Protein AF-A0A2N1NFI2-F1 (afdb_monomer)

Secondary structure (DSSP, 8-state):
-----------------------------PPPPP-S---SPPPHHHHHHHHHHHHHHHHHHHHHHHHHHHHHHHHTTHHHHHHHHHHHHHHHHHHHHHHHHHHHHHHHHHHHHHHHHHHHHHHH-----S--TTHHHHHHHHHHHHHHHHHHHHHHHHHHHHHHHHHHHHHHHHHHHHHHHHHHHHHHHHHHHHHHHHHHHHHHHHHHHHHHHHHHHHHHHHHHHHHHHHHHHHHHHHHHHHHHHHHHHHHHHHHHHHHHHHHTT--------------SSSHHHHHHHHHHHHHHHHHHHHHHHHHHHHHHHHHHHHHHHHHHHHHHHHHHHHHHHHHHHHHHHHHHHHHHHHHHHHHHHHHHHHHHHHHHHHHHHHHHHHHHHHHHHHHHHHHHHHHHHHHHHHHHHHHHHHHHHHHHHHHHHHHHHHHHHHHHHHHHHHHHHHHHHHHHHHHHHHHHHHHHHHHHHHHHHHHHHHHHHHHHHHHHHHHHHHHHHHHHHHHHHHHHHHHHHHHHHHHHTTS-TT--------------------SSTTS--S---SSSHHHHHHHHHHHHHHHHHHHHHHHHHHHHHHHHHHHHHHHHHHHHHHHHHHHHHHHHHHHHHHHHHHHHHHHHHHHHHHHHHHHHHHHHHHHHHHHHHHHHHHHHHHHHHHHHHHHHHHHHHHHHHHHHHHHHHHHHHHHHHHHH--TT-----PPPTTT-HHHHHHHHHHHHHHHHHHHHHHHHHHHHHHHHHHHHHHHHHHHHHHHHHHHHHHHHHHHHHHHHHHHHHHHT--

Foldseek 3Di:
DDDDDDDDDDDDDDDDDDDDDDDDDDDDDDDDDDDDDPPDDDDPVNVVVVVVVVVVVVVVVVVVVVVVVVVCVVPPPPVVVVVVVVVVVVVVVVVVVVVVVVVVVVVVVVVVVVVVVVVVVVVPPPDDDDDCPVVCVVVVVVVVVVVVVVVVVVVVVVVVVVVVVVVVVVVVVVVVVVVVVVVVVVVVVVVVVVVVVVVVVVVVVVVVVVVVVVVVVVVVVVVVVVVVVVVVVVVVVVVVVVVVVVVVVVVVVVVVVVVVVVVVPDDDDDDDDDDDDDDDDPVPVVVVVVVVVVVVVVVVVVVVVVVVVVVVVVVVVVVVVVVVVVVVVVVVVVVVVVVVVVVVVVVVVVVVVVVVVVVVVVVVVVVVVVVVVVVVVVVVVVVVVVVVVVVVVVVVVVVVVVVVVVVVVVVVVVVVVVVVVVVVVVVVVVVVVVVVVVVVVVVVVVVVVVVVVVVVVVVVVVVVVVVVVVVVVVVVVVVVVVVVVVVVVVVVVVVVVVVVVVVVVVVVVVVVCVVCVVVPPPPPPPDDDDDDDDDDDDDDDDDDPDDPPPPPPPDPDDPDPVVVVVVVVVVVVVVVVVVVVVVVVVVVVVVVVVVVVVVVVVVVVVVVVVVVVVVVVVVVVVVVVVVVVVVVVVVVVVVVVVVVVVVVVVVVVVVVVVVVVVVVVVVVVVVVVVVVVVVVVVVVVQVVVQVVLVVVQVVLCVVPDDPPDDDPDQDGCVPPVVVNVVVSVVSVVVVVVVVVVVVVVVVVVVVVVVVVVVVVVVVVVVVVVVVVVVVVVVVVVVVVVVVVVVVVVD

Mean predicted aligned error: 25.41 Å

Structure (mmCIF, N/CA/C/O backbone):
data_AF-A0A2N1NFI2-F1
#
_entry.id   AF-A0A2N1NFI2-F1
#
loop_
_atom_site.group_PDB
_atom_site.id
_atom_site.type_symbol
_atom_site.label_atom_id
_atom_site.label_alt_id
_atom_site.label_comp_id
_atom_site.label_asym_id
_atom_site.label_entity_id
_atom_site.label_seq_id
_atom_site.pdbx_PDB_ins_code
_atom_site.Cartn_x
_atom_site.Cartn_y
_atom_site.Cartn_z
_atom_site.occupancy
_atom_site.B_iso_or_equiv
_atom_site.auth_seq_id
_atom_site.auth_comp_id
_atom_site.auth_asym_id
_atom_site.auth_atom_id
_atom_site.pdbx_PDB_model_num
ATOM 1 N N . MET A 1 1 ? 14.177 63.000 65.836 1.00 32.94 1 MET A N 1
ATOM 2 C CA . MET A 1 1 ? 15.028 64.079 65.284 1.00 32.94 1 MET A CA 1
ATOM 3 C C . MET A 1 1 ? 16.013 63.431 64.316 1.00 32.94 1 MET A C 1
ATOM 5 O O . MET A 1 1 ? 16.664 62.486 64.728 1.00 32.94 1 MET A O 1
ATOM 9 N N . GLN A 1 2 ? 15.844 63.632 63.002 1.00 33.41 2 GLN A N 1
ATOM 10 C CA . GLN A 1 2 ? 16.704 64.488 62.145 1.00 33.41 2 GLN A CA 1
ATOM 11 C C . GLN A 1 2 ? 18.176 64.030 62.136 1.00 33.41 2 GLN A C 1
ATOM 13 O O . GLN A 1 2 ? 18.855 64.172 63.141 1.00 33.41 2 GLN A O 1
ATOM 18 N N . ILE A 1 3 ? 18.617 63.248 61.138 1.00 37.38 3 ILE A N 1
ATOM 19 C CA . ILE A 1 3 ? 19.106 63.641 59.787 1.00 37.38 3 ILE A CA 1
ATOM 20 C C . ILE A 1 3 ? 20.327 64.577 59.853 1.00 37.38 3 ILE A C 1
ATOM 22 O O . ILE A 1 3 ? 20.183 65.707 60.306 1.00 37.38 3 ILE A O 1
ATOM 26 N N . LEU A 1 4 ? 21.468 64.111 59.310 1.00 33.28 4 LEU A N 1
ATOM 27 C CA . LEU A 1 4 ? 22.310 64.727 58.249 1.00 33.28 4 LEU A CA 1
ATOM 28 C C . LEU A 1 4 ? 23.719 64.072 58.258 1.00 33.28 4 LEU A C 1
ATOM 30 O O . LEU A 1 4 ? 24.373 64.059 59.290 1.00 33.28 4 LEU A O 1
ATOM 34 N N . GLN A 1 5 ? 24.095 63.334 57.194 1.00 35.12 5 GLN A N 1
ATOM 35 C CA . GLN A 1 5 ? 24.986 63.756 56.074 1.00 35.12 5 GLN A CA 1
ATOM 36 C C . GLN A 1 5 ? 26.492 63.708 56.466 1.00 35.12 5 GLN A C 1
ATOM 38 O O . GLN A 1 5 ? 26.860 64.296 57.469 1.00 35.12 5 GLN A O 1
ATOM 43 N N . LYS A 1 6 ? 27.431 63.023 55.786 1.00 32.69 6 LYS A N 1
ATOM 44 C CA . LYS A 1 6 ? 27.827 63.078 54.362 1.00 32.69 6 LYS A CA 1
ATOM 45 C C . LYS A 1 6 ? 28.864 61.984 54.003 1.00 32.69 6 LYS A C 1
ATOM 47 O O . LYS A 1 6 ? 29.675 61.630 54.849 1.00 32.69 6 LYS A O 1
ATOM 52 N N . ASP A 1 7 ? 28.834 61.578 52.727 1.00 33.03 7 ASP A N 1
ATOM 53 C CA . ASP A 1 7 ? 29.927 61.367 51.742 1.00 33.03 7 ASP A CA 1
ATOM 54 C C . ASP A 1 7 ? 31.222 60.626 52.173 1.00 33.03 7 ASP A C 1
ATOM 56 O O . ASP A 1 7 ? 31.940 61.053 53.065 1.00 33.03 7 ASP A O 1
ATOM 60 N N . THR A 1 8 ? 31.695 59.570 51.495 1.00 33.97 8 THR A N 1
ATOM 61 C CA . THR A 1 8 ? 32.269 59.628 50.133 1.00 33.97 8 THR A CA 1
ATOM 62 C C . THR A 1 8 ? 32.640 58.229 49.584 1.00 33.97 8 THR A C 1
ATOM 64 O O . THR A 1 8 ? 33.104 57.363 50.315 1.00 33.97 8 THR A O 1
ATOM 67 N N . ALA A 1 9 ? 32.529 58.105 48.253 1.00 31.80 9 ALA A N 1
ATOM 68 C CA . ALA A 1 9 ? 33.357 57.312 47.324 1.00 31.80 9 ALA A CA 1
ATOM 69 C C . ALA A 1 9 ? 33.269 55.763 47.289 1.00 31.80 9 ALA A C 1
ATOM 71 O O . ALA A 1 9 ? 34.028 55.065 47.947 1.00 31.80 9 ALA A O 1
ATOM 72 N N . ASN A 1 10 ? 32.509 55.212 46.329 1.00 34.06 10 ASN A N 1
ATOM 73 C CA . ASN A 1 10 ? 33.098 54.824 45.033 1.00 34.06 10 ASN A CA 1
ATOM 74 C C . ASN A 1 10 ? 32.038 54.367 44.015 1.00 34.06 10 ASN A C 1
ATOM 76 O O . ASN A 1 10 ? 31.433 53.307 44.135 1.00 34.06 10 ASN A O 1
ATOM 80 N N . GLY A 1 11 ? 31.882 55.166 42.960 1.00 32.34 11 GLY A N 1
ATOM 81 C CA . GLY A 1 11 ? 31.229 54.794 41.713 1.00 32.34 11 GLY A CA 1
ATOM 82 C C . GLY A 1 11 ? 31.978 55.429 40.540 1.00 32.34 11 GLY A C 1
ATOM 83 O O . GLY A 1 11 ? 32.064 56.650 40.453 1.00 32.34 11 GLY A O 1
ATOM 84 N N . ARG A 1 12 ? 32.509 54.595 39.640 1.00 31.61 12 ARG A N 1
ATOM 85 C CA . ARG A 1 12 ? 32.831 54.874 38.224 1.00 31.61 12 ARG A CA 1
ATOM 86 C C . ARG A 1 12 ? 32.647 53.539 37.492 1.00 31.61 12 ARG A C 1
ATOM 88 O O . ARG A 1 12 ? 33.274 52.562 37.874 1.00 31.61 12 ARG A O 1
ATOM 95 N N . ARG A 1 13 ? 31.611 53.380 36.661 1.00 32.41 13 ARG A N 1
ATOM 96 C CA . ARG A 1 13 ? 31.524 53.774 35.237 1.00 32.41 13 ARG A CA 1
ATOM 97 C C . ARG A 1 13 ? 32.659 53.198 34.395 1.00 32.41 13 ARG A C 1
ATOM 99 O O . ARG A 1 13 ? 33.747 53.756 34.456 1.00 32.41 13 ARG A O 1
ATOM 106 N N . ILE A 1 14 ? 32.333 52.243 33.520 1.00 30.78 14 ILE A N 1
ATOM 107 C CA . ILE A 1 14 ? 32.749 52.267 32.110 1.00 30.78 14 ILE A CA 1
ATOM 108 C C . ILE A 1 14 ? 31.560 51.798 31.259 1.00 30.78 14 ILE A C 1
ATOM 110 O O . ILE A 1 14 ? 30.976 50.745 31.497 1.00 30.78 14 ILE A O 1
ATOM 114 N N . SER A 1 15 ? 31.187 52.669 30.330 1.00 32.16 15 SER A N 1
ATOM 115 C CA . SER A 1 15 ? 30.228 52.520 29.244 1.00 32.16 15 SER A CA 1
ATOM 116 C C . SER A 1 15 ? 30.927 52.067 27.958 1.00 32.16 15 SER A C 1
ATOM 118 O O . SER A 1 15 ? 32.119 52.314 27.800 1.00 32.16 15 SER A O 1
ATOM 120 N N . ASP A 1 16 ? 30.115 51.529 27.047 1.00 29.55 16 ASP A N 1
ATOM 121 C CA . ASP A 1 16 ? 30.275 51.457 25.588 1.00 29.55 16 ASP A CA 1
ATOM 122 C C . ASP A 1 16 ? 31.430 50.645 24.988 1.00 29.55 16 ASP A C 1
ATOM 124 O O . ASP A 1 16 ? 32.587 51.047 25.021 1.00 29.55 16 ASP A O 1
ATOM 128 N N . ALA A 1 17 ? 31.062 49.561 24.294 1.00 30.41 17 ALA A N 1
ATOM 129 C CA . ALA A 1 17 ? 31.205 49.461 22.834 1.00 30.41 17 ALA A CA 1
ATOM 130 C C . ALA A 1 17 ? 30.603 48.134 22.312 1.00 30.41 17 ALA A C 1
ATOM 132 O O . ALA A 1 17 ? 30.941 47.063 22.808 1.00 30.41 17 ALA A O 1
ATOM 133 N N . SER A 1 18 ? 29.685 48.252 21.339 1.00 32.91 18 SER A N 1
ATOM 134 C CA . SER A 1 18 ? 29.512 47.415 20.125 1.00 32.91 18 SER A CA 1
ATOM 135 C C . SER A 1 18 ? 30.068 45.975 20.155 1.00 32.91 18 SER A C 1
ATOM 137 O O . SER A 1 18 ? 31.264 45.770 20.296 1.00 32.91 18 SER A O 1
ATOM 139 N N . ASP A 1 19 ? 29.287 44.919 19.935 1.00 33.00 19 ASP A N 1
ATOM 140 C CA . ASP A 1 19 ? 28.671 44.659 18.635 1.00 33.00 19 ASP A CA 1
ATOM 141 C C . ASP A 1 19 ? 27.489 43.688 18.730 1.00 33.00 19 ASP A C 1
ATOM 143 O O . ASP A 1 19 ? 27.567 42.569 19.240 1.00 33.00 19 ASP A O 1
ATOM 147 N N . THR A 1 20 ? 26.382 44.110 18.134 1.00 38.56 20 THR A N 1
ATOM 148 C CA . THR A 1 20 ? 25.233 43.278 17.801 1.00 38.56 20 THR A CA 1
ATOM 149 C C . THR A 1 20 ? 25.582 42.308 16.670 1.00 38.56 20 THR A C 1
ATOM 151 O O . THR A 1 20 ? 25.786 42.740 15.534 1.00 38.56 20 THR A O 1
ATOM 154 N N . ARG A 1 21 ? 25.525 40.993 16.913 1.00 31.02 21 ARG A N 1
ATOM 155 C CA . ARG A 1 21 ? 25.327 40.003 15.838 1.00 31.02 21 ARG A CA 1
ATOM 156 C C . ARG A 1 21 ? 24.181 39.041 16.139 1.00 31.02 21 ARG A C 1
ATOM 158 O O . ARG A 1 21 ? 24.307 38.035 16.819 1.00 31.02 21 ARG A O 1
ATOM 165 N N . SER A 1 22 ? 23.049 39.452 15.574 1.00 32.28 22 SER A N 1
ATOM 166 C CA . SER A 1 22 ? 21.916 38.698 15.037 1.00 32.28 22 SER A CA 1
ATOM 167 C C . SER A 1 22 ? 22.084 37.172 14.917 1.00 32.28 22 SER A C 1
ATOM 169 O O . SER A 1 22 ? 22.885 36.698 14.116 1.00 32.28 22 SER A O 1
ATOM 171 N N . ILE A 1 23 ? 21.211 36.414 15.590 1.00 32.41 23 ILE A N 1
ATOM 172 C CA . ILE A 1 23 ? 20.766 35.093 15.125 1.00 32.41 23 ILE A CA 1
ATOM 173 C C . ILE A 1 23 ? 19.315 35.269 14.684 1.00 32.41 23 ILE A C 1
ATOM 175 O O . ILE A 1 23 ? 18.399 35.388 15.496 1.00 32.41 23 ILE A O 1
ATOM 179 N N . ARG A 1 24 ? 19.122 35.374 13.368 1.00 31.12 24 ARG A N 1
ATOM 180 C CA . ARG A 1 24 ? 17.812 35.418 12.717 1.00 31.12 24 ARG A CA 1
ATOM 181 C C . ARG A 1 24 ? 17.670 34.174 11.854 1.00 31.12 24 ARG A C 1
ATOM 183 O O . ARG A 1 24 ? 18.492 33.946 10.970 1.00 31.12 24 ARG A O 1
ATOM 190 N N . ASN A 1 25 ? 16.581 33.446 12.095 1.00 44.41 25 ASN A N 1
ATOM 191 C CA . ASN A 1 25 ? 15.942 32.511 11.173 1.00 44.41 25 ASN A CA 1
ATOM 192 C C . ASN A 1 25 ? 16.154 32.907 9.709 1.00 44.41 25 ASN A C 1
ATOM 194 O O . ASN A 1 25 ? 15.733 33.997 9.304 1.00 44.41 25 ASN A O 1
ATOM 198 N N . ARG A 1 26 ? 16.704 32.000 8.896 1.00 30.55 26 ARG A N 1
ATOM 199 C CA . ARG A 1 26 ? 16.586 32.081 7.439 1.00 30.55 26 ARG A CA 1
ATOM 200 C C . ARG A 1 26 ? 16.308 30.714 6.825 1.00 30.55 26 ARG A C 1
ATOM 202 O O . ARG A 1 26 ? 17.079 29.775 6.951 1.00 30.55 26 ARG A O 1
ATOM 209 N N . ARG A 1 27 ? 15.147 30.690 6.173 1.00 32.50 27 ARG A N 1
ATOM 210 C CA . ARG A 1 27 ? 14.624 29.714 5.222 1.00 32.50 27 ARG A CA 1
ATOM 211 C C . ARG A 1 27 ? 15.654 29.396 4.135 1.00 32.50 27 ARG A C 1
ATOM 213 O O . ARG A 1 27 ? 16.275 30.318 3.608 1.00 32.50 27 ARG A O 1
ATOM 220 N N . ASN A 1 28 ? 15.725 28.128 3.739 1.00 32.88 28 ASN A N 1
ATOM 221 C CA . ASN A 1 28 ? 16.248 27.740 2.434 1.00 32.88 28 ASN A CA 1
ATOM 222 C C . ASN A 1 28 ? 15.227 28.122 1.355 1.00 32.88 28 ASN A C 1
ATOM 224 O O . ASN A 1 28 ? 14.114 27.604 1.346 1.00 32.88 28 ASN A O 1
ATOM 228 N N . ASN A 1 29 ? 15.634 29.009 0.446 1.00 32.66 29 ASN A N 1
ATOM 229 C CA . ASN A 1 29 ? 15.068 29.125 -0.893 1.00 32.66 29 ASN A CA 1
ATOM 230 C C . ASN A 1 29 ? 16.093 28.535 -1.867 1.00 32.66 29 ASN A C 1
ATOM 232 O O . ASN A 1 29 ? 17.163 29.113 -2.053 1.00 32.66 29 ASN A O 1
ATOM 236 N N . ASN A 1 30 ? 15.745 27.417 -2.502 1.00 37.22 30 ASN A N 1
ATOM 237 C CA . ASN A 1 30 ? 16.348 27.014 -3.772 1.00 37.22 30 ASN A CA 1
ATOM 238 C C . ASN A 1 30 ? 15.872 27.960 -4.886 1.00 37.22 30 ASN A C 1
ATOM 240 O O . ASN A 1 30 ? 14.674 28.247 -4.954 1.00 37.22 30 ASN A O 1
ATOM 244 N N . PRO A 1 31 ? 16.734 28.328 -5.844 1.00 32.50 31 PRO A N 1
ATOM 245 C CA . PRO A 1 31 ? 16.338 28.535 -7.226 1.00 32.50 31 PRO A CA 1
ATOM 246 C C . PRO A 1 31 ? 16.470 27.216 -8.002 1.00 32.50 31 PRO A C 1
ATOM 248 O O . PRO A 1 31 ? 17.509 26.559 -7.985 1.00 32.50 31 PRO A O 1
ATOM 251 N N . ARG A 1 32 ? 15.385 26.846 -8.687 1.00 39.28 32 ARG A N 1
ATOM 252 C CA . ARG A 1 32 ? 15.327 25.824 -9.743 1.00 39.28 32 ARG A CA 1
ATOM 253 C C . ARG A 1 32 ? 15.964 26.339 -11.058 1.00 39.28 32 ARG A C 1
ATOM 255 O O . ARG A 1 32 ? 16.200 27.540 -11.181 1.00 39.28 32 ARG A O 1
ATOM 262 N N . PRO A 1 33 ? 16.205 25.452 -12.044 1.00 37.03 33 PRO A N 1
ATOM 263 C CA . PRO A 1 33 ? 16.858 25.765 -13.315 1.00 37.03 33 PRO A CA 1
ATOM 264 C C . PRO A 1 33 ? 15.979 26.586 -14.280 1.00 37.03 33 PRO A C 1
ATOM 266 O O . PRO A 1 33 ? 14.780 26.339 -14.400 1.00 37.03 33 PRO A O 1
ATOM 269 N N . ASN A 1 34 ? 16.623 27.504 -15.011 1.00 36.47 34 ASN A N 1
ATOM 270 C CA . ASN A 1 34 ? 16.188 28.091 -16.293 1.00 36.47 34 ASN A CA 1
ATOM 271 C C . ASN A 1 34 ? 15.862 26.948 -17.283 1.00 36.47 34 ASN A C 1
ATOM 273 O O . ASN A 1 34 ? 16.688 26.055 -17.434 1.00 36.47 34 ASN A O 1
ATOM 277 N N . ALA A 1 35 ? 14.699 26.804 -17.928 1.00 35.31 35 ALA A N 1
ATOM 278 C CA . ALA A 1 35 ? 13.851 27.733 -18.687 1.00 35.31 35 ALA A CA 1
ATOM 279 C C . ALA A 1 35 ? 14.609 28.473 -19.817 1.00 35.31 35 ALA A C 1
ATOM 281 O O . ALA A 1 35 ? 15.580 29.176 -19.539 1.00 35.31 35 ALA A O 1
ATOM 282 N N . PRO A 1 36 ? 14.192 28.332 -21.090 1.00 40.03 36 PRO A N 1
ATOM 283 C CA . PRO A 1 36 ? 14.896 28.902 -22.233 1.00 40.03 36 PRO A CA 1
ATOM 284 C C . PRO A 1 36 ? 14.882 30.437 -22.195 1.00 40.03 36 PRO A C 1
ATOM 286 O O . PRO A 1 36 ? 13.888 31.066 -21.840 1.00 40.03 36 PRO A O 1
ATOM 289 N N . SER A 1 37 ? 16.031 31.005 -22.562 1.00 40.25 37 SER A N 1
ATOM 290 C CA . SER A 1 37 ? 16.347 32.418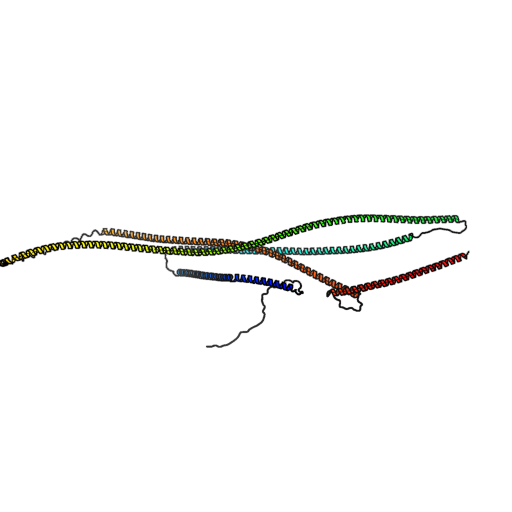 -22.803 1.00 40.25 37 SER A CA 1
ATOM 291 C C . SER A 1 37 ? 15.138 33.358 -22.986 1.00 40.25 37 SER A C 1
ATOM 293 O O . SER A 1 37 ? 14.540 33.437 -24.060 1.00 40.25 37 SER A O 1
ATOM 295 N N . ARG A 1 38 ? 14.811 34.143 -21.948 1.00 42.75 38 ARG A N 1
ATOM 296 C CA . ARG A 1 38 ? 13.924 35.311 -22.057 1.00 42.75 38 ARG A CA 1
ATOM 297 C C . ARG A 1 38 ? 14.715 36.520 -22.546 1.00 42.75 38 ARG A C 1
ATOM 299 O O . ARG A 1 38 ? 15.215 37.302 -21.750 1.00 42.75 38 ARG A O 1
ATOM 306 N N . ASN A 1 39 ? 14.743 36.682 -23.862 1.00 41.47 39 ASN A N 1
ATOM 307 C CA . ASN A 1 39 ? 14.804 37.989 -24.521 1.00 41.47 39 ASN A CA 1
ATOM 308 C C . ASN A 1 39 ? 13.695 38.118 -25.585 1.00 41.47 39 ASN A C 1
ATOM 310 O O . ASN A 1 39 ? 13.848 38.818 -26.579 1.00 41.47 39 ASN A O 1
ATOM 314 N N . ALA A 1 40 ? 12.555 37.454 -25.367 1.00 45.50 40 ALA A N 1
ATOM 315 C CA . ALA A 1 40 ? 11.342 37.642 -26.154 1.00 45.50 40 ALA A CA 1
ATOM 316 C C . ALA A 1 40 ? 10.233 38.160 -25.230 1.00 45.50 40 ALA A C 1
ATOM 318 O O . ALA A 1 40 ? 9.949 37.566 -24.188 1.00 45.50 40 ALA A O 1
ATOM 319 N N . GLN A 1 41 ? 9.649 39.305 -25.579 1.00 47.97 41 GLN A N 1
ATOM 320 C CA . GLN A 1 41 ? 8.458 39.840 -24.924 1.00 47.97 41 GLN A CA 1
ATOM 321 C C . GLN A 1 41 ? 7.356 38.769 -24.960 1.00 47.97 41 GLN A C 1
ATOM 323 O O . GLN A 1 41 ? 6.948 38.350 -26.040 1.00 47.97 41 GLN A O 1
ATOM 328 N N . MET A 1 42 ? 6.910 38.311 -23.783 1.00 51.34 42 MET A N 1
ATOM 329 C CA . MET A 1 42 ? 5.797 37.361 -23.638 1.00 51.34 42 MET A CA 1
ATOM 330 C C . MET A 1 42 ? 4.581 37.876 -24.406 1.00 51.34 42 MET A C 1
ATOM 332 O O . MET A 1 42 ? 4.171 39.026 -24.220 1.00 51.34 42 MET A O 1
ATOM 336 N N . THR A 1 43 ? 3.990 37.023 -25.234 1.00 73.38 43 THR A N 1
ATOM 337 C CA . THR A 1 43 ? 2.789 37.377 -25.996 1.00 73.38 43 THR A CA 1
ATOM 338 C C . THR A 1 43 ? 1.585 37.523 -25.053 1.00 73.38 43 THR A C 1
ATOM 340 O O . THR A 1 43 ? 1.524 36.871 -24.010 1.00 73.38 43 THR A O 1
ATOM 343 N N . LEU A 1 44 ? 0.599 38.365 -25.397 1.00 64.00 44 LEU A N 1
ATOM 344 C CA . LEU A 1 44 ? -0.613 38.582 -24.576 1.00 64.00 44 LEU A CA 1
ATOM 345 C C . LEU A 1 44 ? -1.323 37.268 -24.206 1.00 64.00 44 LEU A C 1
ATOM 347 O O . LEU A 1 44 ? -1.848 37.132 -23.106 1.00 64.00 44 LEU A O 1
ATOM 351 N N . LYS A 1 45 ? -1.253 36.271 -25.091 1.00 66.56 45 LYS A N 1
ATOM 352 C CA . LYS A 1 45 ? -1.835 34.941 -24.897 1.00 66.56 45 LYS A CA 1
ATOM 353 C C . LYS A 1 45 ? -1.103 34.114 -23.830 1.00 66.56 45 LYS A C 1
ATOM 355 O O . LYS A 1 45 ? -1.728 33.359 -23.093 1.00 66.56 45 LYS A O 1
ATOM 360 N N . GLU A 1 46 ? 0.214 34.273 -23.711 1.00 67.94 46 GLU A N 1
ATOM 361 C CA . GLU A 1 46 ? 1.001 33.647 -22.639 1.00 67.94 46 GLU A CA 1
ATOM 362 C C . GLU A 1 46 ? 0.796 34.364 -21.302 1.00 67.94 46 GLU A C 1
ATOM 364 O O . GLU A 1 46 ? 0.790 33.717 -20.259 1.00 67.94 46 GLU A O 1
ATOM 369 N N . GLN A 1 47 ? 0.572 35.682 -21.314 1.00 68.38 47 GLN A N 1
ATOM 370 C CA . GLN A 1 47 ? 0.195 36.427 -20.108 1.00 68.38 47 GLN A CA 1
ATOM 371 C C . GLN A 1 47 ? -1.192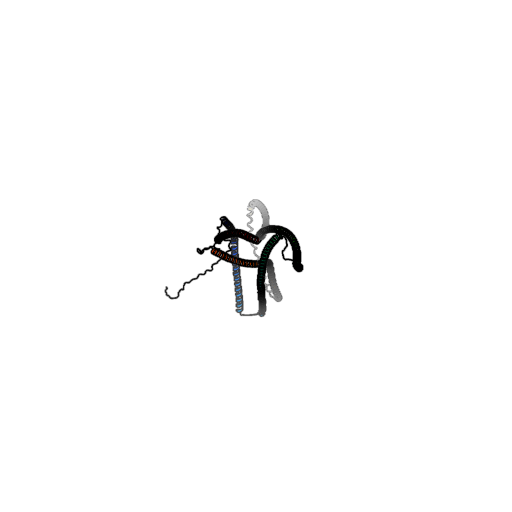 36.006 -19.599 1.00 68.38 47 GLN A C 1
ATOM 373 O O . GLN A 1 47 ? -1.366 35.803 -18.400 1.00 68.38 47 GLN A O 1
ATOM 378 N N . GLU A 1 48 ? -2.156 35.807 -20.498 1.00 78.44 48 GLU A N 1
ATOM 379 C CA . GLU A 1 48 ? -3.508 35.345 -20.165 1.00 78.44 48 GLU A CA 1
ATOM 380 C C . GLU A 1 48 ? -3.503 33.921 -19.587 1.00 78.44 48 GLU A C 1
ATOM 382 O O . GLU A 1 48 ? -4.121 33.665 -18.555 1.00 78.44 48 GLU A O 1
ATOM 387 N N . LYS A 1 49 ? -2.692 33.022 -20.159 1.00 83.19 49 LYS A N 1
ATOM 388 C CA . LYS A 1 49 ? -2.508 31.663 -19.631 1.00 83.19 49 LYS A CA 1
ATOM 389 C C . LYS A 1 49 ? -1.907 31.653 -18.220 1.00 83.19 49 LYS A C 1
ATOM 391 O O . LYS A 1 49 ? -2.376 30.909 -17.363 1.00 83.19 49 LYS A O 1
ATOM 396 N N . VAL A 1 50 ? -0.915 32.506 -17.955 1.00 76.62 50 VAL A N 1
ATOM 397 C CA . VAL A 1 50 ? -0.330 32.658 -16.609 1.00 76.62 50 VAL A CA 1
ATOM 398 C C . VAL A 1 50 ? -1.358 33.223 -15.623 1.00 76.62 50 VAL A C 1
ATOM 400 O O . VAL A 1 50 ? -1.405 32.797 -14.472 1.00 76.62 50 VAL A O 1
ATOM 403 N N . ILE A 1 51 ? -2.220 34.145 -16.058 1.00 80.88 51 ILE A N 1
ATOM 404 C CA . ILE A 1 51 ? -3.307 34.674 -15.224 1.00 80.88 51 ILE A CA 1
ATOM 405 C C . ILE A 1 51 ? -4.314 33.574 -14.867 1.00 80.88 51 ILE A C 1
ATOM 407 O O . ILE A 1 51 ? -4.750 33.507 -13.718 1.00 80.88 51 ILE A O 1
ATOM 411 N N . ASP A 1 52 ? -4.671 32.700 -15.804 1.00 83.19 52 ASP A N 1
ATOM 412 C CA . ASP A 1 52 ? -5.603 31.602 -15.534 1.00 83.19 52 ASP A CA 1
ATOM 413 C C . ASP A 1 52 ? -4.989 30.509 -14.649 1.00 83.19 52 ASP A C 1
ATOM 415 O O . ASP A 1 52 ? -5.669 29.988 -13.760 1.00 83.19 52 ASP A O 1
ATOM 419 N N . GLU A 1 53 ? -3.691 30.231 -14.793 1.00 84.88 53 GLU A N 1
ATOM 420 C CA . GLU A 1 53 ? -2.947 29.379 -13.857 1.00 84.88 53 GLU A CA 1
ATOM 421 C C . GLU A 1 53 ? -2.942 29.979 -12.439 1.00 84.88 53 GLU A C 1
ATOM 423 O O . GLU A 1 53 ? -3.293 29.286 -11.482 1.00 84.88 53 GLU A O 1
ATOM 428 N N . ILE A 1 54 ? -2.689 31.286 -12.297 1.00 81.62 54 ILE A N 1
ATOM 429 C CA . ILE A 1 54 ? -2.733 31.996 -11.004 1.00 81.62 54 ILE A CA 1
ATOM 430 C C . ILE A 1 54 ? -4.152 32.031 -10.412 1.00 81.62 54 ILE A C 1
ATOM 432 O O . ILE A 1 54 ? -4.319 31.958 -9.191 1.00 81.62 54 ILE A O 1
ATOM 436 N N . LYS A 1 55 ? -5.202 32.144 -11.234 1.00 83.75 55 LYS A N 1
ATOM 437 C CA . LYS A 1 55 ? -6.599 32.076 -10.764 1.00 83.75 55 LYS A CA 1
ATOM 438 C C . LYS A 1 55 ? -6.950 30.680 -10.262 1.00 83.75 55 LYS A C 1
ATOM 440 O O . LYS A 1 55 ? -7.611 30.560 -9.230 1.00 83.75 55 LYS A O 1
ATOM 445 N N . LYS A 1 56 ? -6.498 29.636 -10.960 1.00 89.38 56 LYS A N 1
ATOM 446 C CA . LYS A 1 56 ? -6.701 28.240 -10.557 1.00 89.38 56 LYS A CA 1
ATOM 447 C C . LYS A 1 56 ? -5.950 27.925 -9.263 1.00 89.38 56 LYS A C 1
ATOM 449 O O . LYS A 1 56 ? -6.519 27.302 -8.369 1.00 89.38 56 LYS A O 1
ATOM 454 N N . GLU A 1 57 ? -4.722 28.420 -9.124 1.00 85.50 57 GLU A N 1
ATOM 455 C CA . GLU A 1 57 ? -3.941 28.315 -7.889 1.00 85.50 57 GLU A CA 1
ATOM 456 C C . GLU A 1 57 ? -4.606 29.079 -6.732 1.00 85.50 57 GLU A C 1
ATOM 458 O O . GLU A 1 57 ? -4.744 28.535 -5.640 1.00 85.50 57 GLU A O 1
ATOM 463 N N . ASN A 1 58 ? -5.141 30.282 -6.976 1.00 84.56 58 ASN A N 1
ATOM 464 C CA . ASN A 1 58 ? -5.914 31.035 -5.979 1.00 84.56 58 ASN A CA 1
ATOM 465 C C . ASN A 1 58 ? -7.194 30.318 -5.536 1.00 84.56 58 ASN A C 1
ATOM 467 O O . ASN A 1 58 ? -7.544 30.365 -4.357 1.00 84.56 58 ASN A O 1
ATOM 471 N N . LEU A 1 59 ? -7.915 29.676 -6.458 1.00 87.69 59 LEU A N 1
ATOM 472 C CA . LEU A 1 59 ? -9.097 28.888 -6.115 1.00 87.69 59 LEU A CA 1
ATOM 473 C C . LEU A 1 59 ? -8.711 27.692 -5.235 1.00 87.69 59 LEU A C 1
ATOM 475 O O . LEU A 1 59 ? -9.358 27.443 -4.221 1.00 87.69 59 LEU A O 1
ATOM 479 N N . ASN A 1 60 ? -7.624 27.002 -5.584 1.00 86.06 60 ASN A N 1
ATOM 480 C CA . ASN A 1 60 ? -7.130 25.855 -4.829 1.00 86.06 60 ASN A CA 1
ATOM 481 C C . ASN A 1 60 ? -6.651 26.259 -3.421 1.00 86.06 60 ASN A C 1
ATOM 483 O O . ASN A 1 60 ? -7.017 25.625 -2.434 1.00 86.06 60 ASN A O 1
ATOM 487 N N . LEU A 1 61 ? -5.925 27.377 -3.309 1.00 85.12 61 LEU A N 1
ATOM 488 C CA . LEU A 1 61 ? -5.520 27.952 -2.024 1.00 85.12 61 LEU A CA 1
ATOM 489 C C . LEU A 1 61 ? -6.726 28.369 -1.176 1.00 85.12 61 LEU A C 1
ATOM 491 O O . LEU A 1 61 ? -6.738 28.106 0.021 1.00 85.12 61 LEU A O 1
ATOM 495 N N . LYS A 1 62 ? -7.767 28.963 -1.774 1.00 86.00 62 LYS A N 1
ATOM 496 C CA . LYS A 1 62 ? -9.008 29.290 -1.052 1.00 86.00 62 LYS A CA 1
ATOM 497 C C . LYS A 1 62 ? -9.719 28.047 -0.525 1.00 86.00 62 LYS A C 1
ATOM 499 O O . LYS A 1 62 ? -10.184 28.074 0.609 1.00 86.00 62 LYS A O 1
ATOM 504 N N . MET A 1 63 ? -9.780 26.963 -1.301 1.00 83.50 63 MET A N 1
ATOM 505 C CA . MET A 1 63 ? -10.360 25.704 -0.819 1.00 83.50 63 MET A CA 1
ATOM 506 C C . MET A 1 63 ? -9.514 25.068 0.287 1.00 83.50 63 MET A C 1
ATOM 508 O O . MET A 1 63 ? -10.066 24.589 1.270 1.00 83.50 63 MET A O 1
ATOM 512 N N . GLN A 1 64 ? -8.182 25.105 0.179 1.00 83.06 64 GLN A N 1
ATOM 513 C CA . GLN A 1 64 ? -7.305 24.644 1.259 1.00 83.06 64 GLN A CA 1
ATOM 514 C C . GLN A 1 64 ? -7.476 25.468 2.532 1.00 83.06 64 GLN A C 1
ATOM 516 O O . GLN A 1 64 ? -7.562 24.885 3.607 1.00 83.06 64 GLN A O 1
ATOM 521 N N . ILE A 1 65 ? -7.551 26.798 2.426 1.00 80.50 65 ILE A N 1
ATOM 522 C CA . ILE A 1 65 ? -7.824 27.671 3.572 1.00 80.50 65 ILE A CA 1
ATOM 523 C C . ILE A 1 65 ? -9.182 27.321 4.175 1.00 80.50 65 ILE A C 1
ATOM 525 O O . ILE A 1 65 ? -9.245 27.119 5.377 1.00 80.50 65 ILE A O 1
ATOM 529 N N . TYR A 1 66 ? -10.226 27.141 3.363 1.00 85.06 66 TYR A N 1
ATOM 530 C CA . TYR A 1 66 ? -11.548 26.739 3.844 1.00 85.06 66 TYR A CA 1
ATOM 531 C C . TYR A 1 66 ? -11.520 25.399 4.595 1.00 85.06 66 TYR A C 1
ATOM 533 O O . TYR A 1 66 ? -12.036 25.312 5.703 1.00 85.06 66 TYR A O 1
ATOM 541 N N . PHE A 1 67 ? -10.865 24.366 4.055 1.00 77.69 67 PHE A N 1
ATOM 542 C CA . PHE A 1 67 ? -10.767 23.067 4.731 1.00 77.69 67 PHE A CA 1
ATOM 543 C C . PHE A 1 67 ? -9.866 23.100 5.967 1.00 77.69 67 PHE A C 1
ATOM 545 O O . PHE A 1 67 ? -10.108 22.370 6.927 1.00 77.69 67 PHE A O 1
ATOM 552 N N . LEU A 1 68 ? -8.833 23.943 5.973 1.00 76.12 68 LEU A N 1
ATOM 553 C CA . LEU A 1 68 ? -8.008 24.173 7.155 1.00 76.12 68 LEU A CA 1
ATOM 554 C C . LEU A 1 68 ? -8.778 24.956 8.221 1.00 76.12 68 LEU A C 1
ATOM 556 O O . LEU A 1 68 ? -8.692 24.591 9.385 1.00 76.12 68 LEU A O 1
ATOM 560 N N . GLU A 1 69 ? -9.570 25.959 7.849 1.00 74.19 69 GLU A N 1
ATOM 561 C CA . GLU A 1 69 ? -10.470 26.692 8.745 1.00 74.19 69 GLU A CA 1
ATOM 562 C C . GLU A 1 69 ? -11.571 25.777 9.293 1.00 74.19 69 GLU A C 1
ATOM 564 O O . GLU A 1 69 ? -11.836 25.791 10.491 1.00 74.19 69 GLU A O 1
ATOM 569 N N . GLU A 1 70 ? -12.161 24.912 8.467 1.00 76.62 70 GLU A N 1
ATOM 570 C CA . GLU A 1 70 ? -13.153 23.919 8.886 1.00 76.62 70 GLU A CA 1
ATOM 571 C C . GLU A 1 70 ? -12.541 22.875 9.831 1.00 76.62 70 GLU A C 1
ATOM 573 O O . GLU A 1 70 ? -13.142 22.515 10.844 1.00 76.62 70 GLU A O 1
ATOM 578 N N . ARG A 1 71 ? -11.310 22.427 9.555 1.00 71.25 71 ARG A N 1
ATOM 579 C CA . ARG A 1 71 ? -10.567 21.506 10.421 1.00 71.25 71 ARG A CA 1
ATOM 580 C C . ARG A 1 71 ? -10.129 22.175 11.720 1.00 71.25 71 ARG A C 1
ATOM 582 O O . ARG A 1 71 ? -10.225 21.545 12.763 1.00 71.25 71 ARG A O 1
ATOM 589 N N . ILE A 1 72 ? -9.703 23.435 11.692 1.00 65.19 72 ILE A N 1
ATOM 590 C CA . ILE A 1 72 ? -9.377 24.214 12.894 1.00 65.19 72 ILE A CA 1
ATOM 591 C C . ILE A 1 72 ? -10.642 24.426 13.735 1.00 65.19 72 ILE A C 1
ATOM 593 O O . ILE A 1 72 ? -10.616 24.168 14.936 1.00 65.19 72 ILE A O 1
ATOM 597 N N . ASN A 1 73 ? -11.773 24.775 13.119 1.00 64.12 73 ASN A N 1
ATOM 598 C CA . ASN A 1 73 ? -13.053 24.925 13.815 1.00 64.12 73 ASN A CA 1
ATOM 599 C C . ASN A 1 73 ? -13.561 23.598 14.407 1.00 64.12 73 ASN A C 1
ATOM 601 O O . ASN A 1 73 ? -14.110 23.599 15.504 1.00 64.12 73 ASN A O 1
ATOM 605 N N . LYS A 1 74 ? -13.319 22.461 13.738 1.00 64.44 74 LYS A N 1
ATOM 606 C CA . LYS A 1 74 ? -13.637 21.114 14.252 1.00 64.44 74 LYS A CA 1
ATOM 607 C C . LYS A 1 74 ? -12.651 20.595 15.309 1.00 64.44 74 LYS A C 1
ATOM 609 O O . LYS A 1 74 ? -12.988 19.667 16.033 1.00 64.44 74 LYS A O 1
ATOM 614 N N . MET A 1 75 ? -11.440 21.148 15.403 1.00 55.91 75 MET A N 1
ATOM 615 C CA . MET A 1 75 ? -10.358 20.604 16.241 1.00 55.91 75 MET A CA 1
ATOM 616 C C . MET A 1 75 ? -9.989 21.510 17.434 1.00 55.91 75 MET A C 1
ATOM 618 O O . MET A 1 75 ? -9.250 21.071 18.314 1.00 55.91 75 MET A O 1
ATOM 622 N N . SER A 1 76 ? -10.508 22.745 17.506 1.00 58.84 76 SER A N 1
ATOM 623 C CA . SER A 1 76 ? -10.063 23.756 18.483 1.00 58.84 76 SER A CA 1
ATOM 624 C C . SER A 1 76 ? -10.876 23.921 19.788 1.00 58.84 76 SER A C 1
ATOM 626 O O . SER A 1 76 ? -10.295 24.482 20.717 1.00 58.84 76 SER A O 1
ATOM 628 N N . PRO A 1 77 ? -12.132 23.460 19.957 1.00 57.09 77 PRO A N 1
ATOM 629 C CA . PRO A 1 77 ? -12.774 23.454 21.286 1.00 57.09 77 PRO A CA 1
ATOM 630 C C . PRO A 1 77 ? -12.502 22.161 22.077 1.00 57.09 77 PRO A C 1
ATOM 632 O O . PRO A 1 77 ? -11.985 22.204 23.192 1.00 57.09 77 PRO A O 1
ATOM 635 N N . ASP A 1 78 ? -12.724 20.997 21.462 1.00 60.28 78 ASP A N 1
ATOM 636 C CA . ASP A 1 78 ? -12.767 19.712 22.180 1.00 60.28 78 ASP A CA 1
ATOM 637 C C . ASP A 1 78 ? -11.406 19.191 22.648 1.00 60.28 78 ASP A C 1
ATOM 639 O O . ASP A 1 78 ? -11.329 18.421 23.606 1.00 60.28 78 ASP A O 1
ATOM 643 N N . GLY A 1 79 ? -10.323 19.537 21.948 1.00 64.50 79 GLY A N 1
ATOM 644 C CA . GLY A 1 79 ? -8.967 19.120 22.320 1.00 64.50 79 GLY A CA 1
ATOM 645 C C . GLY A 1 79 ? -8.418 19.928 23.495 1.00 64.50 79 GLY A C 1
ATOM 646 O O . GLY A 1 79 ? -7.801 19.371 24.401 1.00 64.50 79 GLY A O 1
ATOM 647 N N . MET A 1 80 ? -8.695 21.236 23.508 1.00 57.25 80 MET A N 1
ATOM 648 C CA . MET A 1 80 ? -8.287 22.136 24.586 1.00 57.25 80 MET A CA 1
ATOM 649 C C . MET A 1 80 ? -9.132 21.907 25.842 1.00 57.25 80 MET A C 1
ATOM 651 O O . MET A 1 80 ? -8.589 21.880 26.943 1.00 57.25 80 MET A O 1
ATOM 655 N N . GLU A 1 81 ? -10.439 21.674 25.689 1.00 66.12 81 GLU A N 1
ATOM 656 C CA . GLU A 1 81 ? -11.327 21.346 26.806 1.00 66.12 81 GLU A CA 1
ATOM 657 C C . GLU A 1 81 ? -10.997 19.976 27.413 1.00 66.12 81 GLU A C 1
ATOM 659 O O . GLU A 1 81 ? -10.925 19.861 28.635 1.00 66.12 81 GLU A O 1
ATOM 664 N N . ARG A 1 82 ? -10.668 18.961 26.596 1.00 72.19 82 ARG A N 1
ATOM 665 C CA . ARG A 1 82 ? -10.164 17.671 27.102 1.00 72.19 82 ARG A CA 1
ATOM 666 C C . ARG A 1 82 ? -8.831 17.804 27.826 1.00 72.19 82 ARG A C 1
ATOM 668 O O . ARG A 1 82 ? -8.708 17.271 28.920 1.00 72.19 82 ARG A O 1
ATOM 675 N N . ALA A 1 83 ? -7.872 18.547 27.278 1.00 64.94 83 ALA A N 1
ATOM 676 C CA . ALA A 1 83 ? -6.578 18.751 27.930 1.00 64.94 83 ALA A CA 1
ATOM 677 C C . ALA A 1 83 ? -6.692 19.576 29.226 1.00 64.94 83 ALA A C 1
ATOM 679 O O . ALA A 1 83 ? -5.936 19.355 30.175 1.00 64.94 83 ALA A O 1
ATOM 680 N N . LEU A 1 84 ? -7.633 20.525 29.296 1.00 69.38 84 LEU A N 1
ATOM 681 C CA . LEU A 1 84 ? -7.937 21.270 30.520 1.00 69.38 84 LEU A CA 1
ATOM 682 C C . LEU A 1 84 ? -8.640 20.388 31.552 1.00 69.38 84 LEU A C 1
ATOM 684 O O . LEU A 1 84 ? -8.262 20.428 32.720 1.00 69.38 84 LEU A O 1
ATOM 688 N N . LYS A 1 85 ? -9.606 19.568 31.131 1.00 80.25 85 LYS A N 1
ATOM 689 C CA . LYS A 1 85 ? -10.315 18.624 32.001 1.00 80.25 85 LYS A CA 1
ATOM 690 C C . LYS A 1 85 ? -9.366 17.562 32.556 1.00 80.25 85 LYS A C 1
ATOM 692 O O . LYS A 1 85 ? -9.327 17.366 33.762 1.00 80.25 85 LYS A O 1
ATOM 697 N N . GLU A 1 86 ? -8.500 17.006 31.714 1.00 77.81 86 GLU A N 1
ATOM 698 C CA . GLU A 1 86 ? -7.447 16.072 32.120 1.00 77.81 86 GLU A CA 1
ATOM 699 C C . GLU A 1 86 ? -6.450 16.725 33.091 1.00 77.81 86 GLU A C 1
ATOM 701 O O . GLU A 1 86 ? -6.098 16.132 34.105 1.00 77.81 86 GLU A O 1
ATOM 706 N N . ASN A 1 87 ? -6.047 17.982 32.868 1.00 72.25 87 ASN A N 1
ATOM 707 C CA . ASN A 1 87 ? -5.193 18.704 33.820 1.00 72.25 87 ASN A CA 1
ATOM 708 C C . ASN A 1 87 ? -5.886 19.003 35.158 1.00 72.25 87 ASN A C 1
ATOM 710 O O . ASN A 1 87 ? -5.221 19.042 36.196 1.00 72.25 87 ASN A O 1
ATOM 714 N N . VAL A 1 88 ? -7.196 19.254 35.151 1.00 82.00 88 VAL A N 1
ATOM 715 C CA . VAL A 1 88 ? -7.986 19.452 36.373 1.00 82.00 88 VAL A CA 1
ATOM 716 C C . VAL A 1 88 ? -8.129 18.133 37.129 1.00 82.00 88 VAL A C 1
ATOM 718 O O . VAL A 1 88 ? -7.879 18.116 38.333 1.00 82.00 88 VAL A O 1
ATOM 721 N N . ASP A 1 89 ? -8.418 17.033 36.437 1.00 79.00 89 ASP A N 1
ATOM 722 C CA . ASP A 1 89 ? -8.536 15.696 37.026 1.00 79.00 89 ASP A CA 1
ATOM 723 C C . ASP A 1 89 ? -7.197 15.215 37.595 1.00 79.00 89 ASP A C 1
ATOM 725 O O . ASP A 1 89 ? -7.135 14.770 38.742 1.00 79.00 89 ASP A O 1
ATOM 729 N N . LEU A 1 90 ? -6.095 15.403 36.862 1.00 82.62 90 LEU A N 1
ATOM 730 C CA . LEU A 1 90 ? -4.747 15.106 37.350 1.00 82.62 90 LEU A CA 1
ATOM 731 C C . LEU A 1 90 ? -4.381 15.960 38.568 1.00 82.62 90 LEU A C 1
ATOM 733 O O . LEU A 1 90 ? -3.779 15.450 39.511 1.00 82.62 90 LEU A O 1
ATOM 737 N N . LYS A 1 91 ? -4.763 17.244 38.602 1.00 84.69 91 LYS A N 1
ATOM 738 C CA . LYS A 1 91 ? -4.575 18.083 39.798 1.00 84.69 91 LYS A CA 1
ATOM 739 C C . LYS A 1 91 ? -5.397 17.584 40.980 1.00 84.69 91 LYS A C 1
ATOM 741 O O . LYS A 1 91 ? -4.878 17.574 42.093 1.00 84.69 91 LYS A O 1
ATOM 746 N N . MET A 1 92 ? -6.636 17.155 40.750 1.00 84.75 92 MET A N 1
ATOM 747 C CA . MET A 1 92 ? -7.515 16.624 41.791 1.00 84.75 92 MET A CA 1
ATOM 748 C C . MET A 1 92 ? -6.950 15.328 42.379 1.00 84.75 92 MET A C 1
ATOM 750 O O . MET A 1 92 ? -6.797 15.233 43.593 1.00 84.75 92 MET A O 1
ATOM 754 N N . GLN A 1 93 ? -6.529 14.390 41.524 1.00 82.56 93 GLN A N 1
ATOM 755 C CA . GLN A 1 93 ? -5.889 13.135 41.931 1.00 82.56 93 GLN A CA 1
ATOM 756 C C . GLN A 1 93 ? -4.580 13.380 42.685 1.00 82.56 93 GLN A C 1
ATOM 758 O O . GLN A 1 93 ? -4.321 12.755 43.710 1.00 82.56 93 GLN A O 1
ATOM 763 N N . ASN A 1 94 ? -3.756 14.319 42.219 1.00 84.00 94 ASN A N 1
ATOM 764 C CA . ASN A 1 94 ? -2.504 14.658 42.890 1.00 84.00 94 ASN A CA 1
ATOM 765 C C . ASN A 1 94 ? -2.771 15.301 44.264 1.00 84.00 94 ASN A C 1
ATOM 767 O O . ASN A 1 94 ? -2.106 14.990 45.249 1.00 84.00 94 ASN A O 1
ATOM 771 N N . GLN A 1 95 ? -3.804 16.138 44.377 1.00 83.50 95 GLN A N 1
ATOM 772 C CA . GLN A 1 95 ? -4.212 16.735 45.646 1.00 83.50 95 GLN A CA 1
ATOM 773 C C . GLN A 1 95 ? -4.817 15.699 46.608 1.00 83.50 95 GLN A C 1
ATOM 775 O O . GLN A 1 95 ? -4.518 15.728 47.803 1.00 83.50 95 GLN A O 1
ATOM 780 N N . GLU A 1 96 ? -5.580 14.733 46.101 1.00 84.06 96 GLU A N 1
ATOM 781 C CA . GLU A 1 96 ? -6.090 13.594 46.866 1.00 84.06 96 GLU A CA 1
ATOM 782 C C . GLU A 1 96 ? -4.943 12.705 47.377 1.00 84.06 96 GLU A C 1
ATOM 784 O O . GLU A 1 96 ? -4.866 12.422 48.576 1.00 84.06 96 GLU A O 1
ATOM 789 N N . LEU A 1 97 ? -3.969 12.375 46.524 1.00 82.62 97 LEU A N 1
ATOM 790 C CA . LEU A 1 97 ? -2.745 11.661 46.906 1.00 82.62 97 LEU A CA 1
ATOM 791 C C . LEU A 1 97 ? -1.932 12.422 47.964 1.00 82.62 97 LEU A C 1
ATOM 793 O O . LEU A 1 97 ? -1.504 11.835 48.955 1.00 82.62 97 LEU A O 1
ATOM 797 N N . ILE A 1 98 ? -1.785 13.742 47.836 1.00 85.06 98 ILE A N 1
ATOM 798 C CA . ILE A 1 98 ? -1.119 14.571 48.852 1.00 85.06 98 ILE A CA 1
ATOM 799 C C . ILE A 1 98 ? -1.881 14.534 50.186 1.00 85.06 98 ILE A C 1
ATOM 801 O O . ILE A 1 98 ? -1.263 14.478 51.251 1.00 85.06 98 ILE A O 1
ATOM 805 N N . THR A 1 99 ? -3.218 14.556 50.175 1.00 82.62 99 THR A N 1
ATOM 806 C CA . THR A 1 99 ? -4.001 14.482 51.423 1.00 82.62 99 THR A CA 1
ATOM 807 C C . THR A 1 99 ? -3.966 13.099 52.067 1.00 82.62 99 THR A C 1
ATOM 809 O O . THR A 1 99 ? -3.906 13.008 53.293 1.00 82.62 99 THR A O 1
ATOM 812 N N . THR A 1 100 ? -3.972 12.026 51.275 1.00 81.06 100 THR A N 1
ATOM 813 C CA . THR A 1 100 ? -3.858 10.653 51.785 1.00 81.06 100 THR A CA 1
ATOM 814 C C . THR A 1 100 ? -2.463 10.381 52.340 1.00 81.06 100 THR A C 1
ATOM 816 O O . THR A 1 100 ? -2.368 9.815 53.429 1.00 81.06 100 THR A O 1
ATOM 819 N N . LEU A 1 101 ? -1.402 10.873 51.689 1.00 82.25 101 LEU A N 1
ATOM 820 C CA . LEU A 1 101 ? -0.037 10.847 52.225 1.00 82.25 101 LEU A CA 1
ATOM 821 C C . LEU A 1 101 ? 0.060 11.602 53.553 1.00 82.25 101 LEU A C 1
ATOM 823 O O . LEU A 1 101 ? 0.492 11.025 54.541 1.00 82.25 101 LEU A O 1
ATOM 827 N N . LYS A 1 102 ? -0.472 12.827 53.645 1.00 84.81 102 LYS A N 1
ATOM 828 C CA . LYS A 1 102 ? -0.492 13.578 54.916 1.00 84.81 102 LYS A CA 1
ATOM 829 C C . LYS A 1 102 ? -1.250 12.858 56.037 1.00 84.81 102 LYS A C 1
ATOM 831 O O . LYS A 1 102 ? -0.854 12.945 57.196 1.00 84.81 102 LYS A O 1
ATOM 836 N N . LYS A 1 103 ? -2.346 12.158 55.720 1.00 84.25 103 LYS A N 1
ATOM 837 C CA . LYS A 1 103 ? -3.083 11.338 56.699 1.00 84.25 103 LYS A CA 1
ATOM 838 C C . LYS A 1 103 ? -2.266 10.122 57.141 1.00 84.25 103 LYS A C 1
ATOM 840 O O . LYS A 1 103 ? -2.260 9.810 58.326 1.00 84.25 103 LYS A O 1
ATOM 845 N N . ARG A 1 104 ? -1.577 9.455 56.209 1.00 79.50 104 ARG A N 1
ATOM 846 C CA . ARG A 1 104 ? -0.686 8.319 56.493 1.00 79.50 104 ARG A CA 1
ATOM 847 C C . ARG A 1 104 ? 0.502 8.747 57.355 1.00 79.50 104 ARG A C 1
ATOM 849 O O . ARG A 1 104 ? 0.756 8.091 58.354 1.00 79.50 104 ARG A O 1
ATOM 856 N N . ASP A 1 105 ? 1.135 9.873 57.038 1.00 83.19 105 ASP A N 1
ATOM 857 C CA . ASP A 1 105 ? 2.240 10.438 57.823 1.00 83.19 105 ASP A CA 1
ATOM 858 C C . ASP A 1 105 ? 1.791 10.821 59.237 1.00 83.19 105 ASP A C 1
ATOM 860 O O . ASP A 1 105 ? 2.502 10.576 60.207 1.00 83.19 105 ASP A O 1
ATOM 864 N N . LYS A 1 106 ? 0.576 11.368 59.383 1.00 84.50 106 LYS A N 1
ATOM 865 C CA . LYS A 1 106 ? 0.007 11.674 60.700 1.00 84.50 106 LYS A CA 1
ATOM 866 C C . LYS A 1 106 ? -0.245 10.408 61.526 1.00 84.50 106 LYS A C 1
ATOM 868 O O . LYS A 1 106 ? 0.108 10.385 62.698 1.00 84.50 106 LYS A O 1
ATOM 873 N N . LEU A 1 107 ? -0.812 9.362 60.921 1.00 82.12 107 LEU A N 1
ATOM 874 C CA . LEU A 1 107 ? -1.033 8.073 61.590 1.00 82.12 107 LEU A CA 1
ATOM 875 C C . LEU A 1 107 ? 0.284 7.376 61.954 1.00 82.12 107 LEU A C 1
ATOM 877 O O . LEU A 1 107 ? 0.375 6.778 63.021 1.00 82.12 107 LEU A O 1
ATOM 881 N N . LEU A 1 108 ? 1.305 7.476 61.098 1.00 78.12 108 LEU A N 1
ATOM 882 C CA . LEU A 1 108 ? 2.652 6.991 61.399 1.00 78.12 108 LEU A CA 1
ATOM 883 C C . LEU A 1 108 ? 3.256 7.752 62.580 1.00 78.12 108 LEU A C 1
ATOM 885 O O . LEU A 1 108 ? 3.719 7.115 63.516 1.00 78.12 108 LEU A O 1
ATOM 889 N N . GLY A 1 109 ? 3.162 9.084 62.601 1.00 82.00 109 GLY A N 1
ATOM 890 C CA . GLY A 1 109 ? 3.629 9.888 63.732 1.00 82.00 109 GLY A CA 1
ATOM 891 C C . GLY A 1 109 ? 2.858 9.620 65.032 1.00 82.00 109 GLY A C 1
ATOM 892 O O . GLY A 1 109 ? 3.442 9.614 66.110 1.00 82.00 109 GLY A O 1
ATOM 893 N N . GLU A 1 110 ? 1.550 9.362 64.962 1.00 80.75 110 GLU A N 1
ATOM 894 C CA . GLU A 1 110 ? 0.742 8.954 66.121 1.00 80.75 110 GLU A CA 1
ATOM 895 C C . GLU A 1 110 ? 1.142 7.560 66.631 1.00 80.75 110 GLU A C 1
ATOM 897 O O . GLU A 1 110 ? 1.265 7.371 67.840 1.00 80.75 110 GLU A O 1
ATOM 902 N N . ALA A 1 111 ? 1.415 6.610 65.731 1.00 73.38 111 ALA A N 1
ATOM 903 C CA . ALA A 1 111 ? 1.917 5.284 66.085 1.00 73.38 111 ALA A CA 1
ATOM 904 C C . ALA A 1 111 ? 3.337 5.341 66.673 1.00 73.38 111 ALA A C 1
ATOM 906 O O . ALA A 1 111 ? 3.607 4.693 67.682 1.00 73.38 111 ALA A O 1
ATOM 907 N N . GLU A 1 112 ? 4.227 6.153 66.100 1.00 79.19 112 GLU A N 1
ATOM 908 C CA . GLU A 1 112 ? 5.575 6.398 66.622 1.00 79.19 112 GLU A CA 1
ATOM 909 C C . GLU A 1 112 ? 5.516 7.023 68.019 1.00 79.19 112 GLU A C 1
ATOM 911 O O . GLU A 1 112 ? 6.163 6.516 68.932 1.00 79.19 112 GLU A O 1
ATOM 916 N N . ASN A 1 113 ? 4.676 8.043 68.226 1.00 79.50 113 ASN A N 1
ATOM 917 C CA . ASN A 1 113 ? 4.471 8.662 69.538 1.00 79.50 113 ASN A CA 1
ATOM 918 C C . ASN A 1 113 ? 3.854 7.690 70.557 1.00 79.50 113 ASN A C 1
ATOM 920 O O . ASN A 1 113 ? 4.231 7.720 71.727 1.00 79.50 113 ASN A O 1
ATOM 924 N N . ALA A 1 114 ? 2.936 6.810 70.142 1.00 78.81 114 ALA A N 1
ATOM 925 C CA . ALA A 1 114 ? 2.351 5.789 71.013 1.00 78.81 114 ALA A CA 1
ATOM 926 C C . ALA A 1 114 ? 3.378 4.719 71.418 1.00 78.81 114 ALA A C 1
ATOM 928 O O . ALA A 1 114 ? 3.431 4.326 72.582 1.00 78.81 114 ALA A O 1
ATOM 929 N N . ILE A 1 115 ? 4.237 4.291 70.487 1.00 75.25 115 ILE A N 1
ATOM 930 C CA . ILE A 1 115 ? 5.358 3.384 70.772 1.00 75.25 115 ILE A CA 1
ATOM 931 C C . ILE A 1 115 ? 6.362 4.061 71.709 1.00 75.25 115 ILE A C 1
ATOM 933 O O . ILE A 1 115 ? 6.833 3.430 72.653 1.00 75.25 115 ILE A O 1
ATOM 937 N N . GLN A 1 116 ? 6.652 5.346 71.497 1.00 77.31 116 GLN A N 1
ATOM 938 C CA . GLN A 1 116 ? 7.556 6.113 72.352 1.00 77.31 116 GLN A CA 1
ATOM 939 C C . GLN A 1 116 ? 6.984 6.290 73.765 1.00 77.31 116 GLN A C 1
ATOM 941 O O . GLN A 1 116 ? 7.709 6.102 74.737 1.00 77.31 116 GLN A O 1
ATOM 946 N N . ALA A 1 117 ? 5.680 6.560 73.890 1.00 73.19 117 ALA A N 1
ATOM 947 C CA . ALA A 1 117 ? 4.979 6.645 75.170 1.00 73.19 117 ALA A CA 1
ATOM 948 C C . ALA A 1 117 ? 4.946 5.294 75.904 1.00 73.19 117 ALA A C 1
ATOM 950 O O . ALA A 1 117 ? 5.186 5.259 77.109 1.00 73.19 117 ALA A O 1
ATOM 951 N N . LEU A 1 118 ? 4.733 4.186 75.184 1.00 67.50 118 LEU A N 1
ATOM 952 C CA . LEU A 1 118 ? 4.813 2.829 75.736 1.00 67.50 118 LEU A CA 1
ATOM 953 C C . LEU A 1 118 ? 6.242 2.468 76.172 1.00 67.50 118 LEU A C 1
ATOM 955 O O . LEU A 1 118 ? 6.436 1.868 77.226 1.00 67.50 118 LEU A O 1
ATOM 959 N N . GLN A 1 119 ? 7.264 2.880 75.418 1.00 63.91 119 GLN A N 1
ATOM 960 C CA . GLN A 1 119 ? 8.664 2.741 75.835 1.00 63.91 119 GLN A CA 1
ATOM 961 C C . GLN A 1 119 ? 8.974 3.559 77.093 1.00 63.91 119 GLN A C 1
ATOM 963 O O . GLN A 1 119 ? 9.716 3.097 77.959 1.00 63.91 119 GLN A O 1
ATOM 968 N N . GLN A 1 120 ? 8.399 4.757 77.216 1.00 61.31 120 GLN A 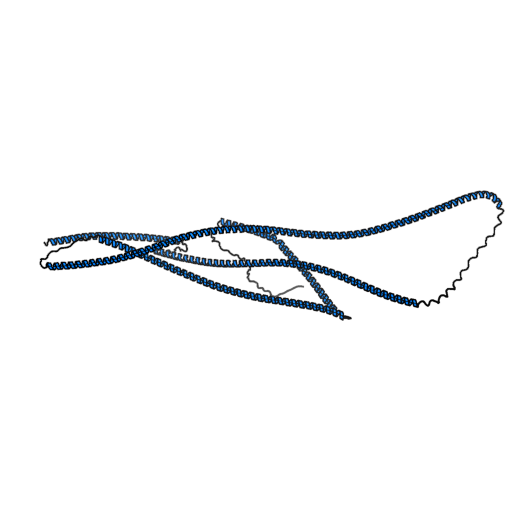N 1
ATOM 969 C CA . GLN A 1 120 ? 8.610 5.636 78.364 1.00 61.31 120 GLN A CA 1
ATOM 970 C C . GLN A 1 120 ? 7.853 5.158 79.612 1.00 61.31 120 GLN A C 1
ATOM 972 O O . GLN A 1 120 ? 8.397 5.256 80.710 1.00 61.31 120 GLN A O 1
ATOM 977 N N . SER A 1 121 ? 6.660 4.568 79.459 1.00 56.50 121 SER A N 1
ATOM 978 C CA . SER A 1 121 ? 5.912 3.960 80.567 1.00 56.50 121 SER A CA 1
ATOM 979 C C . SER A 1 121 ? 6.576 2.681 81.084 1.00 56.50 121 SER A C 1
ATOM 981 O O . SER A 1 121 ? 6.610 2.460 82.290 1.00 56.50 121 SER A O 1
ATOM 983 N N . VAL A 1 122 ? 7.190 1.881 80.202 1.00 57.53 122 VAL A N 1
ATOM 984 C CA . VAL A 1 122 ? 7.971 0.686 80.587 1.00 57.53 122 VAL A CA 1
ATOM 985 C C . VAL A 1 122 ? 9.262 1.051 81.342 1.00 57.53 122 VAL A C 1
ATOM 987 O O . VAL A 1 122 ? 9.783 0.239 82.101 1.00 57.53 122 VAL A O 1
ATOM 990 N N . LEU A 1 123 ? 9.766 2.282 81.194 1.00 50.62 123 LEU A N 1
ATOM 991 C CA . LEU A 1 123 ? 10.953 2.775 81.905 1.00 50.62 123 LEU A CA 1
ATOM 992 C C . LEU A 1 123 ? 10.639 3.513 83.221 1.00 50.62 123 LEU A C 1
ATOM 994 O O . LEU A 1 123 ? 11.561 3.728 84.008 1.00 50.62 123 LEU A O 1
ATOM 998 N N . GLN A 1 124 ? 9.384 3.912 83.470 1.00 46.06 124 GLN A N 1
ATOM 999 C CA . GLN A 1 124 ? 9.003 4.673 84.671 1.00 46.06 124 GLN A CA 1
ATOM 1000 C C . GLN A 1 124 ? 8.357 3.842 85.782 1.00 46.06 124 GLN A C 1
ATOM 1002 O O . GLN A 1 124 ? 8.471 4.244 86.939 1.00 46.06 124 GLN A O 1
ATOM 1007 N N . ASP A 1 125 ? 7.754 2.688 85.485 1.00 39.41 125 ASP A N 1
ATOM 1008 C CA . ASP A 1 125 ? 7.095 1.868 86.510 1.00 39.41 125 ASP A CA 1
ATOM 1009 C C . ASP A 1 125 ? 8.007 0.736 87.007 1.00 39.41 125 ASP A C 1
ATOM 1011 O O . ASP A 1 125 ? 7.838 -0.454 86.744 1.00 39.41 125 ASP A O 1
ATOM 1015 N N . GLY A 1 126 ? 9.054 1.143 87.723 1.00 44.66 126 GLY A N 1
ATOM 1016 C CA . GLY A 1 126 ? 9.852 0.245 88.541 1.00 44.66 126 GLY A CA 1
ATOM 1017 C C . GLY A 1 126 ? 9.188 0.032 89.898 1.00 44.66 126 GLY A C 1
ATOM 1018 O O . GLY A 1 126 ? 9.370 0.852 90.796 1.00 44.66 126 GLY A O 1
ATOM 1019 N N . GLY A 1 127 ? 8.490 -1.092 90.087 1.00 40.88 127 GLY A N 1
ATOM 1020 C CA . GLY A 1 127 ? 8.127 -1.532 91.435 1.00 40.88 127 GLY A CA 1
ATOM 1021 C C . GLY A 1 127 ? 7.062 -2.622 91.554 1.00 40.88 127 GLY A C 1
ATOM 1022 O O . GLY A 1 127 ? 5.877 -2.326 91.534 1.00 40.88 127 GLY A O 1
ATOM 1023 N N . ILE A 1 128 ? 7.533 -3.824 91.915 1.00 37.81 128 ILE A N 1
ATOM 1024 C CA . ILE A 1 128 ? 6.833 -4.916 92.628 1.00 37.81 128 ILE A CA 1
ATOM 1025 C C . ILE A 1 128 ? 6.184 -6.005 91.744 1.00 37.81 128 ILE A C 1
ATOM 1027 O O . ILE A 1 128 ? 5.072 -5.891 91.244 1.00 37.81 128 ILE A O 1
ATOM 1031 N N . SER A 1 129 ? 6.907 -7.129 91.656 1.00 44.62 129 SER A N 1
ATOM 1032 C CA . SER A 1 129 ? 6.443 -8.458 91.218 1.00 44.62 129 SER A CA 1
ATOM 1033 C C . SER A 1 129 ? 5.496 -9.081 92.269 1.00 44.62 129 SER A C 1
ATOM 1035 O O . SER A 1 129 ? 5.641 -8.767 93.455 1.00 44.62 129 SER A O 1
ATOM 1037 N N . PRO A 1 130 ? 4.569 -9.993 91.901 1.00 47.53 130 PRO A N 1
ATOM 1038 C CA . PRO A 1 130 ? 4.980 -11.395 91.753 1.00 47.53 130 PRO A CA 1
ATOM 1039 C C . PRO A 1 130 ? 4.319 -12.155 90.580 1.00 47.53 130 PRO A C 1
ATOM 1041 O O . PRO A 1 130 ? 3.152 -11.959 90.258 1.00 47.53 130 PRO A O 1
ATOM 1044 N N . SER A 1 131 ? 5.062 -13.136 90.050 1.00 40.88 131 SER A N 1
ATOM 1045 C CA . SER A 1 131 ? 4.663 -14.154 89.052 1.00 40.88 131 SER A CA 1
ATOM 1046 C C . SER A 1 131 ? 4.782 -13.738 87.581 1.00 40.88 131 SER A C 1
ATOM 1048 O O . SER A 1 131 ? 3.813 -13.686 86.831 1.00 40.88 131 SER A O 1
ATOM 1050 N N . VAL A 1 132 ? 6.019 -13.462 87.166 1.00 46.47 132 VAL A N 1
ATOM 1051 C CA . VAL A 1 132 ? 6.363 -13.028 85.804 1.00 46.47 132 VAL A CA 1
ATOM 1052 C C . VAL A 1 132 ? 7.001 -14.152 84.965 1.00 46.47 132 VAL A C 1
ATOM 1054 O O . VAL A 1 132 ? 6.944 -14.097 83.743 1.00 46.47 132 VAL A O 1
ATOM 1057 N N . ASP A 1 133 ? 7.469 -15.256 85.557 1.00 47.44 133 ASP A N 1
ATOM 1058 C CA . ASP A 1 133 ? 8.220 -16.284 84.807 1.00 47.44 133 ASP A CA 1
ATOM 1059 C C . ASP A 1 133 ? 7.412 -17.028 83.721 1.00 47.44 133 ASP A C 1
ATOM 1061 O O . ASP A 1 133 ? 7.992 -17.554 82.773 1.00 47.44 133 ASP A O 1
ATOM 1065 N N . THR A 1 134 ? 6.074 -17.055 83.791 1.00 48.75 134 THR A N 1
ATOM 1066 C CA . THR A 1 134 ? 5.238 -17.691 82.746 1.00 48.75 134 THR A CA 1
ATOM 1067 C C . THR A 1 134 ? 4.707 -16.713 81.698 1.00 48.75 134 THR A C 1
ATOM 1069 O O . THR A 1 134 ? 4.485 -17.118 80.554 1.00 48.75 134 THR A O 1
ATOM 1072 N N . PHE A 1 135 ? 4.544 -15.434 82.049 1.00 46.47 135 PHE A N 1
ATOM 1073 C CA . PHE A 1 135 ? 4.107 -14.394 81.118 1.00 46.47 135 PHE A CA 1
ATOM 1074 C C . PHE A 1 135 ? 5.291 -13.815 80.338 1.00 46.47 135 PHE A C 1
ATOM 1076 O O . PHE A 1 135 ? 5.199 -13.721 79.119 1.00 46.47 135 PHE A O 1
ATOM 1083 N N . ASP A 1 136 ? 6.440 -13.580 80.982 1.00 52.97 136 ASP A N 1
ATOM 1084 C CA . ASP A 1 136 ? 7.669 -13.166 80.292 1.00 52.97 136 ASP A CA 1
ATOM 1085 C C . ASP A 1 136 ? 8.222 -14.270 79.396 1.00 52.97 136 ASP A C 1
ATOM 1087 O O . ASP A 1 136 ? 8.797 -13.966 78.360 1.00 52.97 136 ASP A O 1
ATOM 1091 N N . SER A 1 137 ? 8.025 -15.552 79.724 1.00 53.94 137 SER A N 1
ATOM 1092 C CA . SER A 1 137 ? 8.437 -16.647 78.836 1.00 53.94 137 SER A CA 1
ATOM 1093 C C . SER A 1 137 ? 7.578 -16.715 77.568 1.00 53.94 137 SER A C 1
ATOM 1095 O O . SER A 1 137 ? 8.121 -16.920 76.483 1.00 53.94 137 SER A O 1
ATOM 1097 N N . LYS A 1 138 ? 6.261 -16.481 77.672 1.00 58.06 138 LYS A N 1
ATOM 1098 C CA . LYS A 1 138 ? 5.361 -16.423 76.508 1.00 58.06 138 LYS A CA 1
ATOM 1099 C C . LYS A 1 138 ? 5.533 -15.139 75.709 1.00 58.06 138 LYS A C 1
ATOM 1101 O O . LYS A 1 138 ? 5.634 -15.213 74.493 1.00 58.06 138 LYS A O 1
ATOM 1106 N N . LEU A 1 139 ? 5.658 -13.994 76.373 1.00 60.06 139 LEU A N 1
ATOM 1107 C CA . LEU A 1 139 ? 5.901 -12.719 75.713 1.00 60.06 139 LEU A CA 1
ATOM 1108 C C . LEU A 1 139 ? 7.295 -12.687 75.077 1.00 60.06 139 LEU A C 1
ATOM 1110 O O . LEU A 1 139 ? 7.398 -12.261 73.939 1.00 60.06 139 LEU A O 1
ATOM 1114 N N . ASN A 1 140 ? 8.350 -13.216 75.713 1.00 61.97 140 ASN A N 1
ATOM 1115 C CA . ASN A 1 140 ? 9.653 -13.383 75.050 1.00 61.97 140 ASN A CA 1
ATOM 1116 C C . ASN A 1 140 ? 9.616 -14.441 73.947 1.00 61.97 140 ASN A C 1
ATOM 1118 O O . ASN A 1 140 ? 10.335 -14.281 72.969 1.00 61.97 140 ASN A O 1
ATOM 1122 N N . SER A 1 141 ? 8.813 -15.501 74.068 1.00 66.44 141 SER A N 1
ATOM 1123 C CA . SER A 1 141 ? 8.622 -16.479 72.990 1.00 66.44 141 SER A CA 1
ATOM 1124 C C . SER A 1 141 ? 7.930 -15.848 71.786 1.00 66.44 141 SER A C 1
ATOM 1126 O O . SER A 1 141 ? 8.352 -16.083 70.660 1.00 66.44 141 SER A O 1
ATOM 1128 N N . GLU A 1 142 ? 6.896 -15.040 71.999 1.00 72.38 142 GLU A N 1
ATOM 1129 C CA . GLU A 1 142 ? 6.188 -14.334 70.934 1.00 72.38 142 GLU A CA 1
ATOM 1130 C C . GLU A 1 142 ? 7.046 -13.207 70.359 1.00 72.38 142 GLU A C 1
ATOM 1132 O O . GLU A 1 142 ? 7.154 -13.084 69.143 1.00 72.38 142 GLU A O 1
ATOM 1137 N N . LEU A 1 143 ? 7.747 -12.442 71.200 1.00 72.81 143 LEU A N 1
ATOM 1138 C CA . LEU A 1 143 ? 8.685 -11.405 70.772 1.00 72.81 143 LEU A CA 1
ATOM 1139 C C . LEU A 1 143 ? 9.879 -12.004 70.015 1.00 72.81 143 LEU A C 1
ATOM 1141 O O . LEU A 1 143 ? 10.371 -11.371 69.082 1.00 72.81 143 LEU A O 1
ATOM 1145 N N . GLN A 1 144 ? 10.327 -13.215 70.371 1.00 71.50 144 GLN A N 1
ATOM 1146 C CA . GLN A 1 144 ? 11.327 -13.937 69.587 1.00 71.50 144 GLN A CA 1
ATOM 1147 C C . GLN A 1 144 ? 10.768 -14.511 68.300 1.00 71.50 144 GLN A C 1
ATOM 1149 O O . GLN A 1 144 ? 11.422 -14.376 67.278 1.00 71.50 144 GLN A O 1
ATOM 1154 N N . ASN A 1 145 ? 9.540 -15.023 68.287 1.00 73.00 145 ASN A N 1
ATOM 1155 C CA . ASN A 1 145 ? 8.896 -15.433 67.041 1.00 73.00 145 ASN A CA 1
ATOM 1156 C C . ASN A 1 145 ? 8.722 -14.243 66.081 1.00 73.00 145 ASN A C 1
ATOM 1158 O O . ASN A 1 145 ? 8.966 -14.384 64.886 1.00 73.00 145 ASN A O 1
ATOM 1162 N N . TYR A 1 146 ? 8.364 -13.057 66.586 1.00 73.62 146 TYR A N 1
ATOM 1163 C CA . TYR A 1 146 ? 8.285 -11.836 65.779 1.00 73.62 146 TYR A CA 1
ATOM 1164 C C . TYR A 1 146 ? 9.659 -11.351 65.310 1.00 73.62 146 TYR A C 1
ATOM 1166 O O . TYR A 1 146 ? 9.784 -10.906 64.171 1.00 73.62 146 TYR A O 1
ATOM 1174 N N . LYS A 1 147 ? 10.700 -11.450 66.146 1.00 75.12 147 LYS A N 1
ATOM 1175 C CA . LYS A 1 147 ? 12.078 -11.133 65.739 1.00 75.12 147 LYS A CA 1
ATOM 1176 C C . LYS A 1 147 ? 12.607 -12.114 64.701 1.00 75.12 147 LYS A C 1
ATOM 1178 O O . LYS A 1 147 ? 13.198 -11.662 63.730 1.00 75.12 147 LYS A O 1
ATOM 1183 N N . ASP A 1 148 ? 12.346 -13.405 64.856 1.00 78.62 148 ASP A N 1
ATOM 1184 C CA . ASP A 1 148 ? 12.732 -14.447 63.905 1.00 78.62 148 ASP A CA 1
ATOM 1185 C C . ASP A 1 148 ? 11.967 -14.309 62.586 1.00 78.62 148 ASP A C 1
ATOM 1187 O O . ASP A 1 148 ? 12.540 -14.527 61.522 1.00 78.62 148 ASP A O 1
ATOM 1191 N N . LEU A 1 149 ? 10.697 -13.890 62.625 1.00 78.44 149 LEU A N 1
ATOM 1192 C CA . LEU A 1 149 ? 9.914 -13.616 61.422 1.00 78.44 149 LEU A CA 1
ATOM 1193 C C . LEU A 1 149 ? 10.412 -12.357 60.699 1.00 78.44 149 LEU A C 1
ATOM 1195 O O . LEU A 1 149 ? 10.625 -12.396 59.493 1.00 78.44 149 LEU A O 1
ATOM 1199 N N . LEU A 1 150 ? 10.683 -11.271 61.430 1.00 77.56 150 LEU A N 1
ATOM 1200 C CA . LEU A 1 150 ? 11.292 -10.057 60.872 1.00 77.56 150 LEU A CA 1
ATOM 1201 C C . LEU A 1 150 ? 12.707 -10.310 60.340 1.00 77.56 150 LEU A C 1
ATOM 1203 O O . LEU A 1 150 ? 13.118 -9.685 59.362 1.00 77.56 150 LEU A O 1
ATOM 1207 N N . GLN A 1 151 ? 13.462 -11.204 60.978 1.00 80.00 151 GLN A N 1
ATOM 1208 C CA . GLN A 1 151 ? 14.784 -11.607 60.521 1.00 80.00 151 GLN A CA 1
ATOM 1209 C C . GLN A 1 151 ? 14.679 -12.472 59.264 1.00 80.00 151 GLN A C 1
ATOM 1211 O O . GLN A 1 151 ? 15.385 -12.191 58.305 1.00 80.00 151 GLN A O 1
ATOM 1216 N N . LYS A 1 152 ? 13.733 -13.419 59.202 1.00 78.75 152 LYS A N 1
ATOM 1217 C CA . LYS A 1 152 ? 13.431 -14.179 57.981 1.00 78.75 152 LYS A CA 1
ATOM 1218 C C . LYS A 1 152 ? 13.000 -13.283 56.830 1.00 78.75 152 LYS A C 1
ATOM 1220 O O . LYS A 1 152 ? 13.539 -13.432 55.745 1.00 78.75 152 LYS A O 1
ATOM 1225 N N . GLU A 1 153 ? 12.106 -12.323 57.053 1.00 78.56 153 GLU A N 1
ATOM 1226 C CA . GLU A 1 153 ? 11.714 -11.379 56.000 1.00 78.56 153 GLU A CA 1
ATOM 1227 C C . GLU A 1 153 ? 12.887 -10.492 55.557 1.00 78.56 153 GLU A C 1
ATOM 1229 O O . GLU A 1 153 ? 13.005 -10.157 54.378 1.00 78.56 153 GLU A O 1
ATOM 1234 N N . ARG A 1 154 ? 13.788 -10.113 56.475 1.00 77.69 154 ARG A N 1
ATOM 1235 C CA . ARG A 1 154 ? 15.024 -9.396 56.124 1.00 77.69 154 ARG A CA 1
ATOM 1236 C C . ARG A 1 154 ? 15.985 -10.261 55.324 1.00 77.69 154 ARG A C 1
ATOM 1238 O O . ARG A 1 154 ? 16.540 -9.759 54.350 1.00 77.69 154 ARG A O 1
ATOM 1245 N N . ASP A 1 155 ? 16.164 -11.515 55.710 1.00 82.75 155 ASP A N 1
ATOM 1246 C CA . ASP A 1 155 ? 17.048 -12.461 55.038 1.00 82.75 155 ASP A CA 1
ATOM 1247 C C . ASP A 1 155 ? 16.482 -12.827 53.653 1.00 82.75 155 ASP A C 1
ATOM 1249 O O . ASP A 1 155 ? 17.216 -12.805 52.671 1.00 82.75 155 ASP A O 1
ATOM 1253 N N . GLU A 1 156 ? 15.168 -13.033 53.523 1.00 82.19 156 GLU A N 1
ATOM 1254 C CA . GLU A 1 156 ? 14.475 -13.223 52.240 1.00 82.19 156 GLU A CA 1
ATOM 1255 C C . GLU A 1 156 ? 14.588 -11.985 51.349 1.00 82.19 156 GLU A C 1
ATOM 1257 O O . GLU A 1 156 ? 14.930 -12.089 50.171 1.00 82.19 156 GLU A O 1
ATOM 1262 N N . LYS A 1 157 ? 14.383 -10.787 51.904 1.00 78.69 157 LYS A N 1
ATOM 1263 C CA . LYS A 1 157 ? 14.584 -9.535 51.168 1.00 78.69 157 LYS A CA 1
ATOM 1264 C C . LYS A 1 157 ? 16.039 -9.360 50.732 1.00 78.69 157 LYS A C 1
ATOM 1266 O O . LYS A 1 157 ? 16.277 -8.828 49.648 1.00 78.69 157 LYS A O 1
ATOM 1271 N N . GLN A 1 158 ? 17.000 -9.792 51.547 1.00 81.94 158 GLN A N 1
ATOM 1272 C CA . GLN A 1 158 ? 18.420 -9.753 51.215 1.00 81.94 158 GLN A CA 1
ATOM 1273 C C . GLN A 1 158 ? 18.758 -10.754 50.103 1.00 81.94 158 GLN A C 1
ATOM 1275 O O . GLN A 1 158 ? 19.451 -10.382 49.162 1.00 81.94 158 GLN A O 1
ATOM 1280 N N . ILE A 1 159 ? 18.190 -11.963 50.136 1.00 84.62 159 ILE A N 1
ATOM 1281 C CA . ILE A 1 159 ? 18.320 -12.964 49.066 1.00 84.62 159 ILE A CA 1
ATOM 1282 C C . ILE A 1 159 ? 17.740 -12.425 47.754 1.00 84.62 159 ILE A C 1
ATOM 1284 O O . ILE A 1 159 ? 18.422 -12.452 46.734 1.00 84.62 159 ILE A O 1
ATOM 1288 N N . ILE A 1 160 ? 16.534 -11.849 47.778 1.00 82.25 160 ILE A N 1
ATOM 1289 C CA . ILE A 1 160 ? 15.907 -11.242 46.592 1.00 82.25 160 ILE A CA 1
ATOM 1290 C C . ILE A 1 160 ? 16.753 -10.075 46.064 1.00 82.25 160 ILE A C 1
ATOM 1292 O O . ILE A 1 160 ? 16.888 -9.893 44.853 1.00 82.25 160 ILE A O 1
ATOM 1296 N N . LEU A 1 161 ? 17.343 -9.272 46.953 1.00 83.69 161 LEU A N 1
ATOM 1297 C CA . LEU A 1 161 ? 18.229 -8.175 46.570 1.00 83.69 161 LEU A CA 1
ATOM 1298 C C . LEU A 1 161 ? 19.524 -8.692 45.926 1.00 83.69 161 LEU A C 1
ATOM 1300 O O . LEU A 1 161 ? 19.980 -8.125 44.931 1.00 83.69 161 LEU A O 1
ATOM 1304 N N . ASP A 1 162 ? 20.096 -9.770 46.453 1.00 84.06 162 ASP A N 1
ATOM 1305 C CA . ASP A 1 162 ? 21.299 -10.405 45.920 1.00 84.06 162 ASP A CA 1
ATOM 1306 C C . ASP A 1 162 ? 21.023 -11.104 44.577 1.00 84.06 162 ASP A C 1
ATOM 1308 O O . ASP A 1 162 ? 21.823 -10.978 43.647 1.00 84.06 162 ASP A O 1
ATOM 1312 N N . GLU A 1 163 ? 19.854 -11.726 44.409 1.00 84.19 163 GLU A N 1
ATOM 1313 C CA . GLU A 1 163 ? 19.370 -12.263 43.131 1.00 84.19 163 GLU A CA 1
ATOM 1314 C C . GLU A 1 163 ? 19.132 -11.154 42.099 1.00 84.19 163 GLU A C 1
ATOM 1316 O O . GLU A 1 163 ? 19.596 -11.254 40.960 1.00 84.19 163 GLU A O 1
ATOM 1321 N N . ALA A 1 164 ? 18.486 -10.050 42.487 1.00 77.31 164 ALA A N 1
ATOM 1322 C CA . ALA A 1 164 ? 18.275 -8.894 41.618 1.00 77.31 164 ALA A CA 1
ATOM 1323 C C . ALA A 1 164 ? 19.606 -8.252 41.191 1.00 77.31 164 ALA A C 1
ATOM 1325 O O . ALA A 1 164 ? 19.782 -7.876 40.028 1.00 77.31 164 ALA A O 1
ATOM 1326 N N . ASN A 1 165 ? 20.575 -8.167 42.105 1.00 80.06 165 ASN A N 1
ATOM 1327 C CA . ASN A 1 165 ? 21.927 -7.706 41.798 1.00 80.06 165 ASN A CA 1
ATOM 1328 C C . ASN A 1 165 ? 22.681 -8.700 40.899 1.00 80.06 165 ASN A C 1
ATOM 1330 O O . ASN A 1 165 ? 23.399 -8.270 39.992 1.00 80.06 165 ASN A O 1
ATOM 1334 N N . GLY A 1 166 ? 22.483 -10.008 41.084 1.00 84.69 166 GLY A N 1
ATOM 1335 C CA . GLY A 1 166 ? 23.004 -11.065 40.216 1.00 84.69 166 GLY A CA 1
ATOM 1336 C C . GLY A 1 166 ? 22.470 -10.962 38.787 1.00 84.69 166 GLY A C 1
ATOM 1337 O O . GLY A 1 166 ? 23.256 -10.915 37.838 1.00 84.69 166 GLY A O 1
ATOM 1338 N N . LEU A 1 167 ? 21.153 -10.812 38.629 1.00 82.38 167 LEU A N 1
ATOM 1339 C CA . LEU A 1 167 ? 20.493 -10.589 37.338 1.00 82.38 167 LEU A CA 1
ATOM 1340 C C . LEU A 1 167 ? 20.962 -9.289 36.679 1.00 82.38 167 LEU A C 1
ATOM 1342 O O . LEU A 1 167 ? 21.251 -9.263 35.484 1.00 82.38 167 LEU A O 1
ATOM 1346 N N . LYS A 1 168 ? 21.125 -8.212 37.454 1.00 81.00 168 LYS A N 1
ATOM 1347 C CA . LYS A 1 168 ? 21.663 -6.939 36.955 1.00 81.00 168 LYS A CA 1
ATOM 1348 C C . LYS A 1 168 ? 23.097 -7.084 36.445 1.00 81.00 168 LYS A C 1
ATOM 1350 O O . LYS A 1 168 ? 23.450 -6.477 35.434 1.00 81.00 168 LYS A O 1
ATOM 1355 N N . ARG A 1 169 ? 23.918 -7.901 37.111 1.00 85.00 169 ARG A N 1
ATOM 1356 C CA . ARG A 1 169 ? 25.297 -8.193 36.699 1.00 85.00 169 ARG A CA 1
ATOM 1357 C C . ARG A 1 169 ? 25.338 -9.053 35.437 1.00 85.00 169 ARG A C 1
ATOM 1359 O O . ARG A 1 169 ? 26.119 -8.751 34.544 1.00 85.00 169 ARG A O 1
ATOM 1366 N N . GLN A 1 170 ? 24.457 -10.047 35.322 1.00 83.00 170 GLN A N 1
ATOM 1367 C CA . GLN A 1 170 ? 24.296 -10.849 34.103 1.00 83.00 170 GLN A CA 1
ATOM 1368 C C . GLN A 1 170 ? 23.813 -10.003 32.918 1.00 83.00 170 GLN A C 1
ATOM 1370 O O . GLN A 1 170 ? 24.320 -10.158 31.812 1.00 83.00 170 GLN A O 1
ATOM 1375 N N . LEU A 1 171 ? 22.890 -9.064 33.143 1.00 78.75 171 LEU A N 1
ATOM 1376 C CA . LEU A 1 171 ? 22.408 -8.144 32.112 1.00 78.75 171 LEU A CA 1
ATOM 1377 C C . LEU A 1 171 ? 23.510 -7.170 31.669 1.00 78.75 171 LEU A C 1
ATOM 1379 O O . LEU A 1 171 ? 23.631 -6.878 30.481 1.00 78.75 171 LEU A O 1
ATOM 1383 N N . LEU A 1 172 ? 24.350 -6.706 32.600 1.00 85.88 172 LEU A N 1
ATOM 1384 C CA . LEU A 1 172 ? 25.528 -5.894 32.286 1.00 85.88 172 LEU A CA 1
ATOM 1385 C C . LEU A 1 172 ? 26.558 -6.684 31.463 1.00 85.88 172 LEU A C 1
ATOM 1387 O O . LEU A 1 172 ? 27.083 -6.157 30.487 1.00 85.88 172 LEU A O 1
ATOM 1391 N N . ASP A 1 173 ? 26.804 -7.945 31.819 1.00 83.69 173 ASP A N 1
ATOM 1392 C CA . ASP A 1 173 ? 27.743 -8.827 31.119 1.00 83.69 173 ASP A CA 1
ATOM 1393 C C . ASP A 1 173 ? 27.233 -9.203 29.715 1.00 83.69 173 ASP A C 1
ATOM 1395 O O . ASP A 1 173 ? 27.977 -9.144 28.739 1.00 83.69 173 ASP A O 1
ATOM 1399 N N . ALA A 1 174 ? 25.931 -9.481 29.578 1.00 78.19 174 ALA A N 1
ATOM 1400 C CA . ALA A 1 174 ? 25.273 -9.685 28.288 1.00 78.19 174 ALA A CA 1
ATOM 1401 C C . ALA A 1 174 ? 25.319 -8.420 27.418 1.00 78.19 174 ALA A C 1
ATOM 1403 O O . ALA A 1 174 ? 25.553 -8.506 26.215 1.00 78.19 174 ALA A O 1
ATOM 1404 N N . LYS A 1 175 ? 25.157 -7.236 28.022 1.00 80.25 175 LYS A N 1
ATOM 1405 C CA . LYS A 1 175 ? 25.289 -5.954 27.322 1.00 80.25 175 LYS A CA 1
ATOM 1406 C C . LYS A 1 175 ? 26.730 -5.689 26.878 1.00 80.25 175 LYS A C 1
ATOM 1408 O O . LYS A 1 175 ? 26.914 -5.206 25.766 1.00 80.25 175 LYS A O 1
ATOM 1413 N N . SER A 1 176 ? 27.727 -6.029 27.699 1.00 82.69 176 SER A N 1
ATOM 1414 C CA . SER A 1 176 ? 29.148 -5.929 27.334 1.00 82.69 176 SER A CA 1
ATOM 1415 C C . SER A 1 176 ? 29.482 -6.862 26.174 1.00 82.69 176 SER A C 1
ATOM 1417 O O . SER A 1 176 ? 30.021 -6.410 25.171 1.00 82.69 176 SER A O 1
ATOM 1419 N N . LYS A 1 177 ? 29.050 -8.128 26.244 1.00 82.19 177 LYS A N 1
ATOM 1420 C CA . LYS A 1 177 ? 29.207 -9.105 25.155 1.00 82.19 177 LYS A CA 1
ATOM 1421 C C . LYS A 1 177 ? 28.509 -8.658 23.874 1.00 82.19 177 LYS A C 1
ATOM 1423 O O . LYS A 1 177 ? 29.089 -8.759 22.805 1.00 82.19 177 LYS A O 1
ATOM 1428 N N . MET A 1 178 ? 27.299 -8.105 23.971 1.00 76.75 178 MET A N 1
ATOM 1429 C CA . MET A 1 178 ? 26.575 -7.573 22.813 1.00 76.75 178 MET A CA 1
ATOM 1430 C C . MET A 1 178 ? 27.280 -6.350 22.203 1.00 76.75 178 MET A C 1
ATOM 1432 O O . MET A 1 178 ? 27.294 -6.170 20.986 1.00 76.75 178 MET A O 1
ATOM 1436 N N . GLN A 1 179 ? 27.880 -5.503 23.040 1.00 78.38 179 GLN A N 1
ATOM 1437 C CA . GLN A 1 179 ? 28.678 -4.370 22.585 1.00 78.38 179 GLN A CA 1
ATOM 1438 C C . GLN A 1 179 ? 29.976 -4.841 21.916 1.00 78.38 179 GLN A C 1
ATOM 1440 O O . GLN A 1 179 ? 30.315 -4.324 20.857 1.00 78.38 179 GLN A O 1
ATOM 1445 N N . GLU A 1 180 ? 30.647 -5.857 22.460 1.00 79.81 180 GLU A N 1
ATOM 1446 C CA . GLU A 1 180 ? 31.813 -6.502 21.845 1.00 79.81 180 GLU A CA 1
ATOM 1447 C C . GLU A 1 180 ? 31.453 -7.115 20.486 1.00 79.81 180 GLU A C 1
ATOM 1449 O O . GLU A 1 180 ? 32.086 -6.768 19.488 1.00 79.81 180 GLU A O 1
ATOM 1454 N N . THR A 1 181 ? 30.368 -7.893 20.394 1.00 78.94 181 THR A N 1
ATOM 1455 C CA . THR A 1 181 ? 29.902 -8.454 19.115 1.00 78.94 181 THR A CA 1
ATOM 1456 C C . THR A 1 181 ? 29.522 -7.370 18.113 1.00 78.94 181 THR A C 1
ATOM 1458 O O . THR A 1 181 ? 29.818 -7.507 16.932 1.00 78.94 181 THR A O 1
ATOM 1461 N N . ASN A 1 182 ? 28.921 -6.262 18.558 1.00 74.81 182 ASN A N 1
ATOM 1462 C CA . ASN A 1 182 ? 28.633 -5.134 17.671 1.00 74.81 182 ASN A CA 1
ATOM 1463 C C . ASN A 1 182 ? 29.918 -4.458 17.185 1.00 74.81 182 ASN A C 1
ATOM 1465 O O . ASN A 1 182 ? 30.011 -4.123 16.011 1.00 74.81 182 ASN A O 1
ATOM 1469 N N . THR A 1 183 ? 30.931 -4.295 18.040 1.00 81.56 183 THR A N 1
ATOM 1470 C CA . THR A 1 183 ? 32.225 -3.749 17.600 1.00 81.56 183 THR A CA 1
ATOM 1471 C C . THR A 1 183 ? 32.975 -4.690 16.659 1.00 81.56 183 THR A C 1
ATOM 1473 O O . THR A 1 183 ? 33.676 -4.222 15.767 1.00 81.56 183 THR A O 1
ATOM 1476 N N . GLU A 1 184 ? 32.831 -6.007 16.818 1.00 79.19 184 GLU A N 1
ATOM 1477 C CA . GLU A 1 184 ? 33.386 -6.993 15.887 1.00 79.19 184 GLU A CA 1
ATOM 1478 C C . GLU A 1 184 ? 32.637 -7.001 14.553 1.00 79.19 184 GLU A C 1
ATOM 1480 O O . GLU A 1 184 ? 33.277 -7.036 13.503 1.00 79.19 184 GLU A O 1
ATOM 1485 N N . LEU A 1 185 ? 31.306 -6.880 14.573 1.00 73.31 185 LEU A N 1
ATOM 1486 C CA . LEU A 1 185 ? 30.496 -6.706 13.367 1.00 73.31 185 LEU A CA 1
ATOM 1487 C C . LEU A 1 185 ? 30.854 -5.413 12.629 1.00 73.31 185 LEU A C 1
ATOM 1489 O O . LEU A 1 185 ? 30.979 -5.442 11.408 1.00 73.31 185 LEU A O 1
ATOM 1493 N N . GLU A 1 186 ? 31.090 -4.308 13.341 1.00 77.62 186 GLU A N 1
ATOM 1494 C CA . GLU A 1 186 ? 31.519 -3.046 12.729 1.00 77.62 186 GLU A CA 1
ATOM 1495 C C . GLU A 1 186 ? 32.906 -3.185 12.082 1.00 77.62 186 GLU A C 1
ATOM 1497 O O . GLU A 1 186 ? 33.102 -2.762 10.948 1.00 77.62 186 GLU A O 1
ATOM 1502 N N . LYS A 1 187 ? 33.849 -3.875 12.740 1.00 80.75 187 LYS A N 1
ATOM 1503 C CA . LYS A 1 187 ? 35.181 -4.163 12.174 1.00 80.75 187 LYS A CA 1
ATOM 1504 C C . LYS A 1 187 ? 35.123 -5.086 10.955 1.00 80.75 187 LYS A C 1
ATOM 1506 O O . LYS A 1 187 ? 35.878 -4.887 10.006 1.00 80.75 187 LYS A O 1
ATOM 1511 N N . LEU A 1 188 ? 34.249 -6.094 10.968 1.00 73.50 188 LEU A N 1
ATOM 1512 C CA . LEU A 1 188 ? 34.019 -6.976 9.818 1.00 73.50 188 LEU A CA 1
ATOM 1513 C C . LEU A 1 188 ? 33.345 -6.228 8.666 1.00 73.50 188 LEU A C 1
ATOM 1515 O O . LEU A 1 188 ? 33.652 -6.477 7.504 1.00 73.50 188 LEU A O 1
ATOM 1519 N N . ARG A 1 189 ? 32.464 -5.277 8.977 1.00 72.38 189 ARG A N 1
ATOM 1520 C CA . ARG A 1 189 ? 31.833 -4.409 7.986 1.00 72.38 189 ARG A CA 1
ATOM 1521 C C . ARG A 1 189 ? 32.840 -3.434 7.379 1.00 72.38 189 ARG A C 1
ATOM 1523 O O . ARG A 1 189 ? 32.880 -3.303 6.163 1.00 72.38 189 ARG A O 1
ATOM 1530 N N . GLU A 1 190 ? 33.702 -2.820 8.187 1.00 74.94 190 GLU A N 1
ATOM 1531 C CA . GLU A 1 190 ? 34.798 -1.967 7.708 1.00 74.94 190 GLU A CA 1
ATOM 1532 C C . GLU A 1 190 ? 35.822 -2.746 6.871 1.00 74.94 190 GLU A C 1
ATOM 1534 O O . GLU A 1 190 ? 36.316 -2.223 5.872 1.00 74.94 190 GLU A O 1
ATOM 1539 N N . SER A 1 191 ? 36.138 -3.997 7.229 1.00 71.06 191 SER A N 1
ATOM 1540 C CA . SER A 1 191 ? 37.038 -4.831 6.421 1.00 71.06 191 SER A CA 1
ATOM 1541 C C . SER A 1 191 ? 36.388 -5.270 5.105 1.00 71.06 191 SER A C 1
ATOM 1543 O O . SER A 1 191 ? 37.049 -5.252 4.069 1.00 71.06 191 SER A O 1
ATOM 1545 N N . ALA A 1 192 ? 35.087 -5.578 5.113 1.00 66.69 192 ALA A N 1
ATOM 1546 C CA . ALA A 1 192 ? 34.325 -5.871 3.903 1.00 66.69 192 ALA A CA 1
ATOM 1547 C C . ALA A 1 192 ? 34.243 -4.652 2.972 1.00 66.69 192 ALA A C 1
ATOM 1549 O O . ALA A 1 192 ? 34.439 -4.806 1.771 1.00 66.69 192 ALA A O 1
ATOM 1550 N N . ILE A 1 193 ? 34.038 -3.447 3.518 1.00 71.00 193 ILE A N 1
ATOM 1551 C CA . ILE A 1 193 ? 34.035 -2.191 2.752 1.00 71.00 193 ILE A CA 1
ATOM 1552 C C . ILE A 1 193 ? 35.415 -1.928 2.141 1.00 71.00 193 ILE A C 1
ATOM 1554 O O . ILE A 1 193 ? 35.499 -1.682 0.945 1.00 71.00 193 ILE A O 1
ATOM 1558 N N . LYS A 1 194 ? 36.505 -2.074 2.907 1.00 67.44 194 LYS A N 1
ATOM 1559 C CA . LYS A 1 194 ? 37.870 -1.914 2.371 1.00 67.44 194 LYS A CA 1
ATOM 1560 C C . LYS A 1 194 ? 38.209 -2.922 1.274 1.00 67.44 194 LYS A C 1
ATOM 1562 O O . LYS A 1 194 ? 38.887 -2.571 0.313 1.00 67.44 194 LYS A O 1
ATOM 1567 N N . ASN A 1 195 ? 37.738 -4.162 1.397 1.00 65.81 195 ASN A N 1
ATOM 1568 C CA . ASN A 1 195 ? 37.916 -5.169 0.352 1.00 65.81 195 ASN A CA 1
ATOM 1569 C C . ASN A 1 195 ? 37.098 -4.829 -0.905 1.00 65.81 195 ASN A C 1
ATOM 1571 O O . ASN A 1 195 ? 37.571 -5.054 -2.016 1.00 65.81 195 ASN A O 1
ATOM 1575 N N . PHE A 1 196 ? 35.906 -4.251 -0.738 1.00 56.16 196 PHE A N 1
ATOM 1576 C CA . PHE A 1 196 ? 35.061 -3.799 -1.84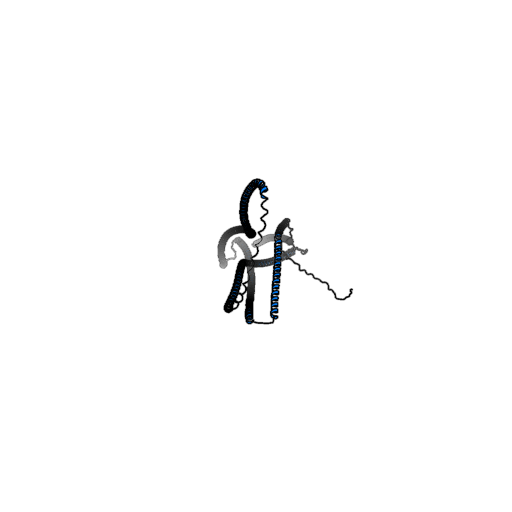4 1.00 56.16 196 PHE A CA 1
ATOM 1577 C C . PHE A 1 196 ? 35.656 -2.575 -2.560 1.00 56.16 196 PHE A C 1
ATOM 1579 O O . PHE A 1 196 ? 35.696 -2.545 -3.784 1.00 56.16 196 PHE A O 1
ATOM 1586 N N . GLU A 1 197 ? 36.204 -1.612 -1.813 1.00 57.06 197 GLU A N 1
ATOM 1587 C CA . GLU A 1 197 ? 36.922 -0.449 -2.360 1.00 57.06 197 GLU A CA 1
ATOM 1588 C C . GLU A 1 197 ? 38.210 -0.855 -3.101 1.00 57.06 197 GLU A C 1
ATOM 1590 O O . GLU A 1 197 ? 38.558 -0.249 -4.113 1.00 57.06 197 GLU A O 1
ATOM 1595 N N . GLY A 1 198 ? 38.906 -1.903 -2.642 1.00 57.38 198 GLY A N 1
ATOM 1596 C CA . GLY A 1 198 ? 40.067 -2.470 -3.339 1.00 57.38 198 GLY A CA 1
ATOM 1597 C C . GLY A 1 198 ? 39.709 -3.080 -4.698 1.00 57.38 198 GLY A C 1
ATOM 1598 O O . GLY A 1 198 ? 40.342 -2.759 -5.699 1.00 57.38 198 GLY A O 1
ATOM 1599 N N . LEU A 1 199 ? 38.644 -3.886 -4.751 1.00 54.62 199 LEU A N 1
ATOM 1600 C CA . LEU A 1 199 ? 38.145 -4.497 -5.992 1.00 54.62 199 LEU A CA 1
ATOM 1601 C C . LEU A 1 199 ? 37.613 -3.455 -6.988 1.00 54.62 199 LEU A C 1
ATOM 1603 O O . LEU A 1 199 ? 37.802 -3.597 -8.194 1.00 54.62 199 LEU A O 1
ATOM 1607 N N . GLN A 1 200 ? 36.990 -2.387 -6.488 1.00 54.06 200 GLN A N 1
ATOM 1608 C CA . GLN A 1 200 ? 36.460 -1.310 -7.321 1.00 54.06 200 GLN A CA 1
ATOM 1609 C C . GLN A 1 200 ? 37.576 -0.470 -7.967 1.00 54.06 200 GLN A C 1
ATOM 1611 O O . GLN A 1 200 ? 37.429 -0.032 -9.106 1.00 54.06 200 GLN A O 1
ATOM 1616 N N . ASN A 1 201 ? 38.712 -0.285 -7.284 1.00 56.12 201 ASN A N 1
ATOM 1617 C CA . ASN A 1 201 ? 39.883 0.382 -7.863 1.00 56.12 201 ASN A CA 1
ATOM 1618 C C . ASN A 1 201 ? 40.569 -0.476 -8.940 1.00 56.12 201 ASN A C 1
ATOM 1620 O O . ASN A 1 201 ? 40.905 0.050 -9.999 1.00 56.12 201 ASN A O 1
ATOM 1624 N N . ASP A 1 202 ? 40.682 -1.792 -8.731 1.00 55.28 202 ASP A N 1
ATOM 1625 C CA . ASP A 1 202 ? 41.240 -2.710 -9.736 1.00 55.28 202 ASP A CA 1
ATOM 1626 C C . ASP A 1 202 ? 40.345 -2.810 -10.993 1.00 55.28 202 ASP A C 1
ATOM 1628 O O . ASP A 1 202 ? 40.843 -2.949 -12.114 1.00 55.28 202 ASP A O 1
ATOM 1632 N N . GLU A 1 203 ? 39.018 -2.697 -10.855 1.00 56.09 203 GLU A N 1
ATOM 1633 C CA . GLU A 1 203 ? 38.094 -2.601 -11.997 1.00 56.09 203 GLU A CA 1
ATOM 1634 C C . GLU A 1 203 ? 38.208 -1.269 -12.751 1.00 56.09 203 GLU A C 1
ATOM 1636 O O . GLU A 1 203 ? 38.109 -1.252 -13.980 1.00 56.09 203 GLU A O 1
ATOM 1641 N N . ILE A 1 204 ? 38.438 -0.154 -12.050 1.00 58.84 204 ILE A N 1
ATOM 1642 C CA . ILE A 1 204 ? 38.636 1.163 -12.675 1.00 58.84 204 ILE A CA 1
ATOM 1643 C C . ILE A 1 204 ? 39.951 1.190 -13.466 1.00 58.84 204 ILE A C 1
ATOM 1645 O O . ILE A 1 204 ? 39.945 1.617 -14.625 1.00 58.84 204 ILE A O 1
ATOM 1649 N N . ASP A 1 205 ? 41.037 0.656 -12.905 1.00 62.12 205 ASP A N 1
ATOM 1650 C CA . ASP A 1 205 ? 42.340 0.581 -13.577 1.00 62.12 205 ASP A CA 1
ATOM 1651 C C . ASP A 1 205 ? 42.305 -0.366 -14.789 1.00 62.12 205 ASP A C 1
ATOM 1653 O O . ASP A 1 205 ? 42.821 -0.034 -15.861 1.00 62.12 205 ASP A O 1
ATOM 1657 N N . ASN A 1 206 ? 41.608 -1.504 -14.686 1.00 58.81 206 ASN A N 1
ATOM 1658 C CA . ASN A 1 206 ? 41.397 -2.405 -15.823 1.00 58.81 206 ASN A CA 1
ATOM 1659 C C . ASN A 1 206 ? 40.526 -1.772 -16.916 1.00 58.81 206 ASN A C 1
ATOM 1661 O O . ASN A 1 206 ? 40.787 -1.964 -18.104 1.00 58.81 206 ASN A O 1
ATOM 1665 N N . ARG A 1 207 ? 39.518 -0.973 -16.550 1.00 67.00 207 ARG A N 1
ATOM 1666 C CA . ARG A 1 207 ? 38.652 -0.281 -17.513 1.00 67.00 207 ARG A CA 1
ATOM 1667 C C . ARG A 1 207 ? 39.376 0.859 -18.226 1.00 67.00 207 ARG A C 1
ATOM 1669 O O . ARG A 1 207 ? 39.172 1.040 -19.426 1.00 67.00 207 ARG A O 1
ATOM 1676 N N . GLU A 1 208 ? 40.244 1.597 -17.534 1.00 67.38 208 GLU A N 1
ATOM 1677 C CA . GLU A 1 208 ? 41.133 2.575 -18.173 1.00 67.38 208 GLU A CA 1
ATOM 1678 C C . GLU A 1 208 ? 42.171 1.902 -19.077 1.00 67.38 208 GLU A C 1
ATOM 1680 O O . GLU A 1 208 ? 42.458 2.408 -20.164 1.00 67.38 208 GLU A O 1
ATOM 1685 N N . MET A 1 209 ? 42.706 0.747 -18.676 1.00 66.50 209 MET A N 1
ATOM 1686 C CA . MET A 1 209 ? 43.660 -0.006 -19.488 1.00 66.50 209 MET A CA 1
ATOM 1687 C C . MET A 1 209 ? 43.014 -0.575 -20.757 1.00 66.50 209 MET A C 1
ATOM 1689 O O . MET A 1 209 ? 43.595 -0.448 -21.833 1.00 66.50 209 MET A O 1
ATOM 1693 N N . ILE A 1 210 ? 41.790 -1.107 -20.666 1.00 69.19 210 ILE A N 1
ATOM 1694 C CA . ILE A 1 210 ? 41.008 -1.554 -21.828 1.00 69.19 210 ILE A CA 1
ATOM 1695 C C . ILE A 1 210 ? 40.714 -0.378 -22.761 1.00 69.19 210 ILE A C 1
ATOM 1697 O O . ILE A 1 210 ? 40.970 -0.490 -23.955 1.00 69.19 210 ILE A O 1
ATOM 1701 N N . LYS A 1 211 ? 40.304 0.783 -22.231 1.00 73.56 211 LYS A N 1
ATOM 1702 C CA . LYS A 1 211 ? 40.103 1.991 -23.048 1.00 73.56 211 LYS A CA 1
ATOM 1703 C C . LYS A 1 211 ? 41.366 2.425 -23.786 1.00 73.56 211 LYS A C 1
ATOM 1705 O O . LYS A 1 211 ? 41.300 2.738 -24.967 1.00 73.56 211 LYS A O 1
ATOM 1710 N N . ARG A 1 212 ? 42.528 2.409 -23.125 1.00 73.69 212 ARG A N 1
ATOM 1711 C CA . ARG A 1 212 ? 43.807 2.745 -23.778 1.00 73.69 212 ARG A CA 1
ATOM 1712 C C . ARG A 1 212 ? 44.190 1.733 -24.857 1.00 73.69 212 ARG A C 1
ATOM 1714 O O . ARG A 1 212 ? 44.778 2.122 -25.862 1.00 73.69 212 ARG A O 1
ATOM 1721 N N . ILE A 1 213 ? 43.867 0.454 -24.665 1.00 69.25 213 ILE A N 1
ATOM 1722 C CA . ILE A 1 213 ? 44.088 -0.598 -25.668 1.00 69.25 213 ILE A CA 1
ATOM 1723 C C . ILE A 1 213 ? 43.136 -0.416 -26.858 1.00 69.25 213 ILE A C 1
ATOM 1725 O O . ILE A 1 213 ? 43.578 -0.519 -28.000 1.00 69.25 213 ILE A O 1
ATOM 1729 N N . GLU A 1 214 ? 41.867 -0.093 -26.613 1.00 69.69 214 GLU A N 1
ATOM 1730 C CA . GLU A 1 214 ? 40.869 0.186 -27.652 1.00 69.69 214 GLU A CA 1
ATOM 1731 C C . GLU A 1 214 ? 41.225 1.442 -28.458 1.00 69.69 214 GLU A C 1
ATOM 1733 O O . GLU A 1 214 ? 41.226 1.403 -29.686 1.00 69.69 214 GLU A O 1
ATOM 1738 N N . GLU A 1 215 ? 41.623 2.529 -27.792 1.00 76.75 215 GLU A N 1
ATOM 1739 C CA . GLU A 1 215 ? 42.080 3.764 -28.441 1.00 76.75 215 GLU A CA 1
ATOM 1740 C C . GLU A 1 215 ? 43.358 3.538 -29.268 1.00 76.75 215 GLU A C 1
ATOM 1742 O O . GLU A 1 215 ? 43.487 4.063 -30.377 1.00 76.75 215 GLU A O 1
ATOM 1747 N N . ALA A 1 216 ? 44.296 2.722 -28.774 1.00 73.94 216 ALA A N 1
ATOM 1748 C CA . ALA A 1 216 ? 45.499 2.356 -29.519 1.00 73.94 216 ALA A CA 1
ATOM 1749 C C . ALA A 1 216 ? 45.190 1.455 -30.728 1.00 73.94 216 ALA A C 1
ATOM 1751 O O . ALA A 1 216 ? 45.784 1.635 -31.793 1.00 73.94 216 ALA A O 1
ATOM 1752 N N . ALA A 1 217 ? 44.253 0.513 -30.588 1.00 69.94 217 ALA A N 1
ATOM 1753 C CA . ALA A 1 217 ? 43.821 -0.368 -31.670 1.00 69.94 217 ALA A CA 1
ATOM 1754 C C . ALA A 1 217 ? 43.085 0.405 -32.773 1.00 69.94 217 ALA A C 1
ATOM 1756 O O . ALA A 1 217 ? 43.331 0.169 -33.957 1.00 69.94 217 ALA A O 1
ATOM 1757 N N . GLU A 1 218 ? 42.234 1.361 -32.401 1.00 76.62 218 GLU A N 1
ATOM 1758 C CA . GLU A 1 218 ? 41.511 2.191 -33.362 1.00 76.62 218 GLU A CA 1
ATOM 1759 C C . GLU A 1 218 ? 42.457 3.139 -34.103 1.00 76.62 218 GLU A C 1
ATOM 1761 O O . GLU A 1 218 ? 42.392 3.258 -35.326 1.00 76.62 218 GLU A O 1
ATOM 1766 N N . LYS A 1 219 ? 43.433 3.723 -33.398 1.00 78.62 219 LYS A N 1
ATOM 1767 C CA . LYS A 1 219 ? 44.478 4.530 -34.033 1.00 78.62 219 LYS A CA 1
ATOM 1768 C C . LYS A 1 219 ? 45.318 3.716 -35.025 1.00 78.62 219 LYS A C 1
ATOM 1770 O O . LYS A 1 219 ? 45.599 4.200 -36.118 1.00 78.62 219 LYS A O 1
ATOM 1775 N N . ALA A 1 220 ? 45.666 2.473 -34.691 1.00 75.25 220 ALA A N 1
ATOM 1776 C CA . ALA A 1 220 ? 46.393 1.588 -35.602 1.00 75.25 220 ALA A CA 1
ATOM 1777 C C . ALA A 1 220 ? 45.567 1.218 -36.850 1.00 75.25 220 ALA A C 1
ATOM 1779 O O . ALA A 1 220 ? 46.115 1.184 -37.952 1.00 75.25 220 ALA A O 1
ATOM 1780 N N . ARG A 1 221 ? 44.250 0.993 -36.712 1.00 76.50 221 ARG A N 1
ATOM 1781 C CA . ARG A 1 221 ? 43.354 0.779 -37.865 1.00 76.50 221 ARG A CA 1
ATOM 1782 C C . ARG A 1 221 ? 43.257 2.014 -38.752 1.00 76.50 221 ARG A C 1
ATOM 1784 O O . ARG A 1 221 ? 43.304 1.876 -39.971 1.00 76.50 221 ARG A O 1
ATOM 1791 N N . GLN A 1 222 ? 43.147 3.198 -38.153 1.00 74.38 222 GLN A N 1
ATOM 1792 C CA . GLN A 1 222 ? 43.090 4.467 -38.876 1.00 74.38 222 GLN A CA 1
ATOM 1793 C C . GLN A 1 222 ? 44.374 4.694 -39.690 1.00 74.38 222 GLN A C 1
ATOM 1795 O O . GLN A 1 222 ? 44.306 4.984 -40.882 1.00 74.38 222 GLN A O 1
ATOM 1800 N N . GLU A 1 223 ? 45.543 4.486 -39.076 1.00 79.88 223 GLU A N 1
ATOM 1801 C CA . GLU A 1 223 ? 46.843 4.608 -39.749 1.00 79.88 223 GLU A CA 1
ATOM 1802 C C . GLU A 1 223 ? 46.997 3.590 -40.895 1.00 79.88 223 GLU A C 1
ATOM 1804 O O . GLU A 1 223 ? 47.554 3.914 -41.944 1.00 79.88 223 GLU A O 1
ATOM 1809 N N . GLU A 1 224 ? 46.490 2.365 -40.736 1.00 77.50 224 GLU A N 1
ATOM 1810 C CA . GLU A 1 224 ? 46.534 1.347 -41.790 1.00 77.50 224 GLU A CA 1
ATOM 1811 C C . GLU A 1 224 ? 45.569 1.662 -42.946 1.00 77.50 224 GLU A C 1
ATOM 1813 O O . GLU A 1 224 ? 45.932 1.515 -44.115 1.00 77.50 224 GLU A O 1
ATOM 1818 N N . ALA A 1 225 ? 44.376 2.183 -42.645 1.00 74.44 225 ALA A N 1
ATOM 1819 C CA . ALA A 1 225 ? 43.429 2.656 -43.650 1.00 74.44 225 ALA A CA 1
ATOM 1820 C C . ALA A 1 225 ? 43.995 3.844 -44.450 1.00 74.44 225 ALA A C 1
ATOM 1822 O O . ALA A 1 225 ? 43.878 3.879 -45.676 1.00 74.44 225 ALA A O 1
ATOM 1823 N N . GLU A 1 226 ? 44.677 4.787 -43.792 1.00 79.56 226 GLU A N 1
ATOM 1824 C CA . GLU A 1 226 ? 45.352 5.906 -44.459 1.00 79.56 226 GLU A CA 1
ATOM 1825 C C . GLU A 1 226 ? 46.472 5.428 -45.394 1.00 79.56 226 GLU A C 1
ATOM 1827 O O . GLU A 1 226 ? 46.556 5.887 -46.538 1.00 79.56 226 GLU A O 1
ATOM 1832 N N . LYS A 1 227 ? 47.286 4.447 -44.975 1.00 80.56 227 LYS A N 1
ATOM 1833 C CA . LYS A 1 227 ? 48.298 3.828 -45.853 1.00 80.56 227 LYS A CA 1
ATOM 1834 C C . LYS A 1 227 ? 47.666 3.155 -47.069 1.00 80.56 227 LYS A C 1
ATOM 1836 O O . LYS A 1 227 ? 48.177 3.312 -48.179 1.00 80.56 227 LYS A O 1
ATOM 1841 N N . GLN A 1 228 ? 46.556 2.439 -46.888 1.00 76.25 228 GLN A N 1
ATOM 1842 C CA . GLN A 1 228 ? 45.839 1.799 -47.993 1.00 76.25 228 GLN A CA 1
ATOM 1843 C C . GLN A 1 228 ? 45.257 2.832 -48.967 1.00 76.25 228 GLN A C 1
ATOM 1845 O O . GLN A 1 228 ? 45.365 2.652 -50.179 1.00 76.25 228 GLN A O 1
ATOM 1850 N N . ILE A 1 229 ? 44.720 3.953 -48.474 1.00 81.88 229 ILE A N 1
ATOM 1851 C CA . ILE A 1 229 ? 44.235 5.057 -49.318 1.00 81.88 229 ILE A CA 1
ATOM 1852 C C . ILE A 1 229 ? 45.379 5.663 -50.143 1.00 81.88 229 ILE A C 1
ATOM 1854 O O . ILE A 1 229 ? 45.215 5.879 -51.348 1.00 81.88 229 ILE A O 1
ATOM 1858 N N . VAL A 1 230 ? 46.546 5.893 -49.531 1.00 81.50 230 VAL A N 1
ATOM 1859 C CA . VAL A 1 230 ? 47.737 6.400 -50.233 1.00 81.50 230 VAL A CA 1
ATOM 1860 C C . VAL A 1 230 ? 48.215 5.406 -51.294 1.00 81.50 230 VAL A C 1
ATOM 1862 O O . VAL A 1 230 ? 48.504 5.814 -52.420 1.00 81.50 230 VAL A O 1
ATOM 1865 N N . LEU A 1 231 ? 48.238 4.105 -50.986 1.00 81.62 231 LEU A N 1
ATOM 1866 C CA . LEU A 1 231 ? 48.614 3.061 -51.942 1.00 81.62 231 LEU A CA 1
ATOM 1867 C C . LEU A 1 231 ? 47.630 2.988 -53.120 1.00 81.62 231 LEU A C 1
ATOM 1869 O O . LEU A 1 231 ? 48.052 2.926 -54.272 1.00 81.62 231 LEU A O 1
ATOM 1873 N N . ILE A 1 232 ? 46.322 3.082 -52.860 1.00 79.19 232 ILE A N 1
ATOM 1874 C CA . ILE A 1 232 ? 45.290 3.141 -53.907 1.00 79.19 232 ILE A CA 1
ATOM 1875 C C . ILE A 1 232 ? 45.474 4.386 -54.782 1.00 79.19 232 ILE A C 1
ATOM 1877 O O . ILE A 1 232 ? 45.336 4.303 -56.003 1.00 79.19 232 ILE A O 1
ATOM 1881 N N . GLN A 1 233 ? 45.805 5.542 -54.200 1.00 76.75 233 GLN A N 1
ATOM 1882 C CA . GLN A 1 233 ? 46.116 6.751 -54.970 1.00 76.75 233 GLN A CA 1
ATOM 1883 C C . GLN A 1 233 ? 47.370 6.584 -55.832 1.00 76.75 233 GLN A C 1
ATOM 1885 O O . GLN A 1 233 ? 47.359 6.993 -56.994 1.00 76.75 233 GLN A O 1
ATOM 1890 N N . GLN A 1 234 ? 48.422 5.952 -55.307 1.00 77.19 234 GLN A N 1
ATOM 1891 C CA . GLN A 1 234 ? 49.637 5.656 -56.068 1.00 77.19 234 GLN A CA 1
ATOM 1892 C C . GLN A 1 234 ? 49.355 4.700 -57.231 1.00 77.19 234 GLN A C 1
ATOM 1894 O O . GLN A 1 234 ? 49.753 4.990 -58.358 1.00 77.19 234 GLN A O 1
ATOM 1899 N N . LEU A 1 235 ? 48.605 3.621 -56.993 1.00 79.38 235 LEU A N 1
ATOM 1900 C CA . LEU A 1 235 ? 48.202 2.669 -58.031 1.00 79.38 235 LEU A CA 1
ATOM 1901 C C . LEU A 1 235 ? 47.311 3.333 -59.089 1.00 79.38 235 LEU A C 1
ATOM 1903 O O . LEU A 1 235 ? 47.534 3.144 -60.282 1.00 79.38 235 LEU A O 1
ATOM 1907 N N . LYS A 1 236 ? 46.363 4.193 -58.694 1.00 76.94 236 LYS A N 1
ATOM 1908 C CA . LYS A 1 236 ? 45.569 4.993 -59.646 1.00 76.94 236 LYS A CA 1
ATOM 1909 C C . LYS A 1 236 ? 46.441 5.938 -60.477 1.00 76.94 236 LYS A C 1
ATOM 1911 O O . LYS A 1 236 ? 46.201 6.083 -61.674 1.00 76.94 236 LYS A O 1
ATOM 1916 N N . GLY A 1 237 ? 47.459 6.549 -59.872 1.00 80.75 237 GLY A N 1
ATOM 1917 C CA . GLY A 1 237 ? 48.446 7.370 -60.578 1.00 80.75 237 GLY A CA 1
ATOM 1918 C C . GLY A 1 237 ? 49.268 6.561 -61.585 1.00 80.75 237 GLY A C 1
ATOM 1919 O O . GLY A 1 237 ? 49.438 6.988 -62.726 1.00 80.75 237 GLY A O 1
ATOM 1920 N N . GLN A 1 238 ? 49.711 5.361 -61.206 1.00 80.06 238 GLN A N 1
ATOM 1921 C CA . GLN A 1 238 ? 50.417 4.440 -62.100 1.00 80.06 238 GLN A CA 1
ATOM 1922 C C . GLN A 1 238 ? 49.530 3.977 -63.260 1.00 80.06 238 GLN A C 1
ATOM 1924 O O . GLN A 1 238 ? 49.968 4.026 -64.406 1.00 80.06 238 GLN A O 1
ATOM 1929 N N . ILE A 1 239 ? 48.266 3.630 -62.997 1.00 77.81 239 ILE A N 1
ATOM 1930 C CA . ILE A 1 239 ? 47.283 3.284 -64.034 1.00 77.81 239 ILE A CA 1
ATOM 1931 C C . ILE A 1 239 ? 47.067 4.464 -64.988 1.00 77.81 239 ILE A C 1
ATOM 1933 O O . ILE A 1 239 ? 47.037 4.271 -66.201 1.00 77.81 239 ILE A O 1
ATOM 1937 N N . SER A 1 240 ? 46.960 5.694 -64.474 1.00 78.38 240 SER A N 1
ATOM 1938 C CA . SER A 1 240 ? 46.836 6.888 -65.318 1.00 78.38 240 SER A CA 1
ATOM 1939 C C . SER A 1 240 ? 48.068 7.090 -66.203 1.00 78.38 240 SER A C 1
ATOM 1941 O O . SER A 1 240 ? 47.919 7.396 -67.382 1.00 78.38 240 SER A O 1
ATOM 1943 N N . ASN A 1 241 ? 49.274 6.891 -65.666 1.00 77.88 241 ASN A N 1
ATOM 1944 C CA . ASN A 1 241 ? 50.512 7.007 -66.436 1.00 77.88 241 ASN A CA 1
ATOM 1945 C C . ASN A 1 241 ? 50.623 5.921 -67.511 1.00 77.88 241 ASN A C 1
ATOM 1947 O O . ASN A 1 241 ? 50.929 6.242 -68.658 1.00 77.88 241 ASN A O 1
ATOM 1951 N N . LEU A 1 242 ? 50.311 4.666 -67.177 1.00 80.69 242 LEU A N 1
ATOM 1952 C CA . LEU A 1 242 ? 50.274 3.560 -68.138 1.00 80.69 242 LEU A CA 1
ATOM 1953 C C . LEU A 1 242 ? 49.227 3.804 -69.229 1.00 80.69 242 LEU A C 1
ATOM 1955 O O . LEU A 1 242 ? 49.478 3.529 -70.397 1.00 80.69 242 LEU A O 1
ATOM 1959 N N . LYS A 1 243 ? 48.078 4.395 -68.885 1.00 77.69 243 LYS A N 1
ATOM 1960 C CA . LYS A 1 243 ? 47.036 4.756 -69.854 1.00 77.69 243 LYS A CA 1
ATOM 1961 C C . LYS A 1 243 ? 47.495 5.856 -70.816 1.00 77.69 243 LYS A C 1
ATOM 1963 O O . LYS A 1 243 ? 47.205 5.774 -72.008 1.00 77.69 243 LYS A O 1
ATOM 1968 N N . THR A 1 244 ? 48.243 6.845 -70.328 1.00 76.50 244 THR A N 1
ATOM 1969 C CA . THR A 1 244 ? 48.865 7.881 -71.171 1.00 76.50 244 THR A CA 1
ATOM 1970 C C . THR A 1 244 ? 49.953 7.294 -72.072 1.00 76.50 244 THR A C 1
ATOM 1972 O O . THR A 1 244 ? 50.011 7.629 -73.252 1.00 76.50 244 THR A O 1
ATOM 1975 N N . GLN A 1 245 ? 50.776 6.374 -71.558 1.00 76.38 245 GLN A N 1
ATOM 1976 C CA . GLN A 1 245 ? 51.786 5.665 -72.354 1.00 76.38 245 GLN A CA 1
ATOM 1977 C C . GLN A 1 245 ? 51.147 4.786 -73.435 1.00 76.38 245 GLN A C 1
ATOM 1979 O O . GLN A 1 245 ? 51.582 4.815 -74.581 1.00 76.38 245 GLN A O 1
ATOM 1984 N N . LEU A 1 246 ? 50.060 4.077 -73.115 1.00 74.69 246 LEU A N 1
ATOM 1985 C CA . LEU A 1 246 ? 49.291 3.294 -74.084 1.00 74.69 246 LEU A CA 1
ATOM 1986 C C . LEU A 1 246 ? 48.701 4.185 -75.191 1.00 74.69 246 LEU A C 1
ATOM 1988 O O . LEU A 1 246 ? 48.704 3.800 -76.356 1.00 74.69 246 LEU A O 1
ATOM 1992 N N . ALA A 1 247 ? 48.206 5.378 -74.845 1.00 74.75 247 ALA A N 1
ATOM 1993 C CA . ALA A 1 247 ? 47.711 6.344 -75.827 1.00 74.75 247 ALA A CA 1
ATOM 1994 C C . ALA A 1 247 ? 48.839 6.880 -76.728 1.00 74.75 247 ALA A C 1
ATOM 1996 O O . ALA A 1 247 ? 48.646 6.995 -77.936 1.00 74.75 247 ALA A O 1
ATOM 1997 N N . SER A 1 248 ? 50.022 7.134 -76.161 1.00 76.12 248 SER A N 1
ATOM 1998 C CA . SER A 1 248 ? 51.217 7.540 -76.913 1.00 76.12 248 SER A CA 1
ATOM 1999 C C . SER A 1 248 ? 51.670 6.454 -77.888 1.00 76.12 248 SER A C 1
ATOM 2001 O O . SER A 1 248 ? 51.855 6.735 -79.066 1.00 76.12 248 SER A O 1
ATOM 2003 N N . HIS A 1 249 ? 51.780 5.204 -77.432 1.00 74.06 249 HIS A N 1
ATOM 2004 C CA . HIS A 1 249 ? 52.173 4.088 -78.293 1.00 74.06 249 HIS A CA 1
ATOM 2005 C C . HIS A 1 249 ? 51.126 3.764 -79.361 1.00 74.06 249 HIS A C 1
ATOM 2007 O O . HIS A 1 249 ? 51.484 3.327 -80.449 1.00 74.06 249 HIS A O 1
ATOM 2013 N N . LYS A 1 250 ? 49.834 4.009 -79.097 1.00 73.88 250 LYS A N 1
ATOM 2014 C CA . LYS A 1 250 ? 48.799 3.931 -80.139 1.00 73.88 250 LYS A CA 1
ATOM 2015 C C . LYS A 1 250 ? 48.984 5.001 -81.216 1.00 73.88 250 LYS A C 1
ATOM 2017 O O . LYS A 1 250 ? 48.876 4.662 -82.386 1.00 73.88 250 LYS A O 1
ATOM 2022 N N . SER A 1 251 ? 49.319 6.236 -80.835 1.00 74.88 251 SER A N 1
ATOM 2023 C CA . SER A 1 251 ? 49.640 7.308 -81.791 1.00 74.88 251 SER A CA 1
ATOM 2024 C C . SER A 1 251 ? 50.885 6.976 -82.617 1.00 74.88 251 SER A C 1
ATOM 2026 O O . SER A 1 251 ? 50.851 7.101 -83.833 1.00 74.88 251 SER A O 1
ATOM 2028 N N . GLU A 1 252 ? 51.954 6.475 -81.985 1.00 74.00 252 GLU A N 1
ATOM 2029 C CA . GLU A 1 252 ? 53.166 6.039 -82.699 1.00 74.00 252 GLU A CA 1
ATOM 2030 C C . GLU A 1 252 ? 52.886 4.874 -83.659 1.00 74.00 252 GLU A C 1
ATOM 2032 O O . GLU A 1 252 ? 53.443 4.831 -84.753 1.00 74.00 252 GLU A O 1
ATOM 2037 N N . ASN A 1 253 ? 52.005 3.939 -83.288 1.00 70.31 253 ASN A N 1
ATOM 2038 C CA . ASN A 1 253 ? 51.588 2.867 -84.191 1.00 70.31 253 ASN A CA 1
ATOM 2039 C C . ASN A 1 253 ? 50.773 3.398 -85.378 1.00 70.31 253 ASN A C 1
ATOM 2041 O O . ASN A 1 253 ? 50.968 2.923 -86.492 1.00 70.31 253 ASN A O 1
ATOM 2045 N N . GLU A 1 254 ? 49.883 4.372 -85.172 1.00 72.94 254 GLU A N 1
ATOM 2046 C CA . GLU A 1 254 ? 49.144 5.021 -86.265 1.00 72.94 254 GLU A CA 1
ATOM 2047 C C . GLU A 1 254 ? 50.079 5.801 -87.209 1.00 72.94 254 GLU A C 1
ATOM 2049 O O . GLU A 1 254 ? 49.902 5.748 -88.431 1.00 72.94 254 GLU A O 1
ATOM 2054 N N . ASP A 1 255 ? 51.121 6.440 -86.671 1.00 71.94 255 ASP A N 1
ATOM 2055 C CA . ASP A 1 255 ? 52.157 7.123 -87.452 1.00 71.94 255 ASP A CA 1
ATOM 2056 C C . ASP A 1 255 ? 53.011 6.125 -88.260 1.00 71.94 255 ASP A C 1
ATOM 2058 O O . ASP A 1 255 ? 53.221 6.319 -89.459 1.00 71.94 255 ASP A O 1
ATOM 2062 N N . LEU A 1 256 ? 53.434 5.008 -87.654 1.00 71.88 256 LEU A N 1
ATOM 2063 C CA . LEU A 1 256 ? 54.187 3.940 -88.332 1.00 71.88 256 LEU A CA 1
ATOM 2064 C C . LEU A 1 256 ? 53.349 3.206 -89.391 1.00 71.88 256 LEU A C 1
ATOM 2066 O O . LEU A 1 256 ? 53.871 2.835 -90.444 1.00 71.88 256 LEU A O 1
ATOM 2070 N N . ILE A 1 257 ? 52.049 3.015 -89.148 1.00 68.06 257 ILE A N 1
ATOM 2071 C CA . ILE A 1 257 ? 51.111 2.476 -90.144 1.00 68.06 257 ILE A CA 1
ATOM 2072 C C . ILE A 1 257 ? 50.971 3.454 -91.320 1.00 68.06 257 ILE A C 1
ATOM 2074 O O . ILE A 1 257 ? 51.021 3.030 -92.475 1.00 68.06 257 ILE A O 1
ATOM 2078 N N . SER A 1 258 ? 50.895 4.759 -91.049 1.00 68.69 258 SER A N 1
ATOM 2079 C CA . SER A 1 258 ? 50.842 5.799 -92.085 1.00 68.69 258 SER A CA 1
ATOM 2080 C C . SER A 1 258 ? 52.140 5.881 -92.904 1.00 68.69 258 SER A C 1
ATOM 2082 O O . SER A 1 258 ? 52.097 6.101 -94.116 1.00 68.69 258 SER A O 1
ATOM 2084 N N . GLU A 1 259 ? 53.299 5.655 -92.279 1.00 65.69 259 GLU A N 1
ATOM 2085 C CA . GLU A 1 259 ? 54.607 5.615 -92.946 1.00 65.69 259 GLU A CA 1
ATOM 2086 C C . GLU A 1 259 ? 54.782 4.341 -93.801 1.00 65.69 259 GLU A C 1
ATOM 2088 O O . GLU A 1 259 ? 55.289 4.403 -94.926 1.00 65.69 259 GLU A O 1
ATOM 2093 N N . LEU A 1 260 ? 54.266 3.197 -93.333 1.00 58.00 260 LEU A N 1
ATOM 2094 C CA . LEU A 1 260 ? 54.198 1.949 -94.105 1.00 58.00 260 LEU A CA 1
ATOM 2095 C C . LEU A 1 260 ? 53.249 2.045 -95.310 1.00 58.00 260 LEU A C 1
ATOM 2097 O O . LEU A 1 260 ? 53.567 1.509 -96.378 1.00 58.00 260 LEU A O 1
ATOM 2101 N N . ASP A 1 261 ? 52.130 2.761 -95.183 1.00 55.69 261 ASP A N 1
ATOM 2102 C CA . ASP A 1 261 ? 51.215 3.034 -96.298 1.00 55.69 261 ASP A CA 1
ATOM 2103 C C . ASP A 1 261 ? 51.814 4.026 -97.312 1.00 55.69 261 ASP A C 1
ATOM 2105 O O . ASP A 1 261 ? 51.601 3.885 -98.522 1.00 55.69 261 ASP A O 1
ATOM 2109 N N . LEU A 1 262 ? 52.661 4.962 -96.863 1.00 52.75 262 LEU A N 1
ATOM 2110 C CA . LEU A 1 262 ? 53.411 5.855 -97.751 1.00 52.75 262 LEU A CA 1
ATOM 2111 C C . LEU A 1 262 ? 54.455 5.085 -98.580 1.00 52.75 262 LEU A C 1
ATOM 2113 O O . LEU A 1 262 ? 54.566 5.300 -99.791 1.00 52.75 262 LEU A O 1
ATOM 2117 N N . ILE A 1 263 ? 55.166 4.136 -97.960 1.00 54.38 263 ILE A N 1
ATOM 2118 C CA . ILE A 1 263 ? 56.187 3.296 -98.612 1.00 54.38 263 ILE A CA 1
ATOM 2119 C C . ILE A 1 263 ? 55.555 2.275 -99.580 1.00 54.38 263 ILE A C 1
ATOM 2121 O O . ILE A 1 263 ? 56.160 1.939 -100.600 1.00 54.38 263 ILE A O 1
ATOM 2125 N N . ARG A 1 264 ? 54.308 1.840 -99.348 1.00 47.53 264 ARG A N 1
ATOM 2126 C CA . ARG A 1 264 ? 53.562 0.944 -100.260 1.00 47.53 264 ARG A CA 1
ATOM 2127 C C . ARG A 1 264 ? 53.067 1.605 -101.558 1.00 47.53 264 ARG A C 1
ATOM 2129 O O . ARG A 1 264 ? 52.628 0.890 -102.457 1.00 47.53 264 ARG A O 1
ATOM 2136 N N . SER A 1 265 ? 53.162 2.931 -101.699 1.00 42.25 265 SER A N 1
ATOM 2137 C CA . SER A 1 265 ? 52.563 3.686 -102.817 1.00 42.25 265 SER A CA 1
ATOM 2138 C C . SER A 1 265 ? 53.494 4.017 -104.004 1.00 42.25 265 SER A C 1
ATOM 2140 O O . SER A 1 265 ? 53.046 4.656 -104.957 1.00 42.25 265 SER A O 1
ATOM 2142 N N . HIS A 1 266 ? 54.767 3.596 -104.003 1.00 36.16 266 HIS A N 1
ATOM 2143 C CA . HIS A 1 266 ? 55.731 3.938 -105.067 1.00 36.16 266 HIS A CA 1
ATOM 2144 C C . HIS A 1 266 ? 56.166 2.723 -105.920 1.00 36.16 266 HIS A C 1
ATOM 2146 O O . HIS A 1 266 ? 56.811 1.809 -105.404 1.00 36.16 266 HIS A O 1
ATOM 2152 N N . PRO A 1 267 ? 55.881 2.701 -107.240 1.00 37.75 267 PRO A N 1
ATOM 2153 C CA . PRO A 1 267 ? 56.335 1.641 -108.138 1.00 37.75 267 PRO A CA 1
ATOM 2154 C C . PRO A 1 267 ? 57.797 1.856 -108.573 1.00 37.75 267 PRO A C 1
ATOM 2156 O O . PRO A 1 267 ? 58.137 2.866 -109.187 1.00 37.75 267 PRO A O 1
ATOM 2159 N N . MET A 1 268 ? 58.665 0.876 -108.307 1.00 29.73 268 MET A N 1
ATOM 2160 C CA . MET A 1 268 ? 60.030 0.806 -108.849 1.00 29.73 268 MET A CA 1
ATOM 2161 C C . MET A 1 268 ? 60.016 0.150 -110.238 1.00 29.73 268 MET A C 1
ATOM 2163 O O . MET A 1 268 ? 59.748 -1.044 -110.363 1.00 29.73 268 MET A O 1
ATOM 2167 N N . SER A 1 269 ? 60.321 0.929 -111.283 1.00 29.47 269 SER A N 1
ATOM 2168 C CA . SER A 1 269 ? 60.409 0.482 -112.680 1.00 29.47 269 SER A CA 1
ATOM 2169 C C . SER A 1 269 ? 61.855 0.498 -113.204 1.00 29.47 269 SER A C 1
ATOM 2171 O O . SER A 1 269 ? 62.461 1.553 -113.336 1.00 29.47 269 SER A O 1
ATOM 2173 N N . SER A 1 270 ? 62.322 -0.700 -113.581 1.00 27.72 270 SER A N 1
ATOM 2174 C CA . SER A 1 270 ? 63.105 -1.076 -114.782 1.00 27.72 270 SER A CA 1
ATOM 2175 C C . SER A 1 270 ? 64.539 -0.568 -115.080 1.00 27.72 270 SER A C 1
ATOM 2177 O O . SER A 1 270 ? 64.753 0.606 -115.352 1.00 27.72 270 SER A O 1
ATOM 2179 N N . ALA A 1 271 ? 65.406 -1.580 -115.302 1.00 26.12 271 ALA A N 1
ATOM 2180 C CA . ALA A 1 271 ? 66.403 -1.774 -116.387 1.00 26.12 271 ALA A CA 1
ATOM 2181 C C . ALA A 1 271 ? 67.729 -0.970 -116.359 1.00 26.12 271 ALA A C 1
ATOM 2183 O O . ALA A 1 271 ? 67.731 0.246 -116.267 1.00 26.12 271 ALA A O 1
ATOM 2184 N N . SER A 1 272 ? 68.927 -1.580 -116.325 1.00 23.09 272 SER A N 1
ATOM 2185 C CA . SER A 1 272 ? 69.634 -2.478 -117.283 1.00 23.09 272 SER A CA 1
ATOM 2186 C C . SER A 1 272 ? 70.095 -1.860 -118.625 1.00 23.09 272 SER A C 1
ATOM 2188 O O . SER A 1 272 ? 69.346 -1.846 -119.592 1.00 23.09 272 SER A O 1
ATOM 2190 N N . SER A 1 273 ? 71.404 -1.535 -118.668 1.00 27.41 273 SER A N 1
ATOM 2191 C CA . SER A 1 273 ? 72.433 -2.003 -119.639 1.00 27.41 273 SER A CA 1
ATOM 2192 C C . SER A 1 273 ? 72.841 -1.208 -120.913 1.00 27.41 273 SER A C 1
ATOM 2194 O O . SER A 1 273 ? 72.005 -0.808 -121.711 1.00 27.41 273 SER A O 1
ATOM 2196 N N . ARG A 1 274 ? 74.181 -1.267 -121.156 1.00 32.56 274 ARG A N 1
ATOM 2197 C CA . ARG A 1 274 ? 75.029 -1.186 -122.399 1.00 32.56 274 ARG A CA 1
ATOM 2198 C C . ARG A 1 274 ? 75.714 0.168 -122.697 1.00 32.56 274 ARG A C 1
ATOM 2200 O O . ARG A 1 274 ? 75.021 1.159 -122.848 1.00 32.56 274 ARG A O 1
ATOM 2207 N N . ILE A 1 275 ? 77.053 0.323 -122.611 1.00 31.73 275 ILE A N 1
ATOM 2208 C CA . ILE A 1 275 ? 78.246 -0.264 -123.312 1.00 31.73 275 ILE A CA 1
ATOM 2209 C C . ILE A 1 275 ? 78.494 0.348 -124.704 1.00 31.73 275 ILE A C 1
ATOM 2211 O O . ILE A 1 275 ? 77.553 0.388 -125.485 1.00 31.73 275 ILE A O 1
ATOM 2215 N N . MET A 1 276 ? 79.755 0.749 -124.979 1.00 30.17 276 MET A N 1
ATOM 2216 C CA . MET A 1 276 ? 80.579 0.643 -126.225 1.00 30.17 276 MET A CA 1
ATOM 2217 C C . MET A 1 276 ? 81.813 1.584 -126.045 1.00 30.17 276 MET A C 1
ATOM 2219 O O . MET A 1 276 ? 81.624 2.685 -125.543 1.00 30.17 276 MET A O 1
ATOM 2223 N N . ASN A 1 277 ? 83.096 1.299 -126.330 1.00 33.28 277 ASN A N 1
ATOM 2224 C CA . ASN A 1 277 ? 83.785 0.428 -127.295 1.00 33.28 277 ASN A CA 1
ATOM 2225 C C . ASN A 1 277 ? 85.247 0.141 -126.861 1.00 33.28 277 ASN A C 1
ATOM 2227 O O . ASN A 1 277 ? 85.885 0.998 -126.255 1.00 33.28 277 ASN A O 1
ATOM 2231 N N . GLY A 1 278 ? 85.812 -0.988 -127.302 1.00 43.47 278 GLY A N 1
ATOM 2232 C CA . GLY A 1 278 ? 87.257 -1.249 -127.397 1.00 43.47 278 GLY A CA 1
ATOM 2233 C C . GLY A 1 278 ? 87.486 -2.462 -128.307 1.00 43.47 278 GLY A C 1
ATOM 2234 O O . GLY A 1 278 ? 86.680 -3.385 -128.272 1.00 43.47 278 GLY A O 1
ATOM 2235 N N . GLU A 1 279 ? 88.494 -2.459 -129.177 1.00 34.47 279 GLU A N 1
ATOM 2236 C CA . GLU A 1 279 ? 88.670 -3.473 -130.229 1.00 34.47 279 GLU A CA 1
ATOM 2237 C C . GLU A 1 279 ? 89.427 -4.730 -129.748 1.00 34.47 279 GLU A C 1
ATOM 2239 O O . GLU A 1 279 ? 90.603 -4.689 -129.412 1.00 34.47 279 GLU A O 1
ATOM 2244 N N . PHE A 1 280 ? 88.686 -5.842 -129.714 1.00 43.69 280 PHE A N 1
ATOM 2245 C CA . PHE A 1 280 ? 89.002 -7.218 -130.121 1.00 43.69 280 PHE A CA 1
ATOM 2246 C C . PHE A 1 280 ? 90.441 -7.765 -130.001 1.00 43.69 280 PHE A C 1
ATOM 2248 O O . PHE A 1 280 ? 91.221 -7.677 -130.943 1.00 43.69 280 PHE A O 1
ATOM 2255 N N . SER A 1 281 ? 90.710 -8.506 -128.913 1.00 48.38 281 SER A N 1
ATOM 2256 C CA . SER A 1 281 ? 91.047 -9.954 -128.965 1.00 48.38 281 SER A CA 1
ATOM 2257 C C . SER A 1 281 ? 91.265 -10.581 -127.567 1.00 48.38 281 SER A C 1
ATOM 2259 O O . SER A 1 281 ? 91.114 -11.792 -127.438 1.00 48.38 281 SER A O 1
ATOM 2261 N N . ASP A 1 282 ? 91.497 -9.782 -126.515 1.00 52.06 282 ASP A N 1
ATOM 2262 C CA . ASP A 1 282 ? 91.644 -10.239 -125.107 1.00 52.06 282 ASP A CA 1
ATOM 2263 C C . ASP A 1 282 ? 90.296 -10.350 -124.340 1.00 52.06 282 ASP A C 1
ATOM 2265 O O . ASP A 1 282 ? 90.217 -10.765 -123.185 1.00 52.06 282 ASP A O 1
ATOM 2269 N N . GLN A 1 283 ? 89.189 -10.007 -125.007 1.00 48.69 283 GLN A N 1
ATOM 2270 C CA . GLN A 1 283 ? 87.876 -9.748 -124.399 1.00 48.69 283 GLN A CA 1
ATOM 2271 C C . GLN A 1 283 ? 87.090 -10.989 -123.972 1.00 48.69 283 GLN A C 1
ATOM 2273 O O . GLN A 1 283 ? 86.174 -10.874 -123.158 1.00 48.69 283 GLN A O 1
ATOM 2278 N N . TYR A 1 284 ? 87.398 -12.173 -124.501 1.00 53.53 284 TYR A N 1
ATOM 2279 C CA . TYR A 1 284 ? 86.645 -13.380 -124.144 1.00 53.53 284 TYR A CA 1
ATOM 2280 C C . TYR A 1 284 ? 87.005 -13.905 -122.750 1.00 53.53 284 TYR A C 1
ATOM 2282 O O . TYR A 1 284 ? 86.132 -14.419 -122.051 1.00 53.53 284 TYR A O 1
ATOM 2290 N N . GLU A 1 285 ? 88.252 -13.730 -122.317 1.00 59.12 285 GLU A N 1
ATOM 2291 C CA . GLU A 1 285 ? 88.725 -14.225 -121.022 1.00 59.12 285 GLU A CA 1
ATOM 2292 C C . GLU A 1 285 ? 88.350 -13.261 -119.883 1.00 59.12 285 GLU A C 1
ATOM 2294 O O . GLU A 1 285 ? 87.863 -13.691 -118.835 1.00 59.12 285 GLU A O 1
ATOM 2299 N N . GLU A 1 286 ? 88.413 -11.950 -120.137 1.00 58.53 286 GLU A N 1
ATOM 2300 C CA . GLU A 1 286 ? 87.945 -10.911 -119.212 1.00 58.53 286 GLU A CA 1
ATOM 2301 C C . GLU A 1 286 ? 86.410 -10.877 -119.090 1.00 58.53 286 GLU A C 1
ATOM 2303 O O . GLU A 1 286 ? 85.887 -10.758 -117.984 1.00 58.53 286 GLU A O 1
ATOM 2308 N N . SER A 1 287 ? 85.656 -11.090 -120.179 1.00 58.56 287 SER A N 1
ATOM 2309 C CA . SER A 1 287 ? 84.186 -11.197 -120.106 1.00 58.56 287 SER A CA 1
ATOM 2310 C C . SER A 1 287 ? 83.739 -12.402 -119.277 1.00 58.56 287 SER A C 1
ATOM 2312 O O . SER A 1 287 ? 82.781 -12.297 -118.514 1.00 58.56 287 SER A O 1
ATOM 2314 N N . LEU A 1 288 ? 84.437 -13.540 -119.384 1.00 63.38 288 LEU A N 1
ATOM 2315 C CA . LEU A 1 288 ? 84.197 -14.716 -118.539 1.00 63.38 288 LEU A CA 1
ATOM 2316 C C . LEU A 1 288 ? 84.546 -14.451 -117.065 1.00 63.38 288 LEU A C 1
ATOM 2318 O O . LEU A 1 288 ? 83.829 -14.935 -116.187 1.00 63.38 288 LEU A O 1
ATOM 2322 N N . GLY A 1 289 ? 85.597 -13.672 -116.790 1.00 72.50 289 GLY A N 1
ATOM 2323 C CA . GLY A 1 289 ? 85.942 -13.190 -115.448 1.00 72.50 289 GLY A CA 1
ATOM 2324 C C . GLY A 1 289 ? 84.862 -12.279 -114.859 1.00 72.50 289 GLY A C 1
ATOM 2325 O O . GLY A 1 289 ? 84.323 -12.575 -113.798 1.00 72.50 289 GLY A O 1
ATOM 2326 N N . LEU A 1 290 ? 84.442 -11.253 -115.601 1.00 74.50 290 LEU A N 1
ATOM 2327 C CA . LEU A 1 290 ? 83.384 -10.322 -115.199 1.00 74.50 290 LEU A CA 1
ATOM 2328 C C . LEU A 1 290 ? 82.025 -11.012 -115.019 1.00 74.50 290 LEU A C 1
ATOM 2330 O O . LEU A 1 290 ? 81.271 -10.671 -114.109 1.00 74.50 290 LEU A O 1
ATOM 2334 N N . LEU A 1 291 ? 81.700 -12.006 -115.851 1.00 69.88 291 LEU A N 1
ATOM 2335 C CA . LEU A 1 291 ? 80.503 -12.833 -115.678 1.00 69.88 291 LEU A CA 1
ATOM 2336 C C . LEU A 1 291 ? 80.593 -13.698 -114.415 1.00 69.88 291 LEU A C 1
ATOM 2338 O O . LEU A 1 291 ? 79.594 -13.819 -113.710 1.00 69.88 291 LEU A O 1
ATOM 2342 N N . ARG A 1 292 ? 81.763 -14.262 -114.084 1.00 77.31 292 ARG A N 1
ATOM 2343 C CA . ARG A 1 292 ? 81.968 -14.996 -112.822 1.00 77.31 292 ARG A CA 1
ATOM 2344 C C . ARG A 1 292 ? 81.873 -14.083 -111.607 1.00 77.31 292 ARG A C 1
ATOM 2346 O O . ARG A 1 292 ? 81.205 -14.460 -110.649 1.00 77.31 292 ARG A O 1
ATOM 2353 N N . ASP A 1 293 ? 82.450 -12.889 -111.669 1.00 80.12 293 ASP A N 1
ATOM 2354 C CA . ASP A 1 293 ? 82.364 -11.898 -110.595 1.00 80.12 293 ASP A CA 1
ATOM 2355 C C . ASP A 1 293 ? 80.928 -11.409 -110.410 1.00 80.12 293 ASP A C 1
ATOM 2357 O O . ASP A 1 293 ? 80.438 -11.340 -109.284 1.00 80.12 293 ASP A O 1
ATOM 2361 N N . LYS A 1 294 ? 80.190 -11.176 -111.504 1.00 78.75 294 LYS A N 1
ATOM 2362 C CA . LYS A 1 294 ? 78.769 -10.819 -111.430 1.00 78.75 294 LYS A CA 1
ATOM 2363 C C . LYS A 1 294 ? 77.915 -11.961 -110.886 1.00 78.75 294 LYS A C 1
ATOM 2365 O O . LYS A 1 294 ? 76.988 -11.714 -110.118 1.00 78.75 294 LYS A O 1
ATOM 2370 N N . VAL A 1 295 ? 78.224 -13.208 -111.239 1.00 77.31 295 VAL A N 1
ATOM 2371 C CA . VAL A 1 295 ? 77.562 -14.390 -110.668 1.00 77.31 295 VAL A CA 1
ATOM 2372 C C . VAL A 1 295 ? 77.894 -14.531 -109.183 1.00 77.31 295 VAL A C 1
ATOM 2374 O O . VAL A 1 295 ? 76.988 -14.801 -108.399 1.00 77.31 295 VAL A O 1
ATOM 2377 N N . ALA A 1 296 ? 79.137 -14.296 -108.760 1.00 80.31 296 ALA A N 1
ATOM 2378 C CA . ALA A 1 296 ? 79.530 -14.317 -107.353 1.00 80.31 296 ALA A CA 1
ATOM 2379 C C . ALA A 1 296 ? 78.841 -13.198 -106.554 1.00 80.31 296 ALA A C 1
ATOM 2381 O O . ALA A 1 296 ? 78.310 -13.454 -105.475 1.00 80.31 296 ALA A O 1
ATOM 2382 N N . GLU A 1 297 ? 78.766 -11.989 -107.112 1.00 83.19 297 GLU A N 1
ATOM 2383 C CA . GLU A 1 297 ? 78.064 -10.847 -106.524 1.00 83.19 297 GLU A CA 1
ATOM 2384 C C . GLU A 1 297 ? 76.565 -11.131 -106.370 1.00 83.19 297 GLU A C 1
ATOM 2386 O O . GLU A 1 297 ? 76.011 -10.956 -105.285 1.00 83.19 297 GLU A O 1
ATOM 2391 N N . LEU A 1 298 ? 75.907 -11.634 -107.421 1.00 78.94 298 LEU A N 1
ATOM 2392 C CA . LEU A 1 298 ? 74.491 -12.007 -107.364 1.00 78.94 298 LEU A CA 1
ATOM 2393 C C . LEU A 1 298 ? 74.247 -13.182 -106.409 1.00 78.94 298 LEU A C 1
ATOM 2395 O O . LEU A 1 298 ? 73.240 -13.195 -105.707 1.00 78.94 298 LEU A O 1
ATOM 2399 N N . THR A 1 299 ? 75.177 -14.135 -106.316 1.00 81.75 299 THR A N 1
ATOM 2400 C CA . THR A 1 299 ? 75.097 -15.248 -105.355 1.00 81.75 299 THR A CA 1
ATOM 2401 C C . THR A 1 299 ? 75.211 -14.742 -103.918 1.00 81.75 299 THR A C 1
ATOM 2403 O O . THR A 1 299 ? 74.475 -15.194 -103.042 1.00 81.75 299 THR A O 1
ATOM 2406 N N . LEU A 1 300 ? 76.091 -13.771 -103.666 1.00 85.69 300 LEU A N 1
ATOM 2407 C CA . LEU A 1 300 ? 76.261 -13.153 -102.354 1.00 85.69 300 LEU A CA 1
ATOM 2408 C C . LEU A 1 300 ? 75.045 -12.293 -101.987 1.00 85.69 300 LEU A C 1
ATOM 2410 O O . LEU A 1 300 ? 74.543 -12.399 -100.871 1.00 85.69 300 LEU A O 1
ATOM 2414 N N . GLN A 1 301 ? 74.504 -11.511 -102.924 1.00 85.38 301 GLN A N 1
ATOM 2415 C CA . GLN A 1 301 ? 73.260 -10.763 -102.718 1.00 85.38 301 GLN A CA 1
ATOM 2416 C C . GLN A 1 301 ? 72.074 -11.691 -102.452 1.00 85.38 301 GLN A C 1
ATOM 2418 O O . GLN A 1 301 ? 71.317 -11.445 -101.516 1.00 85.38 301 GLN A O 1
ATOM 2423 N N . HIS A 1 302 ? 71.938 -12.782 -103.211 1.00 82.00 302 HIS A N 1
ATOM 2424 C CA . HIS A 1 302 ? 70.910 -13.791 -102.970 1.00 82.00 302 HIS A CA 1
ATOM 2425 C C . HIS A 1 302 ? 71.087 -14.438 -101.594 1.00 82.00 302 HIS A C 1
ATOM 2427 O O . HIS A 1 302 ? 70.115 -14.601 -100.867 1.00 82.00 302 HIS A O 1
ATOM 2433 N N . ARG A 1 303 ? 72.322 -14.757 -101.189 1.00 86.00 303 ARG A N 1
ATOM 2434 C CA . ARG A 1 303 ? 72.618 -15.296 -99.854 1.00 86.00 303 ARG A CA 1
ATOM 2435 C C . ARG A 1 303 ? 72.273 -14.303 -98.742 1.00 86.00 303 ARG A C 1
ATOM 2437 O O . ARG A 1 303 ? 71.690 -14.712 -97.746 1.00 86.00 303 ARG A O 1
ATOM 2444 N N . ASN A 1 304 ? 72.578 -13.019 -98.917 1.00 87.31 304 ASN A N 1
ATOM 2445 C CA . ASN A 1 304 ? 72.245 -11.979 -97.943 1.00 87.31 304 ASN A CA 1
ATOM 2446 C C . ASN A 1 304 ? 70.735 -11.751 -97.850 1.00 87.31 304 ASN A C 1
ATOM 2448 O O . ASN A 1 304 ? 70.202 -11.666 -96.750 1.00 87.31 304 ASN A O 1
ATOM 2452 N N . LYS A 1 305 ? 70.036 -11.700 -98.989 1.00 86.38 305 LYS A N 1
ATOM 2453 C CA . LYS A 1 305 ? 68.576 -11.575 -99.018 1.00 86.38 305 LYS A CA 1
ATOM 2454 C C . LYS A 1 305 ? 67.887 -12.819 -98.462 1.00 86.38 305 LYS A C 1
ATOM 2456 O O . LYS A 1 305 ? 66.922 -12.678 -97.727 1.00 86.38 305 LYS A O 1
ATOM 2461 N N . SER A 1 306 ? 68.420 -14.011 -98.728 1.00 86.19 306 SER A N 1
ATOM 2462 C CA . SER A 1 306 ? 67.962 -15.255 -98.099 1.00 86.19 306 SER A CA 1
ATOM 2463 C C . SER A 1 306 ? 68.135 -15.201 -96.581 1.00 86.19 306 SER A C 1
ATOM 2465 O O . SER A 1 306 ? 67.189 -15.489 -95.864 1.00 86.19 306 SER A O 1
ATOM 2467 N N . ALA A 1 307 ? 69.291 -14.751 -96.081 1.00 88.00 307 ALA A N 1
ATOM 2468 C CA . ALA A 1 307 ? 69.527 -14.620 -94.643 1.00 88.00 307 ALA A CA 1
ATOM 2469 C C . ALA A 1 307 ? 68.621 -13.564 -93.978 1.00 88.00 307 ALA A C 1
ATOM 2471 O O . ALA A 1 307 ? 68.192 -13.747 -92.843 1.00 88.00 307 ALA A O 1
ATOM 2472 N N . GLU A 1 308 ? 68.316 -12.465 -94.673 1.00 91.00 308 GLU A N 1
ATOM 2473 C CA . GLU A 1 308 ? 67.361 -11.450 -94.209 1.00 91.00 308 GLU A CA 1
ATOM 2474 C C . GLU A 1 308 ? 65.935 -12.020 -94.133 1.00 91.00 308 GLU A C 1
ATOM 2476 O O . GLU A 1 308 ? 65.235 -11.793 -93.148 1.00 91.00 308 GLU A O 1
ATOM 2481 N N . VAL A 1 309 ? 65.525 -12.816 -95.127 1.00 87.06 309 VAL A N 1
ATOM 2482 C CA . VAL A 1 309 ? 64.240 -13.532 -95.117 1.00 87.06 309 VAL A CA 1
ATOM 2483 C C . VAL A 1 309 ? 64.179 -14.530 -93.961 1.00 87.06 309 VAL A C 1
ATOM 2485 O O . VAL A 1 309 ? 63.199 -14.517 -93.222 1.00 87.06 309 VAL A O 1
ATOM 2488 N N . ASP A 1 310 ? 65.230 -15.319 -93.733 1.00 90.38 310 ASP A N 1
ATOM 2489 C CA . ASP A 1 310 ? 65.287 -16.270 -92.615 1.00 90.38 310 ASP A CA 1
ATOM 2490 C C . ASP A 1 310 ? 65.181 -15.554 -91.254 1.00 90.38 310 ASP A C 1
ATOM 2492 O O . ASP A 1 310 ? 64.473 -16.004 -90.355 1.00 90.38 310 ASP A O 1
ATOM 2496 N N . GLN A 1 311 ? 65.820 -14.387 -91.102 1.00 90.50 311 GLN A N 1
ATOM 2497 C CA . GLN A 1 311 ? 65.685 -13.565 -89.893 1.00 90.50 311 GLN A CA 1
ATOM 2498 C C . GLN A 1 311 ? 64.271 -13.006 -89.707 1.00 90.50 311 GLN A C 1
ATOM 2500 O O . GLN A 1 311 ? 63.790 -12.925 -88.575 1.00 90.50 311 GLN A O 1
ATOM 2505 N N . LEU A 1 312 ? 63.606 -12.597 -90.789 1.00 89.75 312 LEU A N 1
ATOM 2506 C CA . LEU A 1 312 ? 62.221 -12.133 -90.734 1.00 89.75 312 LEU A CA 1
ATOM 2507 C C . LEU A 1 312 ? 61.258 -13.274 -90.392 1.00 89.75 312 LEU A C 1
ATOM 2509 O O . LEU A 1 312 ? 60.332 -13.045 -89.619 1.00 89.75 312 LEU A O 1
ATOM 2513 N N . ILE A 1 313 ? 61.504 -14.489 -90.891 1.00 91.44 313 ILE A N 1
ATOM 2514 C CA . ILE A 1 313 ? 60.731 -15.686 -90.533 1.00 91.44 313 ILE A CA 1
ATOM 2515 C C . ILE A 1 313 ? 60.847 -15.958 -89.032 1.00 91.44 313 ILE A C 1
ATOM 2517 O O . ILE A 1 313 ? 59.823 -16.067 -88.368 1.00 91.44 313 ILE A O 1
ATOM 2521 N N . ILE A 1 314 ? 62.062 -15.956 -88.473 1.00 91.88 314 ILE A N 1
ATOM 2522 C CA . ILE A 1 314 ? 62.267 -16.162 -87.029 1.00 91.88 314 ILE A CA 1
ATOM 2523 C C . ILE A 1 314 ? 61.537 -15.089 -86.211 1.00 91.88 314 ILE A C 1
ATOM 2525 O O . ILE A 1 314 ? 60.867 -15.407 -85.233 1.00 91.88 314 ILE A O 1
ATOM 2529 N N . LYS A 1 315 ? 61.626 -13.812 -86.606 1.00 91.75 315 LYS A N 1
ATOM 2530 C CA . LYS A 1 315 ? 60.904 -12.731 -85.912 1.00 91.75 315 LYS A CA 1
ATOM 2531 C C . LYS A 1 315 ? 59.389 -12.922 -85.975 1.00 91.75 315 LYS A C 1
ATOM 2533 O O . LYS A 1 315 ? 58.709 -12.693 -84.978 1.00 91.75 315 LYS A O 1
ATOM 2538 N N . LEU A 1 316 ? 58.870 -13.354 -87.121 1.00 87.88 316 LEU A N 1
ATOM 2539 C CA . LEU A 1 316 ? 57.449 -13.621 -87.311 1.00 87.88 316 LEU A CA 1
ATOM 2540 C C . LEU A 1 316 ? 56.985 -14.825 -86.478 1.00 87.88 316 LEU A C 1
ATOM 2542 O O . LEU A 1 316 ? 55.942 -14.746 -85.841 1.00 87.88 316 LEU A O 1
ATOM 2546 N N . GLU A 1 317 ? 57.784 -15.889 -86.394 1.00 91.81 317 GLU A N 1
ATOM 2547 C CA . GLU A 1 317 ? 57.529 -17.028 -85.502 1.00 91.81 317 GLU A CA 1
ATOM 2548 C C . GLU A 1 317 ? 57.529 -16.605 -84.028 1.00 91.81 317 GLU A C 1
ATOM 2550 O O . GLU A 1 317 ? 56.620 -16.969 -83.286 1.00 91.81 317 GLU A O 1
ATOM 2555 N N . THR A 1 318 ? 58.489 -15.776 -83.600 1.00 91.81 318 THR A N 1
ATOM 2556 C CA . THR A 1 318 ? 58.501 -15.264 -82.221 1.00 91.81 318 THR A CA 1
ATOM 2557 C C . THR A 1 318 ? 57.297 -14.376 -81.923 1.00 91.81 318 THR A C 1
ATOM 2559 O O . THR A 1 318 ? 56.715 -14.499 -80.851 1.00 91.81 318 THR A O 1
ATOM 2562 N N . ALA A 1 319 ? 56.884 -13.529 -82.873 1.00 88.88 319 ALA A N 1
ATOM 2563 C CA . ALA A 1 319 ? 55.707 -12.683 -82.721 1.00 88.88 319 ALA A CA 1
ATOM 2564 C C . ALA A 1 319 ? 54.419 -13.520 -82.643 1.00 88.88 319 ALA A C 1
ATOM 2566 O O . ALA A 1 319 ? 53.576 -13.262 -81.788 1.00 88.88 319 ALA A O 1
ATOM 2567 N N . ASN A 1 320 ? 54.293 -14.563 -83.467 1.00 91.44 320 ASN A N 1
ATOM 2568 C CA . ASN A 1 320 ? 53.154 -15.481 -83.414 1.00 91.44 320 ASN A CA 1
ATOM 2569 C C . ASN A 1 320 ? 53.075 -16.224 -82.077 1.00 91.44 320 ASN A C 1
ATOM 2571 O O . ASN A 1 320 ? 51.992 -16.314 -81.511 1.00 91.44 320 ASN A O 1
ATOM 2575 N N . ASN A 1 321 ? 54.205 -16.690 -81.537 1.00 92.75 321 ASN A N 1
ATOM 2576 C CA . ASN A 1 321 ? 54.220 -17.313 -80.212 1.00 92.75 321 ASN A CA 1
ATOM 2577 C C . ASN A 1 321 ? 53.774 -16.325 -79.124 1.00 92.75 321 ASN A C 1
ATOM 2579 O O . ASN A 1 321 ? 52.955 -16.677 -78.287 1.00 92.75 321 ASN A O 1
ATOM 2583 N N . THR A 1 322 ? 54.236 -15.068 -79.173 1.00 92.31 322 THR A N 1
ATOM 2584 C CA . THR A 1 322 ? 53.786 -14.054 -78.203 1.00 92.31 322 THR A CA 1
ATOM 2585 C C . THR A 1 322 ? 52.307 -13.697 -78.347 1.00 92.31 322 THR A C 1
ATOM 2587 O O . THR A 1 322 ? 51.664 -13.396 -77.349 1.00 92.31 322 THR A O 1
ATOM 2590 N N . ILE A 1 323 ? 51.757 -13.724 -79.566 1.00 90.56 323 ILE A N 1
ATOM 2591 C CA . ILE A 1 323 ? 50.321 -13.517 -79.792 1.00 90.56 323 ILE A CA 1
ATOM 2592 C C . ILE A 1 323 ? 49.534 -14.678 -79.182 1.00 90.56 323 ILE A C 1
ATOM 2594 O O . ILE A 1 323 ? 48.588 -14.420 -78.449 1.00 90.56 323 ILE A O 1
ATOM 2598 N N . GLN A 1 324 ? 49.969 -15.921 -79.404 1.00 93.44 324 GLN A N 1
ATOM 2599 C CA . GLN A 1 324 ? 49.329 -17.099 -78.818 1.00 93.44 324 GLN A CA 1
ATOM 2600 C C . GLN A 1 324 ? 49.342 -17.056 -77.283 1.00 93.44 324 GLN A C 1
ATOM 2602 O O . GLN A 1 324 ? 48.321 -17.323 -76.661 1.00 93.44 324 GLN A O 1
ATOM 2607 N N . ASP A 1 325 ? 50.465 -16.673 -76.665 1.00 93.12 325 ASP A N 1
ATOM 2608 C CA . ASP A 1 325 ? 50.555 -16.547 -75.204 1.00 93.12 325 ASP A CA 1
ATOM 2609 C C . ASP A 1 325 ? 49.568 -15.493 -74.658 1.00 93.12 325 ASP A C 1
ATOM 2611 O O . ASP A 1 325 ? 48.949 -15.702 -73.613 1.00 93.12 325 ASP A O 1
ATOM 2615 N N . LEU A 1 326 ? 49.396 -14.371 -75.370 1.00 91.50 326 LEU A N 1
ATOM 2616 C CA . LEU A 1 326 ? 48.440 -13.320 -75.002 1.00 91.50 326 LEU A CA 1
ATOM 2617 C C . LEU A 1 326 ? 46.983 -13.745 -75.225 1.00 91.50 326 LEU A C 1
ATOM 2619 O O . LEU A 1 326 ? 46.119 -13.367 -74.436 1.00 91.50 326 LEU A O 1
ATOM 2623 N N . GLU A 1 327 ? 46.700 -14.512 -76.278 1.00 92.62 327 GLU A N 1
ATOM 2624 C CA . GLU A 1 327 ? 45.378 -15.101 -76.522 1.00 92.62 327 GLU A CA 1
ATOM 2625 C C . GLU A 1 327 ? 45.014 -16.089 -75.404 1.00 92.62 327 GLU A C 1
ATOM 2627 O O . GLU A 1 327 ? 43.941 -15.974 -74.812 1.00 92.62 327 GLU A O 1
ATOM 2632 N N . ASP A 1 328 ? 45.943 -16.968 -75.020 1.00 94.19 328 ASP A N 1
ATOM 2633 C CA . ASP A 1 328 ? 45.764 -17.902 -73.905 1.00 94.19 328 ASP A CA 1
ATOM 2634 C C . ASP A 1 328 ? 45.559 -17.171 -72.560 1.00 94.19 328 ASP A C 1
ATOM 2636 O O . ASP A 1 328 ? 44.800 -17.631 -71.702 1.00 94.19 328 ASP A O 1
ATOM 2640 N N . GLU A 1 329 ? 46.243 -16.045 -72.331 1.00 93.88 329 GLU A N 1
ATOM 2641 C CA . GLU A 1 329 ? 46.072 -15.224 -71.124 1.00 93.88 329 GLU A CA 1
ATOM 2642 C C . GLU A 1 329 ? 44.720 -14.492 -71.116 1.00 93.88 329 GLU A C 1
ATOM 2644 O O . GLU A 1 329 ? 44.055 -14.427 -70.079 1.00 93.88 329 GLU A O 1
ATOM 2649 N N . MET A 1 330 ? 44.275 -13.995 -72.272 1.00 87.75 330 MET A N 1
ATOM 2650 C CA . MET A 1 330 ? 42.958 -13.382 -72.436 1.00 87.75 330 MET A CA 1
ATOM 2651 C C . MET A 1 330 ? 41.838 -14.394 -72.172 1.00 87.75 330 MET A C 1
ATOM 2653 O O . MET A 1 330 ? 40.929 -14.088 -71.402 1.00 87.75 330 MET A O 1
ATOM 2657 N N . ASP A 1 331 ? 41.946 -15.612 -72.705 1.00 93.81 331 ASP A N 1
ATOM 2658 C CA . ASP A 1 331 ? 40.983 -16.691 -72.460 1.00 93.81 331 ASP A CA 1
ATOM 2659 C C . ASP A 1 331 ? 40.897 -17.056 -70.967 1.00 93.81 331 ASP A C 1
ATOM 2661 O O . ASP A 1 331 ? 39.805 -17.282 -70.434 1.00 93.81 331 ASP A O 1
ATOM 2665 N N . ARG A 1 332 ? 42.033 -17.066 -70.251 1.00 93.94 332 ARG A N 1
ATOM 2666 C CA . ARG A 1 332 ? 42.051 -17.282 -68.792 1.00 93.94 332 ARG A CA 1
ATOM 2667 C C . ARG A 1 332 ? 41.359 -16.151 -68.039 1.00 93.94 332 ARG A C 1
ATOM 2669 O O . ARG A 1 332 ? 40.518 -16.429 -67.187 1.00 93.94 332 ARG A O 1
ATOM 2676 N N . MET A 1 333 ? 41.664 -14.895 -68.366 1.00 91.88 333 MET A N 1
ATOM 2677 C CA . MET A 1 333 ? 41.011 -13.742 -67.736 1.00 91.88 333 MET A CA 1
ATOM 2678 C C . MET A 1 333 ? 39.505 -13.709 -68.022 1.00 91.88 333 MET A C 1
ATOM 2680 O O . MET A 1 333 ? 38.716 -13.373 -67.140 1.00 91.88 333 MET A O 1
ATOM 2684 N N . GLU A 1 334 ? 39.079 -14.082 -69.231 1.00 91.44 334 GLU A N 1
ATOM 2685 C CA . GLU A 1 334 ? 37.659 -14.202 -69.563 1.00 91.44 334 GLU A CA 1
ATOM 2686 C C . GLU A 1 334 ? 36.966 -15.306 -68.759 1.00 91.44 334 GLU A C 1
ATOM 2688 O O . GLU A 1 334 ? 35.825 -15.122 -68.326 1.00 91.44 334 GLU A O 1
ATOM 2693 N N . ALA A 1 335 ? 37.633 -16.442 -68.535 1.00 92.25 335 ALA A N 1
ATOM 2694 C CA . ALA A 1 335 ? 37.107 -17.511 -67.692 1.00 92.25 335 ALA A CA 1
ATOM 2695 C C . ALA A 1 335 ? 36.950 -17.057 -66.230 1.00 92.25 335 ALA A C 1
ATOM 2697 O O . ALA A 1 335 ? 35.879 -17.240 -65.650 1.00 92.25 335 ALA A O 1
ATOM 2698 N N . GLU A 1 336 ? 37.961 -16.393 -65.665 1.00 94.06 336 GLU A N 1
ATOM 2699 C CA . GLU A 1 336 ? 37.910 -15.840 -64.303 1.00 94.06 336 GLU A CA 1
ATOM 2700 C C . GLU A 1 336 ? 36.799 -14.788 -64.152 1.00 94.06 336 GLU A C 1
ATOM 2702 O O . GLU A 1 336 ? 36.031 -14.820 -63.189 1.00 94.06 336 GLU A O 1
ATOM 2707 N N . LEU A 1 337 ? 36.639 -13.894 -65.135 1.00 91.50 337 LEU A N 1
ATOM 2708 C CA . LEU A 1 337 ? 35.575 -12.887 -65.124 1.00 91.50 337 LEU A CA 1
ATOM 2709 C C . LEU A 1 337 ? 34.179 -13.529 -65.148 1.00 91.50 337 LEU A C 1
ATOM 2711 O O . LEU A 1 337 ? 33.258 -13.040 -64.490 1.00 91.50 337 LEU A O 1
ATOM 2715 N N . ARG A 1 338 ? 34.005 -14.627 -65.895 1.00 94.25 338 ARG A N 1
ATOM 2716 C CA . ARG A 1 338 ? 32.742 -15.383 -65.927 1.00 94.25 338 ARG A CA 1
ATOM 2717 C C . ARG A 1 338 ? 32.445 -16.041 -64.585 1.00 94.25 338 ARG A C 1
ATOM 2719 O O . ARG A 1 338 ? 31.296 -16.002 -64.152 1.00 94.25 338 ARG A O 1
ATOM 2726 N N . GLU A 1 339 ? 33.446 -16.622 -63.929 1.00 93.00 339 GLU A N 1
ATOM 2727 C CA . GLU A 1 339 ? 33.271 -17.204 -62.594 1.00 93.00 339 GLU A CA 1
ATOM 2728 C C . GLU A 1 339 ? 32.875 -16.143 -61.560 1.00 93.00 339 GLU A C 1
ATOM 2730 O O . GLU A 1 339 ? 31.931 -16.352 -60.796 1.00 93.00 339 GLU A O 1
ATOM 2735 N N . GLU A 1 340 ? 33.529 -14.981 -61.567 1.00 91.06 340 GLU A N 1
ATOM 2736 C CA . GLU A 1 340 ? 33.172 -13.873 -60.674 1.00 91.06 340 GLU A CA 1
ATOM 2737 C C . GLU A 1 340 ? 31.779 -13.308 -60.976 1.00 91.06 340 GLU A C 1
ATOM 2739 O O . GLU A 1 340 ? 31.031 -12.985 -60.054 1.00 91.06 340 GLU A O 1
ATOM 2744 N N . PHE A 1 341 ? 31.367 -13.260 -62.247 1.00 92.62 341 PHE A N 1
ATOM 2745 C CA . PHE A 1 341 ? 30.006 -12.864 -62.610 1.00 92.62 341 PHE A CA 1
ATOM 2746 C C . PHE A 1 341 ? 28.951 -13.820 -62.032 1.00 92.62 341 PHE A C 1
ATOM 2748 O O . PHE A 1 341 ? 27.948 -13.362 -61.484 1.00 92.62 341 PHE A O 1
ATOM 2755 N N . ILE A 1 342 ? 29.195 -15.134 -62.096 1.00 93.75 342 ILE A N 1
ATOM 2756 C CA . ILE A 1 342 ? 28.312 -16.140 -61.486 1.00 93.75 342 ILE A CA 1
ATOM 2757 C C . ILE A 1 342 ? 28.263 -15.950 -59.963 1.00 93.75 342 ILE A C 1
ATOM 2759 O O . ILE A 1 342 ? 27.178 -15.895 -59.393 1.00 93.75 342 ILE A O 1
ATOM 2763 N N . ARG A 1 343 ? 29.410 -15.742 -59.301 1.00 92.19 343 ARG A N 1
ATOM 2764 C CA . ARG A 1 343 ? 29.454 -15.464 -57.852 1.00 92.19 343 ARG A CA 1
ATOM 2765 C C . ARG A 1 343 ? 28.687 -14.201 -57.470 1.00 92.19 343 ARG A C 1
ATOM 2767 O O . ARG A 1 343 ? 27.997 -14.187 -56.454 1.00 92.19 343 ARG A O 1
ATOM 2774 N N . CYS A 1 344 ? 28.797 -13.134 -58.260 1.00 90.62 344 CYS A N 1
ATOM 2775 C CA . CYS A 1 344 ? 28.009 -11.922 -58.052 1.00 90.62 344 CYS A CA 1
ATOM 2776 C C . CYS A 1 344 ? 26.507 -12.200 -58.175 1.00 90.62 344 CYS A C 1
ATOM 2778 O O . CYS A 1 344 ? 25.745 -11.713 -57.343 1.00 90.62 344 CYS A O 1
ATOM 2780 N N . GLN A 1 345 ? 26.094 -13.004 -59.157 1.00 91.94 345 GLN A N 1
ATOM 2781 C CA . GLN A 1 345 ? 24.696 -13.382 -59.345 1.00 91.94 345 GLN A CA 1
ATOM 2782 C C . GLN A 1 345 ? 24.162 -14.227 -58.176 1.00 91.94 345 GLN A C 1
ATOM 2784 O O . GLN A 1 345 ? 23.063 -13.964 -57.689 1.00 91.94 345 GLN A O 1
ATOM 2789 N N . ASP A 1 346 ? 24.944 -15.190 -57.686 1.00 93.31 346 ASP A N 1
ATOM 2790 C CA . ASP A 1 346 ? 24.584 -16.013 -56.525 1.00 93.31 346 ASP A CA 1
ATOM 2791 C C . ASP A 1 346 ? 24.473 -15.161 -55.250 1.00 93.31 346 ASP A C 1
ATOM 2793 O O . ASP A 1 346 ? 23.525 -15.296 -54.475 1.00 93.31 346 ASP A O 1
ATOM 2797 N N . ASN A 1 347 ? 25.401 -14.220 -55.052 1.00 91.12 347 ASN A N 1
ATOM 2798 C CA . ASN A 1 347 ? 25.340 -13.274 -53.938 1.00 91.12 347 ASN A CA 1
ATOM 2799 C C . ASN A 1 347 ? 24.118 -12.349 -54.032 1.00 91.12 347 ASN A C 1
ATOM 2801 O O . ASN A 1 347 ? 23.503 -12.041 -53.013 1.00 91.12 347 ASN A O 1
ATOM 2805 N N . GLU A 1 348 ? 23.747 -11.907 -55.235 1.00 92.38 348 GLU A N 1
ATOM 2806 C CA . GLU A 1 348 ? 22.551 -11.090 -55.451 1.00 92.38 348 GLU A CA 1
ATOM 2807 C C . GLU A 1 348 ? 21.274 -11.876 -55.120 1.00 92.38 348 GLU A C 1
ATOM 2809 O O . GLU A 1 348 ? 20.396 -11.350 -54.435 1.00 92.38 348 GLU A O 1
ATOM 2814 N N . GLN A 1 349 ? 21.200 -13.158 -55.499 1.00 94.12 349 GLN A N 1
ATOM 2815 C CA . GLN A 1 349 ? 20.104 -14.046 -55.093 1.00 94.12 349 GLN A CA 1
ATOM 2816 C C . GLN A 1 349 ? 20.042 -14.218 -53.573 1.00 94.12 349 GLN A C 1
ATOM 2818 O O . GLN A 1 349 ? 18.973 -14.053 -52.984 1.00 94.12 349 GLN A O 1
ATOM 2823 N N . LEU A 1 350 ? 21.182 -14.454 -52.918 1.00 95.06 350 LEU A N 1
ATOM 2824 C CA . LEU A 1 350 ? 21.243 -14.584 -51.462 1.00 95.06 350 LEU A CA 1
ATOM 2825 C C . LEU A 1 350 ? 20.791 -13.299 -50.746 1.00 95.06 350 LEU A C 1
ATOM 2827 O O . LEU A 1 350 ? 20.099 -13.364 -49.732 1.00 95.06 350 LEU A O 1
ATOM 2831 N N . ILE A 1 351 ? 21.140 -12.121 -51.274 1.00 93.19 351 ILE A N 1
ATOM 2832 C CA . ILE A 1 351 ? 20.666 -10.836 -50.740 1.00 93.19 351 ILE A CA 1
ATOM 2833 C C . ILE A 1 351 ? 19.142 -10.720 -50.873 1.00 93.19 351 ILE A C 1
ATOM 2835 O O . ILE A 1 351 ? 18.486 -10.249 -49.943 1.00 93.19 351 ILE A O 1
ATOM 2839 N N . VAL A 1 352 ? 18.564 -11.148 -51.998 1.00 94.94 352 VAL A N 1
ATOM 2840 C CA . VAL A 1 352 ? 17.105 -11.151 -52.193 1.00 94.94 352 VAL A CA 1
ATOM 2841 C C . VAL A 1 352 ? 16.420 -12.078 -51.187 1.00 94.94 352 VAL A C 1
ATOM 2843 O O . VAL A 1 352 ? 15.447 -11.664 -50.558 1.00 94.94 352 VAL A O 1
ATOM 2846 N N . GLU A 1 353 ? 16.948 -13.283 -50.972 1.00 94.81 353 GLU A N 1
ATOM 2847 C CA . GLU A 1 353 ? 16.417 -14.231 -49.982 1.00 94.81 353 GLU A CA 1
ATOM 2848 C C . GLU A 1 353 ? 16.517 -13.693 -48.549 1.00 94.81 353 GLU A C 1
ATOM 2850 O O . GLU A 1 353 ? 15.546 -13.753 -47.792 1.00 94.81 353 GLU A O 1
ATOM 2855 N N . LEU A 1 354 ? 17.657 -13.099 -48.180 1.00 93.25 354 LEU A N 1
ATOM 2856 C CA . LEU A 1 354 ? 17.840 -12.469 -46.870 1.00 93.25 354 LEU A CA 1
ATOM 2857 C C . LEU A 1 354 ? 16.887 -11.288 -46.660 1.00 93.25 354 LEU A C 1
ATOM 2859 O O . LEU A 1 354 ? 16.370 -11.103 -45.559 1.00 93.25 354 LEU A O 1
ATOM 2863 N N . ASN A 1 355 ? 16.631 -10.491 -47.698 1.00 93.31 355 ASN A N 1
ATOM 2864 C CA . ASN A 1 355 ? 15.680 -9.385 -47.624 1.00 93.31 355 ASN A CA 1
ATOM 2865 C C . ASN A 1 355 ? 14.235 -9.877 -47.481 1.00 93.31 355 ASN A C 1
ATOM 2867 O O . ASN A 1 355 ? 13.488 -9.289 -46.702 1.00 93.31 355 ASN A O 1
ATOM 2871 N N . ALA A 1 356 ? 13.855 -10.955 -48.173 1.00 94.56 356 ALA A N 1
ATOM 2872 C CA . ALA A 1 356 ? 12.544 -11.580 -48.011 1.00 94.56 356 ALA A CA 1
ATOM 2873 C C . ALA A 1 356 ? 12.360 -12.112 -46.581 1.00 94.56 356 ALA A C 1
ATOM 2875 O O . ALA A 1 356 ? 11.389 -11.771 -45.916 1.00 94.56 356 ALA A O 1
ATOM 2876 N N . MET A 1 357 ? 13.352 -12.835 -46.055 1.00 94.88 357 MET A N 1
ATOM 2877 C CA . MET A 1 357 ? 13.304 -13.350 -44.685 1.00 94.88 357 MET A CA 1
ATOM 2878 C C . MET A 1 357 ? 13.251 -12.223 -43.637 1.00 94.88 357 MET A C 1
ATOM 2880 O O . MET A 1 357 ? 12.509 -12.310 -42.662 1.00 94.88 357 MET A O 1
ATOM 2884 N N . ASN A 1 358 ? 14.005 -11.136 -43.833 1.00 92.06 358 ASN A N 1
ATOM 2885 C CA . ASN A 1 358 ? 13.927 -9.958 -42.964 1.00 92.06 358 ASN A CA 1
ATOM 2886 C C . ASN A 1 358 ? 12.555 -9.279 -43.015 1.00 92.06 358 ASN A C 1
ATOM 2888 O O . ASN A 1 358 ? 12.119 -8.739 -42.000 1.00 92.06 358 ASN A O 1
ATOM 2892 N N . HIS A 1 359 ? 11.894 -9.278 -44.173 1.00 93.88 359 HIS A N 1
ATOM 2893 C CA . HIS A 1 359 ? 10.550 -8.734 -44.307 1.00 93.88 359 HIS A CA 1
ATOM 2894 C C . HIS A 1 359 ? 9.535 -9.569 -43.520 1.00 93.88 359 HIS A C 1
ATOM 2896 O O . HIS A 1 359 ? 8.807 -9.000 -42.709 1.00 93.88 359 HIS A O 1
ATOM 2902 N N . ASP A 1 360 ? 9.577 -10.896 -43.654 1.00 94.94 360 ASP A N 1
ATOM 2903 C CA . ASP A 1 360 ? 8.713 -11.811 -42.897 1.00 94.94 360 ASP A CA 1
ATOM 2904 C C . ASP A 1 360 ? 8.904 -11.626 -41.378 1.00 94.94 360 ASP A C 1
ATOM 2906 O O . ASP A 1 360 ? 7.939 -11.466 -40.631 1.00 94.94 360 ASP A O 1
ATOM 2910 N N . TYR A 1 361 ? 10.155 -11.523 -40.905 1.00 94.12 361 TYR A N 1
ATOM 2911 C CA . TYR A 1 361 ? 10.430 -11.241 -39.490 1.00 94.12 361 TYR A CA 1
ATOM 2912 C C . TYR A 1 361 ? 9.915 -9.872 -39.027 1.00 94.12 361 TYR A C 1
ATOM 2914 O O . TYR A 1 361 ? 9.542 -9.717 -37.862 1.00 94.12 361 TYR A O 1
ATOM 2922 N N . GLN A 1 362 ? 9.915 -8.861 -39.899 1.00 93.31 362 GLN A N 1
ATOM 2923 C CA . GLN A 1 362 ? 9.351 -7.550 -39.577 1.00 93.31 362 GLN A CA 1
ATOM 2924 C C . GLN A 1 362 ? 7.825 -7.605 -39.466 1.00 93.31 362 GLN A C 1
ATOM 2926 O O . GLN A 1 362 ? 7.278 -6.960 -38.570 1.00 93.31 362 GLN A O 1
ATOM 2931 N N . GLU A 1 363 ? 7.149 -8.378 -40.319 1.00 95.12 363 GLU A N 1
ATOM 2932 C CA . GLU A 1 363 ? 5.702 -8.599 -40.223 1.00 95.12 363 GLU A CA 1
ATOM 2933 C C . GLU A 1 363 ? 5.331 -9.352 -38.938 1.00 95.12 363 GLU A C 1
ATOM 2935 O O . GLU A 1 363 ? 4.467 -8.891 -38.187 1.00 95.12 363 GLU A O 1
ATOM 2940 N N . ASP A 1 364 ? 6.045 -10.432 -38.610 1.00 94.94 364 ASP A N 1
ATOM 2941 C CA . ASP A 1 364 ? 5.839 -11.191 -37.368 1.00 94.94 364 ASP A CA 1
ATOM 2942 C C . ASP A 1 364 ? 6.077 -10.330 -36.116 1.00 94.94 364 ASP A C 1
ATOM 2944 O O . ASP A 1 364 ? 5.333 -10.402 -35.125 1.00 94.94 364 ASP A O 1
ATOM 2948 N N . LEU A 1 365 ? 7.110 -9.481 -36.151 1.00 93.38 365 LEU A N 1
ATOM 2949 C CA . LEU A 1 365 ? 7.396 -8.536 -35.077 1.00 93.38 365 LEU A CA 1
ATOM 2950 C C . LEU A 1 365 ? 6.277 -7.495 -34.944 1.00 93.38 365 LEU A C 1
ATOM 2952 O O . LEU A 1 365 ? 5.880 -7.186 -33.819 1.00 93.38 365 LEU A O 1
ATOM 2956 N N . ALA A 1 366 ? 5.755 -6.975 -36.057 1.00 94.12 366 ALA A N 1
ATOM 2957 C CA . ALA A 1 366 ? 4.653 -6.016 -36.057 1.00 94.12 366 ALA A CA 1
ATOM 2958 C C . ALA A 1 366 ? 3.368 -6.634 -35.483 1.00 94.12 366 ALA A C 1
ATOM 2960 O O . ALA A 1 366 ? 2.757 -6.047 -34.588 1.00 94.12 366 ALA A O 1
ATOM 2961 N N . PHE A 1 367 ? 3.015 -7.853 -35.901 1.00 95.94 367 PHE A N 1
ATOM 2962 C CA . PHE A 1 367 ? 1.865 -8.590 -35.371 1.00 95.94 367 PHE A CA 1
ATOM 2963 C C . PHE A 1 367 ? 1.999 -8.872 -33.864 1.00 95.94 367 PHE A C 1
ATOM 2965 O O . PHE A 1 367 ? 1.060 -8.691 -33.080 1.00 95.94 367 PHE A O 1
ATOM 2972 N N . SER A 1 368 ? 3.199 -9.258 -33.425 1.00 92.25 368 SER A N 1
ATOM 2973 C CA . SER A 1 368 ? 3.493 -9.473 -32.005 1.00 92.25 368 SER A CA 1
ATOM 2974 C C . SER A 1 368 ? 3.375 -8.176 -31.195 1.00 92.25 368 SER A C 1
ATOM 2976 O O . SER A 1 368 ? 2.851 -8.186 -30.080 1.00 92.25 368 SER A O 1
ATOM 2978 N N . GLN A 1 369 ? 3.832 -7.045 -31.741 1.00 94.50 369 GLN A N 1
ATOM 2979 C CA . GLN A 1 369 ? 3.704 -5.731 -31.102 1.00 94.50 369 GLN A CA 1
ATOM 2980 C C . GLN A 1 369 ? 2.244 -5.280 -30.986 1.00 94.50 369 GLN A C 1
ATOM 2982 O O . GLN A 1 369 ? 1.867 -4.743 -29.942 1.00 94.50 369 GLN A O 1
ATOM 2987 N N . GLU A 1 370 ? 1.425 -5.532 -32.007 1.00 96.12 370 GLU A N 1
ATOM 2988 C CA . GLU A 1 370 ? -0.014 -5.253 -31.987 1.00 96.12 370 GLU A CA 1
ATOM 2989 C C . GLU A 1 370 ? -0.722 -6.086 -30.911 1.00 96.12 370 GLU A C 1
ATOM 2991 O O . GLU A 1 370 ? -1.393 -5.532 -30.040 1.00 96.12 370 GLU A O 1
ATOM 2996 N N . THR A 1 371 ? -0.444 -7.392 -30.857 1.00 95.50 371 THR A N 1
ATOM 2997 C CA . THR A 1 371 ? -0.984 -8.289 -29.819 1.00 95.50 371 THR A CA 1
ATOM 2998 C C . THR A 1 371 ? -0.585 -7.833 -28.408 1.00 95.50 371 THR A C 1
ATOM 3000 O O . THR A 1 371 ? -1.399 -7.817 -27.481 1.00 95.50 371 THR A O 1
ATOM 3003 N N . ILE A 1 372 ? 0.672 -7.414 -28.214 1.00 93.50 372 ILE A N 1
ATOM 3004 C CA . ILE A 1 372 ? 1.139 -6.866 -26.931 1.00 93.50 372 ILE A CA 1
ATOM 3005 C C . ILE A 1 372 ? 0.393 -5.569 -26.582 1.00 93.50 372 ILE A C 1
ATOM 3007 O O . ILE A 1 372 ? 0.082 -5.347 -25.409 1.00 93.50 372 ILE A O 1
ATOM 3011 N N . ALA A 1 373 ? 0.112 -4.704 -27.558 1.00 94.25 373 ALA A N 1
ATOM 3012 C CA . ALA A 1 373 ? -0.634 -3.469 -27.337 1.00 94.25 373 ALA A CA 1
ATOM 3013 C C . ALA A 1 373 ? -2.088 -3.746 -26.919 1.00 94.25 373 ALA A C 1
ATOM 3015 O O . ALA A 1 373 ? -2.573 -3.124 -25.970 1.00 94.25 373 ALA A O 1
ATOM 3016 N N . GLU A 1 374 ? -2.750 -4.719 -27.547 1.00 96.31 374 GLU A N 1
ATOM 3017 C CA . GLU A 1 374 ? -4.099 -5.158 -27.173 1.00 96.31 374 GLU A CA 1
ATOM 3018 C C . GLU A 1 374 ? -4.144 -5.723 -25.749 1.00 96.31 374 GLU A C 1
ATOM 3020 O O . GLU A 1 374 ? -4.977 -5.311 -24.937 1.00 96.31 374 GLU A O 1
ATOM 3025 N N . LEU A 1 375 ? -3.199 -6.603 -25.398 1.00 94.88 375 LEU A N 1
ATOM 3026 C CA . LEU A 1 375 ? -3.101 -7.158 -24.045 1.00 94.88 375 LEU A CA 1
ATOM 3027 C C . LEU A 1 375 ? -2.823 -6.074 -22.996 1.00 94.88 375 LEU A C 1
ATOM 3029 O O . LEU A 1 375 ? -3.385 -6.114 -21.901 1.00 94.88 375 LEU A O 1
ATOM 3033 N N . ARG A 1 376 ? -1.996 -5.070 -23.317 1.00 95.12 376 ARG A N 1
ATOM 3034 C CA . ARG A 1 376 ? -1.763 -3.913 -22.435 1.00 95.12 376 ARG A CA 1
ATOM 3035 C C . ARG A 1 376 ? -3.041 -3.111 -22.209 1.00 95.12 376 ARG A C 1
ATOM 3037 O O . ARG A 1 376 ? -3.340 -2.781 -21.064 1.00 95.12 376 ARG A O 1
ATOM 3044 N N . LEU A 1 377 ? -3.815 -2.855 -23.265 1.00 96.38 377 LEU A N 1
ATOM 3045 C CA . LEU A 1 377 ? -5.097 -2.157 -23.161 1.00 96.38 377 LEU A CA 1
ATOM 3046 C C . LEU A 1 377 ? -6.096 -2.944 -22.299 1.00 96.38 377 LEU A C 1
ATOM 3048 O O . LEU A 1 377 ? -6.785 -2.361 -21.463 1.00 96.38 377 LEU A O 1
ATOM 3052 N N . GLN A 1 378 ? -6.148 -4.269 -22.455 1.00 96.94 378 GLN A N 1
ATOM 3053 C CA . GLN A 1 378 ? -6.989 -5.131 -21.626 1.00 96.94 378 GLN A CA 1
ATOM 3054 C C . GLN A 1 378 ? -6.577 -5.080 -20.148 1.00 96.94 378 GLN A C 1
ATOM 3056 O O . GLN A 1 378 ? -7.441 -4.942 -19.282 1.00 96.94 378 GLN A O 1
ATOM 3061 N N . ILE A 1 379 ? -5.275 -5.139 -19.857 1.00 93.31 379 ILE A N 1
ATOM 3062 C CA . ILE A 1 379 ? -4.745 -5.013 -18.493 1.00 93.31 379 ILE A CA 1
ATOM 3063 C C . ILE A 1 379 ? -5.119 -3.657 -17.886 1.00 93.31 379 ILE A C 1
ATOM 3065 O O . ILE A 1 379 ? -5.527 -3.598 -16.728 1.00 93.31 379 ILE A O 1
ATOM 3069 N N . ASP A 1 380 ? -5.001 -2.567 -18.641 1.00 94.19 380 ASP A N 1
ATOM 3070 C CA . ASP A 1 380 ? -5.324 -1.233 -18.132 1.00 94.19 380 ASP A CA 1
ATOM 3071 C C . ASP A 1 380 ? -6.830 -1.048 -17.899 1.00 94.19 380 ASP A C 1
ATOM 3073 O O . ASP A 1 380 ? -7.225 -0.463 -16.887 1.00 94.19 380 ASP A O 1
ATOM 3077 N N . ASN A 1 381 ? -7.680 -1.636 -18.746 1.00 95.69 381 ASN A N 1
ATOM 3078 C CA . ASN A 1 381 ? -9.123 -1.691 -18.503 1.00 95.69 381 ASN A CA 1
ATOM 3079 C C . ASN A 1 381 ? -9.455 -2.480 -17.227 1.00 95.69 381 ASN A C 1
ATOM 3081 O O . ASN A 1 381 ? -10.208 -1.987 -16.389 1.00 95.69 381 ASN A O 1
ATOM 3085 N N . GLN A 1 382 ? -8.846 -3.654 -17.031 1.00 95.44 382 GLN A N 1
ATOM 3086 C CA . GLN A 1 382 ? -9.037 -4.459 -15.818 1.00 95.44 382 GLN A CA 1
ATOM 3087 C C . GLN A 1 382 ? -8.540 -3.741 -14.557 1.00 95.44 382 GLN A C 1
ATOM 3089 O O . GLN A 1 382 ? -9.182 -3.811 -13.511 1.00 95.44 382 GLN A O 1
ATOM 3094 N N . LYS A 1 383 ? -7.425 -3.004 -14.636 1.00 94.38 383 LYS A N 1
ATOM 3095 C CA . LYS A 1 383 ? -6.962 -2.157 -13.526 1.00 94.38 383 LYS A CA 1
ATOM 3096 C C . LYS A 1 383 ? -7.976 -1.068 -13.191 1.00 94.38 383 LYS A C 1
ATOM 3098 O O . LYS A 1 383 ? -8.207 -0.828 -12.010 1.00 94.38 383 LYS A O 1
ATOM 3103 N N . ARG A 1 384 ? -8.587 -0.432 -14.199 1.00 95.00 384 ARG A N 1
ATOM 3104 C CA . ARG A 1 384 ? -9.622 0.590 -13.984 1.00 95.00 384 ARG A CA 1
ATOM 3105 C C . ARG A 1 384 ? -10.853 0.006 -13.289 1.00 95.00 384 ARG A C 1
ATOM 3107 O O . ARG A 1 384 ? -11.327 0.579 -12.312 1.00 95.00 384 ARG A O 1
ATOM 3114 N N . GLU A 1 385 ? -11.317 -1.160 -13.730 1.00 96.19 385 GLU A N 1
ATOM 3115 C CA . GLU A 1 385 ? -12.421 -1.875 -13.076 1.00 96.19 385 GLU A CA 1
ATOM 3116 C C . GLU A 1 385 ? -12.082 -2.246 -11.625 1.00 96.19 385 GLU A C 1
ATOM 3118 O O . GLU A 1 385 ? -12.901 -2.046 -10.731 1.00 96.19 385 GLU A O 1
ATOM 3123 N N . LEU A 1 386 ? -10.856 -2.714 -11.358 1.00 93.31 386 LEU A N 1
ATOM 3124 C CA . LEU A 1 386 ? -10.399 -2.989 -9.994 1.00 93.31 386 LEU A CA 1
ATOM 3125 C C . LEU A 1 386 ? -10.372 -1.727 -9.127 1.00 93.31 386 LEU A C 1
ATOM 3127 O O . LEU A 1 386 ? -10.768 -1.795 -7.964 1.00 93.31 386 LEU A O 1
ATOM 3131 N N . THR A 1 387 ? -9.932 -0.583 -9.660 1.00 94.12 387 THR A N 1
ATOM 3132 C CA . THR A 1 387 ? -9.951 0.681 -8.907 1.00 94.12 387 THR A CA 1
ATOM 3133 C C . THR A 1 387 ? -11.373 1.132 -8.586 1.00 94.12 387 THR A C 1
ATOM 3135 O O . THR A 1 387 ? -11.636 1.476 -7.438 1.00 94.12 387 THR A O 1
ATOM 3138 N N . GLU A 1 388 ? -12.304 1.043 -9.541 1.00 95.75 388 GLU A N 1
ATOM 3139 C CA . GLU A 1 388 ? -13.716 1.395 -9.327 1.00 95.75 388 GLU A CA 1
ATOM 3140 C C . GLU A 1 388 ? -14.363 0.475 -8.279 1.00 95.75 388 GLU A C 1
ATOM 3142 O O . GLU A 1 388 ? -14.994 0.948 -7.334 1.00 95.75 388 GLU A O 1
ATOM 3147 N N . LEU A 1 389 ? -14.124 -0.838 -8.371 1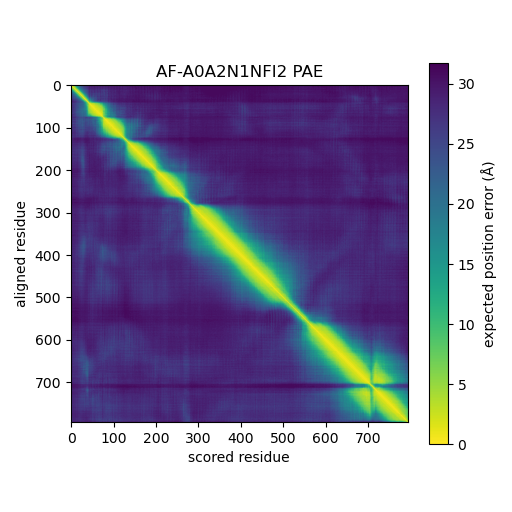.00 95.19 389 LEU A N 1
ATOM 3148 C CA . LEU A 1 389 ? -14.643 -1.803 -7.401 1.00 95.19 389 LEU A CA 1
ATOM 3149 C C . LEU A 1 389 ? -14.045 -1.596 -6.000 1.00 95.19 389 LEU A C 1
ATOM 3151 O O . LEU A 1 389 ? -14.738 -1.782 -5.001 1.00 95.19 389 LEU A O 1
ATOM 3155 N N . THR A 1 390 ? -12.772 -1.199 -5.917 1.00 94.81 390 THR A N 1
ATOM 3156 C CA . THR A 1 390 ? -12.108 -0.888 -4.641 1.00 94.81 390 THR A CA 1
ATOM 3157 C C . THR A 1 390 ? -12.718 0.358 -4.001 1.00 94.81 390 THR A C 1
ATOM 3159 O O . THR A 1 390 ? -13.037 0.332 -2.814 1.00 94.81 390 THR A O 1
ATOM 3162 N N . GLU A 1 391 ? -12.957 1.417 -4.781 1.00 95.06 391 GLU A N 1
ATOM 3163 C CA . GLU A 1 391 ? -13.627 2.630 -4.296 1.00 95.06 391 GLU A CA 1
ATOM 3164 C C . GLU A 1 391 ? -15.046 2.345 -3.789 1.00 95.06 391 GLU A C 1
ATOM 3166 O O . GLU A 1 391 ? -15.463 2.887 -2.764 1.00 95.06 391 GLU A O 1
ATOM 3171 N N . ASP A 1 392 ? -15.798 1.485 -4.476 1.00 95.50 392 ASP A N 1
ATOM 3172 C CA . ASP A 1 392 ? -17.143 1.105 -4.044 1.00 95.50 392 ASP A CA 1
ATOM 3173 C C . ASP A 1 392 ? -17.130 0.241 -2.774 1.00 95.50 392 ASP A C 1
ATOM 3175 O O . ASP A 1 392 ? -17.987 0.411 -1.901 1.00 95.50 392 ASP A O 1
ATOM 3179 N N . LEU A 1 393 ? -16.128 -0.628 -2.613 1.00 94.69 393 LEU A N 1
ATOM 3180 C CA . LEU A 1 393 ? -15.927 -1.406 -1.389 1.00 94.69 393 LEU A CA 1
ATOM 3181 C C . LEU A 1 393 ? -15.571 -0.489 -0.207 1.00 94.69 393 LEU A C 1
ATOM 3183 O O . LEU A 1 393 ? -16.130 -0.645 0.880 1.00 94.69 393 LEU A O 1
ATOM 3187 N N . ASP A 1 394 ? -14.719 0.515 -0.422 1.00 94.00 394 ASP A N 1
ATOM 3188 C CA . ASP A 1 394 ? -14.364 1.505 0.600 1.00 94.00 394 ASP A CA 1
ATOM 3189 C C . ASP A 1 394 ? -15.566 2.363 1.023 1.00 94.00 394 ASP A C 1
ATOM 3191 O O . ASP A 1 394 ? -15.771 2.584 2.222 1.00 94.00 394 ASP A O 1
ATOM 3195 N N . LYS A 1 395 ? -16.418 2.787 0.076 1.00 94.94 395 LYS A N 1
ATOM 3196 C CA . LYS A 1 395 ? -17.689 3.470 0.392 1.00 94.94 395 LYS A CA 1
ATOM 3197 C C . LYS A 1 395 ? -18.598 2.580 1.236 1.00 94.94 395 LYS A C 1
ATOM 3199 O O . LYS A 1 395 ? -19.041 3.002 2.301 1.00 94.94 395 LYS A O 1
ATOM 3204 N N . ALA A 1 396 ? -18.816 1.332 0.814 1.00 92.56 396 ALA A N 1
ATOM 3205 C CA . ALA A 1 396 ? -19.645 0.386 1.557 1.00 92.56 396 ALA A CA 1
ATOM 3206 C C . ALA A 1 396 ? -19.094 0.132 2.969 1.00 92.56 396 ALA A C 1
ATOM 3208 O O . ALA A 1 396 ? -19.856 0.054 3.934 1.00 92.56 396 ALA A O 1
ATOM 3209 N N . ARG A 1 397 ? -17.768 0.042 3.118 1.00 94.88 397 ARG A N 1
ATOM 3210 C CA . ARG A 1 397 ? -17.110 -0.108 4.419 1.00 94.88 397 ARG A CA 1
ATOM 3211 C C . ARG A 1 397 ? -17.326 1.114 5.310 1.00 94.88 397 ARG A C 1
ATOM 3213 O O . ARG A 1 397 ? -17.602 0.941 6.495 1.00 94.88 397 ARG A O 1
ATOM 3220 N N . SER A 1 398 ? -17.236 2.322 4.755 1.00 92.88 398 SER A N 1
ATOM 3221 C CA . SER A 1 398 ? -17.506 3.563 5.487 1.00 92.88 398 SER A CA 1
ATOM 3222 C C . SER A 1 398 ? -18.965 3.650 5.952 1.00 92.88 398 SER A C 1
ATOM 3224 O O . SER A 1 398 ? -19.211 3.977 7.115 1.00 92.88 398 SER A O 1
ATOM 3226 N N . ASP A 1 399 ? -19.919 3.273 5.096 1.00 93.75 399 ASP A N 1
ATOM 3227 C CA . ASP A 1 399 ? -21.346 3.222 5.440 1.00 93.75 399 ASP A CA 1
ATOM 3228 C C . ASP A 1 399 ? -21.628 2.207 6.557 1.00 93.75 399 ASP A C 1
ATOM 3230 O O . ASP A 1 399 ? -22.372 2.495 7.500 1.00 93.75 399 ASP A O 1
ATOM 3234 N N . TRP A 1 400 ? -21.000 1.028 6.491 1.00 92.38 400 TRP A N 1
ATOM 3235 C CA . TRP A 1 400 ? -21.073 0.028 7.556 1.00 92.38 400 TRP A CA 1
ATOM 3236 C C . TRP A 1 400 ? -20.482 0.542 8.866 1.00 92.38 400 TRP A C 1
ATOM 3238 O O . TRP A 1 400 ? -21.092 0.354 9.914 1.00 92.38 400 TRP A O 1
ATOM 3248 N N . GLU A 1 401 ? -19.340 1.228 8.830 1.00 93.19 401 GLU A N 1
ATOM 3249 C CA . GLU A 1 401 ? -18.723 1.797 10.030 1.00 93.19 401 GLU A CA 1
ATOM 3250 C C . GLU A 1 401 ? -19.616 2.867 10.679 1.00 93.19 401 GLU A C 1
ATOM 3252 O O . GLU A 1 401 ? -19.763 2.896 11.904 1.00 93.19 401 GLU A O 1
ATOM 3257 N N . LEU A 1 402 ? -20.265 3.713 9.872 1.00 93.00 402 LEU A N 1
ATOM 3258 C CA . LEU A 1 402 ? -21.234 4.693 10.361 1.00 93.00 402 LEU A CA 1
ATOM 3259 C C . LEU A 1 402 ? -22.445 4.003 10.999 1.00 93.00 402 LEU A C 1
ATOM 3261 O O . LEU A 1 402 ? -22.900 4.408 12.069 1.00 93.00 402 LEU A O 1
ATOM 3265 N N . LYS A 1 403 ? -22.950 2.935 10.371 1.00 93.19 403 LYS A N 1
ATOM 3266 C CA . LYS A 1 403 ? -24.083 2.175 10.902 1.00 93.19 403 LYS A CA 1
ATOM 3267 C C . LYS A 1 403 ? -23.745 1.469 12.213 1.00 93.19 403 LYS A C 1
ATOM 3269 O O . LYS A 1 403 ? -24.567 1.495 13.122 1.00 93.19 403 LYS A O 1
ATOM 3274 N N . THR A 1 404 ? -22.540 0.918 12.343 1.00 93.44 404 THR A N 1
ATOM 3275 C CA . THR A 1 404 ? -22.051 0.330 13.598 1.00 93.44 404 THR A CA 1
ATOM 3276 C C . THR A 1 404 ? -21.947 1.379 14.701 1.00 93.44 404 THR A C 1
ATOM 3278 O O . THR A 1 404 ? -22.450 1.141 15.791 1.00 93.44 404 THR A O 1
ATOM 3281 N N . LYS A 1 405 ? -21.399 2.572 14.420 1.00 91.25 405 LYS A N 1
ATOM 3282 C CA . LYS A 1 405 ? -21.349 3.669 15.408 1.00 91.25 405 LYS A CA 1
ATOM 3283 C C . LYS A 1 405 ? -22.737 4.106 15.873 1.00 91.25 405 LYS A C 1
ATOM 3285 O O . LYS A 1 405 ? -22.917 4.372 17.057 1.00 91.25 405 LYS A O 1
ATOM 3290 N N . ASN A 1 406 ? -23.712 4.159 14.965 1.00 92.25 406 ASN A N 1
ATOM 3291 C CA . ASN A 1 406 ? -25.094 4.469 15.332 1.00 92.25 406 ASN A CA 1
ATOM 3292 C C . ASN A 1 406 ? -25.693 3.378 16.228 1.00 92.25 406 ASN A C 1
ATOM 3294 O O . ASN A 1 406 ? -26.309 3.708 17.233 1.00 92.25 406 ASN A O 1
ATOM 3298 N N . ILE A 1 407 ? -25.461 2.096 15.917 1.00 91.94 407 ILE A N 1
ATOM 3299 C CA . ILE A 1 407 ? -25.911 0.982 16.768 1.00 91.94 407 ILE A CA 1
ATOM 3300 C C . ILE A 1 407 ? -25.249 1.052 18.150 1.00 91.94 407 ILE A C 1
ATOM 3302 O O . ILE A 1 407 ? -25.948 0.952 19.147 1.00 91.94 407 ILE A O 1
ATOM 3306 N N . GLU A 1 408 ? -23.937 1.291 18.236 1.00 90.31 408 GLU A N 1
ATOM 3307 C CA . GLU A 1 408 ? -23.232 1.450 19.520 1.00 90.31 408 GLU A CA 1
ATOM 3308 C C . GLU A 1 408 ? -23.769 2.639 20.336 1.00 90.31 408 GLU A C 1
ATOM 3310 O O . GLU A 1 408 ? -23.815 2.596 21.567 1.00 90.31 408 GLU A O 1
ATOM 3315 N N . GLN A 1 409 ? -24.162 3.726 19.667 1.00 90.81 409 GLN A N 1
ATOM 3316 C CA . GLN A 1 409 ? -24.783 4.874 20.319 1.00 90.81 409 GLN A CA 1
ATOM 3317 C C . GLN A 1 409 ? -26.191 4.536 20.827 1.00 90.81 409 GLN A C 1
ATOM 3319 O O . GLN A 1 409 ? -26.512 4.872 21.967 1.00 90.81 409 GLN A O 1
ATOM 3324 N N . ASP A 1 410 ? -27.001 3.848 20.023 1.00 89.88 410 ASP A N 1
ATOM 3325 C CA . ASP A 1 410 ? -28.333 3.387 20.418 1.00 89.88 410 ASP A CA 1
ATOM 3326 C C . ASP A 1 410 ? -28.248 2.382 21.580 1.00 89.88 410 ASP A C 1
ATOM 3328 O O . ASP A 1 410 ? -29.013 2.484 22.537 1.00 89.88 410 ASP A O 1
ATOM 3332 N N . GLU A 1 411 ? -27.276 1.463 21.565 1.00 91.00 411 GLU A N 1
ATOM 3333 C CA . GLU A 1 411 ? -27.005 0.528 22.665 1.00 91.00 411 GLU A CA 1
ATOM 3334 C C . GLU A 1 411 ? -26.656 1.262 23.962 1.00 91.00 411 GLU A C 1
ATOM 3336 O O . GLU A 1 411 ? -27.219 0.933 25.004 1.00 91.00 411 GLU A O 1
ATOM 3341 N N . LYS A 1 412 ? -25.815 2.305 23.914 1.00 90.38 412 LYS A N 1
ATOM 3342 C CA . LYS A 1 412 ? -25.522 3.138 25.095 1.00 90.38 412 LYS A CA 1
ATOM 3343 C C . LYS A 1 412 ? -26.763 3.838 25.637 1.00 90.38 412 LYS A C 1
ATOM 3345 O O . LYS A 1 412 ? -26.989 3.826 26.844 1.00 90.38 412 LYS A O 1
ATOM 3350 N N . ILE A 1 413 ? -27.581 4.419 24.758 1.00 92.12 413 ILE A N 1
ATOM 3351 C CA . ILE A 1 413 ? -28.839 5.067 25.157 1.00 92.12 413 ILE A CA 1
ATOM 3352 C C . ILE A 1 413 ? -29.781 4.036 25.795 1.00 92.12 413 ILE A C 1
ATOM 3354 O O . ILE A 1 413 ? -30.435 4.318 26.800 1.00 92.12 413 ILE A O 1
ATOM 3358 N N . HIS A 1 414 ? -29.846 2.823 25.242 1.00 90.12 414 HIS A N 1
ATOM 3359 C CA . HIS A 1 414 ? -30.630 1.735 25.811 1.00 90.12 414 HIS A CA 1
ATOM 3360 C C . HIS A 1 414 ? -30.083 1.259 27.163 1.00 90.12 414 HIS A C 1
ATOM 3362 O O . HIS A 1 414 ? -30.881 1.015 28.067 1.00 90.12 414 HIS A O 1
ATOM 3368 N N . GLU A 1 415 ? -28.765 1.159 27.340 1.00 92.25 415 GLU A N 1
ATOM 3369 C CA . GLU A 1 415 ? -28.143 0.825 28.627 1.00 92.25 415 GLU A CA 1
ATOM 3370 C C . GLU A 1 415 ? -28.445 1.876 29.701 1.00 92.25 415 GLU A C 1
ATOM 3372 O O . GLU A 1 415 ? -28.830 1.508 30.814 1.00 92.25 415 GLU A O 1
ATOM 3377 N N . GLU A 1 416 ? -28.346 3.167 29.366 1.00 91.44 416 GLU A N 1
ATOM 3378 C CA . GLU A 1 416 ? -28.724 4.270 30.258 1.00 91.44 416 GLU A CA 1
ATOM 3379 C C . GLU A 1 416 ? -30.209 4.187 30.639 1.00 91.44 416 GLU A C 1
ATOM 3381 O O . GLU A 1 416 ? -30.545 4.180 31.823 1.00 91.44 416 GLU A O 1
ATOM 3386 N N . LEU A 1 417 ? -31.106 4.002 29.662 1.00 91.38 417 LEU A N 1
ATOM 3387 C CA . LEU A 1 417 ? -32.541 3.864 29.923 1.00 91.38 417 LEU A CA 1
ATOM 3388 C C . LEU A 1 417 ? -32.860 2.642 30.801 1.00 91.38 417 LEU A C 1
ATOM 3390 O O . LEU A 1 417 ? -33.717 2.713 31.682 1.00 91.38 417 LEU A O 1
ATOM 3394 N N . VAL A 1 418 ? -32.188 1.510 30.577 1.00 92.19 418 VAL A N 1
ATOM 3395 C CA . VAL A 1 418 ? -32.345 0.305 31.404 1.00 92.19 418 VAL A CA 1
ATOM 3396 C C . VAL A 1 418 ? -31.827 0.546 32.821 1.00 92.19 418 VAL A C 1
ATOM 3398 O O . VAL A 1 418 ? -32.443 0.062 33.773 1.00 92.19 418 VAL A O 1
ATOM 3401 N N . SER A 1 419 ? -30.727 1.284 32.983 1.00 92.38 419 SER A N 1
ATOM 3402 C CA . SER A 1 419 ? -30.214 1.687 34.295 1.00 92.38 419 SER A CA 1
ATOM 3403 C C . SER A 1 419 ? -31.228 2.558 35.042 1.00 92.38 419 SER A C 1
ATOM 3405 O O . SER A 1 419 ? -31.593 2.229 36.171 1.00 92.38 419 SER A O 1
ATOM 3407 N N . ASP A 1 420 ? -31.773 3.583 34.385 1.00 91.25 420 ASP A N 1
ATOM 3408 C CA . ASP A 1 420 ? -32.796 4.470 34.950 1.00 91.25 420 ASP A CA 1
ATOM 3409 C C . ASP A 1 420 ? -34.074 3.711 35.333 1.00 91.25 420 ASP A C 1
ATOM 3411 O O . ASP A 1 420 ? -34.676 3.951 36.384 1.00 91.25 420 ASP A O 1
ATOM 3415 N N . LEU A 1 421 ? -34.517 2.775 34.486 1.00 90.44 421 LEU A N 1
ATOM 3416 C CA . LEU A 1 421 ? -35.679 1.935 34.776 1.00 90.44 421 LEU A CA 1
ATOM 3417 C C . LEU A 1 421 ? -35.419 0.993 35.954 1.00 90.44 421 LEU A C 1
ATOM 3419 O O . LEU A 1 421 ? -36.315 0.810 36.776 1.00 90.44 421 LEU A O 1
ATOM 3423 N N . LYS A 1 422 ? -34.212 0.428 36.074 1.00 90.94 422 LYS A N 1
ATOM 3424 C CA . LYS A 1 422 ? -33.818 -0.380 37.239 1.00 90.94 422 LYS A CA 1
ATOM 3425 C C . LYS A 1 422 ? -33.786 0.452 38.514 1.00 90.94 422 LYS A C 1
ATOM 3427 O O . LYS A 1 422 ? -34.261 -0.020 39.542 1.00 90.94 422 LYS A O 1
ATOM 3432 N N . GLU A 1 423 ? -33.273 1.679 38.464 1.00 90.69 423 GLU A N 1
ATOM 3433 C CA . GLU A 1 423 ? -33.274 2.576 39.620 1.00 90.69 423 GLU A CA 1
ATOM 3434 C C . GLU A 1 423 ? -34.705 2.918 40.051 1.00 90.69 423 GLU A C 1
ATOM 3436 O O . GLU A 1 423 ? -35.055 2.741 41.218 1.00 90.69 423 GLU A O 1
ATOM 3441 N N . LYS A 1 424 ? -35.576 3.294 39.106 1.00 90.69 424 LYS A N 1
ATOM 3442 C CA . LYS A 1 424 ? -37.000 3.544 39.388 1.00 90.69 424 LYS A CA 1
ATOM 3443 C C . LYS A 1 424 ? -37.719 2.313 39.932 1.00 90.69 424 LYS A C 1
ATOM 3445 O O . LYS A 1 424 ? -38.547 2.452 40.831 1.00 90.69 424 LYS A O 1
ATOM 3450 N N . LEU A 1 425 ? -37.412 1.124 39.412 1.00 91.06 425 LEU A N 1
ATOM 3451 C CA . LEU A 1 425 ? -37.966 -0.131 39.914 1.00 91.06 425 LEU A CA 1
ATOM 3452 C C . LEU A 1 425 ? -37.520 -0.380 41.357 1.00 91.06 425 LEU A C 1
ATOM 3454 O O . LEU A 1 425 ? -38.371 -0.586 42.213 1.00 91.06 425 LEU A O 1
ATOM 3458 N N . ASN A 1 426 ? -36.226 -0.238 41.655 1.00 89.81 426 ASN A N 1
ATOM 3459 C CA . ASN A 1 426 ? -35.697 -0.375 43.013 1.00 89.81 426 ASN A CA 1
ATOM 3460 C C . ASN A 1 426 ? -36.319 0.645 43.982 1.00 89.81 426 ASN A C 1
ATOM 3462 O O . ASN A 1 426 ? -36.627 0.304 45.123 1.00 89.81 426 ASN A O 1
ATOM 3466 N N . MET A 1 427 ? -36.541 1.890 43.544 1.00 89.88 427 MET A N 1
ATOM 3467 C CA . MET A 1 427 ? -37.245 2.901 44.342 1.00 89.88 427 MET A CA 1
ATOM 3468 C C . MET A 1 427 ? -38.706 2.515 44.595 1.00 89.88 427 MET A C 1
ATOM 3470 O O . MET A 1 427 ? -39.209 2.698 45.704 1.00 89.88 427 MET A O 1
ATOM 3474 N N . SER A 1 428 ? -39.391 1.979 43.582 1.00 86.69 428 SER A N 1
ATOM 3475 C CA . SER A 1 428 ? -40.759 1.478 43.718 1.00 86.69 428 SER A CA 1
ATOM 3476 C C . SER A 1 428 ? -40.822 0.281 44.666 1.00 86.69 428 SER A C 1
ATOM 3478 O O . SER A 1 428 ? -41.685 0.254 45.537 1.00 86.69 428 SER A O 1
ATOM 3480 N N . ASP A 1 429 ? -39.894 -0.669 44.557 1.00 91.25 429 ASP A N 1
ATOM 3481 C CA . ASP A 1 429 ? -39.803 -1.833 45.441 1.00 91.25 429 ASP A CA 1
ATOM 3482 C C . ASP A 1 429 ? -39.523 -1.405 46.886 1.00 91.25 429 ASP A C 1
ATOM 3484 O O . ASP A 1 429 ? -40.210 -1.849 47.807 1.00 91.25 429 ASP A O 1
ATOM 3488 N N . ALA A 1 430 ? -38.601 -0.459 47.097 1.00 89.19 430 ALA A N 1
ATOM 3489 C CA . ALA A 1 430 ? -38.370 0.141 48.410 1.00 89.19 430 ALA A CA 1
ATOM 3490 C C . ALA A 1 430 ? -39.641 0.812 48.956 1.00 89.19 430 ALA A C 1
ATOM 3492 O O . ALA A 1 430 ? -39.962 0.668 50.138 1.00 89.19 430 ALA A O 1
ATOM 3493 N N . LYS A 1 431 ? -40.410 1.494 48.094 1.00 91.25 431 LYS A N 1
ATOM 3494 C CA . LYS A 1 431 ? -41.673 2.118 48.496 1.00 91.25 431 LYS A CA 1
ATOM 3495 C C . LYS A 1 431 ? -42.751 1.092 48.834 1.00 91.25 431 LYS A C 1
ATOM 3497 O O . LYS A 1 431 ? -43.507 1.307 49.777 1.00 91.25 431 LYS A O 1
ATOM 3502 N N . ILE A 1 432 ? -42.814 -0.021 48.106 1.00 89.88 432 ILE A N 1
ATOM 3503 C CA . ILE A 1 432 ? -43.711 -1.142 48.404 1.00 89.88 432 ILE A CA 1
ATOM 3504 C C . ILE A 1 432 ? -43.357 -1.745 49.763 1.00 89.88 432 ILE A C 1
ATOM 3506 O O . ILE A 1 432 ? -44.262 -1.966 50.566 1.00 89.88 432 ILE A O 1
ATOM 3510 N N . VAL A 1 433 ? -42.073 -1.960 50.062 1.00 90.69 433 VAL A N 1
ATOM 3511 C CA . VAL A 1 433 ? -41.627 -2.462 51.374 1.00 90.69 433 VAL A CA 1
ATOM 3512 C C . VAL A 1 433 ? -42.035 -1.503 52.493 1.00 90.69 433 VAL A C 1
ATOM 3514 O O . VAL A 1 433 ? -42.621 -1.935 53.484 1.00 90.69 433 VAL A O 1
ATOM 3517 N N . GLU A 1 434 ? -41.807 -0.199 52.318 1.00 89.94 434 GLU A N 1
ATOM 3518 C CA . GLU A 1 434 ? -42.208 0.823 53.293 1.00 89.94 434 GLU A CA 1
ATOM 3519 C C . GLU A 1 434 ? -43.730 0.835 53.513 1.00 89.94 434 GLU A C 1
ATOM 3521 O O . GLU A 1 434 ? -44.197 0.781 54.651 1.00 89.94 434 GLU A O 1
ATOM 3526 N N . LEU A 1 435 ? -44.519 0.846 52.433 1.00 89.31 435 LEU A N 1
ATOM 3527 C CA . LEU A 1 435 ? -45.982 0.806 52.509 1.00 89.31 435 LEU A CA 1
ATOM 3528 C C . LEU A 1 435 ? -46.494 -0.494 53.139 1.00 89.31 435 LEU A C 1
ATOM 3530 O O . LEU A 1 435 ? -47.477 -0.460 53.876 1.00 89.31 435 LEU A O 1
ATOM 3534 N N . THR A 1 436 ? -45.828 -1.623 52.893 1.00 90.19 436 THR A N 1
ATOM 3535 C CA . THR A 1 436 ? -46.175 -2.915 53.502 1.00 90.19 436 THR A CA 1
ATOM 3536 C C . THR A 1 436 ? -45.912 -2.887 55.006 1.00 90.19 436 THR A C 1
ATOM 3538 O O . THR A 1 436 ? -46.785 -3.279 55.775 1.00 90.19 436 THR A O 1
ATOM 3541 N N . ALA A 1 437 ? -44.779 -2.332 55.447 1.00 88.62 437 ALA A N 1
ATOM 3542 C CA . ALA A 1 437 ? -44.476 -2.164 56.869 1.00 88.62 437 ALA A CA 1
ATOM 3543 C C . ALA A 1 437 ? -45.465 -1.214 57.569 1.00 88.62 437 ALA A C 1
ATOM 3545 O O . ALA A 1 437 ? -45.912 -1.485 58.686 1.00 88.62 437 ALA A O 1
ATOM 3546 N N . VAL A 1 438 ? -45.852 -0.115 56.906 1.00 89.56 438 VAL A N 1
ATOM 3547 C CA . VAL A 1 438 ? -46.893 0.793 57.412 1.00 89.56 438 VAL A CA 1
ATOM 3548 C C . VAL A 1 438 ? -48.228 0.063 57.524 1.00 89.56 438 VAL A C 1
ATOM 3550 O O . VAL A 1 438 ? -48.859 0.148 58.574 1.00 89.56 438 VAL A O 1
ATOM 3553 N N . LYS A 1 439 ? -48.628 -0.694 56.496 1.00 90.06 439 LYS A N 1
ATOM 3554 C CA . LYS A 1 439 ? -49.859 -1.490 56.512 1.00 90.06 439 LYS A CA 1
ATOM 3555 C C . LYS A 1 439 ? -49.865 -2.489 57.675 1.00 90.06 439 LYS A C 1
ATOM 3557 O O . LYS A 1 439 ? -50.825 -2.524 58.435 1.00 90.06 439 LYS A O 1
ATOM 3562 N N . GLU A 1 440 ? -48.788 -3.250 57.864 1.00 91.19 440 GLU A N 1
ATOM 3563 C CA . GLU A 1 440 ? -48.669 -4.198 58.981 1.00 91.19 440 GLU A CA 1
ATOM 3564 C C . GLU A 1 440 ? -48.748 -3.507 60.348 1.00 91.19 440 GLU A C 1
ATOM 3566 O O . GLU A 1 440 ? -49.335 -4.040 61.290 1.00 91.19 440 GLU A O 1
ATOM 3571 N N . SER A 1 441 ? -48.169 -2.311 60.475 1.00 89.75 441 SER A N 1
ATOM 3572 C CA . SER A 1 441 ? -48.275 -1.499 61.689 1.00 89.75 441 SER A CA 1
ATOM 3573 C C . SER A 1 441 ? -49.715 -1.036 61.935 1.00 89.75 441 SER A C 1
ATOM 3575 O O . SER A 1 441 ? -50.221 -1.164 63.050 1.00 89.75 441 SER A O 1
ATOM 3577 N N . THR A 1 442 ? -50.408 -0.558 60.897 1.00 87.44 442 THR A N 1
ATOM 3578 C CA . THR A 1 442 ? -51.814 -0.145 61.009 1.00 87.44 442 THR A CA 1
ATOM 3579 C C . THR A 1 442 ? -52.747 -1.321 61.282 1.00 87.44 442 THR A C 1
ATOM 3581 O O . THR A 1 442 ? -53.667 -1.173 62.080 1.00 87.44 442 THR A O 1
ATOM 3584 N N . ASP A 1 443 ? -52.486 -2.496 60.703 1.00 90.62 443 ASP A N 1
ATOM 3585 C CA . ASP A 1 443 ? -53.254 -3.719 60.960 1.00 90.62 443 ASP A CA 1
ATOM 3586 C C . ASP A 1 443 ? -53.092 -4.149 62.430 1.00 90.62 443 ASP A C 1
ATOM 3588 O O . ASP A 1 443 ? -54.078 -4.428 63.109 1.00 90.62 443 ASP A O 1
ATOM 3592 N N . LYS A 1 444 ? -51.870 -4.078 62.985 1.00 89.38 444 LYS A N 1
ATOM 3593 C CA . LYS A 1 444 ? -51.629 -4.307 64.424 1.00 89.38 444 LYS A CA 1
ATOM 3594 C C . LYS A 1 444 ? -52.366 -3.301 65.311 1.00 89.38 444 LYS A C 1
ATOM 3596 O O . LYS A 1 444 ? -52.887 -3.681 66.358 1.00 89.38 444 LYS A O 1
ATOM 3601 N N . GLN A 1 445 ? -52.403 -2.024 64.924 1.00 90.56 445 GLN A N 1
ATOM 3602 C CA . GLN A 1 445 ? -53.157 -1.001 65.657 1.00 90.56 445 GLN A CA 1
ATOM 3603 C C . GLN A 1 445 ? -54.668 -1.255 65.594 1.00 90.56 445 GLN A C 1
ATOM 3605 O O . GLN A 1 445 ? -55.343 -1.126 66.613 1.00 90.56 445 GLN A O 1
ATOM 3610 N N . LEU A 1 446 ? -55.193 -1.660 64.434 1.00 90.69 446 LEU A N 1
ATOM 3611 C CA . LEU A 1 446 ? -56.593 -2.052 64.276 1.00 90.69 446 LEU A CA 1
ATOM 3612 C C . LEU A 1 446 ? -56.943 -3.270 65.132 1.00 90.69 446 LEU A C 1
ATOM 3614 O O . LEU A 1 446 ? -57.975 -3.251 65.792 1.00 90.69 446 LEU A O 1
ATOM 3618 N N . ASP A 1 447 ? -56.083 -4.287 65.195 1.00 90.88 447 ASP A N 1
ATOM 3619 C CA . ASP A 1 447 ? -56.294 -5.458 66.055 1.00 90.88 447 ASP A CA 1
ATOM 3620 C C . ASP A 1 447 ? -56.310 -5.098 67.546 1.00 90.88 447 ASP A C 1
ATOM 3622 O O . ASP A 1 447 ? -57.106 -5.645 68.314 1.00 90.88 447 ASP A O 1
ATOM 3626 N N . LEU A 1 448 ? -55.452 -4.166 67.975 1.00 89.81 448 LEU A N 1
ATOM 3627 C CA . LEU A 1 448 ? -55.470 -3.647 69.345 1.00 89.81 448 LEU A CA 1
ATOM 3628 C C . LEU A 1 448 ? -56.769 -2.890 69.634 1.00 89.81 448 LEU A C 1
ATOM 3630 O O . LEU A 1 448 ? -57.419 -3.172 70.638 1.00 89.81 448 LEU A O 1
ATOM 3634 N N . LEU A 1 449 ? -57.182 -1.993 68.736 1.00 89.00 449 LEU A N 1
ATOM 3635 C CA . LEU A 1 449 ? -58.444 -1.264 68.867 1.00 89.00 449 LEU A CA 1
ATOM 3636 C C . LEU A 1 449 ? -59.652 -2.209 68.853 1.00 89.00 449 LEU A C 1
ATOM 3638 O O . LEU A 1 449 ? -60.573 -2.025 69.642 1.00 89.00 449 LEU A O 1
ATOM 3642 N N . HIS A 1 450 ? -59.650 -3.250 68.018 1.00 90.88 450 HIS A N 1
ATOM 3643 C CA . HIS A 1 450 ? -60.697 -4.270 68.023 1.00 90.88 450 HIS A CA 1
ATOM 3644 C C . HIS A 1 450 ? -60.757 -5.013 69.361 1.00 90.88 450 HIS A C 1
ATOM 3646 O O . HIS A 1 450 ? -61.850 -5.167 69.902 1.00 90.88 450 HIS A O 1
ATOM 3652 N N . LYS A 1 451 ? -59.611 -5.401 69.941 1.00 91.12 451 LYS A N 1
ATOM 3653 C CA . LYS A 1 451 ? -59.562 -6.002 71.287 1.00 91.12 451 LYS A CA 1
ATOM 3654 C C . LYS A 1 451 ? -60.066 -5.051 72.369 1.00 91.12 451 LYS A C 1
ATOM 3656 O O . LYS A 1 451 ? -60.758 -5.483 73.286 1.00 91.12 451 LYS A O 1
ATOM 3661 N N . GLU A 1 452 ? -59.742 -3.763 72.284 1.00 90.25 452 GLU A N 1
ATOM 3662 C CA . GLU A 1 452 ? -60.271 -2.757 73.209 1.00 90.25 452 GLU A CA 1
ATOM 3663 C C . GLU A 1 452 ? -61.790 -2.616 73.075 1.00 90.25 452 GLU A C 1
ATOM 3665 O O . GLU A 1 452 ? -62.494 -2.636 74.082 1.00 90.25 452 GLU A O 1
ATOM 3670 N N . VAL A 1 453 ? -62.317 -2.544 71.849 1.00 89.12 453 VAL A N 1
ATOM 3671 C CA . VAL A 1 453 ? -63.764 -2.504 71.587 1.00 89.12 453 VAL A CA 1
ATOM 3672 C C . VAL A 1 453 ? -64.455 -3.771 72.094 1.00 89.12 453 VAL A C 1
ATOM 3674 O O . VAL A 1 453 ? -65.519 -3.675 72.707 1.00 89.12 453 VAL A O 1
ATOM 3677 N N . GLU A 1 454 ? -63.865 -4.949 71.901 1.00 90.62 454 GLU A N 1
ATOM 3678 C CA . GLU A 1 454 ? -64.384 -6.218 72.423 1.00 90.62 454 GLU A CA 1
ATOM 3679 C C . GLU A 1 454 ? -64.395 -6.229 73.962 1.00 90.62 454 GLU A C 1
ATOM 3681 O O . GLU A 1 454 ? -65.407 -6.572 74.580 1.00 90.62 454 GLU A O 1
ATOM 3686 N N . ASN A 1 455 ? -63.330 -5.738 74.602 1.00 89.56 455 ASN A N 1
ATOM 3687 C CA . ASN A 1 455 ? -63.273 -5.558 76.054 1.00 89.56 455 ASN A CA 1
ATOM 3688 C C . ASN A 1 455 ? -64.337 -4.572 76.561 1.00 89.56 455 ASN A C 1
ATOM 3690 O O . ASN A 1 455 ? -65.019 -4.850 77.545 1.00 89.56 455 ASN A O 1
ATOM 3694 N N . TYR A 1 456 ? -64.536 -3.432 75.896 1.00 88.50 456 TYR A N 1
ATOM 3695 C CA . TYR A 1 456 ? -65.603 -2.502 76.273 1.00 88.50 456 TYR A CA 1
ATOM 3696 C C . TYR A 1 456 ? -66.991 -3.110 76.058 1.00 88.50 456 TYR A C 1
ATOM 3698 O O . TYR A 1 456 ? -67.889 -2.891 76.867 1.00 88.50 456 TYR A O 1
ATOM 3706 N N . THR A 1 457 ? -67.174 -3.910 75.009 1.00 91.31 457 THR A N 1
ATOM 3707 C CA . THR A 1 457 ? -68.446 -4.586 74.726 1.00 91.31 457 THR A CA 1
ATOM 3708 C C . THR A 1 457 ? -68.773 -5.616 75.807 1.00 91.31 457 THR A C 1
ATOM 3710 O O . THR A 1 457 ? -69.882 -5.609 76.340 1.00 91.31 457 THR A O 1
ATOM 3713 N N . THR A 1 458 ? -67.797 -6.438 76.203 1.00 89.25 458 THR A N 1
ATOM 3714 C CA . THR A 1 458 ? -67.960 -7.411 77.296 1.00 89.25 458 THR A CA 1
ATOM 3715 C C . THR A 1 458 ? -68.240 -6.724 78.633 1.00 89.25 458 THR A C 1
ATOM 3717 O O . THR A 1 458 ? -69.173 -7.125 79.328 1.00 89.25 458 THR A O 1
ATOM 3720 N N . GLN A 1 459 ? -67.535 -5.633 78.955 1.00 89.62 459 GLN A N 1
ATOM 3721 C CA . GLN A 1 459 ? -67.824 -4.814 80.140 1.00 89.62 459 GLN A CA 1
ATOM 3722 C C . GLN A 1 459 ? -69.239 -4.224 80.107 1.00 89.62 459 GLN A C 1
ATOM 3724 O O . GLN A 1 459 ? -69.949 -4.249 81.112 1.00 89.62 459 GLN A O 1
ATOM 3729 N N . ILE A 1 460 ? -69.684 -3.704 78.959 1.00 87.75 460 ILE A N 1
ATOM 3730 C CA . ILE A 1 460 ? -71.046 -3.185 78.791 1.00 87.75 460 ILE A CA 1
ATOM 3731 C C . ILE A 1 460 ? -72.080 -4.294 79.008 1.00 87.75 460 ILE A C 1
ATOM 3733 O O . ILE A 1 460 ? -73.092 -4.061 79.672 1.00 87.75 460 ILE A O 1
ATOM 3737 N N . ASP A 1 461 ? -71.855 -5.492 78.476 1.00 88.88 461 ASP A N 1
ATOM 3738 C CA . ASP A 1 461 ? -72.789 -6.605 78.635 1.00 88.88 461 ASP A CA 1
ATOM 3739 C C . ASP A 1 461 ? -72.825 -7.146 80.070 1.00 88.88 461 ASP A C 1
ATOM 3741 O O . ASP A 1 461 ? -73.907 -7.470 80.573 1.00 88.88 461 ASP A O 1
ATOM 3745 N N . GLU A 1 462 ? -71.691 -7.148 80.769 1.00 90.56 462 GLU A N 1
ATOM 3746 C CA . GLU A 1 462 ? -71.616 -7.462 82.196 1.00 90.56 462 GLU A CA 1
ATOM 3747 C C . GLU A 1 462 ? -72.345 -6.409 83.043 1.00 90.56 462 GLU A C 1
ATOM 3749 O O . GLU A 1 462 ? -73.192 -6.757 83.870 1.00 90.56 462 GLU A O 1
ATOM 3754 N N . MET A 1 463 ? -72.145 -5.115 82.764 1.00 86.25 463 MET A N 1
ATOM 3755 C CA . MET A 1 463 ? -72.906 -4.034 83.402 1.00 86.25 463 MET A CA 1
ATOM 3756 C C . MET A 1 463 ? -74.412 -4.157 83.140 1.00 86.25 463 MET A C 1
ATOM 3758 O O . MET A 1 463 ? -75.210 -4.010 84.066 1.00 86.25 463 MET A O 1
ATOM 3762 N N . LYS A 1 464 ? -74.834 -4.483 81.910 1.00 89.19 464 LYS A N 1
ATOM 3763 C CA . LYS A 1 464 ? -76.251 -4.738 81.593 1.00 89.19 464 LYS A CA 1
ATOM 3764 C C . LYS A 1 464 ? -76.799 -5.949 82.348 1.00 89.19 464 LYS A C 1
ATOM 3766 O O . LYS A 1 464 ? -77.970 -5.946 82.725 1.00 89.19 464 LYS A O 1
ATOM 3771 N N . LYS A 1 465 ? -76.001 -7.006 82.537 1.00 90.25 465 LYS A N 1
ATOM 3772 C CA . LYS A 1 465 ? -76.391 -8.190 83.318 1.00 90.25 465 LYS A CA 1
ATOM 3773 C C . LYS A 1 465 ? -76.572 -7.837 84.795 1.00 90.25 465 LYS A C 1
ATOM 3775 O O . LYS A 1 465 ? -77.606 -8.183 85.359 1.00 90.25 465 LYS A O 1
ATOM 3780 N N . ASN A 1 466 ? -75.636 -7.089 85.374 1.00 87.94 466 ASN A N 1
ATOM 3781 C CA . ASN A 1 466 ? -75.725 -6.611 86.754 1.00 87.94 466 ASN A CA 1
ATOM 3782 C C . ASN A 1 466 ? -76.937 -5.692 86.951 1.00 87.94 466 ASN A C 1
ATOM 3784 O O . ASN A 1 466 ? -77.699 -5.874 87.893 1.00 87.94 466 ASN A O 1
ATOM 3788 N N . LEU A 1 467 ? -77.189 -4.771 86.014 1.00 87.94 467 LEU A N 1
ATOM 3789 C CA . LEU A 1 467 ? -78.367 -3.905 86.060 1.00 87.94 467 LEU A CA 1
ATOM 3790 C C . LEU A 1 467 ? -79.675 -4.707 86.001 1.00 87.94 467 LEU A C 1
ATOM 3792 O O . LEU A 1 467 ? -80.609 -4.403 86.736 1.00 87.94 467 LEU A O 1
ATOM 3796 N N . ARG A 1 468 ? -79.750 -5.743 85.154 1.00 87.69 468 ARG A N 1
ATOM 3797 C CA . ARG A 1 468 ? -80.914 -6.643 85.102 1.00 87.69 468 ARG A CA 1
ATOM 3798 C C . ARG A 1 468 ? -81.139 -7.361 86.431 1.00 87.69 468 ARG A C 1
ATOM 3800 O O . ARG A 1 468 ? -82.274 -7.394 86.891 1.00 87.69 468 ARG A O 1
ATOM 3807 N N . TYR A 1 469 ? -80.075 -7.871 87.047 1.00 87.94 469 TYR A N 1
ATOM 3808 C CA . TYR A 1 469 ? -80.146 -8.526 88.352 1.00 87.94 469 TYR A CA 1
ATOM 3809 C C . TYR A 1 469 ? -80.649 -7.576 89.452 1.00 87.94 469 TYR A C 1
ATOM 3811 O O . TYR A 1 469 ? -81.549 -7.932 90.207 1.00 87.94 469 TYR A O 1
ATOM 3819 N N . GLU A 1 470 ? -80.139 -6.343 89.499 1.00 82.12 470 GLU A N 1
ATOM 3820 C CA . GLU A 1 470 ? -80.602 -5.318 90.447 1.00 82.12 470 GLU A CA 1
ATOM 3821 C C . GLU A 1 470 ? -82.072 -4.931 90.227 1.00 82.12 470 GLU A C 1
ATOM 3823 O O . GLU A 1 470 ? -82.834 -4.789 91.184 1.00 82.12 470 GLU A O 1
ATOM 3828 N N . VAL A 1 471 ? -82.509 -4.794 88.970 1.00 86.00 471 VAL A N 1
ATOM 3829 C CA . VAL A 1 471 ? -83.922 -4.531 88.646 1.00 86.00 471 VAL A CA 1
ATOM 3830 C C . VAL A 1 471 ? -84.815 -5.689 89.101 1.00 86.00 471 VAL A C 1
ATOM 3832 O O . VAL A 1 471 ? -85.887 -5.451 89.651 1.00 86.00 471 VAL A O 1
ATOM 3835 N N . GLU A 1 472 ? -84.383 -6.933 88.910 1.00 86.50 472 GLU A N 1
ATOM 3836 C CA . GLU A 1 472 ? -85.130 -8.122 89.326 1.00 86.50 472 GLU A CA 1
ATOM 3837 C C . GLU A 1 472 ? -85.230 -8.233 90.856 1.00 86.50 472 GLU A C 1
ATOM 3839 O O . GLU A 1 472 ? -86.325 -8.427 91.386 1.00 86.50 472 GLU A O 1
ATOM 3844 N N . GLN A 1 473 ? -84.130 -7.981 91.573 1.00 82.75 473 GLN A N 1
ATOM 3845 C CA . GLN A 1 473 ? -84.102 -7.878 93.038 1.00 82.75 473 GLN A CA 1
ATOM 3846 C C . GLN A 1 473 ? -85.042 -6.781 93.555 1.00 82.75 473 GLN A C 1
ATOM 3848 O O . GLN A 1 473 ? -85.790 -6.997 94.509 1.00 82.75 473 GLN A O 1
ATOM 3853 N N . ARG A 1 474 ? -85.045 -5.609 92.908 1.00 79.38 474 ARG A N 1
ATOM 3854 C CA . ARG A 1 474 ? -85.921 -4.489 93.273 1.00 79.38 474 ARG A CA 1
ATOM 3855 C C . ARG A 1 474 ? -87.397 -4.792 93.018 1.00 79.38 474 ARG A C 1
ATOM 3857 O O . ARG A 1 474 ? -88.241 -4.437 93.832 1.00 79.38 474 ARG A O 1
ATOM 3864 N N . ASN A 1 475 ? -87.719 -5.464 91.918 1.00 82.81 475 ASN A N 1
ATOM 3865 C CA . ASN A 1 475 ? -89.092 -5.884 91.641 1.00 82.81 475 ASN A CA 1
ATOM 3866 C C . ASN A 1 475 ? -89.572 -6.931 92.659 1.00 82.81 475 ASN A C 1
ATOM 3868 O O . ASN A 1 475 ? -90.724 -6.880 93.092 1.00 82.81 475 ASN A O 1
ATOM 3872 N N . ALA A 1 476 ? -88.696 -7.853 93.073 1.00 82.88 476 ALA A N 1
ATOM 3873 C CA . ALA A 1 476 ? -89.006 -8.834 94.110 1.00 82.88 476 ALA A CA 1
ATOM 3874 C C . ALA A 1 476 ? -89.259 -8.166 95.473 1.00 82.88 476 ALA A C 1
ATOM 3876 O O . ALA A 1 476 ? -90.236 -8.503 96.146 1.00 82.88 476 ALA A O 1
ATOM 3877 N N . SER A 1 477 ? -88.435 -7.185 95.860 1.00 77.62 477 SER A N 1
ATOM 3878 C CA . SER A 1 477 ? -88.637 -6.444 97.109 1.00 77.62 477 SER A CA 1
ATOM 3879 C C . SER A 1 477 ? -89.903 -5.583 97.080 1.00 77.62 477 SER A C 1
ATOM 3881 O O . SER A 1 477 ? -90.663 -5.600 98.045 1.00 77.62 477 SER A O 1
ATOM 3883 N N . GLU A 1 478 ? -90.196 -4.911 95.963 1.00 80.38 478 GLU A N 1
ATOM 3884 C CA . GLU A 1 478 ? -91.429 -4.129 95.799 1.00 80.38 478 GLU A CA 1
ATOM 3885 C C . GLU A 1 478 ? -92.684 -5.020 95.840 1.00 80.38 478 GLU A C 1
ATOM 3887 O O . GLU A 1 478 ? -93.706 -4.641 96.414 1.00 80.38 478 GLU A O 1
ATOM 3892 N N . SER A 1 479 ? -92.620 -6.226 95.263 1.00 79.44 479 SER A N 1
ATOM 3893 C CA . SER A 1 479 ? -93.708 -7.207 95.359 1.00 79.44 479 SER A CA 1
ATOM 3894 C C . SER A 1 479 ? -93.946 -7.644 96.804 1.00 79.44 479 SER A C 1
ATOM 3896 O O . SER A 1 479 ? -95.094 -7.692 97.242 1.00 79.44 479 SER A O 1
ATOM 3898 N N . HIS A 1 480 ? -92.876 -7.914 97.554 1.00 80.50 480 HIS A N 1
ATOM 3899 C CA . HIS A 1 480 ? -92.968 -8.295 98.963 1.00 80.50 480 HIS A CA 1
ATOM 3900 C C . HIS A 1 480 ? -93.536 -7.161 99.833 1.00 80.50 480 HIS A C 1
ATOM 3902 O O . HIS A 1 480 ? -94.379 -7.392 100.699 1.00 80.50 480 HIS A O 1
ATOM 3908 N N . GLU A 1 481 ? -93.142 -5.914 99.564 1.00 74.75 481 GLU A N 1
ATOM 3909 C CA . GLU A 1 481 ? -93.679 -4.737 100.251 1.00 74.75 481 GLU A CA 1
ATOM 3910 C C . GLU A 1 481 ? -95.180 -4.544 99.976 1.00 74.75 481 GLU A C 1
ATOM 3912 O O . GLU A 1 481 ? -95.951 -4.272 100.899 1.00 74.75 481 GLU A O 1
ATOM 3917 N N . LYS A 1 482 ? -95.635 -4.759 98.732 1.00 80.88 482 LYS A N 1
ATOM 3918 C CA . LYS A 1 482 ? -97.069 -4.731 98.385 1.00 80.88 482 LYS A CA 1
ATOM 3919 C C . LYS A 1 482 ? -97.871 -5.800 99.129 1.00 80.88 482 LYS A C 1
ATOM 3921 O O . LYS A 1 482 ? -98.993 -5.522 99.551 1.00 80.88 482 LYS A O 1
ATOM 3926 N N . GLU A 1 483 ? -97.304 -6.989 99.311 1.00 80.19 483 GLU A N 1
ATOM 3927 C CA . GLU A 1 483 ? -97.920 -8.089 100.061 1.00 80.19 483 GLU A CA 1
ATOM 3928 C C . GLU A 1 483 ? -98.084 -7.734 101.548 1.00 80.19 483 GLU A C 1
ATOM 3930 O O . GLU A 1 483 ? -99.183 -7.841 102.095 1.00 80.19 483 GLU A O 1
ATOM 3935 N N . LEU A 1 484 ? -97.035 -7.178 102.168 1.00 76.62 484 LEU A N 1
ATOM 3936 C CA . LEU A 1 484 ? -97.068 -6.687 103.552 1.00 76.62 484 LEU A CA 1
ATOM 3937 C C . LEU A 1 484 ? -98.090 -5.557 103.755 1.00 76.62 484 LEU A C 1
ATOM 3939 O O . LEU A 1 484 ? -98.776 -5.503 104.779 1.00 76.62 484 LEU A O 1
ATOM 3943 N N . ILE A 1 485 ? -98.215 -4.643 102.787 1.00 80.06 485 ILE A N 1
ATOM 3944 C CA . ILE A 1 485 ? -99.221 -3.572 102.830 1.00 80.06 485 ILE A CA 1
ATOM 3945 C C . ILE A 1 485 ? -100.639 -4.154 102.730 1.00 80.06 485 ILE A C 1
ATOM 3947 O O . ILE A 1 485 ? -101.529 -3.715 103.462 1.00 80.06 485 ILE A O 1
ATOM 3951 N N . ALA A 1 486 ? -100.863 -5.145 101.862 1.00 77.75 486 ALA A N 1
ATOM 3952 C CA . ALA A 1 486 ? -102.159 -5.811 101.740 1.00 77.75 486 ALA A CA 1
ATOM 3953 C C . ALA A 1 486 ? -102.560 -6.524 103.043 1.00 77.75 486 ALA A C 1
ATOM 3955 O O . ALA A 1 486 ? -103.716 -6.434 103.461 1.00 77.75 486 ALA A O 1
ATOM 3956 N N . GLU A 1 487 ? -101.603 -7.162 103.718 1.00 76.25 487 GLU A N 1
ATOM 3957 C CA . GLU A 1 487 ? -101.824 -7.823 105.005 1.00 76.25 487 GLU A CA 1
ATOM 3958 C C . GLU A 1 487 ? -102.154 -6.813 106.118 1.00 76.25 487 GLU A C 1
ATOM 3960 O O . GLU A 1 487 ? -103.187 -6.947 106.778 1.00 76.25 487 GLU A O 1
ATOM 3965 N N . ARG A 1 488 ? -101.399 -5.706 106.232 1.00 74.25 488 ARG A N 1
ATOM 3966 C CA . ARG A 1 488 ? -101.729 -4.621 107.184 1.00 74.25 488 ARG A CA 1
ATOM 3967 C C . ARG A 1 488 ? -103.102 -4.000 106.940 1.00 74.25 488 ARG A C 1
ATOM 3969 O O . ARG A 1 488 ? -103.777 -3.625 107.899 1.00 74.25 488 ARG A O 1
ATOM 3976 N N . ASN A 1 489 ? -103.514 -3.846 105.683 1.00 76.25 489 ASN A N 1
ATOM 3977 C CA . ASN A 1 489 ? -104.830 -3.295 105.359 1.00 76.25 489 ASN A CA 1
ATOM 3978 C C . ASN A 1 489 ? -105.957 -4.243 105.789 1.00 76.25 489 ASN A C 1
ATOM 3980 O O . ASN A 1 489 ? -106.963 -3.787 106.329 1.00 76.25 489 ASN A O 1
ATOM 3984 N N . LYS A 1 490 ? -105.766 -5.556 105.624 1.00 79.25 490 LYS A N 1
ATOM 3985 C CA . LYS A 1 490 ? -106.723 -6.576 106.065 1.00 79.25 490 LYS A CA 1
ATOM 3986 C C . LYS A 1 490 ? -106.871 -6.603 107.589 1.00 79.25 490 LYS A C 1
ATOM 3988 O O . LYS A 1 490 ? -107.994 -6.656 108.090 1.00 79.25 490 LYS A O 1
ATOM 3993 N N . ASP A 1 491 ? -105.762 -6.487 108.317 1.00 76.38 491 ASP A N 1
ATOM 3994 C CA . ASP A 1 491 ? -105.775 -6.386 109.781 1.00 76.38 491 ASP A CA 1
ATOM 3995 C C . ASP A 1 491 ? -106.483 -5.110 110.257 1.00 76.38 491 ASP A C 1
ATOM 3997 O O . ASP A 1 491 ? -107.270 -5.140 111.205 1.00 76.38 491 ASP A O 1
ATOM 4001 N N . ARG A 1 492 ? -106.265 -3.982 109.568 1.00 74.12 492 ARG A N 1
ATOM 4002 C CA . ARG A 1 492 ? -106.939 -2.715 109.877 1.00 74.12 492 ARG A CA 1
ATOM 4003 C C . ARG A 1 492 ? -108.457 -2.793 109.676 1.00 74.12 492 ARG A C 1
ATOM 4005 O O . ARG A 1 492 ? -109.195 -2.298 110.525 1.00 74.12 492 ARG A O 1
ATOM 4012 N N . GLU A 1 493 ? -108.928 -3.426 108.601 1.00 76.19 493 GLU A N 1
ATOM 4013 C CA . GLU A 1 493 ? -110.367 -3.622 108.356 1.00 76.19 493 GLU A CA 1
ATOM 4014 C C . GLU A 1 493 ? -111.038 -4.498 109.427 1.00 76.19 493 GLU A C 1
ATOM 4016 O O . GLU A 1 493 ? -112.196 -4.266 109.788 1.00 76.19 493 GLU A O 1
ATOM 4021 N N . LEU A 1 494 ? -110.326 -5.503 109.951 1.00 75.75 494 LEU A N 1
ATOM 4022 C CA . LEU A 1 494 ? -110.816 -6.328 111.059 1.00 75.75 494 LEU A CA 1
ATOM 4023 C C . LEU A 1 494 ? -110.936 -5.505 112.349 1.00 75.75 494 LEU A C 1
ATOM 4025 O O . LEU A 1 494 ? -111.984 -5.544 112.996 1.00 75.75 494 LEU A O 1
ATOM 4029 N N . TYR A 1 495 ? -109.924 -4.692 112.662 1.00 74.44 495 TYR A N 1
ATOM 4030 C CA . TYR A 1 495 ? -109.948 -3.785 113.813 1.00 74.44 495 TYR A CA 1
ATOM 4031 C C . TYR A 1 495 ? -111.082 -2.747 113.743 1.00 74.44 495 TYR A C 1
ATOM 4033 O O . TYR A 1 495 ? -111.740 -2.490 114.753 1.00 74.44 495 TYR A O 1
ATOM 4041 N N . GLU A 1 496 ? -111.353 -2.160 112.572 1.00 74.81 496 GLU A N 1
ATOM 4042 C CA . GLU A 1 496 ? -112.452 -1.193 112.407 1.00 74.81 496 GLU A CA 1
ATOM 4043 C C . GLU A 1 496 ? -113.832 -1.845 112.619 1.00 74.81 496 GLU A C 1
ATOM 4045 O O . GLU A 1 496 ? -114.682 -1.273 113.307 1.00 74.81 496 GLU A O 1
ATOM 4050 N N . LYS A 1 497 ? -114.041 -3.078 112.133 1.00 77.62 497 LYS A N 1
ATOM 4051 C CA . LYS A 1 497 ? -115.286 -3.835 112.375 1.00 77.62 497 LYS A CA 1
ATOM 4052 C C . LYS A 1 497 ? -115.496 -4.185 113.847 1.00 77.62 497 LYS A C 1
ATOM 4054 O O . LYS A 1 497 ? -116.629 -4.146 114.334 1.00 77.62 497 LYS A O 1
ATOM 4059 N N . GLU A 1 498 ? -114.431 -4.538 114.562 1.00 75.69 498 GLU A N 1
ATOM 4060 C CA . GLU A 1 498 ? -114.504 -4.813 116.001 1.00 75.69 498 GLU A CA 1
ATOM 4061 C C . GLU A 1 498 ? -114.835 -3.547 116.807 1.00 75.69 498 GLU A C 1
ATOM 4063 O O . GLU A 1 498 ? -115.654 -3.597 117.730 1.00 75.69 498 GLU A O 1
ATOM 4068 N N . LEU A 1 499 ? -114.283 -2.394 116.414 1.00 75.69 499 LEU A N 1
ATOM 4069 C CA . LEU A 1 499 ? -114.546 -1.107 117.059 1.00 75.69 499 LEU A CA 1
ATOM 4070 C C . LEU A 1 499 ? -115.996 -0.626 116.859 1.00 75.69 499 LEU A C 1
ATOM 4072 O O . LEU A 1 499 ? -116.623 -0.156 117.812 1.00 75.69 499 LEU A O 1
ATOM 4076 N N . GLU A 1 500 ? -116.564 -0.773 115.657 1.00 77.06 500 GLU A N 1
ATOM 4077 C CA . GLU A 1 500 ? -117.971 -0.423 115.394 1.00 77.06 500 GLU A CA 1
ATOM 4078 C C . GLU A 1 500 ? -118.948 -1.259 116.228 1.00 77.06 500 GLU A C 1
ATOM 4080 O O . GLU A 1 500 ? -119.935 -0.732 116.754 1.00 77.06 500 GLU A O 1
ATOM 4085 N N . LYS A 1 501 ? -118.657 -2.554 116.401 1.00 77.12 501 LYS A N 1
ATOM 4086 C CA . LYS A 1 501 ? -119.459 -3.441 117.248 1.00 77.12 501 LYS A CA 1
ATOM 4087 C C . LYS A 1 501 ? -119.421 -2.990 118.713 1.00 77.12 501 LYS A C 1
ATOM 4089 O O . LYS A 1 501 ? -120.473 -2.845 119.333 1.00 77.12 501 LYS A O 1
ATOM 4094 N N . ALA A 1 502 ? -118.233 -2.665 119.227 1.00 73.12 502 ALA A N 1
ATOM 4095 C CA . ALA A 1 502 ? -118.057 -2.182 120.596 1.00 73.12 502 ALA A CA 1
ATOM 4096 C C . ALA A 1 502 ? -118.776 -0.842 120.866 1.00 73.12 502 ALA A C 1
ATOM 4098 O O . ALA A 1 502 ? -119.336 -0.643 121.946 1.00 73.12 502 ALA A O 1
ATOM 4099 N N . LEU A 1 503 ? -118.813 0.078 119.893 1.00 73.94 503 LEU A N 1
ATOM 4100 C CA . LEU A 1 503 ? -119.510 1.365 120.035 1.00 73.94 503 LEU A CA 1
ATOM 4101 C C . LEU A 1 503 ? -121.038 1.220 120.077 1.00 73.94 503 LEU A C 1
ATOM 4103 O O . LEU A 1 503 ? -121.707 1.987 120.775 1.00 73.94 503 LEU A O 1
ATOM 4107 N N . LYS A 1 504 ? -121.597 0.233 119.370 1.00 73.50 504 LYS A N 1
ATOM 4108 C CA . LYS A 1 504 ? -123.035 -0.066 119.411 1.00 73.50 504 LYS A CA 1
ATOM 4109 C C . LYS A 1 504 ? -123.442 -0.664 120.761 1.00 73.50 504 LYS A C 1
ATOM 4111 O O . LYS A 1 504 ? -124.382 -0.170 121.380 1.00 73.50 504 LYS A O 1
ATOM 4116 N N . ASP A 1 505 ? -122.655 -1.615 121.263 1.00 72.00 505 ASP A N 1
ATOM 4117 C CA . ASP A 1 505 ? -122.884 -2.263 122.560 1.00 72.00 505 ASP A CA 1
ATOM 4118 C C . ASP A 1 505 ? -122.715 -1.285 123.744 1.00 72.00 505 ASP A C 1
ATOM 4120 O O . ASP A 1 505 ? -123.409 -1.394 124.759 1.00 72.00 505 ASP A O 1
ATOM 4124 N N . LYS A 1 506 ? -121.841 -0.274 123.617 1.00 73.62 506 LYS A N 1
ATOM 4125 C CA . LYS A 1 506 ? -121.687 0.795 124.620 1.00 73.62 506 LYS A CA 1
ATOM 4126 C C . LYS A 1 506 ? -122.919 1.709 124.702 1.00 73.62 506 LYS A C 1
ATOM 4128 O O . LYS A 1 506 ? -123.360 2.040 125.800 1.00 73.62 506 LYS A O 1
ATOM 4133 N N . LYS A 1 507 ? -123.504 2.086 123.560 1.00 72.38 507 LYS A N 1
ATOM 4134 C CA . LYS A 1 507 ? -124.643 3.021 123.496 1.00 72.38 507 LYS A CA 1
ATOM 4135 C C . LYS A 1 507 ? -125.943 2.427 124.052 1.00 72.38 507 LYS A C 1
ATOM 4137 O O . LYS A 1 507 ? -126.751 3.156 124.629 1.00 72.38 507 LYS A O 1
ATOM 4142 N N . ASP A 1 508 ? -126.138 1.119 123.900 1.00 68.38 508 ASP A N 1
ATOM 4143 C CA . ASP A 1 508 ? -127.307 0.417 124.441 1.00 68.38 508 ASP A CA 1
ATOM 4144 C C . ASP A 1 508 ? -127.167 0.145 125.953 1.00 68.38 508 ASP A C 1
ATOM 4146 O O . ASP A 1 508 ? -128.162 0.209 126.681 1.00 68.38 508 ASP A O 1
ATOM 4150 N N . ASN A 1 509 ? -125.935 -0.040 126.452 1.00 64.50 509 ASN A N 1
ATOM 4151 C CA . ASN A 1 509 ? -125.649 -0.162 127.886 1.00 64.50 509 ASN A CA 1
ATOM 4152 C C . ASN A 1 509 ? -125.776 1.171 128.649 1.00 64.50 509 ASN A C 1
ATOM 4154 O O . ASN A 1 509 ? -126.350 1.178 129.737 1.00 64.50 509 ASN A O 1
ATOM 4158 N N . GLU A 1 510 ? -125.340 2.304 128.081 1.00 66.56 510 GLU A N 1
ATOM 4159 C CA . GLU A 1 510 ? -125.435 3.625 128.740 1.00 66.56 510 GLU A CA 1
ATOM 4160 C C . GLU A 1 510 ? -126.892 4.040 129.050 1.00 66.56 510 GLU A C 1
ATOM 4162 O O . GLU A 1 510 ? -127.172 4.601 130.108 1.00 66.56 510 GLU A O 1
ATOM 4167 N N . LYS A 1 511 ? -127.868 3.666 128.207 1.00 63.66 511 LYS A N 1
ATOM 4168 C CA . LYS A 1 511 ? -129.299 3.924 128.479 1.00 63.66 511 LYS A CA 1
ATOM 4169 C C . LYS A 1 511 ? -129.882 3.097 129.632 1.00 63.66 511 LYS A C 1
ATOM 4171 O O . LYS A 1 511 ? -130.866 3.526 130.232 1.00 63.66 511 LYS A O 1
ATOM 4176 N N . GLN A 1 512 ? -129.320 1.924 129.936 1.00 62.50 512 GLN A N 1
ATOM 4177 C CA . GLN A 1 512 ? -129.759 1.086 131.062 1.00 62.50 512 GLN A CA 1
ATOM 4178 C C . GLN A 1 512 ? -129.039 1.428 132.374 1.00 62.50 512 GLN A C 1
ATOM 4180 O O . GLN A 1 512 ? -129.608 1.221 133.449 1.00 62.50 512 GLN A O 1
ATOM 4185 N N . THR A 1 513 ? -127.816 1.967 132.319 1.00 60.62 513 THR A N 1
ATOM 4186 C CA . THR A 1 513 ? -127.036 2.316 133.518 1.00 60.62 513 THR A CA 1
ATOM 4187 C C . THR A 1 513 ? -127.487 3.616 134.181 1.00 60.62 513 THR A C 1
ATOM 4189 O O . THR A 1 513 ? -127.476 3.680 135.409 1.00 60.62 513 THR A O 1
ATOM 4192 N N . ASP A 1 514 ? -128.000 4.596 133.433 1.00 62.50 514 ASP A N 1
ATOM 4193 C CA . ASP A 1 514 ? -128.462 5.871 134.015 1.00 62.50 514 ASP A CA 1
ATOM 4194 C C . ASP A 1 514 ? -129.760 5.741 134.838 1.00 62.50 514 ASP A C 1
ATOM 4196 O O . ASP A 1 514 ? -130.026 6.558 135.718 1.00 62.50 514 ASP A O 1
ATOM 4200 N N . GLN A 1 515 ? -130.546 4.676 134.634 1.00 57.94 515 GLN A N 1
ATOM 4201 C CA . GLN A 1 515 ? -131.718 4.372 135.470 1.00 57.94 515 GLN A CA 1
ATOM 4202 C C . GLN A 1 515 ? -131.367 3.566 136.736 1.00 57.94 515 GLN A C 1
ATOM 4204 O O . GLN A 1 515 ? -132.103 3.637 137.714 1.00 57.94 515 GLN A O 1
ATOM 4209 N N . ARG A 1 516 ? -130.239 2.833 136.750 1.00 60.78 516 ARG A N 1
ATOM 4210 C CA . ARG A 1 516 ? -129.791 1.994 137.886 1.00 60.78 516 ARG A CA 1
ATOM 4211 C C . ARG A 1 516 ? -128.758 2.667 138.798 1.00 60.78 516 ARG A C 1
ATOM 4213 O O . ARG A 1 516 ? -128.637 2.283 139.959 1.00 60.78 516 ARG A O 1
ATOM 4220 N N . LEU A 1 517 ? -128.015 3.664 138.314 1.00 56.47 517 LEU A N 1
ATOM 4221 C CA . LEU A 1 517 ? -126.931 4.293 139.080 1.00 56.47 517 LEU A CA 1
ATOM 4222 C C . LEU A 1 517 ? -127.431 5.200 140.222 1.00 56.47 517 LEU A C 1
ATOM 4224 O O . LEU A 1 517 ? -126.752 5.305 141.241 1.00 56.47 517 LEU A O 1
ATOM 4228 N N . ASN A 1 518 ? -128.646 5.753 140.132 1.00 57.81 518 ASN A N 1
ATOM 4229 C CA . ASN A 1 518 ? -129.252 6.489 141.252 1.00 57.81 518 ASN A CA 1
ATOM 4230 C C . ASN A 1 518 ? -129.635 5.586 142.445 1.00 57.81 518 ASN A C 1
ATOM 4232 O O . ASN A 1 518 ? -129.824 6.099 143.542 1.00 57.81 518 ASN A O 1
ATOM 4236 N N . GLU A 1 519 ? -129.690 4.259 142.276 1.00 55.75 519 GLU A N 1
ATOM 4237 C CA . GLU A 1 519 ? -130.005 3.310 143.360 1.00 55.75 519 GLU A CA 1
ATOM 4238 C C . GLU A 1 519 ? -128.752 2.674 144.009 1.00 55.75 519 GLU A C 1
ATOM 4240 O O . GLU A 1 519 ? -128.850 2.071 145.077 1.00 55.75 519 GLU A O 1
ATOM 4245 N N . LEU A 1 520 ? -127.558 2.798 143.403 1.00 60.34 520 LEU A N 1
ATOM 4246 C CA . LEU A 1 520 ? -126.340 2.061 143.808 1.00 60.34 520 LEU A CA 1
ATOM 4247 C C . LEU A 1 520 ? -125.224 2.917 144.437 1.00 60.34 520 LEU A C 1
ATOM 4249 O O . LEU A 1 520 ? -124.271 2.361 144.989 1.00 60.34 520 LEU A O 1
ATOM 4253 N N . ILE A 1 521 ? -125.368 4.246 144.440 1.00 61.41 521 ILE A N 1
ATOM 4254 C CA . ILE A 1 521 ? -124.450 5.190 145.113 1.00 61.41 521 ILE A CA 1
ATOM 4255 C C . ILE A 1 521 ? -124.459 5.023 146.649 1.00 61.41 521 ILE A C 1
ATOM 4257 O O . ILE A 1 521 ? -123.509 5.410 147.323 1.00 61.41 521 ILE A O 1
ATOM 4261 N N . GLU A 1 522 ? -125.457 4.346 147.217 1.00 55.62 522 GLU A N 1
ATOM 4262 C CA . GLU A 1 522 ? -125.574 4.139 148.665 1.00 55.62 522 GLU A CA 1
ATOM 4263 C C . GLU A 1 522 ? -124.706 2.997 149.245 1.00 55.62 522 GLU A C 1
ATOM 4265 O O . GLU A 1 522 ? -124.653 2.852 150.463 1.00 55.62 522 GLU A O 1
ATOM 4270 N N . LYS A 1 523 ? -124.022 2.165 148.432 1.00 54.06 523 LYS A N 1
ATOM 4271 C CA . LYS A 1 523 ? -123.451 0.884 148.932 1.00 54.06 523 LYS A CA 1
ATOM 4272 C C . LYS A 1 523 ? -121.936 0.636 148.793 1.00 54.06 523 LYS A C 1
ATOM 4274 O O . LYS A 1 523 ? -121.478 -0.366 149.334 1.00 54.06 523 LYS A O 1
ATOM 4279 N N . LEU A 1 524 ? -121.125 1.478 148.136 1.00 50.69 524 LEU A N 1
ATOM 4280 C CA . LEU A 1 524 ? -119.728 1.113 147.780 1.00 50.69 524 LEU A CA 1
ATOM 4281 C C . LEU A 1 524 ? -118.600 1.828 148.560 1.00 50.69 524 LEU A C 1
ATOM 4283 O O . LEU A 1 524 ? -117.426 1.660 148.238 1.00 50.69 524 LEU A O 1
ATOM 4287 N N . SER A 1 525 ? -118.898 2.584 149.618 1.00 53.19 525 SER A N 1
ATOM 4288 C CA . SER A 1 525 ? -117.877 3.303 150.405 1.00 53.19 525 SER A CA 1
ATOM 4289 C C . SER A 1 525 ? -117.073 2.426 151.390 1.00 53.19 525 SER A C 1
ATOM 4291 O O . SER A 1 525 ? -116.500 2.956 152.335 1.00 53.19 525 SER A O 1
ATOM 4293 N N . ALA A 1 526 ? -117.035 1.098 151.225 1.00 49.72 526 ALA A N 1
ATOM 4294 C CA . ALA A 1 526 ? -116.584 0.172 152.276 1.00 49.72 526 ALA A CA 1
ATOM 4295 C C . ALA A 1 526 ? -115.337 -0.694 151.960 1.00 49.72 526 ALA A C 1
ATOM 4297 O O . ALA A 1 526 ? -114.987 -1.523 152.791 1.00 49.72 526 ALA A O 1
ATOM 4298 N N . ALA A 1 527 ? -114.646 -0.547 150.816 1.00 48.00 527 ALA A N 1
ATOM 4299 C CA . ALA A 1 527 ? -113.635 -1.538 150.375 1.00 48.00 527 ALA A CA 1
ATOM 4300 C C . ALA A 1 527 ? -112.278 -0.982 149.868 1.00 48.00 527 ALA A C 1
ATOM 4302 O O . ALA A 1 527 ? -111.722 -1.464 148.883 1.00 48.00 527 ALA A O 1
ATOM 4303 N N . GLN A 1 528 ? -111.708 0.013 150.549 1.00 50.06 528 GLN A N 1
ATOM 4304 C CA . GLN A 1 528 ? -110.267 0.319 150.471 1.00 50.06 528 GLN A CA 1
ATOM 4305 C C . GLN A 1 528 ? -109.439 -0.717 151.283 1.00 50.06 528 GLN A C 1
ATOM 4307 O O . GLN A 1 528 ? -109.976 -1.300 152.218 1.00 50.06 528 GLN A O 1
ATOM 4312 N N . GLN A 1 529 ? -108.119 -0.846 151.004 1.00 45.78 529 GLN A N 1
ATOM 4313 C CA . GLN A 1 529 ? -107.040 -1.085 152.011 1.00 45.78 529 GLN A CA 1
ATOM 4314 C C . GLN A 1 529 ? -106.239 -2.425 152.089 1.00 45.78 529 GLN A C 1
ATOM 4316 O O . GLN A 1 529 ? -105.898 -2.821 153.198 1.00 45.78 529 GLN A O 1
ATOM 4321 N N . GLN A 1 530 ? -105.812 -3.098 150.997 1.00 41.75 530 GLN A N 1
ATOM 4322 C CA . GLN A 1 530 ? -104.981 -4.332 151.153 1.00 41.75 530 GLN A CA 1
ATOM 4323 C C . GLN A 1 530 ? -103.756 -4.622 150.247 1.00 41.75 530 GLN A C 1
ATOM 4325 O O . GLN A 1 530 ? -103.133 -5.657 150.451 1.00 41.75 530 GLN A O 1
ATOM 4330 N N . ILE A 1 531 ? -103.320 -3.795 149.291 1.00 46.88 531 ILE A N 1
ATOM 4331 C CA . ILE A 1 531 ? -102.339 -4.276 148.278 1.00 46.88 531 ILE A CA 1
ATOM 4332 C C . ILE A 1 531 ? -101.016 -3.486 148.296 1.00 46.88 531 ILE A C 1
ATOM 4334 O O . ILE A 1 531 ? -100.857 -2.560 147.509 1.00 46.88 531 ILE A O 1
ATOM 4338 N N . SER A 1 532 ? -100.065 -3.846 149.177 1.00 40.06 532 SER A N 1
ATOM 4339 C CA . SER A 1 532 ? -98.782 -3.117 149.333 1.00 40.06 532 SER A CA 1
ATOM 4340 C C . SER A 1 532 ? -97.469 -3.937 149.469 1.00 40.06 532 SER A C 1
ATOM 4342 O O . SER A 1 532 ? -96.420 -3.306 149.458 1.00 40.06 532 SER A O 1
ATOM 4344 N N . ASP A 1 533 ? -97.417 -5.277 149.552 1.00 36.72 533 ASP A N 1
ATOM 4345 C CA . ASP A 1 533 ? -96.295 -5.902 150.312 1.00 36.72 533 ASP A CA 1
ATOM 4346 C C . ASP A 1 533 ? -95.238 -6.836 149.655 1.00 36.72 533 ASP A C 1
ATOM 4348 O O . ASP A 1 533 ? -94.421 -7.368 150.397 1.00 36.72 533 ASP A O 1
ATOM 4352 N N . LEU A 1 534 ? -95.112 -7.075 148.341 1.00 44.78 534 LEU A N 1
ATOM 4353 C CA . LEU A 1 534 ? -94.169 -8.130 147.864 1.00 44.78 534 LEU A CA 1
ATOM 4354 C C . LEU A 1 534 ? -93.155 -7.690 146.797 1.00 44.78 534 LEU A C 1
ATOM 4356 O O . LEU A 1 534 ? -93.446 -7.780 145.609 1.00 44.78 534 LEU A O 1
ATOM 4360 N N . ASN A 1 535 ? -91.948 -7.262 147.216 1.00 36.50 535 ASN A N 1
ATOM 4361 C CA . ASN A 1 535 ? -90.936 -6.730 146.282 1.00 36.50 535 ASN A CA 1
ATOM 4362 C C . ASN A 1 535 ? -89.411 -6.887 146.604 1.00 36.50 535 ASN A C 1
ATOM 4364 O O . ASN A 1 535 ? -88.656 -6.072 146.093 1.00 36.50 535 ASN A O 1
ATOM 4368 N N . MET A 1 536 ? -88.863 -7.842 147.390 1.00 39.91 536 MET A N 1
ATOM 4369 C CA . MET A 1 536 ? -87.394 -7.822 147.709 1.00 39.91 536 MET A CA 1
ATOM 4370 C C . MET A 1 536 ? -86.699 -9.173 148.048 1.00 39.91 536 MET A C 1
ATOM 4372 O O . MET A 1 536 ? -86.534 -9.449 149.237 1.00 39.91 536 MET A O 1
ATOM 4376 N N . THR A 1 537 ? -86.207 -10.009 147.098 1.00 42.88 537 THR A N 1
ATOM 4377 C CA . THR A 1 537 ? -85.281 -11.141 147.461 1.00 42.88 537 THR A CA 1
ATOM 4378 C C . THR A 1 537 ? -84.428 -11.860 146.362 1.00 42.88 537 THR A C 1
ATOM 4380 O O . THR A 1 537 ? -84.360 -13.082 146.404 1.00 42.88 537 THR A O 1
ATOM 4383 N N . ILE A 1 538 ? -83.725 -11.245 145.390 1.00 43.25 538 ILE A N 1
ATOM 4384 C CA . ILE A 1 538 ? -82.806 -12.042 144.504 1.00 43.25 538 ILE A CA 1
ATOM 4385 C C . ILE A 1 538 ? -81.545 -11.265 144.071 1.00 43.25 538 ILE A C 1
ATOM 4387 O O . ILE A 1 538 ? -81.543 -10.684 142.988 1.00 43.25 538 ILE A O 1
ATOM 4391 N N . GLN A 1 539 ? -80.457 -11.254 144.869 1.00 35.91 539 GLN A N 1
ATOM 4392 C CA . GLN A 1 539 ? -79.203 -10.600 144.429 1.00 35.91 539 GLN A CA 1
ATOM 4393 C C . GLN A 1 539 ? -77.846 -11.003 145.085 1.00 35.91 539 GLN A C 1
ATOM 4395 O O . GLN A 1 539 ? -77.012 -10.124 145.256 1.00 35.91 539 GLN A O 1
ATOM 4400 N N . GLU A 1 540 ? -77.523 -12.274 145.391 1.00 38.09 540 GLU A N 1
ATOM 4401 C CA . GLU A 1 540 ? -76.129 -12.656 145.779 1.00 38.09 540 GLU A CA 1
ATOM 4402 C C . GLU A 1 540 ? -75.747 -14.113 145.419 1.00 38.09 540 GLU A C 1
ATOM 4404 O O . GLU A 1 540 ? -76.493 -15.007 145.813 1.00 38.09 540 GLU A O 1
ATOM 4409 N N . ARG A 1 541 ? -74.590 -14.349 144.741 1.00 39.78 541 ARG A N 1
ATOM 4410 C CA . ARG A 1 541 ? -73.589 -15.467 144.891 1.00 39.78 541 ARG A CA 1
ATOM 4411 C C . ARG A 1 541 ? -72.676 -15.621 143.638 1.00 39.78 541 ARG A C 1
ATOM 4413 O O . ARG A 1 541 ? -73.118 -16.226 142.670 1.00 39.78 541 ARG A O 1
ATOM 4420 N N . ASP A 1 542 ? -71.410 -15.157 143.664 1.00 42.75 542 ASP A N 1
ATOM 4421 C CA . ASP A 1 542 ? -70.486 -15.266 142.495 1.00 42.75 542 ASP A CA 1
ATOM 4422 C C . ASP A 1 542 ? -68.947 -15.228 142.808 1.00 42.75 542 ASP A C 1
ATOM 4424 O O . ASP A 1 542 ? -68.211 -14.463 142.191 1.00 42.75 542 ASP A O 1
ATOM 4428 N N . ALA A 1 543 ? -68.394 -15.991 143.779 1.00 42.62 543 ALA A N 1
ATOM 4429 C CA . ALA A 1 543 ? -67.031 -15.696 144.308 1.00 42.62 543 ALA A CA 1
ATOM 4430 C C . ALA A 1 543 ? -65.994 -16.829 144.608 1.00 42.62 543 ALA A C 1
ATOM 4432 O O . ALA A 1 543 ? -65.077 -16.556 145.375 1.00 42.62 543 ALA A O 1
ATOM 4433 N N . ASP A 1 544 ? -66.003 -18.034 144.002 1.00 40.03 544 ASP A N 1
ATOM 4434 C CA . ASP A 1 544 ? -65.148 -19.162 144.497 1.00 40.03 544 ASP A CA 1
ATOM 4435 C C . ASP A 1 544 ? -64.082 -19.815 143.546 1.00 40.03 544 ASP A C 1
ATOM 4437 O O . ASP A 1 544 ? -63.604 -20.911 143.833 1.00 40.03 544 ASP A O 1
ATOM 4441 N N . LEU A 1 545 ? -63.607 -19.206 142.440 1.00 45.88 545 LEU A N 1
ATOM 4442 C CA . LEU A 1 545 ? -62.806 -19.922 141.395 1.00 45.88 545 LEU A CA 1
ATOM 4443 C C . LEU A 1 545 ? -61.291 -19.587 141.212 1.00 45.88 545 LEU A C 1
ATOM 4445 O O . LEU A 1 545 ? -60.750 -19.814 140.129 1.00 45.88 545 LEU A O 1
ATOM 4449 N N . GLN A 1 546 ? -60.549 -19.094 142.218 1.00 49.16 546 GLN A N 1
ATOM 4450 C CA . GLN A 1 546 ? -59.142 -18.636 142.022 1.00 49.16 546 GLN A CA 1
ATOM 4451 C C . GLN A 1 546 ? -57.985 -19.511 142.571 1.00 49.16 546 GLN A C 1
ATOM 4453 O O . GLN A 1 546 ? -56.827 -19.210 142.290 1.00 49.16 546 GLN A O 1
ATOM 4458 N N . TYR A 1 547 ? -58.220 -20.627 143.269 1.00 46.91 547 TYR A N 1
ATOM 4459 C CA . TYR A 1 547 ? -57.150 -21.341 144.006 1.00 46.91 547 TYR A CA 1
ATOM 4460 C C . TYR A 1 547 ? -56.308 -22.367 143.193 1.00 46.91 547 TYR A C 1
ATOM 4462 O O . TYR A 1 547 ? -55.266 -22.823 143.654 1.00 46.91 547 TYR A O 1
ATOM 4470 N N . VAL A 1 548 ? -56.686 -22.733 141.960 1.00 52.22 548 VAL A N 1
ATOM 4471 C CA . VAL A 1 548 ? -56.143 -23.948 141.291 1.00 52.22 548 VAL A CA 1
ATOM 4472 C C . VAL A 1 548 ? -54.939 -23.708 140.346 1.00 52.22 548 VAL A C 1
ATOM 4474 O O . VAL A 1 548 ? -54.305 -24.656 139.889 1.00 52.22 548 VAL A O 1
ATOM 4477 N N . ARG A 1 549 ? -54.525 -22.464 140.065 1.00 52.12 549 ARG A N 1
ATOM 4478 C CA . ARG A 1 549 ? -53.518 -22.174 139.010 1.00 52.12 549 ARG A CA 1
ATOM 4479 C C . ARG A 1 549 ? -52.035 -22.419 139.362 1.00 52.12 549 ARG A C 1
ATOM 4481 O O . ARG A 1 549 ? -51.199 -22.302 138.472 1.00 52.12 549 ARG A O 1
ATOM 4488 N N . GLN A 1 550 ? -51.670 -22.785 140.595 1.00 46.69 550 GLN A N 1
ATOM 4489 C CA . GLN A 1 550 ? -50.258 -22.755 141.035 1.00 46.69 550 GLN A CA 1
ATOM 4490 C C . GLN A 1 550 ? -49.476 -24.088 140.944 1.00 46.69 550 GLN A C 1
ATOM 4492 O O . GLN A 1 550 ? -48.270 -24.098 141.169 1.00 46.69 550 GLN A O 1
ATOM 4497 N N . GLN A 1 551 ? -50.095 -25.210 140.558 1.00 46.47 551 GLN A N 1
ATOM 4498 C CA . GLN A 1 551 ? -49.436 -26.535 140.598 1.00 46.47 551 GLN A CA 1
ATOM 4499 C C . GLN A 1 551 ? -48.849 -27.046 139.258 1.00 46.47 551 GLN A C 1
ATOM 4501 O O . GLN A 1 551 ? -48.334 -28.158 139.197 1.00 46.47 551 GLN A O 1
ATOM 4506 N N . LEU A 1 552 ? -48.865 -26.258 138.174 1.00 47.50 552 LEU A N 1
ATOM 4507 C CA . LEU A 1 552 ? -48.538 -26.726 136.807 1.00 47.50 552 LEU A CA 1
ATOM 4508 C C . LEU A 1 552 ? -47.132 -26.346 136.280 1.00 47.50 552 LEU A C 1
ATOM 4510 O O . LEU A 1 552 ? -46.884 -26.432 135.080 1.00 47.50 552 LEU A O 1
ATOM 4514 N N . SER A 1 553 ? -46.192 -25.946 137.148 1.00 48.06 553 SER A N 1
ATOM 4515 C CA . SER A 1 553 ? -44.898 -25.361 136.730 1.00 48.06 553 SER A CA 1
ATOM 4516 C C . SER A 1 553 ? -43.687 -26.320 136.644 1.00 48.06 553 SER A C 1
ATOM 4518 O O . SER A 1 553 ? -42.644 -25.893 136.158 1.00 48.06 553 SER A O 1
ATOM 4520 N N . ASN A 1 554 ? -43.757 -27.594 137.062 1.00 46.44 554 ASN A N 1
ATOM 4521 C CA . ASN A 1 554 ? -42.541 -28.410 137.310 1.00 46.44 554 ASN A CA 1
ATOM 4522 C C . ASN A 1 554 ? -42.302 -29.638 136.389 1.00 46.44 554 ASN A C 1
ATOM 4524 O O . ASN A 1 554 ? -41.669 -30.600 136.816 1.00 46.44 554 ASN A O 1
ATOM 4528 N N . GLN A 1 555 ? -42.748 -29.639 135.123 1.00 41.91 555 GLN A N 1
ATOM 4529 C CA . GLN A 1 555 ? -42.553 -30.787 134.195 1.00 41.91 555 GLN A CA 1
ATOM 4530 C C . GLN A 1 555 ? -41.985 -30.438 132.793 1.00 41.91 555 GLN A C 1
ATOM 4532 O O . GLN A 1 555 ? -42.009 -31.269 131.889 1.00 41.91 555 GLN A O 1
ATOM 4537 N N . THR A 1 556 ? -41.414 -29.251 132.566 1.00 52.50 556 THR A N 1
ATOM 4538 C CA . THR A 1 556 ? -40.921 -28.810 131.237 1.00 52.50 556 THR A CA 1
ATOM 4539 C C . THR A 1 556 ? -39.392 -28.865 131.090 1.00 52.50 556 THR A C 1
ATOM 4541 O O . THR A 1 556 ? -38.740 -27.852 130.852 1.00 52.50 556 THR A O 1
ATOM 4544 N N . GLY A 1 557 ? -38.796 -30.061 131.210 1.00 53.44 557 GLY A N 1
ATOM 4545 C CA . GLY A 1 557 ? -37.327 -30.227 131.205 1.00 53.44 557 GLY A CA 1
ATOM 4546 C C . GLY A 1 557 ? -36.709 -31.285 130.278 1.00 53.44 557 GLY A C 1
ATOM 4547 O O . GLY A 1 557 ? -35.491 -31.408 130.277 1.00 53.44 557 GLY A O 1
ATOM 4548 N N . ARG A 1 558 ? -37.477 -32.065 129.498 1.00 48.62 558 ARG A N 1
ATOM 4549 C CA . ARG A 1 558 ? -36.926 -33.212 128.727 1.00 48.62 558 ARG A CA 1
ATOM 4550 C C . ARG A 1 558 ? -36.996 -33.127 127.186 1.00 48.62 558 ARG A C 1
ATOM 4552 O O . ARG A 1 558 ? -36.535 -34.051 126.536 1.00 4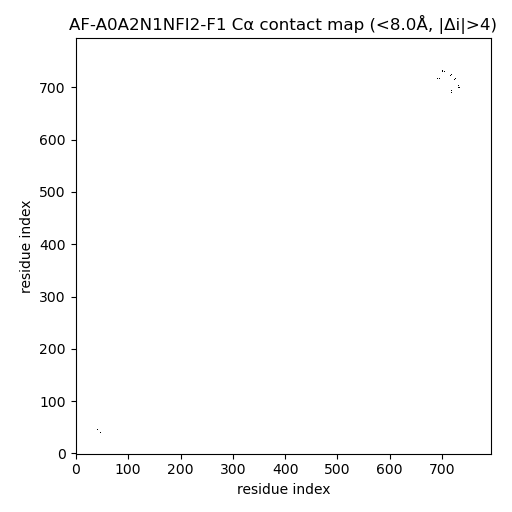8.62 558 ARG A O 1
ATOM 4559 N N . ASN A 1 559 ? -37.465 -32.020 126.592 1.00 51.25 559 ASN A N 1
ATOM 4560 C CA . ASN A 1 559 ? -37.648 -31.874 125.126 1.00 51.25 559 ASN A CA 1
ATOM 4561 C C . ASN A 1 559 ? -36.705 -30.863 124.419 1.00 51.25 559 ASN A C 1
ATOM 4563 O O . ASN A 1 559 ? -37.022 -30.405 123.322 1.00 51.25 559 ASN A O 1
ATOM 4567 N N . LYS A 1 560 ? -35.561 -30.476 125.007 1.00 57.88 560 LYS A N 1
ATOM 4568 C CA . LYS A 1 560 ? -34.652 -29.476 124.392 1.00 57.88 560 LYS A CA 1
ATOM 4569 C C . LYS A 1 560 ? -33.479 -30.053 123.577 1.00 57.88 560 LYS A C 1
ATOM 4571 O O . LYS A 1 560 ? -33.116 -29.442 122.580 1.00 57.88 560 LYS A O 1
ATOM 4576 N N . ASP A 1 561 ? -32.973 -31.247 123.891 1.00 57.53 561 ASP A N 1
ATOM 4577 C CA . ASP A 1 561 ? -31.730 -31.758 123.270 1.00 57.53 561 ASP A CA 1
ATOM 4578 C C . ASP A 1 561 ? -31.918 -32.506 121.935 1.00 57.53 561 ASP A C 1
ATOM 4580 O O . ASP A 1 561 ? -30.986 -32.603 121.135 1.00 57.53 561 ASP A O 1
ATOM 4584 N N . THR A 1 562 ? -33.113 -33.027 121.644 1.00 57.78 562 THR A N 1
ATOM 4585 C CA . THR A 1 562 ? -33.401 -33.696 120.359 1.00 57.78 562 THR A CA 1
ATOM 4586 C C . THR A 1 562 ? -33.696 -32.692 119.244 1.00 57.78 562 THR A C 1
ATOM 4588 O O . THR A 1 562 ? -33.252 -32.883 118.114 1.00 57.78 562 THR A O 1
ATOM 4591 N N . THR A 1 563 ? -34.353 -31.577 119.563 1.00 59.84 563 THR A N 1
ATOM 4592 C CA . THR A 1 563 ? -34.689 -30.493 118.622 1.00 59.84 563 THR A CA 1
ATOM 4593 C C . THR A 1 563 ? -33.442 -29.765 118.098 1.00 59.84 563 THR A C 1
ATOM 4595 O O . THR A 1 563 ? -33.399 -29.344 116.944 1.00 59.84 563 THR A O 1
ATOM 4598 N N . GLU A 1 564 ? -32.385 -29.669 118.908 1.00 62.75 564 GLU A N 1
ATOM 4599 C CA . GLU A 1 564 ? -31.159 -28.946 118.547 1.00 62.75 564 GLU A CA 1
ATOM 4600 C C . GLU A 1 564 ? -30.230 -29.744 117.606 1.00 62.75 564 GLU A C 1
ATOM 4602 O O . GLU A 1 564 ? -29.502 -29.153 116.808 1.00 62.75 564 GLU A O 1
ATOM 4607 N N . ARG A 1 565 ? -30.282 -31.087 117.633 1.00 64.06 565 ARG A N 1
ATOM 4608 C CA . ARG A 1 565 ? -29.509 -31.948 116.713 1.00 64.06 565 ARG A CA 1
ATOM 4609 C C . ARG A 1 565 ? -30.124 -32.026 115.311 1.00 64.06 565 ARG A C 1
ATOM 4611 O O . ARG A 1 565 ? -29.385 -31.960 114.337 1.00 64.06 565 ARG A O 1
ATOM 4618 N N . TYR A 1 566 ? -31.454 -32.097 115.200 1.00 62.25 566 TYR A N 1
ATOM 4619 C CA . TYR A 1 566 ? -32.144 -32.065 113.901 1.00 62.25 566 TYR A CA 1
ATOM 4620 C C . TYR A 1 566 ? -32.052 -30.692 113.216 1.00 62.25 566 TYR A C 1
ATOM 4622 O O . TYR A 1 566 ? -31.904 -30.632 112.000 1.00 62.25 566 TYR A O 1
ATOM 4630 N N . SER A 1 567 ? -32.071 -29.600 113.988 1.00 73.94 567 SER A N 1
ATOM 4631 C CA . SER A 1 567 ? -31.899 -28.237 113.465 1.00 73.94 567 SER A CA 1
ATOM 4632 C C . SER A 1 567 ? -30.506 -28.016 112.853 1.00 73.94 567 SER A C 1
ATOM 4634 O O . SER A 1 567 ? -30.388 -27.502 111.744 1.00 73.94 567 SER A O 1
ATOM 4636 N N . LYS A 1 568 ? -29.443 -28.498 113.515 1.00 74.25 568 LYS A N 1
ATOM 4637 C CA . LYS A 1 568 ? -28.063 -28.383 113.004 1.00 74.25 568 LYS A CA 1
ATOM 4638 C C . LYS A 1 568 ? -27.822 -29.195 111.725 1.00 74.25 568 LYS A C 1
ATOM 4640 O O . LYS A 1 568 ? -27.098 -28.728 110.852 1.00 74.25 568 LYS A O 1
ATOM 4645 N N . GLU A 1 569 ? -28.440 -30.369 111.588 1.00 74.19 569 GLU A N 1
ATOM 4646 C CA . GLU A 1 569 ? -28.335 -31.179 110.363 1.00 74.19 569 GLU A CA 1
ATOM 4647 C C . GLU A 1 569 ? -29.147 -30.578 109.200 1.00 74.19 569 GLU A C 1
ATOM 4649 O O . GLU A 1 569 ? -28.681 -30.566 108.063 1.00 74.19 569 GLU A O 1
ATOM 4654 N N . GLN A 1 570 ? -30.325 -30.003 109.472 1.00 75.38 570 GLN A N 1
ATOM 4655 C CA . GLN A 1 570 ? -31.105 -29.274 108.462 1.00 75.38 570 GLN A CA 1
ATOM 4656 C C . GLN A 1 570 ? -30.394 -28.010 107.967 1.00 75.38 570 GLN A C 1
ATOM 4658 O O . GLN A 1 570 ? -30.440 -27.725 106.771 1.00 75.38 570 GLN A O 1
ATOM 4663 N N . GLU A 1 571 ? -29.718 -27.279 108.852 1.00 77.44 571 GLU A N 1
ATOM 4664 C CA . GLU A 1 571 ? -28.945 -26.096 108.469 1.00 77.44 571 GLU A CA 1
ATOM 4665 C C . GLU A 1 571 ? -27.713 -26.478 107.638 1.00 77.44 571 GLU A C 1
ATOM 4667 O O . GLU A 1 571 ? -27.421 -25.841 106.630 1.00 77.44 571 GLU A O 1
ATOM 4672 N N . ARG A 1 572 ? -27.038 -27.583 107.983 1.00 80.62 572 ARG A N 1
ATOM 4673 C CA . ARG A 1 572 ? -25.911 -28.106 107.200 1.00 80.62 572 ARG A CA 1
ATOM 4674 C C . ARG A 1 572 ? -26.334 -28.522 105.788 1.00 80.62 572 ARG A C 1
ATOM 4676 O O . ARG A 1 572 ? -25.688 -28.119 104.826 1.00 80.62 572 ARG A O 1
ATOM 4683 N N . LEU A 1 573 ? -27.430 -29.273 105.661 1.00 79.69 573 LEU A N 1
ATOM 4684 C CA . LEU A 1 573 ? -27.966 -29.688 104.360 1.00 79.69 573 LEU A CA 1
ATOM 4685 C C . LEU A 1 573 ? -28.493 -28.502 103.538 1.00 79.69 573 LEU A C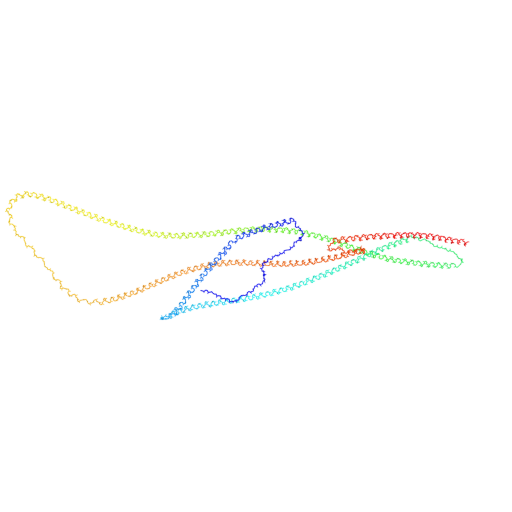 1
ATOM 4687 O O . LEU A 1 573 ? -28.406 -28.532 102.315 1.00 79.69 573 LEU A O 1
ATOM 4691 N N . ARG A 1 574 ? -29.011 -27.445 104.179 1.00 83.75 574 ARG A N 1
ATOM 4692 C CA . ARG A 1 574 ? -29.374 -26.194 103.494 1.00 83.75 574 ARG A CA 1
ATOM 4693 C C . ARG A 1 574 ? -28.160 -25.473 102.939 1.00 83.75 574 ARG A C 1
ATOM 4695 O O . ARG A 1 574 ? -28.180 -25.107 101.772 1.00 83.75 574 ARG A O 1
ATOM 4702 N N . VAL A 1 575 ? -27.108 -25.319 103.742 1.00 85.25 575 VAL A N 1
ATOM 4703 C CA . VAL A 1 575 ? -25.865 -24.685 103.290 1.00 85.25 575 VAL A CA 1
ATOM 4704 C C . VAL A 1 575 ? -25.251 -25.475 102.136 1.00 85.25 575 VAL A C 1
ATOM 4706 O O . VAL A 1 575 ? -24.850 -24.868 101.154 1.00 85.25 575 VAL A O 1
ATOM 4709 N N . GLU A 1 576 ? -25.244 -26.808 102.198 1.00 83.12 576 GLU A N 1
ATOM 4710 C CA . GLU A 1 576 ? -24.712 -27.660 101.124 1.00 83.12 576 GLU A CA 1
ATOM 4711 C C . GLU A 1 576 ? -25.578 -27.621 99.845 1.00 83.12 576 GLU A C 1
ATOM 4713 O O . GLU A 1 576 ? -25.056 -27.614 98.728 1.00 83.12 576 GLU A O 1
ATOM 4718 N N . LEU A 1 577 ? -26.906 -27.517 99.987 1.00 85.19 577 LEU A N 1
ATOM 4719 C CA . LEU A 1 577 ? -27.827 -27.310 98.865 1.00 85.19 577 LEU A CA 1
ATOM 4720 C C . LEU A 1 577 ? -27.645 -25.924 98.230 1.00 85.19 577 LEU A C 1
ATOM 4722 O O . LEU A 1 577 ? -27.667 -25.807 97.005 1.00 85.19 577 LEU A O 1
ATOM 4726 N N . ASP A 1 578 ? -27.461 -24.884 99.041 1.00 84.31 578 ASP A N 1
ATOM 4727 C CA . ASP A 1 578 ? -27.276 -23.514 98.569 1.00 84.31 578 ASP A CA 1
ATOM 4728 C C . ASP A 1 578 ? -25.892 -23.321 97.935 1.00 84.31 578 ASP A C 1
ATOM 4730 O O . ASP A 1 578 ? -25.807 -22.693 96.881 1.00 84.31 578 ASP A O 1
ATOM 4734 N N . THR A 1 579 ? -24.828 -23.944 98.459 1.00 84.69 579 THR A N 1
ATOM 4735 C CA . THR A 1 579 ? -23.518 -23.954 97.785 1.00 84.69 579 THR A CA 1
ATOM 4736 C C . THR A 1 579 ? -23.581 -24.695 96.452 1.00 84.69 579 THR A C 1
ATOM 4738 O O . THR A 1 579 ? -23.078 -24.186 95.453 1.00 84.69 579 THR A O 1
ATOM 4741 N N . SER A 1 580 ? -24.260 -25.846 96.384 1.00 77.81 580 SER A N 1
ATOM 4742 C CA . SER A 1 580 ? -24.409 -26.608 95.135 1.00 77.81 580 SER A CA 1
ATOM 4743 C C . SER A 1 580 ? -25.299 -25.893 94.099 1.00 77.81 580 SER A C 1
ATOM 4745 O O . SER A 1 580 ? -25.053 -25.967 92.890 1.00 77.81 580 SER A O 1
ATOM 4747 N N . ARG A 1 581 ? -26.300 -25.124 94.552 1.00 86.81 581 ARG A N 1
ATOM 4748 C CA . ARG A 1 581 ? -27.091 -24.221 93.697 1.00 86.81 581 ARG A CA 1
ATOM 4749 C C . ARG A 1 581 ? -26.251 -23.081 93.150 1.00 86.81 581 ARG A C 1
ATOM 4751 O O . ARG A 1 581 ? -26.275 -22.861 91.946 1.00 86.81 581 ARG A O 1
ATOM 4758 N N . GLN A 1 582 ? -25.484 -22.412 94.002 1.00 87.88 582 GLN A N 1
ATOM 4759 C CA . GLN A 1 582 ? -24.624 -21.303 93.599 1.00 87.88 582 GLN A CA 1
ATOM 4760 C C . GLN A 1 582 ? -23.543 -21.764 92.607 1.00 87.88 582 GLN A C 1
ATOM 4762 O O . GLN A 1 582 ? -23.228 -21.062 91.648 1.00 87.88 582 GLN A O 1
ATOM 4767 N N . GLU A 1 583 ? -23.027 -22.982 92.779 1.00 87.00 583 GLU A N 1
ATOM 4768 C CA . GLU A 1 583 ? -22.093 -23.616 91.846 1.00 87.00 583 GLU A CA 1
ATOM 4769 C C . GLU A 1 583 ? -22.769 -24.000 90.515 1.00 87.00 583 GLU A C 1
ATOM 4771 O O . GLU A 1 583 ? -22.214 -23.754 89.444 1.00 87.00 583 GLU A O 1
ATOM 4776 N N . SER A 1 584 ? -24.014 -24.488 90.554 1.00 81.75 584 SER A N 1
ATOM 4777 C CA . SER A 1 584 ? -24.825 -24.740 89.350 1.00 81.75 584 SER A CA 1
ATOM 4778 C C . SER A 1 584 ? -25.167 -23.456 88.584 1.00 81.75 584 SER A C 1
ATOM 4780 O O . SER A 1 584 ? -25.198 -23.454 87.356 1.00 81.75 584 SER A O 1
ATOM 4782 N N . GLU A 1 585 ? -25.420 -22.357 89.288 1.00 89.25 585 GLU A N 1
ATOM 4783 C CA . GLU A 1 585 ? -25.725 -21.043 88.713 1.00 89.25 585 GLU A CA 1
ATOM 4784 C C . GLU A 1 585 ? -24.468 -20.398 88.110 1.00 89.25 585 GLU A C 1
ATOM 4786 O O . GLU A 1 585 ? -24.510 -19.822 87.020 1.00 89.25 585 GLU A O 1
ATOM 4791 N N . ARG A 1 586 ? -23.310 -20.603 88.751 1.00 90.31 586 ARG A N 1
ATOM 4792 C CA . ARG A 1 586 ? -21.997 -20.234 88.208 1.00 90.31 586 ARG A CA 1
ATOM 4793 C C . ARG A 1 586 ? -21.647 -21.020 86.940 1.00 90.31 586 ARG A C 1
ATOM 4795 O O . ARG A 1 586 ? -21.161 -20.436 85.978 1.00 90.31 586 ARG A O 1
ATOM 4802 N N . LEU A 1 587 ? -21.915 -22.325 86.904 1.00 88.00 587 LEU A N 1
ATOM 4803 C CA . LEU A 1 587 ? -21.725 -23.139 85.697 1.00 88.00 587 LEU A CA 1
ATOM 4804 C C . LEU A 1 587 ? -22.701 -22.749 84.578 1.00 88.00 587 LEU A C 1
ATOM 4806 O O . LEU A 1 587 ? -22.309 -22.728 83.415 1.00 88.00 587 LEU A O 1
ATOM 4810 N N . ARG A 1 588 ? -23.951 -22.393 84.906 1.00 89.44 588 ARG A N 1
ATOM 4811 C CA . ARG A 1 588 ? -24.925 -21.877 83.927 1.00 89.44 588 ARG A CA 1
ATOM 4812 C C . ARG A 1 588 ? -24.479 -20.557 83.313 1.00 89.44 588 ARG A C 1
ATOM 4814 O O . ARG A 1 588 ? -24.480 -20.447 82.096 1.00 89.44 588 ARG A O 1
ATOM 4821 N N . THR A 1 589 ? -24.045 -19.602 84.131 1.00 90.56 589 THR A N 1
ATOM 4822 C CA . THR A 1 589 ? -23.526 -18.314 83.639 1.00 90.56 589 THR A CA 1
ATOM 4823 C C . THR A 1 589 ? -22.264 -18.490 82.795 1.00 90.56 589 THR A C 1
ATOM 4825 O O . THR A 1 589 ? -22.135 -17.847 81.761 1.00 90.56 589 THR A O 1
ATOM 4828 N N . GLN A 1 590 ? -21.369 -19.415 83.156 1.00 91.00 590 GLN A N 1
ATOM 4829 C CA . GLN A 1 590 ? -20.220 -19.764 82.312 1.00 91.00 590 GLN A CA 1
ATOM 4830 C C . GLN A 1 590 ? -20.626 -20.412 80.981 1.00 91.00 590 GLN A C 1
ATOM 4832 O O . GLN A 1 590 ? -20.036 -20.095 79.952 1.00 91.00 590 GLN A O 1
ATOM 4837 N N . LEU A 1 591 ? -21.625 -21.300 80.978 1.00 87.06 591 LEU A N 1
ATOM 4838 C CA . LEU A 1 591 ? -22.151 -21.895 79.746 1.00 87.06 591 LEU A CA 1
ATOM 4839 C C . LEU A 1 591 ? -22.824 -20.851 78.850 1.00 87.06 591 LEU A C 1
ATOM 4841 O O . LEU A 1 591 ? -22.644 -20.900 77.641 1.00 87.06 591 LEU A O 1
ATOM 4845 N N . GLU A 1 592 ? -23.562 -19.907 79.429 1.00 92.00 592 GLU A N 1
ATOM 4846 C CA . GLU A 1 592 ? -24.210 -18.817 78.695 1.00 92.00 592 GLU A CA 1
ATOM 4847 C C . GLU A 1 592 ? -23.175 -17.876 78.068 1.00 92.00 592 GLU A C 1
ATOM 4849 O O . GLU A 1 592 ? -23.233 -17.622 76.869 1.00 92.00 592 GLU A O 1
ATOM 4854 N N . MET A 1 593 ? -22.131 -17.501 78.816 1.00 90.50 593 MET A N 1
ATOM 4855 C CA . MET A 1 593 ? -20.997 -16.748 78.270 1.00 90.50 593 MET A CA 1
ATOM 4856 C C . MET A 1 593 ? -20.280 -17.491 77.134 1.00 90.50 593 MET A C 1
ATOM 4858 O O . MET A 1 593 ? -19.955 -16.886 76.117 1.00 90.50 593 MET A O 1
ATOM 4862 N N . LEU A 1 594 ? -20.039 -18.799 77.277 1.00 88.50 594 LEU A N 1
ATOM 4863 C CA . LEU A 1 594 ? -19.414 -19.600 76.219 1.00 88.50 594 LEU A CA 1
ATOM 4864 C C . LEU A 1 594 ? -20.315 -19.728 74.985 1.00 88.50 594 LEU A C 1
ATOM 4866 O O . LEU A 1 594 ? -19.806 -19.738 73.867 1.00 88.50 594 LEU A O 1
ATOM 4870 N N . CYS A 1 595 ? -21.635 -19.813 75.164 1.00 91.69 595 CYS A N 1
ATOM 4871 C CA . CYS A 1 595 ? -22.593 -19.781 74.060 1.00 91.69 595 CYS A CA 1
ATOM 4872 C C . CYS A 1 595 ? -22.556 -18.432 73.330 1.00 91.69 595 CYS A C 1
ATOM 4874 O O . CYS A 1 595 ? -22.478 -18.427 72.103 1.00 91.69 595 CYS A O 1
ATOM 4876 N N . ASP A 1 596 ? -22.528 -17.316 74.061 1.00 92.56 596 ASP A N 1
ATOM 4877 C CA . ASP A 1 596 ? -22.417 -15.972 73.484 1.00 92.56 596 ASP A CA 1
ATOM 4878 C C . ASP A 1 596 ? -21.079 -15.771 72.755 1.00 92.56 596 ASP A C 1
ATOM 4880 O O . ASP A 1 596 ? -21.028 -15.204 71.661 1.00 92.56 596 ASP A O 1
ATOM 4884 N N . GLU A 1 597 ? -19.974 -16.273 73.314 1.00 91.62 597 GLU A N 1
ATOM 4885 C CA . GLU A 1 597 ? -18.665 -16.273 72.654 1.00 91.62 597 GLU A CA 1
ATOM 4886 C C . GLU A 1 597 ? -18.673 -17.113 71.370 1.00 91.62 597 GLU A C 1
ATOM 4888 O O . GLU A 1 597 ? -18.118 -16.690 70.353 1.00 91.62 597 GLU A O 1
ATOM 4893 N N . LEU A 1 598 ? -19.323 -18.279 71.382 1.00 90.19 598 LEU A N 1
ATOM 4894 C CA . LEU A 1 598 ? -19.422 -19.162 70.220 1.00 90.19 598 LEU A CA 1
ATOM 4895 C C . LEU A 1 598 ? -20.301 -18.543 69.123 1.00 90.19 598 LEU A C 1
ATOM 4897 O O . LEU A 1 598 ? -19.940 -18.610 67.946 1.00 90.19 598 LEU A O 1
ATOM 4901 N N . GLU A 1 599 ? -21.397 -17.882 69.492 1.00 92.62 599 GLU A N 1
ATOM 4902 C CA . GLU A 1 599 ? -22.261 -17.148 68.563 1.00 92.62 599 GLU A CA 1
ATOM 4903 C C . GLU A 1 599 ? -21.522 -15.949 67.946 1.00 92.62 599 GLU A C 1
ATOM 4905 O O . GLU A 1 599 ? -21.521 -15.771 66.726 1.00 92.62 599 GLU A O 1
ATOM 4910 N N . ASN A 1 600 ? -20.768 -15.195 68.752 1.00 93.50 600 ASN A N 1
ATOM 4911 C CA . ASN A 1 600 ? -19.894 -14.129 68.258 1.00 93.50 600 ASN A CA 1
ATOM 4912 C C . ASN A 1 600 ? -18.819 -14.660 67.299 1.00 93.50 600 ASN A C 1
ATOM 4914 O O . ASN A 1 600 ? -18.556 -14.049 66.262 1.00 93.50 600 ASN A O 1
ATOM 4918 N N . LYS A 1 601 ? -18.215 -15.817 67.598 1.00 91.44 601 LYS A N 1
ATOM 4919 C CA . LYS A 1 601 ? -17.236 -16.456 66.707 1.00 91.44 601 LYS A CA 1
ATOM 4920 C C . LYS A 1 601 ? -17.868 -16.948 65.408 1.00 91.44 601 LYS A C 1
ATOM 4922 O O . LYS A 1 601 ? -17.257 -16.784 64.356 1.00 91.44 601 LYS A O 1
ATOM 4927 N N . LYS A 1 602 ? -19.088 -17.489 65.444 1.00 93.62 602 LYS A N 1
ATOM 4928 C CA . LYS A 1 602 ? -19.854 -17.831 64.234 1.00 93.62 602 LYS A CA 1
ATOM 4929 C C . LYS A 1 602 ? -20.123 -16.607 63.367 1.00 93.62 602 LYS A C 1
ATOM 4931 O O . LYS A 1 602 ? -19.884 -16.669 62.165 1.00 93.62 602 LYS A O 1
ATOM 4936 N N . ASN A 1 603 ? -20.561 -15.504 63.967 1.00 93.00 603 ASN A N 1
ATOM 4937 C CA . ASN A 1 603 ? -20.818 -14.263 63.239 1.00 93.00 603 ASN A CA 1
ATOM 4938 C C . ASN A 1 603 ? -19.536 -13.716 62.593 1.00 93.00 603 ASN A C 1
ATOM 4940 O O . ASN A 1 603 ? -19.549 -13.394 61.408 1.00 93.00 603 ASN A O 1
ATOM 4944 N N . GLN A 1 604 ? -18.406 -13.740 63.311 1.00 93.31 604 GLN A N 1
ATOM 4945 C CA . GLN A 1 604 ? -17.092 -13.383 62.755 1.00 93.31 604 GLN A CA 1
ATOM 4946 C C . GLN A 1 604 ? -16.685 -14.287 61.581 1.00 93.31 604 GLN A C 1
ATOM 4948 O O . GLN A 1 604 ? -16.164 -13.803 60.580 1.00 93.31 604 GLN A O 1
ATOM 4953 N N . ILE A 1 605 ? -16.936 -15.598 61.663 1.00 91.69 605 ILE A N 1
ATOM 4954 C CA . ILE A 1 605 ? -16.658 -16.526 60.556 1.00 91.69 605 ILE A CA 1
ATOM 4955 C C . ILE A 1 605 ? -17.513 -16.181 59.332 1.00 91.69 605 ILE A C 1
ATOM 4957 O O . ILE A 1 605 ? -16.984 -16.142 58.226 1.00 91.69 605 ILE A O 1
ATOM 4961 N N . ILE A 1 606 ? -18.802 -15.883 59.513 1.00 93.94 606 ILE A N 1
ATOM 4962 C CA . ILE A 1 606 ? -19.701 -15.496 58.413 1.00 93.94 606 ILE A CA 1
ATOM 4963 C C . ILE A 1 606 ? -19.247 -14.177 57.772 1.00 93.94 606 ILE A C 1
ATOM 4965 O O . ILE A 1 606 ? -19.240 -14.056 56.545 1.00 93.94 606 ILE A O 1
ATOM 4969 N N . GLU A 1 607 ? -18.841 -13.192 58.576 1.00 93.06 607 GLU A N 1
ATOM 4970 C CA . GLU A 1 607 ? -18.279 -11.931 58.080 1.00 93.06 607 GLU A CA 1
ATOM 4971 C C . GLU A 1 607 ? -17.012 -12.172 57.255 1.00 93.06 607 GLU A C 1
ATOM 4973 O O . GLU A 1 607 ? -16.930 -11.710 56.115 1.00 93.06 607 GLU A O 1
ATOM 4978 N N . HIS A 1 608 ? -16.074 -12.975 57.763 1.00 93.12 608 HIS A N 1
ATOM 4979 C CA . HIS A 1 608 ? -14.866 -13.339 57.026 1.00 93.12 608 HIS A CA 1
ATOM 4980 C C . HIS A 1 608 ? -15.164 -14.159 55.762 1.00 93.12 608 HIS A C 1
ATOM 4982 O O . HIS A 1 608 ? -14.531 -13.939 54.732 1.00 93.12 608 HIS A O 1
ATOM 4988 N N . GLU A 1 609 ? -16.145 -15.065 55.772 1.00 94.12 609 GLU A N 1
ATOM 4989 C CA . GLU A 1 609 ? -16.574 -15.792 54.569 1.00 94.12 609 GLU A CA 1
ATOM 4990 C C . GLU A 1 609 ? -17.143 -14.849 53.502 1.00 94.12 609 GLU A C 1
ATOM 4992 O O . GLU A 1 609 ? -16.867 -15.012 52.308 1.00 94.12 609 GLU A O 1
ATOM 4997 N N . ASN A 1 610 ? -17.921 -13.848 53.914 1.00 93.31 610 ASN A N 1
ATOM 4998 C CA . ASN A 1 610 ? -18.454 -12.832 53.012 1.00 93.31 610 ASN A CA 1
ATOM 4999 C C . ASN A 1 610 ? -17.343 -11.932 52.459 1.00 93.31 610 ASN A C 1
ATOM 5001 O O . ASN A 1 610 ? -17.343 -11.624 51.264 1.00 93.31 610 ASN A O 1
ATOM 5005 N N . GLU A 1 611 ? -16.363 -11.572 53.284 1.00 94.75 611 GLU A N 1
ATOM 5006 C CA . GLU A 1 611 ? -15.190 -10.804 52.870 1.00 94.75 611 GLU A CA 1
ATOM 5007 C C . GLU A 1 611 ? -14.310 -11.598 51.891 1.00 94.75 611 GLU A C 1
ATOM 5009 O O . GLU A 1 611 ? -13.932 -11.081 50.840 1.00 94.75 611 GLU A O 1
ATOM 5014 N N . ILE A 1 612 ? -14.084 -12.893 52.137 1.00 92.94 612 ILE A N 1
ATOM 5015 C CA . ILE A 1 612 ? -13.378 -13.796 51.213 1.00 92.94 612 ILE A CA 1
ATOM 5016 C C . ILE A 1 612 ? -14.127 -13.914 49.881 1.00 92.94 612 ILE A C 1
ATOM 5018 O O . ILE A 1 612 ? -13.506 -13.854 48.817 1.00 92.94 612 ILE A O 1
ATOM 5022 N N . LYS A 1 613 ? -15.460 -14.054 49.897 1.00 94.25 613 LYS A N 1
ATOM 5023 C CA . LYS A 1 613 ? -16.273 -14.054 48.666 1.00 94.25 613 LYS A CA 1
ATOM 5024 C C . LYS A 1 613 ? -16.141 -12.732 47.916 1.00 94.25 613 LYS A C 1
ATOM 5026 O O . LYS A 1 613 ? -15.987 -12.738 46.695 1.00 94.25 613 LYS A O 1
ATOM 5031 N N . HIS A 1 614 ? -16.161 -11.607 48.628 1.00 93.75 614 HIS A N 1
ATOM 5032 C CA . HIS A 1 614 ? -15.975 -10.291 48.032 1.00 93.75 614 HIS A CA 1
ATOM 5033 C C . HIS A 1 614 ? -14.591 -10.151 47.385 1.00 93.75 614 HIS A C 1
ATOM 5035 O O . HIS A 1 614 ? -14.500 -9.780 46.214 1.00 93.75 614 HIS A O 1
ATOM 5041 N N . LEU A 1 615 ? -13.528 -10.529 48.097 1.00 92.56 615 LEU A N 1
ATOM 5042 C CA . LEU A 1 615 ? -12.153 -10.514 47.596 1.00 92.56 615 LEU A CA 1
ATOM 5043 C C . LEU A 1 615 ? -11.962 -11.460 46.402 1.00 92.56 615 LEU A C 1
ATOM 5045 O O . LEU A 1 615 ? -11.312 -11.086 45.429 1.00 92.56 615 LEU A O 1
ATOM 5049 N N . ASN A 1 616 ? -12.579 -12.645 46.401 1.00 92.62 616 ASN A N 1
ATOM 5050 C CA . ASN A 1 616 ? -12.547 -13.555 45.251 1.00 92.62 616 ASN A CA 1
ATOM 5051 C C . ASN A 1 616 ? -13.296 -12.990 44.034 1.00 92.62 616 ASN A C 1
ATOM 5053 O O . ASN A 1 616 ? -12.818 -13.110 42.905 1.00 92.62 616 ASN A O 1
ATOM 5057 N N . ASN A 1 617 ? -14.429 -12.319 44.241 1.00 94.50 617 ASN A N 1
ATOM 5058 C CA . ASN A 1 617 ? -15.148 -11.625 43.170 1.00 94.50 617 ASN A CA 1
ATOM 5059 C C . ASN A 1 617 ? -14.350 -10.432 42.621 1.00 94.50 617 ASN A C 1
ATOM 5061 O O . ASN A 1 617 ? -14.372 -10.158 41.423 1.00 94.50 617 ASN A O 1
ATOM 5065 N N . GLN A 1 618 ? -13.612 -9.718 43.472 1.00 94.12 618 GLN A N 1
ATOM 5066 C CA . GLN A 1 618 ? -12.684 -8.688 43.009 1.00 94.12 618 GLN A CA 1
ATOM 5067 C C . GLN A 1 618 ? -11.509 -9.298 42.240 1.00 94.12 618 GLN A C 1
ATOM 5069 O O . GLN A 1 618 ? -11.165 -8.803 41.168 1.00 94.12 618 GLN A O 1
ATOM 5074 N N . ARG A 1 619 ? -10.926 -10.397 42.732 1.00 91.69 619 ARG A N 1
ATOM 5075 C CA . ARG A 1 619 ? -9.832 -11.114 42.066 1.00 91.69 619 ARG A CA 1
ATOM 5076 C C . ARG A 1 619 ? -10.241 -11.603 40.679 1.00 91.69 619 ARG A C 1
ATOM 5078 O O . ARG A 1 619 ? -9.474 -11.427 39.741 1.00 91.69 619 ARG A O 1
ATOM 5085 N N . THR A 1 620 ? -11.429 -12.186 40.531 1.00 94.31 620 THR A N 1
ATOM 5086 C CA . THR A 1 620 ? -11.943 -12.647 39.227 1.00 94.31 620 THR A CA 1
ATOM 5087 C C . THR A 1 620 ? -12.135 -11.482 38.260 1.00 94.31 620 THR A C 1
ATOM 5089 O O . THR A 1 620 ? -11.595 -11.532 37.159 1.00 94.31 620 THR A O 1
ATOM 5092 N N . LYS A 1 621 ? -12.757 -10.378 38.696 1.00 94.31 621 LYS A N 1
ATOM 5093 C CA . LYS A 1 621 ? -12.885 -9.151 37.884 1.00 94.31 621 LYS A CA 1
ATOM 5094 C C . LYS A 1 621 ? -11.535 -8.551 37.485 1.00 94.31 621 LYS A C 1
ATOM 5096 O O . LYS A 1 621 ? -11.368 -8.092 36.357 1.00 94.31 621 LYS A O 1
ATOM 5101 N N . LEU A 1 622 ? -10.566 -8.518 38.401 1.00 92.31 622 LEU A N 1
ATOM 5102 C CA . LEU A 1 622 ? -9.211 -8.051 38.101 1.00 92.31 622 LEU A CA 1
ATOM 5103 C C . LEU A 1 622 ? -8.510 -8.983 37.109 1.00 92.31 622 LEU A C 1
ATOM 5105 O O . LEU A 1 622 ? -7.823 -8.499 36.216 1.00 92.31 622 LEU A O 1
ATOM 5109 N N . ASN A 1 623 ? -8.721 -10.294 37.221 1.00 92.81 623 ASN A N 1
ATOM 5110 C CA . ASN A 1 623 ? -8.156 -11.283 36.311 1.00 92.81 623 ASN A CA 1
ATOM 5111 C C . ASN A 1 623 ? -8.774 -11.204 34.904 1.00 92.81 623 ASN A C 1
ATOM 5113 O O . ASN A 1 623 ? -8.054 -11.308 33.917 1.00 92.81 623 ASN A O 1
ATOM 5117 N N . GLU A 1 624 ? -10.080 -10.954 34.793 1.00 94.06 624 GLU A N 1
ATOM 5118 C CA . GLU A 1 624 ? -10.748 -10.674 33.513 1.00 94.06 624 GLU A CA 1
ATOM 5119 C C . GLU A 1 624 ? -10.196 -9.401 32.864 1.00 94.06 624 GLU A C 1
ATOM 5121 O O . GLU A 1 624 ? -9.826 -9.419 31.691 1.00 94.06 624 GLU A O 1
ATOM 5126 N N . LYS A 1 625 ? -10.050 -8.314 33.639 1.00 94.81 625 LYS A N 1
ATOM 5127 C CA . LYS A 1 625 ? -9.422 -7.071 33.160 1.00 94.81 625 LYS A CA 1
ATOM 5128 C C . LYS A 1 625 ? -7.979 -7.293 32.716 1.00 94.81 625 LYS A C 1
ATOM 5130 O O . LYS A 1 625 ? -7.576 -6.764 31.679 1.00 94.81 625 LYS A O 1
ATOM 5135 N N . LEU A 1 626 ? -7.213 -8.082 33.471 1.00 94.12 626 LEU A N 1
ATOM 5136 C CA . LEU A 1 626 ? -5.840 -8.438 33.125 1.00 94.12 626 LEU A CA 1
ATOM 5137 C C . LEU A 1 626 ? -5.805 -9.217 31.807 1.00 94.12 626 LEU A C 1
ATOM 5139 O O . LEU A 1 626 ? -5.086 -8.816 30.902 1.00 94.12 626 LEU A O 1
ATOM 5143 N N . SER A 1 627 ? -6.651 -10.236 31.649 1.00 92.69 627 SER A N 1
ATOM 5144 C CA . SER A 1 627 ? -6.730 -11.032 30.420 1.00 92.69 627 SER A CA 1
ATOM 5145 C C . SER A 1 627 ? -7.173 -10.201 29.209 1.00 92.69 627 SER A C 1
ATOM 5147 O O . SER A 1 627 ? -6.576 -10.298 28.135 1.00 92.69 627 SER A O 1
ATOM 5149 N N . SER A 1 628 ? -8.154 -9.303 29.376 1.00 93.75 628 SER A N 1
ATOM 5150 C CA . SER A 1 628 ? -8.547 -8.376 28.307 1.00 93.75 628 SER A CA 1
ATOM 5151 C C . SER A 1 628 ? -7.420 -7.408 27.941 1.00 93.75 628 SER A C 1
ATOM 5153 O O . SER A 1 628 ? -7.203 -7.131 26.762 1.00 93.75 628 SER A O 1
ATOM 5155 N N . SER A 1 629 ? -6.663 -6.937 28.938 1.00 89.56 629 SER A N 1
ATOM 5156 C CA . SER A 1 629 ? -5.511 -6.055 28.741 1.00 89.56 629 SER A CA 1
ATOM 5157 C C . SER A 1 629 ? -4.364 -6.788 28.040 1.00 89.56 629 SER A C 1
ATOM 5159 O O . SER A 1 629 ? -3.767 -6.251 27.113 1.00 89.56 629 SER A O 1
ATOM 5161 N N . GLU A 1 630 ? -4.095 -8.047 28.392 1.00 92.81 630 GLU A N 1
ATOM 5162 C CA . GLU A 1 630 ? -3.104 -8.896 27.722 1.00 92.81 630 GLU A CA 1
ATOM 5163 C C . GLU A 1 630 ? -3.494 -9.203 26.269 1.00 92.81 630 GLU A C 1
ATOM 5165 O O . GLU A 1 630 ? -2.651 -9.132 25.371 1.00 92.81 630 GLU A O 1
ATOM 5170 N N . SER A 1 631 ? -4.775 -9.472 25.999 1.00 92.62 631 SER A N 1
ATOM 5171 C CA . SER A 1 631 ? -5.278 -9.641 24.630 1.00 92.62 631 SER A CA 1
ATOM 5172 C C . SER A 1 631 ? -5.171 -8.345 23.815 1.00 92.62 631 SER A C 1
ATOM 5174 O O . SER A 1 631 ? -4.762 -8.363 22.655 1.00 92.62 631 SER A O 1
ATOM 5176 N N . ALA A 1 632 ? -5.473 -7.192 24.416 1.00 91.81 632 ALA A N 1
ATOM 5177 C CA . ALA A 1 632 ? -5.277 -5.899 23.765 1.00 91.81 632 ALA A CA 1
ATOM 5178 C C . ALA A 1 632 ? -3.787 -5.609 23.511 1.00 91.81 632 ALA A C 1
ATOM 5180 O O . ALA A 1 632 ? -3.425 -5.147 22.428 1.00 91.81 632 ALA A O 1
ATOM 5181 N N . ARG A 1 633 ? -2.912 -5.938 24.472 1.00 93.56 633 ARG A N 1
ATOM 5182 C CA . ARG A 1 633 ? -1.457 -5.784 24.357 1.00 93.56 633 ARG A CA 1
ATOM 5183 C C . ARG A 1 633 ? -0.889 -6.636 23.230 1.00 93.56 633 ARG A C 1
ATOM 5185 O O . ARG A 1 633 ? -0.122 -6.123 22.429 1.00 93.56 633 ARG A O 1
ATOM 5192 N N . THR A 1 634 ? -1.288 -7.901 23.128 1.00 94.06 634 THR A N 1
ATOM 5193 C CA . THR A 1 634 ? -0.820 -8.799 22.056 1.00 94.06 634 THR A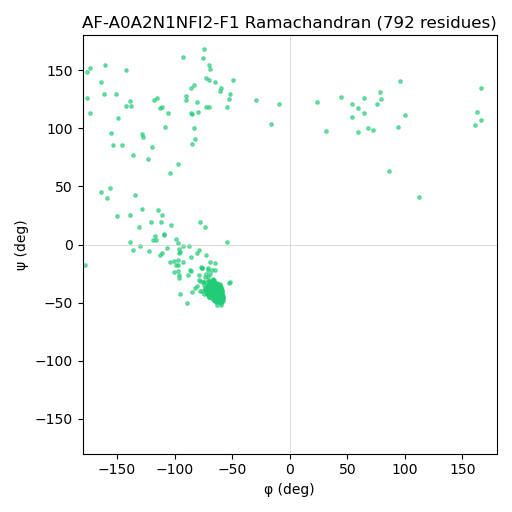 CA 1
ATOM 5194 C C . THR A 1 634 ? -1.250 -8.314 20.671 1.00 94.06 634 THR A C 1
ATOM 5196 O O . THR A 1 634 ? -0.424 -8.288 19.762 1.00 94.06 634 THR A O 1
ATOM 5199 N N . LYS A 1 635 ? -2.488 -7.825 20.518 1.00 94.19 635 LYS A N 1
ATOM 5200 C CA . LYS A 1 635 ? -2.942 -7.175 19.273 1.00 94.19 635 LYS A CA 1
ATOM 5201 C C . LYS A 1 635 ? -2.129 -5.919 18.948 1.00 94.19 635 LYS A C 1
ATOM 5203 O O . LYS A 1 635 ? -1.735 -5.719 17.803 1.00 94.19 635 LYS A O 1
ATOM 5208 N N . ALA A 1 636 ? -1.847 -5.079 19.944 1.00 89.69 636 ALA A N 1
ATOM 5209 C CA . ALA A 1 636 ? -1.015 -3.891 19.757 1.00 89.69 636 ALA A CA 1
ATOM 5210 C C . ALA A 1 636 ? 0.434 -4.253 19.376 1.00 89.69 636 ALA A C 1
ATOM 5212 O O . ALA A 1 636 ? 1.013 -3.614 18.500 1.00 89.69 636 ALA A O 1
ATOM 5213 N N . GLU A 1 637 ? 1.004 -5.297 19.983 1.00 92.25 637 GLU A N 1
ATOM 5214 C CA . GLU A 1 637 ? 2.329 -5.830 19.648 1.00 92.25 637 GLU A CA 1
ATOM 5215 C C . GLU A 1 637 ? 2.380 -6.390 18.221 1.00 92.25 637 GLU A C 1
ATOM 5217 O O . GLU A 1 637 ? 3.377 -6.187 17.532 1.00 92.25 637 GLU A O 1
ATOM 5222 N N . GLU A 1 638 ? 1.319 -7.050 17.751 1.00 95.00 638 GLU A N 1
ATOM 5223 C CA . GLU A 1 638 ? 1.202 -7.527 16.368 1.00 95.00 638 GLU A CA 1
ATOM 5224 C C . GLU A 1 638 ? 1.150 -6.364 15.369 1.00 95.00 638 GLU A C 1
ATOM 5226 O O . GLU A 1 638 ? 1.934 -6.331 14.420 1.00 95.00 638 GLU A O 1
ATOM 5231 N N . VAL A 1 639 ? 0.302 -5.359 15.620 1.00 95.12 639 VAL A N 1
ATOM 5232 C CA . VAL A 1 639 ? 0.229 -4.143 14.789 1.00 95.12 639 VAL A CA 1
ATOM 5233 C C . VAL A 1 639 ? 1.573 -3.418 14.764 1.00 95.12 639 VAL A C 1
ATOM 5235 O O . VAL A 1 639 ? 2.030 -2.998 13.702 1.00 95.12 639 VAL A O 1
ATOM 5238 N N . PHE A 1 640 ? 2.245 -3.304 15.911 1.00 93.31 640 PHE A N 1
ATOM 5239 C CA . PHE A 1 640 ? 3.573 -2.705 15.994 1.00 93.31 640 PHE A CA 1
ATOM 5240 C C . PHE A 1 640 ? 4.614 -3.496 15.191 1.00 93.31 640 PHE A C 1
ATOM 5242 O O . PHE A 1 640 ? 5.434 -2.893 14.499 1.00 93.31 640 PHE A O 1
ATOM 5249 N N . ARG A 1 641 ? 4.561 -4.835 15.224 1.00 95.62 641 ARG A N 1
ATOM 5250 C CA . ARG A 1 641 ? 5.438 -5.702 14.422 1.00 95.62 641 ARG A CA 1
ATOM 5251 C C . ARG A 1 641 ? 5.212 -5.496 12.922 1.00 95.62 641 ARG A C 1
ATOM 5253 O O . ARG A 1 641 ? 6.180 -5.340 12.183 1.00 95.62 641 ARG A O 1
ATOM 5260 N N . ASN A 1 642 ? 3.954 -5.414 12.495 1.00 94.12 642 ASN A N 1
ATOM 5261 C CA . ASN A 1 642 ? 3.595 -5.157 11.099 1.00 94.12 642 ASN A CA 1
ATOM 5262 C C . ASN A 1 642 ? 4.066 -3.768 10.642 1.00 94.12 642 ASN A C 1
ATOM 5264 O O . ASN A 1 642 ? 4.649 -3.640 9.569 1.00 94.12 642 ASN A O 1
ATOM 5268 N N . LEU A 1 643 ? 3.895 -2.737 11.477 1.00 94.12 643 LEU A N 1
ATOM 5269 C CA . LEU A 1 643 ? 4.418 -1.395 11.198 1.00 94.12 643 LEU A CA 1
ATOM 5270 C C . LEU A 1 643 ? 5.951 -1.371 11.141 1.00 94.12 643 LEU A C 1
ATOM 5272 O O . LEU A 1 643 ? 6.514 -0.678 10.299 1.00 94.12 643 LEU A O 1
ATOM 5276 N N . GLN A 1 644 ? 6.645 -2.129 11.994 1.00 94.31 644 GLN A N 1
ATOM 5277 C CA . GLN A 1 644 ? 8.101 -2.263 11.904 1.00 94.31 644 GLN A CA 1
ATOM 5278 C C . GLN A 1 644 ? 8.548 -2.922 10.595 1.00 94.31 644 GLN A C 1
ATOM 5280 O O . GLN A 1 644 ? 9.557 -2.497 10.032 1.00 94.31 644 GLN A O 1
ATOM 5285 N N . MET A 1 645 ? 7.819 -3.931 10.110 1.00 94.50 645 MET A N 1
ATOM 5286 C CA . MET A 1 645 ? 8.097 -4.551 8.811 1.00 94.50 645 MET A CA 1
ATOM 5287 C C . MET A 1 645 ? 7.872 -3.561 7.662 1.00 94.50 645 MET A C 1
ATOM 5289 O O . MET A 1 645 ? 8.787 -3.356 6.873 1.00 94.50 645 MET A O 1
ATOM 5293 N N . ASP A 1 646 ? 6.743 -2.847 7.638 1.00 94.12 646 ASP A N 1
ATOM 5294 C CA . ASP A 1 646 ? 6.455 -1.833 6.608 1.00 94.12 646 ASP A CA 1
ATOM 5295 C C . ASP A 1 646 ? 7.491 -0.691 6.604 1.00 94.12 646 ASP A C 1
ATOM 5297 O O . ASP A 1 646 ? 7.940 -0.240 5.551 1.00 94.12 646 ASP A O 1
ATOM 5301 N N . ILE A 1 647 ? 7.952 -0.249 7.782 1.00 92.62 647 ILE A N 1
ATOM 5302 C CA . ILE A 1 647 ? 9.048 0.728 7.889 1.00 92.62 647 ILE A CA 1
ATOM 5303 C C . ILE A 1 647 ? 10.349 0.161 7.307 1.00 92.62 647 ILE A C 1
ATOM 5305 O O . ILE A 1 647 ? 11.092 0.891 6.650 1.00 92.62 647 ILE A O 1
ATOM 5309 N N . ARG A 1 648 ? 10.650 -1.121 7.541 1.00 95.06 648 ARG A N 1
ATOM 5310 C CA . ARG A 1 648 ? 11.854 -1.769 7.009 1.00 95.06 648 ARG A CA 1
ATOM 5311 C C . ARG A 1 648 ? 11.808 -1.868 5.485 1.00 95.06 648 ARG A C 1
ATOM 5313 O O . ARG A 1 648 ? 12.796 -1.513 4.845 1.00 95.06 648 ARG A O 1
ATOM 5320 N N . ASP A 1 649 ? 10.669 -2.256 4.926 1.00 93.94 649 ASP A N 1
ATOM 5321 C CA . ASP A 1 649 ? 10.466 -2.369 3.479 1.00 93.94 649 ASP A CA 1
ATOM 5322 C C . ASP A 1 649 ? 10.545 -0.993 2.805 1.00 93.94 649 ASP A C 1
ATOM 5324 O O . ASP A 1 649 ? 11.262 -0.811 1.819 1.00 93.94 649 ASP A O 1
ATOM 5328 N N . LYS A 1 650 ? 9.909 0.027 3.398 1.00 93.12 650 LYS A N 1
ATOM 5329 C CA . LYS A 1 650 ? 10.014 1.415 2.925 1.00 93.12 650 LYS A CA 1
ATOM 5330 C C . LYS A 1 650 ? 11.436 1.959 3.007 1.00 93.12 650 LYS A C 1
ATOM 5332 O O . LYS A 1 650 ? 11.852 2.669 2.098 1.00 93.12 650 LYS A O 1
ATOM 5337 N N . ASN A 1 651 ? 12.193 1.631 4.054 1.00 93.56 651 ASN A N 1
ATOM 5338 C CA . ASN A 1 651 ? 13.600 2.025 4.146 1.00 93.56 651 ASN A CA 1
ATOM 5339 C C . ASN A 1 651 ? 14.457 1.341 3.072 1.00 93.56 651 ASN A C 1
ATOM 5341 O O . ASN A 1 651 ? 15.293 2.011 2.474 1.00 93.56 651 ASN A O 1
ATOM 5345 N N . SER A 1 652 ? 14.206 0.061 2.771 1.00 94.81 652 SER A N 1
ATOM 5346 C CA . SER A 1 652 ? 14.868 -0.641 1.662 1.00 94.81 652 SER A CA 1
ATOM 5347 C C . SER A 1 652 ? 14.598 0.053 0.326 1.00 94.81 652 SER A C 1
ATOM 5349 O O . SER A 1 652 ? 15.531 0.355 -0.413 1.00 94.81 652 SER A O 1
ATOM 5351 N N . LEU A 1 653 ? 13.336 0.402 0.054 1.00 94.94 653 LEU A N 1
ATOM 5352 C CA . LEU A 1 653 ? 12.955 1.126 -1.160 1.00 94.94 653 LEU A CA 1
ATOM 5353 C C . LEU A 1 653 ? 13.584 2.527 -1.225 1.00 94.94 653 LEU A C 1
ATOM 5355 O O . LEU A 1 653 ? 13.998 2.979 -2.290 1.00 94.94 653 LEU A O 1
ATOM 5359 N N . ILE A 1 654 ? 13.670 3.232 -0.094 1.00 93.50 654 ILE A N 1
ATOM 5360 C CA . ILE A 1 654 ? 14.354 4.528 -0.017 1.00 93.50 654 ILE A CA 1
ATOM 5361 C C . ILE A 1 654 ? 15.835 4.375 -0.367 1.00 93.50 654 ILE A C 1
ATOM 5363 O O . ILE A 1 654 ? 16.373 5.228 -1.070 1.00 93.50 654 ILE A O 1
ATOM 5367 N N . ASP A 1 655 ? 16.500 3.326 0.111 1.00 93.44 655 ASP A N 1
ATOM 5368 C CA . ASP A 1 655 ? 17.913 3.100 -0.181 1.00 93.44 655 ASP A CA 1
ATOM 5369 C C . ASP A 1 655 ? 18.132 2.708 -1.652 1.00 93.44 655 ASP A C 1
ATOM 5371 O O . ASP A 1 655 ? 19.033 3.258 -2.287 1.00 93.44 655 ASP A O 1
ATOM 5375 N N . GLU A 1 656 ? 17.251 1.901 -2.249 1.00 95.31 656 GLU A N 1
ATOM 5376 C CA . GLU A 1 656 ? 17.242 1.654 -3.700 1.00 95.31 656 GLU A CA 1
ATOM 5377 C C . GLU A 1 656 ? 17.066 2.957 -4.497 1.00 95.31 656 GLU A C 1
ATOM 5379 O O . GLU A 1 656 ? 17.849 3.256 -5.401 1.00 95.31 656 GLU A O 1
ATOM 5384 N N . LEU A 1 657 ? 16.098 3.799 -4.126 1.00 92.06 657 LEU A N 1
ATOM 5385 C CA . LEU A 1 657 ? 15.890 5.090 -4.785 1.00 92.06 657 LEU A CA 1
ATOM 5386 C C . LEU A 1 657 ? 17.092 6.027 -4.617 1.00 92.06 657 LEU A C 1
ATOM 5388 O O . LEU A 1 657 ? 17.439 6.738 -5.558 1.00 92.06 657 LEU A O 1
ATOM 5392 N N . LYS A 1 658 ? 17.768 6.021 -3.460 1.00 94.88 658 LYS A N 1
ATOM 5393 C CA . LYS A 1 658 ? 19.017 6.778 -3.277 1.00 94.88 658 LYS A CA 1
ATOM 5394 C C . LYS A 1 658 ? 20.103 6.294 -4.229 1.00 94.88 658 LYS A C 1
ATOM 5396 O O . LYS A 1 658 ? 20.756 7.141 -4.828 1.00 94.88 658 LYS A O 1
ATOM 5401 N N . THR A 1 659 ? 20.272 4.980 -4.400 1.00 95.25 659 THR A N 1
ATOM 5402 C CA . THR A 1 659 ? 21.270 4.441 -5.343 1.00 95.25 659 THR A CA 1
ATOM 5403 C C . THR A 1 659 ? 20.978 4.859 -6.786 1.00 95.25 659 THR A C 1
ATOM 5405 O O . THR A 1 659 ? 21.864 5.356 -7.479 1.00 95.25 659 THR A O 1
ATOM 5408 N N . GLN A 1 660 ? 19.712 4.807 -7.210 1.00 96.00 660 GLN A N 1
ATOM 5409 C CA . GLN A 1 660 ? 19.313 5.285 -8.537 1.00 96.00 660 GLN A CA 1
ATOM 5410 C C . GLN A 1 660 ? 19.554 6.790 -8.710 1.00 96.00 660 GLN A C 1
ATOM 5412 O O . GLN A 1 660 ? 20.004 7.229 -9.767 1.00 96.00 660 GLN A O 1
ATOM 5417 N N . VAL A 1 661 ? 19.285 7.595 -7.676 1.00 91.31 661 VAL A N 1
ATOM 5418 C CA . VAL A 1 661 ? 19.582 9.035 -7.700 1.00 91.31 661 VAL A CA 1
ATOM 5419 C C . VAL A 1 661 ? 21.083 9.273 -7.831 1.00 91.31 661 VAL A C 1
ATOM 5421 O O . VAL A 1 661 ? 21.478 10.077 -8.671 1.00 91.31 661 VAL A O 1
ATOM 5424 N N . THR A 1 662 ? 21.923 8.556 -7.079 1.00 94.62 662 THR A N 1
ATOM 5425 C CA . THR A 1 662 ? 23.382 8.699 -7.194 1.00 94.62 662 THR A CA 1
ATOM 5426 C C . THR A 1 662 ? 23.894 8.300 -8.578 1.00 94.62 662 THR A C 1
ATOM 5428 O O . THR A 1 662 ? 24.756 8.984 -9.129 1.00 94.62 662 THR A O 1
ATOM 5431 N N . ASP A 1 663 ? 23.327 7.261 -9.194 1.00 93.75 663 ASP A N 1
ATOM 5432 C CA . ASP A 1 663 ? 23.692 6.848 -10.553 1.00 93.75 663 ASP A CA 1
ATOM 5433 C C . ASP A 1 663 ? 23.284 7.896 -11.595 1.00 93.75 663 ASP A C 1
ATOM 5435 O O . ASP A 1 663 ? 24.070 8.248 -12.479 1.00 93.75 663 ASP A O 1
ATOM 5439 N N . LEU A 1 664 ? 22.082 8.467 -11.467 1.00 92.25 664 LEU A N 1
ATOM 5440 C CA . LEU A 1 664 ? 21.620 9.555 -12.333 1.00 92.25 664 LEU A CA 1
ATOM 5441 C C . LEU A 1 664 ? 22.454 10.832 -12.156 1.00 92.25 664 LEU A C 1
ATOM 5443 O O . LEU A 1 664 ? 22.764 11.500 -13.143 1.00 92.25 664 LEU A O 1
ATOM 5447 N N . GLU A 1 665 ? 22.859 11.168 -10.930 1.00 92.50 665 GLU A N 1
ATOM 5448 C CA . GLU A 1 665 ? 23.760 12.293 -10.650 1.00 92.50 665 GLU A CA 1
ATOM 5449 C C . GLU A 1 665 ? 25.146 12.083 -11.275 1.00 92.50 665 GLU A C 1
ATOM 5451 O O . GLU A 1 665 ? 25.715 13.011 -11.867 1.00 92.50 665 GLU A O 1
ATOM 5456 N N . ASN A 1 666 ? 25.671 10.858 -11.207 1.00 93.38 666 ASN A N 1
ATOM 5457 C CA . ASN A 1 666 ? 26.930 10.484 -11.844 1.00 93.38 666 ASN A CA 1
ATOM 5458 C C . ASN A 1 666 ? 26.838 10.587 -13.372 1.00 93.38 666 ASN A C 1
ATOM 5460 O O . ASN A 1 666 ? 27.700 11.218 -13.992 1.00 93.38 666 ASN A O 1
ATOM 5464 N N . ASN A 1 667 ? 25.767 10.063 -13.973 1.00 93.50 667 ASN A N 1
ATOM 5465 C CA . ASN A 1 667 ? 25.515 10.156 -15.413 1.00 93.50 667 ASN A CA 1
ATOM 5466 C C . ASN A 1 667 ? 25.381 11.614 -15.870 1.00 93.50 667 ASN A C 1
ATOM 5468 O O . ASN A 1 667 ? 26.053 12.032 -16.812 1.00 93.50 667 ASN A O 1
ATOM 5472 N N . LEU A 1 668 ? 24.613 12.435 -15.146 1.00 91.06 668 LEU A N 1
ATOM 5473 C CA . LEU A 1 668 ? 24.478 13.865 -15.435 1.00 91.06 668 LEU A CA 1
ATOM 5474 C C . LEU A 1 668 ? 25.827 14.595 -15.349 1.00 91.06 668 LEU A C 1
ATOM 5476 O O . LEU A 1 668 ? 26.107 15.514 -16.123 1.00 91.06 668 LEU A O 1
ATOM 5480 N N . THR A 1 669 ? 26.679 14.208 -14.402 1.00 92.25 669 THR A N 1
ATOM 5481 C CA . THR A 1 669 ? 28.023 14.779 -14.259 1.00 92.25 669 THR A CA 1
ATOM 5482 C C . THR A 1 669 ? 28.925 14.381 -15.429 1.00 92.25 669 THR A C 1
ATOM 5484 O O . THR A 1 669 ? 29.668 15.225 -15.938 1.00 92.25 669 THR A O 1
ATOM 5487 N N . GLN A 1 670 ? 28.844 13.132 -15.895 1.00 93.50 670 GLN A N 1
ATOM 5488 C CA . GLN A 1 670 ? 29.555 12.675 -17.092 1.00 93.50 670 GLN A CA 1
ATOM 5489 C C . GLN A 1 670 ? 29.072 13.402 -18.354 1.00 93.50 670 GLN A C 1
ATOM 5491 O O . GLN A 1 670 ? 29.903 13.910 -19.106 1.00 93.50 670 GLN A O 1
ATOM 5496 N N . GLU A 1 671 ? 27.760 13.557 -18.549 1.00 92.00 671 GLU A N 1
ATOM 5497 C CA . GLU A 1 671 ? 27.204 14.299 -19.689 1.00 92.00 671 GLU A CA 1
ATOM 5498 C C . GLU A 1 671 ? 27.619 15.774 -19.689 1.00 92.00 671 GLU A C 1
ATO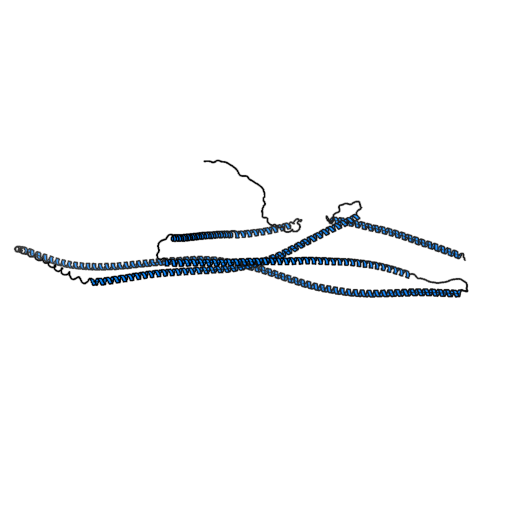M 5500 O O . GLU A 1 671 ? 27.977 16.321 -20.735 1.00 92.00 671 GLU A O 1
ATOM 5505 N N . LYS A 1 672 ? 27.645 16.432 -18.521 1.00 91.62 672 LYS A N 1
ATOM 5506 C CA . LYS A 1 672 ? 28.150 17.811 -18.401 1.00 91.62 672 LYS A CA 1
ATOM 5507 C C . LYS A 1 672 ? 29.620 17.915 -18.799 1.00 91.62 672 LYS A C 1
ATOM 5509 O O . LYS A 1 672 ? 29.990 18.859 -19.497 1.00 91.62 672 LYS A O 1
ATOM 5514 N N . LYS A 1 673 ? 30.455 16.953 -18.390 1.00 93.00 673 LYS A N 1
ATOM 5515 C CA . LYS A 1 673 ? 31.869 16.897 -18.796 1.00 93.00 673 LYS A CA 1
ATOM 5516 C C . LYS A 1 673 ? 32.009 16.685 -20.305 1.00 93.00 673 LYS A C 1
ATOM 5518 O O . LYS A 1 673 ? 32.777 17.408 -20.937 1.00 93.00 673 LYS A O 1
ATOM 5523 N N . ALA A 1 674 ? 31.245 15.757 -20.883 1.00 91.44 674 ALA A N 1
ATOM 5524 C CA . ALA A 1 674 ? 31.239 15.502 -22.323 1.00 91.44 674 ALA A CA 1
ATOM 5525 C C . ALA A 1 674 ? 30.792 16.742 -23.115 1.00 91.44 674 ALA A C 1
ATOM 5527 O O . ALA A 1 674 ? 31.448 17.140 -24.073 1.00 91.44 674 ALA A O 1
ATOM 5528 N N . THR A 1 675 ? 29.737 17.420 -22.660 1.00 91.81 675 THR A N 1
ATOM 5529 C CA . THR A 1 675 ? 29.234 18.654 -23.281 1.00 91.81 675 THR A CA 1
ATOM 5530 C C . THR A 1 675 ? 30.271 19.772 -23.232 1.00 91.81 675 THR A C 1
ATOM 5532 O O . THR A 1 675 ? 30.518 20.414 -24.248 1.00 91.81 675 THR A O 1
ATOM 5535 N N . TYR A 1 676 ? 30.925 19.982 -22.084 1.00 93.25 676 TYR A N 1
ATOM 5536 C CA . TYR A 1 676 ? 31.987 20.985 -21.954 1.00 93.25 676 TYR A CA 1
ATOM 5537 C C . TYR A 1 676 ? 33.192 20.670 -22.854 1.00 93.25 676 TYR A C 1
ATOM 5539 O O . TYR A 1 676 ? 33.766 21.573 -23.468 1.00 93.25 676 TYR A O 1
ATOM 5547 N N . SER A 1 677 ? 33.562 19.390 -22.966 1.00 92.62 677 SER A N 1
ATOM 5548 C CA . SER A 1 677 ? 34.619 18.938 -23.876 1.00 92.62 677 SER A CA 1
ATOM 5549 C C . SER A 1 677 ? 34.255 19.223 -25.336 1.00 92.62 677 SER A C 1
ATOM 5551 O O . SER A 1 677 ? 35.034 19.870 -26.034 1.00 92.62 677 SER A O 1
ATOM 5553 N N . ASN A 1 678 ? 33.043 18.860 -25.763 1.00 91.50 678 ASN A N 1
ATOM 5554 C CA . ASN A 1 678 ? 32.547 19.122 -27.116 1.00 91.50 678 ASN A CA 1
ATOM 5555 C C . ASN A 1 678 ? 32.456 20.626 -27.414 1.00 91.50 678 ASN A C 1
ATOM 5557 O O . ASN A 1 678 ? 32.867 21.071 -28.481 1.00 91.50 678 ASN A O 1
ATOM 5561 N N . GLU A 1 679 ? 31.964 21.439 -26.474 1.00 93.25 679 GLU A N 1
ATOM 5562 C CA . GLU A 1 679 ? 31.907 22.895 -26.640 1.00 93.25 679 GLU A CA 1
ATOM 5563 C C . GLU A 1 679 ? 33.308 23.494 -26.807 1.00 93.25 679 GLU A C 1
ATOM 5565 O O . GLU A 1 679 ? 33.515 24.357 -27.662 1.00 93.25 679 GLU A O 1
ATOM 5570 N N . THR A 1 680 ? 34.279 23.014 -26.027 1.00 92.62 680 THR A N 1
ATOM 5571 C CA . THR A 1 680 ? 35.680 23.436 -26.145 1.00 92.62 680 THR A CA 1
ATOM 5572 C C . THR A 1 680 ? 36.238 23.067 -27.520 1.00 92.62 680 THR A C 1
ATOM 5574 O O . THR A 1 680 ? 36.762 23.939 -28.208 1.00 92.62 680 THR A O 1
ATOM 5577 N N . GLN A 1 681 ? 36.022 21.829 -27.981 1.00 92.12 681 GLN A N 1
ATOM 5578 C CA . GLN A 1 681 ? 36.438 21.389 -29.317 1.00 92.12 681 GLN A CA 1
ATOM 5579 C C . GLN A 1 681 ? 35.818 22.246 -30.430 1.00 92.12 681 GLN A C 1
ATOM 5581 O O . GLN A 1 681 ? 36.529 22.695 -31.328 1.00 92.12 681 GLN A O 1
ATOM 5586 N N . TYR A 1 682 ? 34.514 22.537 -30.373 1.00 91.06 682 TYR A N 1
ATOM 5587 C CA . TYR A 1 682 ? 33.864 23.390 -31.374 1.00 91.06 682 TYR A CA 1
ATOM 5588 C C . TYR A 1 682 ? 34.374 24.831 -31.335 1.00 91.06 682 TYR A C 1
ATOM 5590 O O . TYR A 1 682 ? 34.548 25.450 -32.387 1.00 91.06 682 TYR A O 1
ATOM 5598 N N . ARG A 1 683 ? 34.645 25.380 -30.144 1.00 92.75 683 ARG A N 1
ATOM 5599 C CA . ARG A 1 683 ? 35.269 26.704 -30.014 1.00 92.75 683 ARG A CA 1
ATOM 5600 C C . ARG A 1 683 ? 36.651 26.721 -30.664 1.00 92.75 683 ARG A C 1
ATOM 5602 O O . ARG A 1 683 ? 36.921 27.639 -31.438 1.00 92.75 683 ARG A O 1
ATOM 5609 N N . ASP A 1 684 ? 37.474 25.705 -30.421 1.00 91.38 684 ASP A N 1
ATOM 5610 C CA . ASP A 1 684 ? 38.813 25.591 -31.003 1.00 91.38 684 ASP A CA 1
ATOM 5611 C C . ASP A 1 684 ? 38.758 25.451 -32.532 1.00 91.38 684 ASP A C 1
ATOM 5613 O O . ASP A 1 684 ? 39.434 26.198 -33.242 1.00 91.38 684 ASP A O 1
ATOM 5617 N N . GLN A 1 685 ? 37.867 24.604 -33.060 1.00 92.56 685 GLN A N 1
ATOM 5618 C CA . GLN A 1 685 ? 37.638 24.465 -34.505 1.00 92.56 685 GLN A CA 1
ATOM 5619 C C . GLN A 1 685 ? 37.187 25.781 -35.154 1.00 92.56 685 GLN A C 1
ATOM 5621 O O . GLN A 1 685 ? 37.648 26.145 -36.238 1.00 92.56 685 GLN A O 1
ATOM 5626 N N . ILE A 1 686 ? 36.296 26.534 -34.502 1.00 87.44 686 ILE A N 1
ATOM 5627 C CA . ILE A 1 686 ? 35.856 27.846 -34.996 1.00 87.44 686 ILE A CA 1
ATOM 5628 C C . ILE A 1 686 ? 37.025 28.838 -35.001 1.00 87.44 686 ILE A C 1
ATOM 5630 O O . ILE A 1 686 ? 37.161 29.612 -35.954 1.00 87.44 686 ILE A O 1
ATOM 5634 N N . ILE A 1 687 ? 37.873 28.829 -33.969 1.00 88.00 687 ILE A N 1
ATOM 5635 C CA . ILE A 1 687 ? 39.070 29.677 -33.896 1.00 88.00 687 ILE A CA 1
ATOM 5636 C C . ILE A 1 687 ? 40.039 29.331 -35.031 1.00 88.00 687 ILE A C 1
ATOM 5638 O O . ILE A 1 687 ? 40.486 30.239 -35.739 1.00 88.00 687 ILE A O 1
ATOM 5642 N N . GLU A 1 688 ? 40.320 28.047 -35.252 1.00 90.88 688 GLU A N 1
ATOM 5643 C CA . GLU A 1 688 ? 41.202 27.583 -36.325 1.00 90.88 688 GLU A CA 1
ATOM 5644 C C . GLU A 1 688 ? 40.651 27.952 -37.707 1.00 90.88 688 GLU A C 1
ATOM 5646 O O . GLU A 1 688 ? 41.351 28.577 -38.508 1.00 90.88 688 GLU A O 1
ATOM 5651 N N . ARG A 1 689 ? 39.365 27.684 -37.966 1.00 89.75 689 ARG A N 1
ATOM 5652 C CA . ARG A 1 689 ? 38.703 28.057 -39.224 1.00 89.75 689 ARG A CA 1
ATOM 5653 C C . ARG A 1 689 ? 38.761 29.561 -39.469 1.00 89.75 689 ARG A C 1
ATOM 5655 O O . ARG A 1 689 ? 39.074 29.998 -40.574 1.00 89.75 689 ARG A O 1
ATOM 5662 N N . ASN A 1 690 ? 38.478 30.372 -38.450 1.00 89.81 690 ASN A N 1
ATOM 5663 C CA . ASN A 1 690 ? 38.540 31.829 -38.563 1.00 89.81 690 ASN A CA 1
ATOM 5664 C C . ASN A 1 690 ? 39.970 32.319 -38.832 1.00 89.81 690 ASN A C 1
ATOM 5666 O O . ASN A 1 690 ? 40.150 33.264 -39.602 1.00 89.81 690 ASN A O 1
ATOM 5670 N N . LYS A 1 691 ? 40.983 31.671 -38.240 1.00 88.94 691 LYS A N 1
ATOM 5671 C CA . LYS A 1 691 ? 42.398 31.951 -38.513 1.00 88.94 691 LYS A CA 1
ATOM 5672 C C . LYS A 1 691 ? 42.747 31.631 -39.967 1.00 88.94 691 LYS A C 1
ATOM 5674 O O . LYS A 1 691 ? 43.278 32.501 -40.649 1.00 88.94 691 LYS A O 1
ATOM 5679 N N . LEU A 1 692 ? 42.382 30.445 -40.457 1.00 89.31 692 LEU A N 1
ATOM 5680 C CA . LEU A 1 692 ? 42.611 30.033 -41.846 1.00 89.31 692 LEU A CA 1
ATOM 5681 C C . LEU A 1 692 ? 41.924 30.967 -42.844 1.00 89.31 692 LEU A C 1
ATOM 5683 O O . LEU A 1 692 ? 42.550 31.414 -43.800 1.00 89.31 692 LEU A O 1
ATOM 5687 N N . LEU A 1 693 ? 40.661 31.322 -42.605 1.00 88.00 693 LEU A N 1
ATOM 5688 C CA . LEU A 1 693 ? 39.926 32.243 -43.469 1.00 88.00 693 LEU A CA 1
ATOM 5689 C C . LEU A 1 693 ? 40.557 33.634 -43.504 1.00 88.00 693 LEU A C 1
ATOM 5691 O O . LEU A 1 693 ? 40.675 34.221 -44.579 1.00 88.00 693 LEU A O 1
ATOM 5695 N N . MET A 1 694 ? 41.012 34.147 -42.358 1.00 85.81 694 MET A N 1
ATOM 5696 C CA . MET A 1 694 ? 41.781 35.391 -42.328 1.00 85.81 694 MET A CA 1
ATOM 5697 C C . MET A 1 694 ? 43.078 35.280 -43.123 1.00 85.81 694 MET A C 1
ATOM 5699 O O . MET A 1 694 ? 43.402 36.197 -43.873 1.00 85.81 694 MET A O 1
ATOM 5703 N N . THR A 1 695 ? 43.804 34.170 -42.991 1.00 86.62 695 THR A N 1
ATOM 5704 C CA . THR A 1 695 ? 45.036 33.916 -43.744 1.00 86.62 695 THR A CA 1
ATOM 5705 C C . THR A 1 695 ? 44.772 33.867 -45.253 1.00 86.62 695 THR A C 1
ATOM 5707 O O . THR A 1 695 ? 45.462 34.545 -46.009 1.00 86.62 695 THR A O 1
ATOM 5710 N N . ILE A 1 696 ? 43.736 33.152 -45.702 1.00 84.44 696 ILE A N 1
ATOM 5711 C CA . ILE A 1 696 ? 43.328 33.103 -47.116 1.00 84.44 696 ILE A CA 1
ATOM 5712 C C . ILE A 1 696 ? 42.961 34.500 -47.618 1.00 84.44 696 ILE A C 1
ATOM 5714 O O . ILE A 1 696 ? 43.422 34.916 -48.678 1.00 84.44 696 ILE A O 1
ATOM 5718 N N . TYR A 1 697 ? 42.172 35.250 -46.848 1.00 84.31 697 TYR A N 1
ATOM 5719 C CA . TYR A 1 697 ? 41.798 36.613 -47.210 1.00 84.31 697 TYR A CA 1
ATOM 5720 C C . TYR A 1 697 ? 43.024 37.528 -47.333 1.00 84.31 697 TYR A C 1
ATOM 5722 O O . TYR A 1 697 ? 43.102 38.304 -48.280 1.00 84.31 697 TYR A O 1
ATOM 5730 N N . GLN A 1 698 ? 43.998 37.418 -46.423 1.00 83.06 698 GLN A N 1
ATOM 5731 C CA . GLN A 1 698 ? 45.261 38.162 -46.489 1.00 83.06 698 GLN A CA 1
ATOM 5732 C C . GLN A 1 698 ? 46.089 37.786 -47.724 1.00 83.06 698 GLN A C 1
ATOM 5734 O O . GLN A 1 698 ? 46.619 38.674 -48.387 1.00 83.06 698 GLN A O 1
ATOM 5739 N N . TYR A 1 699 ? 46.179 36.499 -48.071 1.00 83.69 699 TYR A N 1
ATOM 5740 C CA . TYR A 1 699 ? 46.861 36.064 -49.293 1.00 83.69 699 TYR A CA 1
ATOM 5741 C C . TYR A 1 699 ? 46.176 36.590 -50.555 1.00 83.69 699 TYR A C 1
ATOM 5743 O O . TYR A 1 699 ? 46.849 37.131 -51.429 1.00 83.69 699 TYR A O 1
ATOM 5751 N N . LEU A 1 700 ? 44.847 36.488 -50.633 1.00 79.81 700 LEU A N 1
ATOM 5752 C CA . LEU A 1 700 ? 44.073 37.043 -51.745 1.00 79.81 700 LEU A CA 1
ATOM 5753 C C . LEU A 1 700 ? 44.253 38.555 -51.849 1.00 79.81 700 LEU A C 1
ATOM 5755 O O . LEU A 1 700 ? 44.363 39.084 -52.949 1.00 79.81 700 LEU A O 1
ATOM 5759 N N . ASP A 1 701 ? 44.323 39.255 -50.719 1.00 78.44 701 ASP A N 1
ATOM 5760 C CA . ASP A 1 701 ? 44.565 40.692 -50.721 1.00 78.44 701 ASP A CA 1
ATOM 5761 C C . ASP A 1 701 ? 45.965 41.060 -51.214 1.00 78.44 701 ASP A C 1
ATOM 5763 O O . ASP A 1 701 ? 46.119 42.003 -51.983 1.00 78.44 701 ASP A O 1
ATOM 5767 N N . ASN A 1 702 ? 46.978 40.286 -50.821 1.00 80.25 702 ASN A N 1
ATOM 5768 C CA . ASN A 1 702 ? 48.351 40.471 -51.288 1.00 80.25 702 ASN A CA 1
ATOM 5769 C C . ASN A 1 702 ? 48.487 40.249 -52.803 1.00 80.25 702 ASN A C 1
ATOM 5771 O O . ASN A 1 702 ? 49.299 40.916 -53.432 1.00 80.25 702 ASN A O 1
ATOM 5775 N N . ILE A 1 703 ? 47.712 39.328 -53.385 1.00 77.00 703 ILE A N 1
ATOM 5776 C CA . ILE A 1 703 ? 47.700 39.076 -54.837 1.00 77.00 703 ILE A CA 1
ATOM 5777 C C . ILE A 1 703 ? 46.976 40.203 -55.592 1.00 77.00 703 ILE A C 1
ATOM 5779 O O . ILE A 1 703 ? 47.331 40.507 -56.727 1.00 77.00 703 ILE A O 1
ATOM 5783 N N . MET A 1 704 ? 45.959 40.814 -54.976 1.00 72.00 704 MET A N 1
ATOM 5784 C CA . MET A 1 704 ? 45.044 41.747 -55.647 1.00 72.00 704 MET A CA 1
ATOM 5785 C C . MET A 1 704 ? 45.367 43.231 -55.434 1.00 72.00 704 MET A C 1
ATOM 5787 O O . MET A 1 704 ? 44.844 44.065 -56.172 1.00 72.00 704 MET A O 1
ATOM 5791 N N . SER A 1 705 ? 46.167 43.588 -54.429 1.00 63.47 705 SER A N 1
ATOM 5792 C CA . SER A 1 705 ? 46.451 44.988 -54.102 1.00 63.47 705 SER A CA 1
ATOM 5793 C C . SER A 1 705 ? 47.682 45.521 -54.846 1.00 63.47 705 SER A C 1
ATOM 5795 O O . SER A 1 705 ? 48.791 45.019 -54.673 1.00 63.47 705 SER A O 1
ATOM 5797 N N . ASP A 1 706 ? 47.502 46.622 -55.585 1.00 55.53 706 ASP A N 1
ATOM 5798 C CA . ASP A 1 706 ? 48.585 47.556 -55.909 1.00 55.53 706 ASP A CA 1
ATOM 5799 C C . ASP A 1 706 ? 49.148 48.105 -54.592 1.00 55.53 706 ASP A C 1
ATOM 5801 O O . ASP A 1 706 ? 48.395 48.511 -53.701 1.00 55.53 706 ASP A O 1
ATOM 5805 N N . SER A 1 707 ? 50.473 48.151 -54.465 1.00 49.97 707 SER A N 1
ATOM 5806 C CA . SER A 1 707 ? 51.240 48.502 -53.256 1.00 49.97 707 SER A CA 1
ATOM 5807 C C . SER A 1 707 ? 50.904 49.856 -52.586 1.00 49.97 707 SER A C 1
ATOM 5809 O O . SER A 1 707 ? 51.552 50.218 -51.605 1.00 49.97 707 SER A O 1
ATOM 5811 N N . ALA A 1 708 ? 49.923 50.614 -53.086 1.00 51.81 708 ALA A N 1
ATOM 5812 C CA . ALA A 1 708 ? 49.621 51.992 -52.714 1.00 51.81 708 ALA A CA 1
ATOM 5813 C C . ALA A 1 708 ? 48.444 52.193 -51.732 1.00 51.81 708 ALA A C 1
ATOM 5815 O O . ALA A 1 708 ? 48.347 53.278 -51.170 1.00 51.81 708 ALA A O 1
ATOM 5816 N N . ASN A 1 709 ? 47.575 51.205 -51.464 1.00 55.25 709 ASN A N 1
ATOM 5817 C CA . ASN A 1 709 ? 46.421 51.401 -50.561 1.00 55.25 709 ASN A CA 1
ATOM 5818 C C . ASN A 1 709 ? 46.206 50.237 -49.578 1.00 55.25 709 ASN A C 1
ATOM 5820 O O . ASN A 1 709 ? 45.292 49.429 -49.714 1.00 55.25 709 ASN A O 1
ATOM 5824 N N . LYS A 1 710 ? 47.026 50.179 -48.523 1.00 56.22 710 LYS A N 1
ATOM 5825 C CA . LYS A 1 710 ? 46.807 49.277 -47.378 1.00 56.22 710 LYS A CA 1
ATOM 5826 C C . LYS A 1 710 ? 45.858 49.925 -46.364 1.00 56.22 710 LYS A C 1
ATOM 5828 O O . LYS A 1 710 ? 46.308 50.562 -45.414 1.00 56.22 710 LYS A O 1
ATOM 5833 N N . GLN A 1 711 ? 44.545 49.773 -46.536 1.00 54.94 711 GLN A N 1
ATOM 5834 C CA . GLN A 1 711 ? 43.594 50.116 -45.470 1.00 54.94 711 GLN A CA 1
ATOM 5835 C C . GLN A 1 711 ? 43.536 48.991 -44.425 1.00 54.94 711 GLN A C 1
ATOM 5837 O O . GLN A 1 711 ? 43.091 47.880 -44.684 1.00 54.94 711 GLN A O 1
ATOM 5842 N N . SER A 1 712 ? 43.989 49.311 -43.211 1.00 54.28 712 SER A N 1
ATOM 5843 C CA . SER A 1 712 ? 44.247 48.400 -42.083 1.00 54.28 712 SER A CA 1
ATOM 5844 C C . SER A 1 712 ? 43.003 47.848 -41.355 1.00 54.28 712 SER A C 1
ATOM 5846 O O . SER A 1 712 ? 43.134 47.343 -40.238 1.00 54.28 712 SER A O 1
ATOM 5848 N N . ASN A 1 713 ? 41.797 47.951 -41.918 1.00 62.34 713 ASN A N 1
ATOM 5849 C CA . ASN A 1 713 ? 40.560 47.637 -41.194 1.00 62.34 713 ASN A CA 1
ATOM 5850 C C . ASN A 1 713 ? 39.734 46.566 -41.916 1.00 62.34 713 ASN A C 1
ATOM 5852 O O . ASN A 1 713 ? 38.721 46.852 -42.550 1.00 62.34 713 ASN A O 1
ATOM 5856 N N . TYR A 1 714 ? 40.201 45.320 -41.846 1.00 67.88 714 TYR A N 1
ATOM 5857 C CA . TYR A 1 714 ? 39.491 44.180 -42.421 1.00 67.88 714 TYR A CA 1
ATOM 5858 C C . TYR A 1 714 ? 38.411 43.664 -41.458 1.00 67.88 714 TYR A C 1
ATOM 5860 O O . TYR A 1 714 ? 38.685 43.525 -40.259 1.00 67.88 714 TYR A O 1
ATOM 5868 N N . PRO A 1 715 ? 37.203 43.333 -41.950 1.00 73.56 715 PRO A N 1
ATOM 5869 C CA . PRO A 1 715 ? 36.198 42.663 -41.135 1.00 73.56 715 PRO A CA 1
ATOM 5870 C C . PRO A 1 715 ? 36.748 41.314 -40.658 1.00 73.56 715 PRO A C 1
ATOM 5872 O O . PRO A 1 715 ? 37.309 40.551 -41.437 1.00 73.56 715 PRO A O 1
ATOM 5875 N N . LYS A 1 716 ? 36.620 41.021 -39.361 1.00 77.81 716 LYS A N 1
ATOM 5876 C CA . LYS A 1 716 ? 37.076 39.747 -38.789 1.00 77.81 716 LYS A CA 1
ATOM 5877 C C . LYS A 1 716 ? 35.972 38.686 -38.939 1.00 77.81 716 LYS A C 1
ATOM 5879 O O . LYS A 1 716 ? 34.838 38.981 -38.550 1.00 77.81 716 LYS A O 1
ATOM 5884 N N . PRO A 1 717 ? 36.284 37.447 -39.375 1.00 81.81 717 PRO A N 1
ATOM 5885 C CA . PRO A 1 717 ? 35.337 36.333 -39.444 1.00 81.81 717 PRO A CA 1
ATOM 5886 C C . PRO A 1 717 ? 34.599 36.079 -38.128 1.00 81.81 717 PRO A C 1
ATOM 5888 O O . PRO A 1 717 ? 33.431 35.711 -38.139 1.00 81.81 717 PRO A O 1
ATOM 5891 N N . SER A 1 718 ? 35.264 36.326 -36.994 1.00 80.75 718 SER A N 1
ATOM 5892 C CA . SER A 1 718 ? 34.704 36.159 -35.650 1.00 80.75 718 SER A CA 1
ATOM 5893 C C . SER A 1 718 ? 33.736 37.264 -35.215 1.00 80.75 718 SER A C 1
ATOM 5895 O O . SER A 1 718 ? 32.963 37.041 -34.292 1.00 80.75 718 SER A O 1
ATOM 5897 N N . ALA A 1 719 ? 33.779 38.448 -35.836 1.00 79.81 719 ALA A N 1
ATOM 5898 C CA . ALA A 1 719 ? 32.950 39.592 -35.449 1.00 79.81 719 ALA A CA 1
ATOM 5899 C C . ALA A 1 719 ? 31.669 39.688 -36.289 1.00 79.81 719 ALA A C 1
ATOM 5901 O O . ALA A 1 719 ? 30.594 39.942 -35.753 1.00 79.81 719 ALA A O 1
ATOM 5902 N N . ASN A 1 720 ? 31.775 39.481 -37.603 1.00 82.50 720 ASN A N 1
ATOM 5903 C CA . ASN A 1 720 ? 30.624 39.394 -38.497 1.00 82.50 720 ASN A CA 1
ATOM 5904 C C . ASN A 1 720 ? 31.006 38.575 -39.736 1.00 82.50 720 ASN A C 1
ATOM 5906 O O . ASN A 1 720 ? 31.591 39.095 -40.690 1.00 82.50 720 ASN A O 1
ATOM 5910 N N . PHE A 1 721 ? 30.682 37.281 -39.705 1.00 84.88 721 PHE A N 1
ATOM 5911 C CA . PHE A 1 721 ? 31.014 36.366 -40.793 1.00 84.88 721 PHE A CA 1
ATOM 5912 C C . PHE A 1 721 ? 30.313 36.732 -42.105 1.00 84.88 721 PHE A C 1
ATOM 5914 O O . PHE A 1 721 ? 30.919 36.594 -43.162 1.00 84.88 721 PHE A O 1
ATOM 5921 N N . GLY A 1 722 ? 29.073 37.232 -42.048 1.00 84.69 722 GLY A N 1
ATOM 5922 C CA . GLY A 1 722 ? 28.313 37.625 -43.238 1.00 84.69 722 GLY A CA 1
ATOM 5923 C C . GLY A 1 722 ? 29.037 38.708 -44.035 1.00 84.69 722 GLY A C 1
ATOM 5924 O O . GLY A 1 722 ? 29.336 38.508 -45.209 1.00 84.69 722 GLY A O 1
ATOM 5925 N N . LEU A 1 723 ? 29.432 39.794 -43.363 1.00 82.69 723 LEU A N 1
ATOM 5926 C CA . LEU A 1 723 ? 30.203 40.873 -43.990 1.00 82.69 723 LEU A CA 1
ATOM 5927 C C . LEU A 1 723 ? 31.574 40.388 -44.481 1.00 82.69 723 LEU A C 1
ATOM 5929 O O . LEU A 1 723 ? 31.982 40.706 -45.596 1.00 82.69 723 LEU A O 1
ATOM 5933 N N . PHE A 1 724 ? 32.292 39.594 -43.679 1.00 86.69 724 PHE A N 1
ATOM 5934 C CA . PHE A 1 724 ? 33.580 39.033 -44.101 1.00 86.69 724 PHE A CA 1
ATOM 5935 C C . PHE A 1 724 ? 33.449 38.178 -45.371 1.00 86.69 724 PHE A C 1
ATOM 5937 O O . PHE A 1 724 ? 34.250 38.325 -46.294 1.00 86.69 724 PHE A O 1
ATOM 5944 N N . ASN A 1 725 ? 32.430 37.320 -45.436 1.00 86.75 725 ASN A N 1
ATOM 5945 C CA . ASN A 1 725 ? 32.172 36.455 -46.579 1.00 86.75 725 ASN A CA 1
ATOM 5946 C C . ASN A 1 725 ? 31.819 37.265 -47.833 1.00 86.75 725 ASN A C 1
ATOM 5948 O O . ASN A 1 725 ? 32.350 36.989 -48.903 1.00 86.75 725 ASN A O 1
ATOM 5952 N N . GLU A 1 726 ? 30.992 38.305 -47.711 1.00 87.00 726 GLU A N 1
ATOM 5953 C CA . GLU A 1 726 ? 30.686 39.201 -48.834 1.00 87.00 726 GLU A CA 1
ATOM 5954 C C . GLU A 1 726 ? 31.945 39.881 -49.389 1.00 87.00 726 GLU A C 1
ATOM 5956 O O . GLU A 1 726 ? 32.155 39.907 -50.605 1.00 87.00 726 GLU A O 1
ATOM 5961 N N . HIS A 1 727 ? 32.830 40.367 -48.513 1.00 82.12 727 HIS A N 1
ATOM 5962 C CA . HIS A 1 727 ? 34.107 40.957 -48.919 1.00 82.12 727 HIS A CA 1
ATOM 5963 C C . HIS A 1 727 ? 35.053 39.933 -49.563 1.00 82.12 727 HIS A C 1
ATOM 5965 O O . HIS A 1 727 ? 35.659 40.227 -50.596 1.00 82.12 727 HIS A O 1
ATOM 5971 N N . LEU A 1 728 ? 35.176 38.732 -48.988 1.00 84.69 728 LEU A N 1
ATOM 5972 C CA . LEU A 1 728 ? 35.985 37.643 -49.545 1.00 84.69 728 LEU A CA 1
ATOM 5973 C C . LEU A 1 728 ? 35.472 37.235 -50.932 1.00 84.69 728 LEU A C 1
ATOM 5975 O O . LEU A 1 728 ? 36.252 37.129 -51.879 1.00 84.69 728 LEU A O 1
ATOM 5979 N N . LEU A 1 729 ? 34.157 37.069 -51.070 1.00 86.44 729 LEU A N 1
ATOM 5980 C CA . LEU A 1 729 ? 33.505 36.708 -52.322 1.00 86.44 729 LEU A CA 1
ATOM 5981 C C . LEU A 1 729 ? 33.673 37.802 -53.380 1.00 86.44 729 LEU A C 1
ATOM 5983 O O . LEU A 1 729 ? 33.918 37.492 -54.544 1.00 86.44 729 LEU A O 1
ATOM 5987 N N . SER A 1 730 ? 33.582 39.075 -52.988 1.00 85.62 730 SER A N 1
ATOM 5988 C CA . SER A 1 730 ? 33.857 40.209 -53.876 1.00 85.62 730 SER A CA 1
ATOM 5989 C C . SER A 1 730 ? 35.290 40.155 -54.419 1.00 85.62 730 SER A C 1
ATOM 5991 O O . SER A 1 730 ? 35.489 40.202 -55.633 1.00 85.62 730 SER A O 1
ATOM 5993 N N . LYS A 1 731 ? 36.291 39.930 -53.555 1.00 82.19 731 LYS A N 1
ATOM 5994 C CA . LYS A 1 731 ? 37.693 39.775 -53.983 1.00 82.19 731 LYS A CA 1
ATOM 5995 C C . LYS A 1 731 ? 37.909 38.566 -54.889 1.00 82.19 731 LYS A C 1
ATOM 5997 O O . LYS A 1 731 ? 38.595 38.691 -55.899 1.00 82.19 731 LYS A O 1
ATOM 6002 N N . LEU A 1 732 ? 37.300 37.423 -54.572 1.00 86.19 732 LEU A N 1
ATOM 6003 C CA . LEU A 1 732 ? 37.363 36.223 -55.412 1.00 86.19 732 LEU A CA 1
ATOM 6004 C C . LEU A 1 732 ? 36.739 36.454 -56.792 1.00 86.19 732 LEU A C 1
ATOM 6006 O O . LEU A 1 732 ? 37.310 36.029 -57.796 1.00 86.19 732 LEU A O 1
ATOM 6010 N N . LYS A 1 733 ? 35.610 37.168 -56.872 1.00 87.19 733 LYS A N 1
ATOM 6011 C CA . LYS A 1 733 ? 34.998 37.559 -58.152 1.00 87.19 733 LYS A CA 1
ATOM 6012 C C . LYS A 1 733 ? 35.931 38.454 -58.964 1.00 87.19 733 LYS A C 1
ATOM 6014 O O . LYS A 1 733 ? 36.094 38.220 -60.159 1.00 87.19 733 LYS A O 1
ATOM 6019 N N . THR A 1 734 ? 36.587 39.424 -58.327 1.00 84.62 734 THR A N 1
ATOM 6020 C CA . THR A 1 734 ? 37.577 40.281 -58.994 1.00 84.62 734 THR A CA 1
ATOM 6021 C C . THR A 1 734 ? 38.787 39.477 -59.470 1.00 84.62 734 THR A C 1
ATOM 6023 O O . THR A 1 734 ? 39.188 39.631 -60.619 1.00 84.62 734 THR A O 1
ATOM 6026 N N . LEU A 1 735 ? 39.328 38.567 -58.651 1.00 85.88 735 LEU A N 1
ATOM 6027 C CA . LEU A 1 735 ? 40.423 37.673 -59.049 1.00 85.88 735 LEU A CA 1
ATOM 6028 C C . LEU A 1 735 ? 40.022 36.792 -60.239 1.00 85.88 735 LEU A C 1
ATOM 6030 O O . LEU A 1 735 ? 40.780 36.665 -61.196 1.00 85.88 735 LEU A O 1
ATOM 6034 N N . THR A 1 736 ? 38.809 36.240 -60.217 1.00 88.38 736 THR A N 1
ATOM 6035 C CA . THR A 1 736 ? 38.259 35.441 -61.323 1.00 88.38 736 THR A CA 1
ATOM 6036 C C . THR A 1 736 ? 38.148 36.279 -62.597 1.00 88.38 736 THR A C 1
ATOM 6038 O O . THR A 1 736 ? 38.496 35.822 -63.682 1.00 88.38 736 THR A O 1
ATOM 6041 N N . HIS A 1 737 ? 37.715 37.536 -62.481 1.00 87.44 737 HIS A N 1
ATOM 6042 C CA . HIS A 1 737 ? 37.655 38.456 -63.613 1.00 87.44 737 HIS A CA 1
ATOM 6043 C C . HIS A 1 737 ? 39.048 38.791 -64.173 1.00 87.44 737 HIS A C 1
ATOM 6045 O O . HIS A 1 737 ? 39.233 38.778 -65.392 1.00 87.44 737 HIS A O 1
ATOM 6051 N N . VAL A 1 738 ? 40.036 39.042 -63.304 1.00 87.00 738 VAL A N 1
ATOM 6052 C CA . VAL A 1 738 ? 41.440 39.253 -63.699 1.00 87.00 738 VAL A CA 1
ATOM 6053 C C . VAL A 1 738 ? 41.988 38.014 -64.402 1.00 87.00 738 VAL A C 1
ATOM 6055 O O . VAL A 1 738 ? 42.570 38.145 -65.476 1.00 87.00 738 VAL A O 1
ATOM 6058 N N . HIS A 1 739 ? 41.739 36.823 -63.857 1.00 87.81 739 HIS A N 1
ATOM 6059 C CA . HIS A 1 739 ? 42.157 35.555 -64.449 1.00 87.81 739 HIS A CA 1
ATOM 6060 C C . HIS A 1 739 ? 41.551 35.346 -65.842 1.00 87.81 739 HIS A C 1
ATOM 6062 O O . HIS A 1 739 ? 42.286 35.120 -66.796 1.00 87.81 739 HIS A O 1
ATOM 6068 N N . ASN A 1 740 ? 40.236 35.524 -65.996 1.00 91.44 740 ASN A N 1
ATOM 6069 C CA . ASN A 1 740 ? 39.564 35.392 -67.292 1.00 91.44 740 ASN A CA 1
ATOM 6070 C C . ASN A 1 740 ? 40.069 36.421 -68.315 1.00 91.44 740 ASN A C 1
ATOM 6072 O O . ASN A 1 740 ? 40.215 36.116 -69.497 1.00 91.44 740 ASN A O 1
ATOM 6076 N N . THR A 1 741 ? 40.351 37.648 -67.872 1.00 89.25 741 THR A N 1
ATOM 6077 C CA . THR A 1 741 ? 40.906 38.698 -68.738 1.00 89.25 741 THR A CA 1
ATOM 6078 C C . THR A 1 741 ? 42.339 38.374 -69.155 1.00 89.25 741 THR A C 1
ATOM 6080 O O . THR A 1 741 ? 42.706 38.597 -70.309 1.00 89.25 741 THR A O 1
ATOM 6083 N N . PHE A 1 742 ? 43.143 37.837 -68.236 1.00 91.31 742 PHE A N 1
ATOM 6084 C CA . PHE A 1 742 ? 44.493 37.366 -68.517 1.00 91.31 742 PHE A CA 1
ATOM 6085 C C . PHE A 1 742 ? 44.476 36.204 -69.510 1.00 91.31 742 PHE A C 1
ATOM 6087 O O . PHE A 1 742 ? 45.168 36.286 -70.516 1.00 91.31 742 PHE A O 1
ATOM 6094 N N . ASP A 1 743 ? 43.640 35.186 -69.292 1.00 92.44 743 ASP A N 1
ATOM 6095 C CA . ASP A 1 743 ? 43.501 34.033 -70.189 1.00 92.44 743 ASP A CA 1
ATOM 6096 C C . ASP A 1 743 ? 43.055 34.465 -71.593 1.00 92.44 743 ASP A C 1
ATOM 6098 O O . ASP A 1 743 ? 43.619 34.048 -72.605 1.00 92.44 743 ASP A O 1
ATOM 6102 N N . ARG A 1 744 ? 42.106 35.406 -71.671 1.00 93.50 744 ARG A N 1
ATOM 6103 C CA . ARG A 1 744 ? 41.687 35.990 -72.947 1.00 93.50 744 ARG A CA 1
ATOM 6104 C C . ARG A 1 744 ? 42.832 36.724 -73.644 1.00 93.50 744 ARG A C 1
ATOM 6106 O O . ARG A 1 744 ? 43.043 36.509 -74.832 1.00 93.50 744 ARG A O 1
ATOM 6113 N N . ARG A 1 745 ? 43.586 37.566 -72.929 1.00 92.94 745 ARG A N 1
ATOM 6114 C CA . ARG A 1 745 ? 44.756 38.264 -73.492 1.00 92.94 745 ARG A CA 1
ATOM 6115 C C . ARG A 1 745 ? 45.859 37.295 -73.905 1.00 92.94 745 ARG A C 1
ATOM 6117 O O . ARG A 1 745 ? 46.481 37.519 -74.935 1.00 92.94 745 ARG A O 1
ATOM 6124 N N . ALA A 1 746 ? 46.094 36.241 -73.131 1.00 92.56 746 ALA A N 1
ATOM 6125 C CA . ALA A 1 746 ? 47.067 35.207 -73.449 1.00 92.56 746 ALA A CA 1
ATOM 6126 C C . ALA A 1 746 ? 46.691 34.509 -74.762 1.00 92.56 746 ALA A C 1
ATOM 6128 O O . ALA A 1 746 ? 47.517 34.468 -75.664 1.00 92.56 746 ALA A O 1
ATOM 6129 N N . LYS A 1 747 ? 45.427 34.095 -74.923 1.00 93.81 747 LYS A N 1
ATOM 6130 C CA . LYS A 1 747 ? 44.899 33.532 -76.179 1.00 93.81 747 LYS A CA 1
ATOM 6131 C C . LYS A 1 747 ? 44.957 34.516 -77.347 1.00 93.81 747 LYS A C 1
ATOM 6133 O O . LYS A 1 747 ? 45.307 34.133 -78.454 1.00 93.81 747 LYS A O 1
ATOM 6138 N N . GLU A 1 748 ? 44.632 35.791 -77.122 1.00 93.19 748 GLU A N 1
ATOM 6139 C CA . GLU A 1 748 ? 44.755 36.834 -78.152 1.00 93.19 748 GLU A CA 1
ATOM 6140 C C . GLU A 1 748 ? 46.215 37.008 -78.610 1.00 93.19 748 GLU A C 1
ATOM 6142 O O . GLU A 1 748 ? 46.466 37.178 -79.801 1.00 93.19 748 GLU A O 1
ATOM 6147 N N . ILE A 1 749 ? 47.177 36.972 -77.683 1.00 93.06 749 ILE A N 1
ATOM 6148 C CA . ILE A 1 749 ? 48.612 37.040 -77.988 1.00 93.06 749 ILE A CA 1
ATOM 6149 C C . ILE A 1 749 ? 49.062 35.779 -78.728 1.00 93.06 749 ILE A C 1
ATOM 6151 O O . ILE A 1 749 ? 49.745 35.899 -79.741 1.00 93.06 749 ILE A O 1
ATOM 6155 N N . ASP A 1 750 ? 48.659 34.602 -78.254 1.00 93.25 750 ASP A N 1
ATOM 6156 C CA . ASP A 1 750 ? 48.995 33.309 -78.853 1.00 93.25 750 ASP A CA 1
ATOM 6157 C C . ASP A 1 750 ? 48.490 33.222 -80.299 1.00 93.25 750 ASP A C 1
ATOM 6159 O O . ASP A 1 750 ? 49.270 32.996 -81.219 1.00 93.25 750 ASP A O 1
ATOM 6163 N N . ASN A 1 751 ? 47.224 33.580 -80.538 1.00 93.88 751 ASN A N 1
ATOM 6164 C CA . ASN A 1 751 ? 46.650 33.642 -81.884 1.00 93.88 751 ASN A CA 1
ATOM 6165 C C . ASN A 1 751 ? 47.393 34.632 -82.792 1.00 93.88 751 ASN A C 1
ATOM 6167 O O . ASN A 1 751 ? 47.669 34.313 -83.944 1.00 93.88 751 ASN A O 1
ATOM 6171 N N . ARG A 1 752 ? 47.763 35.820 -82.288 1.00 94.25 752 ARG A N 1
ATOM 6172 C CA . ARG A 1 752 ? 48.560 36.784 -83.071 1.00 94.25 752 ARG A CA 1
ATOM 6173 C C . ARG A 1 752 ? 49.921 36.214 -83.458 1.00 94.25 752 ARG A C 1
ATOM 6175 O O . ARG A 1 752 ? 50.378 36.453 -84.574 1.00 94.25 752 ARG A O 1
ATOM 6182 N N . TRP A 1 753 ? 50.582 35.497 -82.552 1.00 92.69 753 TRP A N 1
ATOM 6183 C CA . TRP A 1 753 ? 51.852 34.836 -82.852 1.00 92.69 753 TRP A CA 1
ATOM 6184 C C . TRP A 1 753 ? 51.674 33.693 -83.846 1.00 92.69 753 TRP A C 1
ATOM 6186 O O . TRP A 1 753 ? 52.488 33.571 -84.759 1.00 92.69 753 TRP A O 1
ATOM 6196 N N . GLN A 1 754 ? 50.591 32.928 -83.733 1.00 94.38 754 GLN A N 1
ATOM 6197 C CA . GLN A 1 754 ? 50.242 31.864 -84.669 1.00 94.38 754 GLN A CA 1
ATOM 6198 C C . GLN A 1 754 ? 50.005 32.415 -86.084 1.00 94.38 754 GLN A C 1
ATOM 6200 O O . GLN A 1 754 ? 50.592 31.922 -87.045 1.00 94.38 754 GLN A O 1
ATOM 6205 N N . GLU A 1 755 ? 49.238 33.504 -86.212 1.00 94.19 755 GLU A N 1
ATOM 6206 C CA . GLU A 1 755 ? 49.004 34.202 -87.484 1.00 94.19 755 GLU A CA 1
ATOM 6207 C C . GLU A 1 755 ? 50.312 34.743 -88.088 1.00 94.19 755 GLU A C 1
ATOM 6209 O O . GLU A 1 755 ? 50.563 34.608 -89.291 1.00 94.19 755 GLU A O 1
ATOM 6214 N N . GLN A 1 756 ? 51.180 35.347 -87.264 1.00 93.88 756 GLN A N 1
ATOM 6215 C CA . GLN A 1 756 ? 52.497 35.814 -87.710 1.00 93.88 756 GLN A CA 1
ATOM 6216 C C . GLN A 1 756 ? 53.386 34.655 -88.170 1.00 93.88 756 GLN A C 1
ATOM 6218 O O . GLN A 1 756 ? 54.055 34.770 -89.200 1.00 93.88 756 GLN A O 1
ATOM 6223 N N . TYR A 1 757 ? 53.376 33.543 -87.437 1.00 93.81 757 TYR A N 1
ATOM 6224 C CA . TYR A 1 757 ? 54.124 32.340 -87.770 1.00 93.81 757 TYR A CA 1
ATOM 6225 C C . TYR A 1 757 ? 53.652 31.729 -89.094 1.00 93.81 757 TYR A C 1
ATOM 6227 O O . TYR A 1 757 ? 54.474 31.470 -89.973 1.00 93.81 757 TYR A O 1
ATOM 6235 N N . GLU A 1 758 ? 52.341 31.571 -89.295 1.00 93.75 758 GLU A N 1
ATOM 6236 C CA . GLU A 1 758 ? 51.772 31.060 -90.548 1.00 93.75 758 GLU A CA 1
ATOM 6237 C C . GLU A 1 758 ? 52.054 31.983 -91.735 1.00 93.75 758 GLU A C 1
ATOM 6239 O O . GLU A 1 758 ? 52.403 31.511 -92.818 1.00 93.75 758 GLU A O 1
ATOM 6244 N N . SER A 1 759 ? 51.979 33.302 -91.542 1.00 93.44 759 SER A N 1
ATOM 6245 C CA . SER A 1 759 ? 52.372 34.275 -92.566 1.00 93.44 759 SER A CA 1
ATOM 6246 C C . SER A 1 759 ? 53.844 34.117 -92.962 1.00 93.44 759 SER A C 1
ATOM 6248 O O . SER A 1 759 ? 54.167 34.067 -94.152 1.00 93.44 759 SER A O 1
ATOM 6250 N N . LEU A 1 760 ? 54.744 33.975 -91.983 1.00 92.56 760 LEU A N 1
ATOM 6251 C CA . LEU A 1 760 ? 56.174 33.792 -92.230 1.00 92.56 760 LEU A CA 1
ATOM 6252 C C . LEU A 1 760 ? 56.468 32.450 -92.918 1.00 92.56 760 LEU A C 1
ATOM 6254 O O . LEU A 1 760 ? 57.264 32.401 -93.858 1.00 92.56 760 LEU A O 1
ATOM 6258 N N . LYS A 1 761 ? 55.778 31.381 -92.504 1.00 93.25 761 LYS A N 1
ATOM 6259 C CA . LYS A 1 761 ? 55.835 30.056 -93.131 1.00 93.25 761 LYS A CA 1
ATOM 6260 C C . LYS A 1 761 ? 55.392 30.118 -94.593 1.00 93.25 761 LYS A C 1
ATOM 6262 O O . LYS A 1 761 ? 56.136 29.694 -95.471 1.00 93.25 761 LYS A O 1
ATOM 6267 N N . ASN A 1 762 ? 54.258 30.757 -94.878 1.00 93.12 762 ASN A N 1
ATOM 6268 C CA . ASN A 1 762 ? 53.767 30.950 -96.244 1.00 93.12 762 ASN A CA 1
ATOM 6269 C C . ASN A 1 762 ? 54.750 31.760 -97.106 1.00 93.12 762 ASN A C 1
ATOM 6271 O O . ASN A 1 762 ? 54.996 31.414 -98.263 1.00 93.12 762 ASN A O 1
ATOM 6275 N N . GLN A 1 763 ? 55.352 32.821 -96.557 1.00 93.06 763 GLN A N 1
ATOM 6276 C CA . GLN A 1 763 ? 56.400 33.578 -97.252 1.00 93.06 763 GLN A CA 1
ATOM 6277 C C . GLN A 1 763 ? 57.627 32.710 -97.553 1.00 93.06 763 GLN A C 1
ATOM 6279 O O . GLN A 1 763 ? 58.193 32.813 -98.645 1.00 93.06 763 GLN A O 1
ATOM 6284 N N . MET A 1 764 ? 58.032 31.852 -96.614 1.00 90.50 764 MET A N 1
ATOM 6285 C CA . MET A 1 764 ? 59.134 30.913 -96.804 1.00 90.50 764 MET A CA 1
ATOM 6286 C C . MET A 1 764 ? 58.811 29.884 -97.893 1.00 90.50 764 MET A C 1
ATOM 6288 O O . MET A 1 764 ? 59.624 29.688 -98.792 1.00 90.50 764 MET A O 1
ATOM 6292 N N . ASP A 1 765 ? 57.604 29.318 -97.902 1.00 92.56 765 ASP A N 1
ATOM 6293 C CA . ASP A 1 765 ? 57.153 28.369 -98.928 1.00 92.56 765 ASP A CA 1
ATOM 6294 C C . ASP A 1 765 ? 57.091 28.999 -100.326 1.00 92.56 765 ASP A C 1
ATOM 6296 O O . ASP A 1 765 ? 57.393 28.351 -101.334 1.00 92.56 765 ASP A O 1
ATOM 6300 N N . ILE A 1 766 ? 56.709 30.278 -100.418 1.00 92.31 766 ILE A N 1
ATOM 6301 C CA . ILE A 1 766 ? 56.759 31.041 -101.672 1.00 92.31 766 ILE A CA 1
ATOM 6302 C C . ILE A 1 766 ? 58.215 31.231 -102.118 1.00 92.31 766 ILE A C 1
ATOM 6304 O O . ILE A 1 766 ? 58.524 31.005 -103.291 1.00 92.31 766 ILE A O 1
ATOM 6308 N N . LYS A 1 767 ? 59.119 31.610 -101.203 1.00 90.94 767 LYS A N 1
ATOM 6309 C CA . LYS A 1 767 ? 60.553 31.760 -101.501 1.00 90.94 767 LYS A CA 1
ATOM 6310 C C . LYS A 1 767 ? 61.192 30.437 -101.928 1.00 90.94 767 LYS A C 1
ATOM 6312 O O . LYS A 1 767 ? 61.923 30.439 -102.910 1.00 90.94 767 LYS A O 1
ATOM 6317 N N . LEU A 1 768 ? 60.870 29.323 -101.271 1.00 92.25 768 LEU A N 1
ATOM 6318 C CA . LEU A 1 768 ? 61.303 27.970 -101.645 1.00 92.25 768 LEU A CA 1
ATOM 6319 C C . LEU A 1 768 ? 60.820 27.595 -103.049 1.00 92.25 768 LEU A C 1
ATOM 6321 O O . LEU A 1 768 ? 61.609 27.152 -103.877 1.00 92.25 768 LEU A O 1
ATOM 6325 N N . ARG A 1 769 ? 59.547 27.851 -103.374 1.00 91.38 769 ARG A N 1
ATOM 6326 C CA . ARG A 1 769 ? 59.020 27.622 -104.730 1.00 91.38 769 ARG A CA 1
ATOM 6327 C C . ARG A 1 769 ? 59.716 28.478 -105.789 1.00 91.38 769 ARG A C 1
ATOM 6329 O O . ARG A 1 769 ? 59.956 27.996 -106.895 1.00 91.38 769 ARG A O 1
ATOM 6336 N N . LEU A 1 770 ? 60.030 29.736 -105.479 1.00 90.62 770 LEU A N 1
ATOM 6337 C CA . LEU A 1 770 ? 60.805 30.607 -106.368 1.00 90.62 770 LEU A CA 1
ATOM 6338 C C . LEU A 1 770 ? 62.245 30.109 -106.533 1.00 90.62 770 LEU A C 1
ATOM 6340 O O . LEU A 1 770 ? 62.733 30.074 -107.660 1.00 90.62 770 LEU A O 1
ATOM 6344 N N . LEU A 1 771 ? 62.891 29.679 -105.446 1.00 89.88 771 LEU A N 1
ATOM 6345 C CA . LEU A 1 771 ? 64.232 29.098 -105.461 1.00 89.88 771 LEU A CA 1
ATOM 6346 C C . LEU A 1 771 ? 64.268 27.847 -106.346 1.00 89.88 771 LEU A C 1
ATOM 6348 O O . LEU A 1 771 ? 65.082 27.786 -107.258 1.00 89.88 771 LEU A O 1
ATOM 6352 N N . ASN A 1 772 ? 63.312 26.930 -106.177 1.00 89.12 772 ASN A N 1
ATOM 6353 C CA . ASN A 1 772 ? 63.195 25.721 -106.996 1.00 89.12 772 ASN A CA 1
ATOM 6354 C C . ASN A 1 772 ? 62.964 26.048 -108.483 1.00 89.12 772 ASN A C 1
ATOM 6356 O O . ASN A 1 772 ? 63.485 25.369 -109.365 1.00 89.12 772 ASN A O 1
ATOM 6360 N N . LYS A 1 773 ? 62.203 27.109 -108.799 1.00 89.25 773 LYS A N 1
ATOM 6361 C CA . LYS A 1 773 ? 62.045 27.587 -110.187 1.00 89.25 773 LYS A CA 1
ATOM 6362 C C . LYS A 1 773 ? 63.348 28.156 -110.754 1.00 89.25 773 LYS A C 1
ATOM 6364 O O . LYS A 1 773 ? 63.661 27.891 -111.916 1.00 89.25 773 LYS A O 1
ATOM 6369 N N . LEU A 1 774 ? 64.089 28.939 -109.970 1.00 87.75 774 LEU A N 1
ATOM 6370 C CA . LEU A 1 774 ? 65.395 29.470 -110.367 1.00 87.75 774 LEU A CA 1
ATOM 6371 C C . LEU A 1 774 ? 66.398 28.336 -110.573 1.00 87.75 774 LEU A C 1
ATOM 6373 O O . LEU A 1 774 ? 67.028 28.287 -111.623 1.00 87.75 774 LEU A O 1
ATOM 6377 N N . GLU A 1 775 ? 66.474 27.390 -109.641 1.00 88.50 775 GLU A N 1
ATOM 6378 C CA . GLU A 1 775 ? 67.310 26.195 -109.740 1.00 88.50 775 GLU A CA 1
ATOM 6379 C C . GLU A 1 775 ? 66.954 25.370 -110.979 1.00 88.50 775 GLU A C 1
ATOM 6381 O O . GLU A 1 775 ? 67.830 25.034 -111.769 1.00 88.50 775 GLU A O 1
ATOM 6386 N N . GLY A 1 776 ? 65.665 25.137 -111.240 1.00 86.62 776 GLY A N 1
ATOM 6387 C CA . GLY A 1 776 ? 65.215 24.478 -112.466 1.00 86.62 776 GLY A CA 1
ATOM 6388 C C . GLY A 1 776 ? 65.597 25.240 -113.742 1.00 86.62 776 GLY A C 1
ATOM 6389 O O . GLY A 1 776 ? 65.917 24.625 -114.757 1.00 86.62 776 GLY A O 1
ATOM 6390 N N . THR A 1 777 ? 65.599 26.575 -113.708 1.00 87.75 777 THR A N 1
ATOM 6391 C CA . THR A 1 777 ? 66.024 27.412 -114.844 1.00 87.75 777 THR A CA 1
ATOM 6392 C C . THR A 1 777 ? 67.538 27.342 -115.046 1.00 87.75 777 THR A C 1
ATOM 6394 O O . THR A 1 777 ? 67.990 27.193 -116.179 1.00 87.75 777 THR A O 1
ATOM 6397 N N . VAL A 1 778 ? 68.316 27.382 -113.961 1.00 86.19 778 VAL A N 1
ATOM 6398 C CA . VAL A 1 778 ? 69.774 27.203 -113.978 1.00 86.19 778 VAL A CA 1
ATOM 6399 C C . VAL A 1 778 ? 70.127 25.814 -114.497 1.00 86.19 778 VAL A C 1
ATOM 6401 O O . VAL A 1 778 ? 70.938 25.714 -115.406 1.00 86.19 778 VAL A O 1
ATOM 6404 N N . ASN A 1 779 ? 69.465 24.761 -114.017 1.00 83.81 779 ASN A N 1
ATOM 6405 C CA . ASN A 1 779 ? 69.683 23.392 -114.483 1.00 83.81 779 ASN A CA 1
ATOM 6406 C C . ASN A 1 779 ? 69.342 23.223 -115.969 1.00 83.81 779 ASN A C 1
ATOM 6408 O O . ASN A 1 779 ? 70.080 22.584 -116.710 1.00 83.81 779 ASN A O 1
ATOM 6412 N N . LYS A 1 780 ? 68.259 23.841 -116.454 1.00 86.06 780 LYS A N 1
ATOM 6413 C CA . LYS A 1 780 ? 67.976 23.873 -117.898 1.00 86.06 780 LYS A CA 1
ATOM 6414 C C . LYS A 1 780 ? 69.066 24.612 -118.671 1.00 86.06 780 LYS A C 1
ATOM 6416 O O . LYS A 1 780 ? 69.480 24.136 -119.724 1.00 86.06 780 LYS A O 1
ATOM 6421 N N . ALA A 1 781 ? 69.551 25.743 -118.161 1.00 81.38 781 ALA A N 1
ATOM 6422 C CA . ALA A 1 781 ? 70.631 26.497 -118.789 1.00 81.38 781 ALA A CA 1
ATOM 6423 C C . ALA A 1 781 ? 71.959 25.716 -118.807 1.00 81.38 781 ALA A C 1
ATOM 6425 O O . ALA A 1 781 ? 72.648 25.737 -119.824 1.00 81.38 781 ALA A O 1
ATOM 6426 N N . THR A 1 782 ? 72.302 24.986 -117.740 1.00 83.06 782 THR A N 1
ATOM 6427 C CA . THR A 1 782 ? 73.516 24.154 -117.680 1.00 83.06 782 THR A CA 1
ATOM 6428 C C . THR A 1 782 ? 73.426 22.942 -118.600 1.00 83.06 782 THR A C 1
ATOM 6430 O O . THR A 1 782 ? 74.403 22.646 -119.285 1.00 83.06 782 THR A O 1
ATOM 6433 N N . VAL A 1 783 ? 72.265 22.281 -118.689 1.00 83.06 783 VAL A N 1
ATOM 6434 C CA . VAL A 1 783 ? 72.022 21.211 -119.673 1.00 83.06 783 VAL A CA 1
ATOM 6435 C C . VAL A 1 783 ? 72.141 21.762 -121.091 1.00 83.06 783 VAL A C 1
ATOM 6437 O O . VAL A 1 783 ? 72.924 21.241 -121.872 1.00 83.06 783 VAL A O 1
ATOM 6440 N N . THR A 1 784 ? 71.484 22.886 -121.393 1.00 82.31 784 THR A N 1
ATOM 6441 C CA . THR A 1 784 ? 71.581 23.526 -122.718 1.00 82.31 784 THR A CA 1
ATOM 6442 C C . THR A 1 784 ? 73.027 23.906 -123.056 1.00 82.31 784 THR A C 1
ATOM 6444 O O . THR A 1 784 ? 73.462 23.741 -124.191 1.00 82.31 784 THR A O 1
ATOM 6447 N N . GLN A 1 785 ? 73.802 24.395 -122.080 1.00 80.75 785 GLN A N 1
ATOM 6448 C CA . GLN A 1 785 ? 75.227 24.689 -122.249 1.00 80.75 785 GLN A CA 1
ATOM 6449 C C . GLN A 1 785 ? 76.045 23.418 -122.516 1.00 80.75 785 GLN A C 1
ATOM 6451 O O . GLN A 1 785 ? 76.981 23.456 -123.314 1.00 80.75 785 GLN A O 1
ATOM 6456 N N . LYS A 1 786 ? 75.722 22.310 -121.843 1.00 81.06 786 LYS A N 1
ATOM 6457 C CA . LYS A 1 786 ? 76.371 21.015 -122.049 1.00 81.06 786 LYS A CA 1
ATOM 6458 C C . LYS A 1 786 ? 76.068 20.471 -123.448 1.00 81.06 786 LYS A C 1
ATOM 6460 O O . LYS A 1 786 ? 77.013 20.154 -124.162 1.00 81.06 786 LYS A O 1
ATOM 6465 N N . ASP A 1 787 ? 74.807 20.500 -123.872 1.00 80.75 787 ASP A N 1
ATOM 6466 C CA . ASP A 1 787 ? 74.377 20.103 -125.218 1.00 80.75 787 ASP A CA 1
ATOM 6467 C C . ASP A 1 787 ? 75.072 20.953 -126.298 1.00 80.75 787 ASP A C 1
ATOM 6469 O O . ASP A 1 787 ? 75.564 20.429 -127.296 1.00 80.75 787 ASP A O 1
ATOM 6473 N N . TRP A 1 788 ? 75.204 22.269 -126.073 1.00 77.00 788 TRP A N 1
ATOM 6474 C CA . TRP A 1 788 ? 75.960 23.167 -126.958 1.00 77.00 788 TRP A CA 1
ATOM 6475 C C . TRP A 1 788 ? 77.450 22.813 -127.047 1.00 77.00 788 TRP A C 1
ATOM 6477 O O . TRP A 1 788 ? 78.062 22.978 -128.103 1.00 77.00 788 TRP A O 1
ATOM 6487 N N . ARG A 1 789 ? 78.066 22.357 -125.949 1.00 73.44 789 ARG A N 1
ATOM 6488 C CA . ARG A 1 789 ? 79.467 21.903 -125.956 1.00 73.44 789 ARG A CA 1
ATOM 6489 C C . ARG A 1 789 ? 79.621 20.580 -126.698 1.00 73.44 789 ARG A C 1
ATOM 6491 O O . ARG A 1 789 ? 80.583 20.432 -127.440 1.00 73.44 789 ARG A O 1
ATOM 6498 N N . GLU A 1 790 ? 78.684 19.654 -126.528 1.00 73.25 790 GLU A N 1
ATOM 6499 C CA . GLU A 1 790 ? 78.690 18.364 -127.226 1.00 73.25 790 GLU A CA 1
ATOM 6500 C C . GLU A 1 790 ? 78.479 18.538 -128.741 1.00 73.25 790 GLU A C 1
ATOM 6502 O O . GLU A 1 790 ? 79.180 17.905 -129.525 1.00 73.25 790 GLU A O 1
ATOM 6507 N N . GLN A 1 791 ? 77.620 19.472 -129.170 1.00 71.44 791 GLN A N 1
ATOM 6508 C CA . GLN A 1 791 ? 77.401 19.776 -130.594 1.00 71.44 791 GLN A CA 1
ATOM 6509 C C . GLN A 1 791 ? 78.564 20.499 -131.293 1.00 71.44 791 GLN A C 1
ATOM 6511 O O . GLN A 1 791 ? 78.655 20.425 -132.511 1.00 71.44 791 GLN A O 1
ATOM 6516 N N . ASN A 1 792 ? 79.449 21.193 -130.567 1.00 64.81 792 ASN A N 1
ATOM 6517 C CA . ASN A 1 792 ? 80.634 21.845 -131.154 1.00 64.81 792 ASN A CA 1
ATOM 6518 C C . ASN A 1 792 ? 81.900 20.963 -131.128 1.00 64.81 792 ASN A C 1
ATOM 6520 O O . ASN A 1 792 ? 82.959 21.405 -131.574 1.00 64.81 792 ASN A O 1
ATOM 6524 N N . HIS A 1 793 ? 81.816 19.746 -130.582 1.00 58.31 793 HIS A N 1
ATOM 6525 C CA . HIS A 1 793 ? 82.912 18.769 -130.547 1.00 58.31 793 HIS A CA 1
ATOM 6526 C C . HIS A 1 793 ? 82.695 17.559 -131.479 1.00 58.31 793 HIS A C 1
ATOM 6528 O O . HIS A 1 793 ? 83.505 16.631 -131.457 1.00 58.31 793 HIS A O 1
ATOM 6534 N N . ALA A 1 794 ? 81.654 17.597 -132.315 1.00 48.81 794 ALA A N 1
ATOM 6535 C CA . ALA A 1 794 ? 81.458 16.748 -133.492 1.00 48.81 794 ALA A CA 1
ATOM 6536 C C . ALA A 1 794 ? 81.626 17.603 -134.755 1.00 48.81 794 ALA A C 1
ATOM 6538 O O . ALA A 1 794 ? 82.139 17.062 -135.761 1.00 48.81 794 ALA A O 1
#

Radius of gyration: 91.27 Å; Cα contacts (8 Å, |Δi|>4): 20; chains: 1; bounding box: 223×98×286 Å

InterPro domains:
  IPR012943 Centrosomin, N-terminal motif 1 [PF07989] (43-115)
  IPR042791 CDK5 regulatory subunit-associated protein 2 [PTHR46930] (42-121)

Solvent-accessible surface area (backbone atoms only — not comparable to full-atom values): 45139 Å² total; per-residue (Å²): 133,84,90,83,90,82,89,84,89,89,87,79,87,85,81,89,79,88,80,92,78,84,90,71,93,76,81,90,78,84,85,81,83,82,75,82,84,82,88,63,84,79,50,72,68,59,54,51,51,52,50,51,52,51,51,53,51,50,51,52,50,50,51,50,50,49,53,49,51,52,48,46,67,71,52,59,58,67,54,54,51,47,54,50,50,50,52,49,50,52,50,49,53,51,51,49,50,52,51,51,49,54,51,50,53,49,52,49,51,51,50,52,52,50,52,49,50,51,55,51,52,71,70,66,70,84,81,85,86,87,86,51,76,70,54,52,51,50,50,50,48,50,53,45,51,51,49,50,49,54,46,47,53,50,51,51,51,47,49,52,50,52,49,51,52,47,52,52,50,51,52,50,51,52,48,49,51,51,49,51,52,49,54,50,51,50,53,52,49,52,50,51,49,53,54,49,55,52,54,52,50,56,51,50,54,51,50,53,50,50,49,54,50,50,54,50,50,52,52,52,50,51,55,50,52,52,51,51,52,52,49,52,50,51,52,51,50,50,52,51,50,52,51,52,50,52,52,49,54,50,51,52,49,54,51,51,51,52,50,52,56,58,66,72,70,66,86,88,80,82,86,88,90,85,90,88,88,80,89,86,79,72,56,68,64,52,48,54,48,53,51,51,51,51,49,50,50,51,51,49,50,49,51,50,52,49,52,52,48,54,54,51,49,53,52,49,53,54,51,51,51,53,49,51,55,50,51,56,49,48,54,49,52,52,51,54,52,52,52,52,52,52,52,52,51,52,51,52,52,50,50,52,53,52,51,52,54,53,48,55,52,50,52,54,49,48,53,51,52,50,54,52,50,53,53,50,53,52,52,53,52,52,51,50,52,51,51,54,54,49,52,52,51,52,51,54,50,51,54,49,51,52,52,50,53,50,50,56,50,52,50,50,55,49,52,52,52,52,49,54,51,49,52,53,48,52,52,49,52,52,47,51,54,53,52,49,53,50,48,54,51,52,51,53,51,49,54,51,51,49,52,52,51,50,50,51,49,53,52,50,51,50,52,52,49,52,50,50,52,52,51,52,52,49,52,53,50,53,51,50,51,52,51,53,51,53,51,53,50,54,54,49,56,52,52,52,55,54,50,56,54,52,54,53,59,49,59,62,47,54,69,58,46,71,73,50,50,84,75,54,77,85,71,72,95,79,78,85,90,84,92,84,87,89,87,88,91,88,88,88,91,91,87,88,88,79,86,78,81,81,81,81,80,87,79,90,82,85,78,64,73,68,59,56,55,55,50,54,53,52,52,50,54,48,52,54,50,49,52,52,47,54,50,51,51,52,50,48,53,51,51,50,50,50,49,53,51,50,51,52,51,51,51,51,51,53,52,51,52,52,49,51,51,50,52,51,54,48,50,51,54,51,48,52,52,48,52,53,48,50,54,52,49,52,53,51,52,50,54,50,50,52,50,52,48,52,52,50,53,52,49,52,52,51,52,53,52,49,51,53,49,52,51,52,52,50,52,52,52,50,51,52,52,51,50,53,50,51,53,50,52,53,52,51,51,51,51,51,52,40,50,51,52,51,50,51,49,51,52,53,46,64,74,70,52,69,96,82,72,86,77,91,77,72,69,47,51,88,79,41,44,69,63,28,49,53,54,50,52,51,51,50,52,51,52,50,50,51,48,53,52,47,53,51,51,50,50,55,50,49,52,52,52,50,53,50,48,52,53,52,49,52,52,47,54,51,50,51,54,50,49,54,52,49,52,52,49,50,51,50,51,51,48,52,52,49,53,54,52,57,66,74,73,110

Organism: NCBI:txid588596

Sequence (794 aa):
MQILQKDTANGRRISDASDTRSIRNRRNNNPRPNAPSRNAQMTLKEQEKVIDEIKKENLNLKMQIYFLEERINKMSPDGMERALKENVDLKMQNQELITTLKKRDKLLGEAENAIQALQQSVLQDGGISPSVDTFDSKLNSELQNYKDLLQKERDEKQIILDEANGLKRQLLDAKSKMQETNTELEKLRESAIKNFEGLQNDEIDNREMIKRIEEAAEKARQEEAEKQIVLIQQLKGQISNLKTQLASHKSENEDLISELDLIRSHPMSSASSRIMNGEFSDQYEESLGLLRDKVAELTLQHRNKSAEVDQLIIKLETANNTIQDLEDEMDRMEAELREEFIRCQDNEQLIVELNAMNHDYQEDLAFSQETIAELRLQIDNQKRELTELTEDLDKARSDWELKTKNIEQDEKIHEELVSDLKEKLNMSDAKIVELTAVKESTDKQLDLLHKEVENYTTQIDEMKKNLRYEVEQRNASESHEKELIAERNKDRELYEKELEKALKDKKDNEKQTDQRLNELIEKLSAAQQQISDLNMTIQERDADLQYVRQQLSNQTGRNKDTTERYSKEQERLRVELDTSRQESERLRTQLEMLCDELENKKNQIIEHENEIKHLNNQRTKLNEKLSSSESARTKAEEVFRNLQMDIRDKNSLIDELKTQVTDLENNLTQEKKATYSNETQYRDQIIERNKLLMTIYQYLDNIMSDSANKQSNYPKPSANFGLFNEHLLSKLKTLTHVHNTFDRRAKEIDNRWQEQYESLKNQMDIKLRLLNKLEGTVNKATVTQKDWREQNHA

pLDDT: mean 76.73, std 18.33, range [23.09, 96.94]